Protein AF-0000000065901887 (afdb_homodimer)

Sequence (1092 aa):
MSLPKAQILVVVTVGGSTNSAPILEICSILAARGHTIDFATLSGRQKLVDNYPFVKKVHIVGPAISAEEDEKHYILFSRWNWNTARGKRDIVKGKMAFDAFWPFTYRGLKEVITTTKPDFIFSDFHVEAALDVCNEFRLPHAVMWPQMPWLMMPQKYIPGQPGMQQRCLTSEHASIYDRLFEMTFLLRSAPFFLHWIFWTKAMRRKEGVAPRPRHSKPDYLVFMNNFYGMETPRDTPPLVHPVGPILADSYPALDGDIKSFVETHQKIALVAFGTHVILDDGKIFKIIDGLADAISSGVIDGVVWALSARSRGQLDTSIRVPSLHLSHLTIDQLFKNQDQAWHFATWVPQRSVLEHDSTIIFVTHAGPSSVNESIFHGVPMVAMGIFGDQMVTTLRLERSGVAVRLDKETFDAASLTTAIRTILLFDKESFQRNVKRMKRIAMVGSRKKHFAANVIEEHLYDWDGRFENSILDLKACSNRKRGFLQASNSKDMYPRGKELRPMHLQTPDVRMSWIKLNNIDVALLFFILLGIISWITRAAANMVRLMSLPKAQILVVVTVGGSTNSAPILEICSILAARGHTIDFATLSGRQKLVDNYPFVKKVHIVGPAISAEEDEKHYILFSRWNWNTARGKRDIVKGKMAFDAFWPFTYRGLKEVITTTKPDFIFSDFHVEAALDVCNEFRLPHAVMWPQMPWLMMPQKYIPGQPGMQQRCLTSEHASIYDRLFEMTFLLRSAPFFLHWIFWTKAMRRKEGVAPRPRHSKPDYLVFMNNFYGMETPRDTPPLVHPVGPILADSYPALDGDIKSFVETHQKIALVAFGTHVILDDGKIFKIIDGLADAISSGVIDGVVWALSARSRGQLDTSIRVPSLHLSHLTIDQLFKNQDQAWHFATWVPQRSVLEHDSTIIFVTHAGPSSVNESIFHGVPMVAMGIFGDQMVTTLRLERSGVAVRLDKETFDAASLTTAIRTILLFDKESFQRNVKRMKRIAMVGSRKKHFAANVIEEHLYDWDGRFENSILDLKACSNRKRGFLQASNSKDMYPRGKELRPMHLQTPDVRMSWIKLNNIDVALLFFILLGIISWITRAAANMVRL

Solvent-accessible surface area (backbone atoms only — not comparable to full-atom values): 57225 Å² total; per-residue (Å²): 137,82,80,82,65,48,38,35,35,33,37,41,56,93,56,57,61,83,53,43,47,50,55,50,56,29,43,51,56,40,39,74,74,60,29,45,36,33,37,34,24,26,40,91,50,71,67,74,47,68,91,39,80,76,51,74,47,81,43,69,21,34,72,55,78,48,70,68,56,50,50,53,41,33,55,32,39,52,51,42,32,92,85,41,73,66,17,40,50,32,45,44,52,43,50,48,60,62,55,64,47,38,68,42,36,37,54,29,46,52,51,48,41,73,73,67,56,57,62,32,39,43,28,32,69,85,46,60,37,58,57,51,51,24,64,51,41,72,41,52,46,36,32,44,28,65,45,73,56,68,65,33,57,76,49,72,41,33,41,42,52,33,71,66,38,83,82,44,80,40,47,78,85,45,51,70,66,47,37,51,53,34,50,41,43,60,70,75,43,40,78,61,47,49,55,52,54,53,50,50,45,51,58,32,47,76,73,72,39,76,77,78,81,89,53,55,61,75,94,44,36,35,37,16,48,29,36,71,53,53,46,82,41,52,59,36,46,66,38,52,42,68,30,10,32,56,67,74,94,72,75,62,71,74,56,69,70,62,36,54,51,51,72,72,35,67,31,24,34,38,33,40,52,61,90,70,52,60,72,55,66,69,56,54,45,28,51,52,32,10,51,46,51,28,38,74,69,61,75,27,57,29,37,41,35,40,47,39,65,69,56,53,68,73,47,77,39,80,41,59,33,84,29,91,89,42,48,94,33,29,39,45,46,47,57,66,40,72,42,94,44,44,41,52,34,64,69,68,54,58,68,38,51,45,59,35,85,24,35,58,33,34,40,29,28,36,46,56,64,60,45,41,51,30,35,47,48,48,34,36,33,43,23,31,29,50,44,76,68,12,50,37,43,26,54,27,35,34,72,44,39,35,29,43,65,46,50,78,89,73,61,46,27,64,56,49,30,48,45,51,41,36,49,72,59,78,40,26,69,62,29,52,43,29,22,51,23,47,13,51,32,30,55,43,26,40,56,29,35,59,53,50,38,39,51,51,50,31,50,48,40,42,57,37,40,27,26,73,31,48,59,63,59,48,59,69,64,40,84,60,80,70,68,72,51,88,48,94,43,59,58,49,54,50,78,27,74,56,76,74,53,75,65,50,45,50,45,61,66,83,78,42,54,73,49,64,45,65,42,44,62,58,50,48,51,51,51,50,49,51,48,49,50,49,51,50,50,50,52,50,54,53,56,69,75,101,135,82,81,83,65,47,40,35,34,33,38,42,56,92,55,54,62,84,52,43,47,50,55,50,56,30,44,50,55,41,38,74,72,60,29,45,36,33,37,35,24,26,40,92,50,72,67,74,46,67,90,38,80,75,50,73,47,78,43,69,22,33,71,54,78,48,72,67,56,50,51,54,42,33,55,35,40,53,52,42,34,93,85,40,74,67,17,40,48,31,45,45,52,43,49,49,61,62,55,63,45,37,66,42,36,36,55,29,45,52,51,48,41,72,73,66,56,57,62,32,39,42,29,31,68,83,46,61,35,58,56,51,50,25,62,50,41,73,41,52,45,35,32,46,27,68,46,72,57,71,66,33,59,77,48,72,41,34,43,41,50,34,69,65,38,83,80,44,80,39,47,80,85,45,51,69,66,46,39,50,53,35,51,41,42,61,70,75,43,40,79,61,48,48,56,55,53,53,50,50,46,50,58,32,48,77,73,72,39,76,77,78,79,89,52,57,61,75,96,45,36,35,37,15,48,29,36,70,53,54,46,81,42,53,59,37,46,66,38,51,43,69,30,10,32,56,67,74,95,71,76,62,70,74,56,69,70,60,36,54,51,51,71,71,35,66,32,23,33,38,34,41,52,60,90,69,52,60,72,53,66,69,57,53,44,27,50,52,32,9,51,47,52,29,39,75,70,61,75,26,57,30,37,42,35,39,49,39,66,70,56,54,67,75,46,77,39,82,41,59,34,83,29,90,89,43,48,91,35,30,40,46,46,47,57,66,40,72,42,94,45,44,42,52,35,64,68,65,56,60,67,37,51,45,59,36,82,23,36,60,33,33,40,30,28,37,45,59,64,59,46,42,50,30,36,48,49,49,32,37,32,42,22,31,28,50,43,74,68,11,49,38,43,27,54,27,36,35,73,46,39,35,30,44,65,46,52,77,90,72,60,45,24,65,55,50,30,49,44,52,42,36,50,71,59,77,39,27,68,61,30,53,43,28,23,52,22,47,13,51,32,29,55,44,24,41,56,29,34,59,53,51,38,39,50,52,50,31,51,48,40,43,56,35,38,27,27,71,32,46,59,65,59,48,58,68,66,42,83,62,79,70,69,74,52,88,48,94,44,61,57,49,54,48,78,28,73,55,79,74,53,77,64,51,46,52,47,59,66,82,79,43,55,72,50,64,46,66,43,45,62,58,51,49,51,50,51,50,51,50,46,49,50,49,50,51,50,50,50,50,52,55,57,69,75,101

Foldseek 3Di:
DQFFAFEEEEEEEPDALLQVVLVLLLVLLSLVSPHAYAYEYAPPRVCSCVVPVSHDYYFHQYYDDDPVNLLVLLVLQLLQDLPDPSNLLSVLVSLCSLCVRQVSNLNSVLVCCLVPVGQEYEYEPSHVSVVQLCVQQVHAYEYEAQADDWQADDDPQQAAIQLDQQQDRGNPPDDPVSSVCRNCSCVVSVVSCVVSVVVSQVVCVVVPHHDDDDDNADQHAYEHCDDPLLHDDDDHFLRYDHQHVADDPDFDADDDPVNVLLVVWQAEEEEEADPSHADDPQLVLQQVQLVLVLCVVVLGPAYEYQDAPVNVVVDDQQAARPHPNRRVHTNVCVCVVVDSRYHYDNDDRLLNSLLRNRYAEYEYLQDSVNVLSNLQSLHAYAHEHRGDSSSVSLVSSVVLLRYDYDYSVDDGSNNSNVRSCCCRPVVVVSNNVSSVVSNVVNNVSNVSSNVVSVVSSVQSVQSQPQFPHRQSVVVVPPVPPPPCPPDPGSNPNRVRHDGRDRRPRDDCVSVDDPCVVVVVVVVVVVVVVVVVVVVVVVVVVVVVVD/DQFFAFEEEEEEEPDALLQVVLVLLLVLLSLVSPHAYAYEYAPPRVCSCVVPVSHDYYFHQYYDDDPVNLLVLLVLQLLADLPDPSNLLSVLVSLCSLCVRQVSNLVSVLVCCLVPVGQEYEYEPSHVSVVQLCVQQVHAYEYEAQADDWQADDDPQQAAIQLDQFQDRGNPPDDPVSSVCRNCSCVVSVVSCVVSVVVSQVVCVVVPHHDDDDDNADQHAYEHCDDPLLHDDDDHFLRYDHQHVADDPDFDADDDPVNVLLVVWQAEEEEEADPSHADDPQLVLQQVQLVLVLCVVVLGPAYEYQDAPVNVVVDPQQAARPHPNRRVDTNVCVCVVVDSRYHYDNDDRLLNSLLRNRYAEYEYLQDSVNVLSNLQSLHAYAHEHRGDSSSVSLVSSVVLLRYDYDYSVDDGSNNSNVRSCCCRPVVVVSNNVSSVVSNVVNNVSNVSSNVVSVVSSVQSVQSQVQFPHRQSVVVVPPVPPPPCPPDPGSNPNRVRHDGRDRRPRDDCVSVDDPCVVVVVVVVVVVVVVVVVVVVVVVVVVVVVVD

InterPro domains:
  IPR002213 UDP-glucuronosyl/UDP-glucosyltransferase [PF00201] (222-441)
  IPR002213 UDP-glucuronosyl/UDP-glucosyltransferase [cd03784] (10-459)
  IPR050271 UDP-glycosyltransferase [PTHR48043] (26-526)

Nearest PDB structures (foldseek):
  7yf5-assembly1_A  TM=8.521E-01  e=7.875E-12  Homo sapiens
  2o6l-assembly1_B  TM=8.553E-01  e=1.942E-11  Homo sapiens
  7yf5-assembly1_B  TM=8.610E-01  e=7.726E-11  Homo sapiens
  2o6l-assembly1_A  TM=8.465E-01  e=2.119E-10  Homo sapiens
  7cjx-assembly2_B  TM=8.401E-01  e=4.863E-09  Homo sapiens

Organism: Fusarium mangiferae (NCBI:txid192010)

Secondary structure (DSSP, 8-state):
-PPPP-EEEEE-SS--HHHHHHHHHHHHHHHHTT-EEEEEEETT-GGGGTT-TTEEEEEEEEPPPPHHHHHHHHHHHHT--TTSHHHHHHHHHHHHHHHTTHHHHHHHHHHHHHHH--SEEEEETT-HHHHHHHHHHT--EEEEESSSPTT-S--TTS-SSTT--SS-S-STT--HHHHHHHHTHHHHHHHHHHHHHHHHHHHHHHTT-PPPP--SS-SSEEEES--BTTBPP--B-TTEEE------S--PPP-HHHHHHHHH-SSEEEEE--TT----HHHHHHHHHHHHHHHHTTS-SEEEEE--HHHHHTS-TTSBPSSTTTTTSBHHHHHTT-STTEEEES---HHHHHHSTTEEEEEE---HHHHHHHHHHT--EEE---STHHHHHHHHHHHHTSEEE--TTT--HHHHHHHHHIIIIITHHHHHHHHHHHHHHHHHHTTHHHHHHHHHHHHHHHHHHTBSS-HHHHHHH-SS-------SSGGGSS---SB-S--TTS-GGGGS-HHHHTTHHHHHHHHHHHHHHHHHHHHHHHHHH-/-PPPP-EEEEE-SS--HHHHHHHHHHHHHHHHTT-EEEEEEETT-GGGGTT-TTEEEEEEEEPPPPHHHHHHHHHHHHT--TTSHHHHHHHHHHHHHHHTTHHHHHHHHHHHHHHH--SEEEEETT-HHHHHHHHHHT--EEEEESSSPTT-S--TTS-SSTT--SS-S-SSS--HHHHHHHHTHHHHHHHHHHHHHHHHHHHHHHTT-PPPP--SS-SSEEEES--BTTBPP--B-TTEEE------S--PPP-HHHHHHHHH-SSEEEEE--TT----HHHHHHHHHHHHHHHHTTS-SEEEEE--HHHHHTS-TTSBPSSTTTTTSBHHHHHTT-STTEEEES---HHHHHHSTTEEEEEE---HHHHHHHHHHT--EEE---STHHHHHHHHHHHHTSEEE--TTT--HHHHHHHHHIIIIITHHHHHHHHHHHHHHHHHHTTHHHHHHHHHHHHHHHHHHTBSS-HHHHHHH-SS-------SSGGGSS---SB-S--TTS-GGGGS-HHHHTTHHHHHHHHHHHHHHHHHHHHHHHHHH-

Radius of gyration: 32.71 Å; Cα contacts (8 Å, |Δi|>4): 1911; chains: 2; bounding box: 79×109×107 Å

pLDDT: mean 93.33, std 8.45, range [38.91, 98.94]

Structure (mmCIF, N/CA/C/O backbone):
data_AF-0000000065901887-model_v1
#
loop_
_entity.id
_entity.type
_entity.pdbx_description
1 polymer 'UDP-glycosyltransferase FPY2'
#
loop_
_atom_site.group_PDB
_atom_site.id
_atom_site.type_symbol
_atom_site.label_atom_id
_atom_site.label_alt_id
_atom_site.label_comp_id
_atom_site.label_asym_id
_atom_site.label_entity_id
_atom_site.label_seq_id
_atom_site.pdbx_PDB_ins_code
_atom_site.Cartn_x
_atom_site.Cartn_y
_atom_site.Cartn_z
_atom_site.occupancy
_atom_site.B_iso_or_equiv
_atom_site.auth_seq_id
_atom_site.auth_comp_id
_atom_site.auth_asym_id
_atom_site.auth_atom_id
_atom_site.pdbx_PDB_model_num
ATOM 1 N N . MET A 1 1 ? -13.203 -7.793 -22.453 1 61.25 1 MET A N 1
ATOM 2 C CA . MET A 1 1 ? -14.375 -7.574 -21.609 1 61.25 1 MET A CA 1
ATOM 3 C C . MET A 1 1 ? -14.172 -6.367 -20.703 1 61.25 1 MET A C 1
ATOM 5 O O . MET A 1 1 ? -13.109 -6.219 -20.094 1 61.25 1 MET A O 1
ATOM 9 N N . SER A 1 2 ? -15.086 -5.473 -20.781 1 83.44 2 SER A N 1
ATOM 10 C CA . SER A 1 2 ? -15.031 -4.223 -20.031 1 83.44 2 SER A CA 1
ATOM 11 C C . SER A 1 2 ? -15.5 -4.426 -18.594 1 83.44 2 SER A C 1
ATOM 13 O O . SER A 1 2 ? -16.281 -5.34 -18.312 1 83.44 2 SER A O 1
ATOM 15 N N . LEU A 1 3 ? -14.891 -3.879 -17.562 1 93.75 3 LEU A N 1
ATOM 16 C CA . LEU A 1 3 ? -15.266 -3.908 -16.156 1 93.75 3 LEU A CA 1
ATOM 17 C C . LEU A 1 3 ? -16.641 -3.279 -15.953 1 93.75 3 LEU A C 1
ATOM 19 O O . LEU A 1 3 ? -16.953 -2.246 -16.547 1 93.75 3 LEU A O 1
ATOM 23 N N . PRO A 1 4 ? -17.516 -3.967 -15.273 1 95.31 4 PRO A N 1
ATOM 24 C CA . PRO A 1 4 ? -18.844 -3.41 -15.031 1 95.31 4 PRO A CA 1
ATOM 25 C C . PRO A 1 4 ? -18.797 -2.053 -14.336 1 95.31 4 PRO A C 1
ATOM 27 O O . PRO A 1 4 ? -17.875 -1.777 -13.57 1 95.31 4 PRO A O 1
ATOM 30 N N . LYS A 1 5 ? -19.766 -1.241 -14.602 1 96.62 5 LYS A N 1
ATOM 31 C CA . LYS A 1 5 ? -19.891 0.075 -13.984 1 96.62 5 LYS A CA 1
ATOM 32 C C . LYS A 1 5 ? -20.797 0.017 -12.75 1 96.62 5 LYS A C 1
ATOM 34 O O . LYS A 1 5 ? -21.688 -0.835 -12.664 1 96.62 5 LYS A O 1
ATOM 39 N N . ALA A 1 6 ? -20.547 0.876 -11.812 1 97.81 6 ALA A N 1
ATOM 40 C CA . ALA A 1 6 ? -21.266 0.834 -10.539 1 97.81 6 ALA A CA 1
ATOM 41 C C . ALA A 1 6 ? -21.781 2.219 -10.156 1 97.81 6 ALA A C 1
ATOM 43 O O . ALA A 1 6 ? -21.328 3.229 -10.695 1 97.81 6 ALA A O 1
ATOM 44 N N . GLN A 1 7 ? -22.781 2.23 -9.297 1 98.06 7 GLN A N 1
ATOM 45 C CA . GLN A 1 7 ? -23.266 3.441 -8.641 1 98.06 7 GLN A CA 1
ATOM 46 C C . GLN A 1 7 ? -22.594 3.639 -7.285 1 98.06 7 GLN A C 1
ATOM 48 O O . GLN A 1 7 ? -22.734 2.809 -6.383 1 98.06 7 GLN A O 1
ATOM 53 N N . ILE A 1 8 ? -21.859 4.715 -7.16 1 98.81 8 ILE A N 1
ATOM 54 C CA . ILE A 1 8 ? -21.109 5.012 -5.941 1 98.81 8 ILE A CA 1
ATOM 55 C C . ILE A 1 8 ? -21.781 6.18 -5.211 1 98.81 8 ILE A C 1
ATOM 57 O O . ILE A 1 8 ? -22.062 7.219 -5.809 1 98.81 8 ILE A O 1
ATOM 61 N N . LEU A 1 9 ? -22.094 6.004 -3.953 1 98.88 9 LEU A N 1
ATOM 62 C CA . LEU A 1 9 ? -22.656 7.051 -3.113 1 98.88 9 LEU A CA 1
ATOM 63 C C . LEU A 1 9 ? -21.594 7.648 -2.197 1 98.88 9 LEU A C 1
ATOM 65 O O . LEU A 1 9 ? -21.047 6.949 -1.344 1 98.88 9 LEU A O 1
ATOM 69 N N . VAL A 1 10 ? -21.312 8.883 -2.434 1 98.88 10 VAL A N 1
ATOM 70 C CA . VAL A 1 10 ? -20.406 9.625 -1.557 1 98.88 10 VAL A CA 1
ATOM 71 C C . VAL A 1 10 ? -21.203 10.242 -0.405 1 98.88 10 VAL A C 1
ATOM 73 O O . VAL A 1 10 ? -22.25 10.852 -0.621 1 98.88 10 VAL A O 1
ATOM 76 N N . VAL A 1 11 ? -20.688 10.055 0.833 1 98.88 11 VAL A N 1
ATOM 77 C CA . VAL A 1 11 ? -21.438 10.562 1.977 1 98.88 11 VAL A CA 1
ATOM 78 C C . VAL A 1 11 ? -20.547 11.469 2.824 1 98.88 11 VAL A C 1
ATOM 80 O O . VAL A 1 11 ? -19.516 11.016 3.35 1 98.88 11 VAL A O 1
ATOM 83 N N . VAL A 1 12 ? -20.906 12.719 2.938 1 98.25 12 VAL A N 1
ATOM 84 C CA . VAL A 1 12 ? -20.266 13.695 3.814 1 98.25 12 VAL A CA 1
ATOM 85 C C . VAL A 1 12 ? -21.344 14.484 4.574 1 98.25 12 VAL A C 1
ATOM 87 O O . VAL A 1 12 ? -22.203 15.109 3.963 1 98.25 12 VAL A O 1
ATOM 90 N N . THR A 1 13 ? -21.297 14.492 5.891 1 96.06 13 THR A N 1
ATOM 91 C CA . THR A 1 13 ? -22.344 15.125 6.68 1 96.06 13 THR A CA 1
ATOM 92 C C . THR A 1 13 ? -21.797 16.344 7.422 1 96.06 13 THR A C 1
ATOM 94 O O . THR A 1 13 ? -21.703 17.438 6.859 1 96.06 13 THR A O 1
ATOM 97 N N . VAL A 1 14 ? -21.219 16.094 8.586 1 91.62 14 VAL A N 1
ATOM 98 C CA . VAL A 1 14 ? -20.797 17.219 9.422 1 91.62 14 VAL A CA 1
ATOM 99 C C . VAL A 1 14 ? -19.484 17.797 8.906 1 91.62 14 VAL A C 1
ATOM 101 O O . VAL A 1 14 ? -19.141 18.938 9.211 1 91.62 14 VAL A O 1
ATOM 104 N N . GLY A 1 15 ? -18.797 17.047 8.109 1 87.94 15 GLY A N 1
ATOM 105 C CA . GLY A 1 15 ? -17.562 17.547 7.531 1 87.94 15 GLY A CA 1
ATOM 106 C C . GLY A 1 15 ? -17.781 18.547 6.422 1 87.94 15 GLY A C 1
ATOM 107 O O . GLY A 1 15 ? -18.781 18.484 5.711 1 87.94 15 GLY A O 1
ATOM 108 N N . GLY A 1 16 ? -16.844 19.5 6.191 1 87.94 16 GLY A N 1
ATOM 109 C CA . GLY A 1 16 ? -16.953 20.531 5.172 1 87.94 16 GLY A CA 1
ATOM 110 C C . GLY A 1 16 ? -16.25 20.156 3.879 1 87.94 16 GLY A C 1
ATOM 111 O O . GLY A 1 16 ? -16.141 18.984 3.535 1 87.94 16 GLY A O 1
ATOM 112 N N . SER A 1 17 ? -15.891 21.203 3.174 1 88.88 17 SER A N 1
ATOM 113 C CA . SER A 1 17 ? -15.258 21.031 1.87 1 88.88 17 SER A CA 1
ATOM 114 C C . SER A 1 17 ? -13.906 20.328 1.998 1 88.88 17 SER A C 1
ATOM 116 O O . SER A 1 17 ? -13.508 19.578 1.105 1 88.88 17 SER A O 1
ATOM 118 N N . THR A 1 18 ? -13.242 20.5 3.109 1 90.12 18 THR A N 1
ATOM 119 C CA . THR A 1 18 ? -11.953 19.859 3.33 1 90.12 18 THR A CA 1
ATOM 120 C C . THR A 1 18 ? -12.109 18.344 3.428 1 90.12 18 THR A C 1
ATOM 122 O O . THR A 1 18 ? -11.164 17.594 3.16 1 90.12 18 THR A O 1
ATOM 125 N N . ASN A 1 19 ? -13.32 17.922 3.773 1 94.56 19 ASN A N 1
ATOM 126 C CA . ASN A 1 19 ? -13.594 16.484 3.885 1 94.56 19 ASN A CA 1
ATOM 127 C C . ASN A 1 19 ? -14.125 15.914 2.572 1 94.56 19 ASN A C 1
ATOM 129 O O . ASN A 1 19 ? -13.781 14.789 2.199 1 94.56 19 ASN A O 1
ATOM 133 N N . SER A 1 20 ? -14.922 16.703 1.89 1 97.12 20 SER A N 1
ATOM 134 C CA . SER A 1 20 ? -15.578 16.188 0.692 1 97.12 20 SER A CA 1
ATOM 135 C C . SER A 1 20 ? -14.648 16.234 -0.514 1 97.12 20 SER A C 1
ATOM 137 O O . SER A 1 20 ? -14.672 15.336 -1.358 1 97.12 20 SER A O 1
ATOM 139 N N . ALA A 1 21 ? -13.789 17.234 -0.575 1 96.69 21 ALA A N 1
ATOM 140 C CA . ALA A 1 21 ? -13 17.5 -1.776 1 96.69 21 ALA A CA 1
ATOM 141 C C . ALA A 1 21 ? -12.102 16.312 -2.113 1 96.69 21 ALA A C 1
ATOM 143 O O . ALA A 1 21 ? -12.062 15.859 -3.258 1 96.69 21 ALA A O 1
ATOM 144 N N . PRO A 1 22 ? -11.352 15.773 -1.131 1 97.88 22 PRO A N 1
ATOM 145 C CA . PRO A 1 22 ? -10.492 14.648 -1.486 1 97.88 22 PRO A CA 1
ATOM 146 C C . PRO A 1 22 ? -11.273 13.445 -2.014 1 97.88 22 PRO A C 1
ATOM 148 O O . PRO A 1 22 ? -10.812 12.75 -2.924 1 97.88 22 PRO A O 1
ATOM 151 N N . ILE A 1 23 ? -12.43 13.195 -1.458 1 98.69 23 ILE A N 1
ATOM 152 C CA . ILE A 1 23 ? -13.273 12.086 -1.899 1 98.69 23 ILE A CA 1
ATOM 153 C C . ILE A 1 23 ? -13.734 12.32 -3.336 1 98.69 23 ILE A C 1
ATOM 155 O O . ILE A 1 23 ? -13.625 11.438 -4.184 1 98.69 23 ILE A O 1
ATOM 159 N N . LEU A 1 24 ? -14.164 13.555 -3.578 1 98.56 24 LEU A N 1
ATOM 160 C CA . LEU A 1 24 ? -14.719 13.891 -4.883 1 98.56 24 LEU A CA 1
ATOM 161 C C . LEU A 1 24 ? -13.633 13.93 -5.949 1 98.56 24 LEU A C 1
ATOM 163 O O . LEU A 1 24 ? -13.883 13.625 -7.117 1 98.56 24 LEU A O 1
ATOM 167 N N . GLU A 1 25 ? -12.406 14.281 -5.539 1 98.38 25 GLU A N 1
ATOM 168 C CA . GLU A 1 25 ? -11.281 14.211 -6.477 1 98.38 25 GLU A CA 1
ATOM 169 C C . GLU A 1 25 ? -11.047 12.781 -6.949 1 98.38 25 GLU A C 1
ATOM 171 O O . GLU A 1 25 ? -10.797 12.547 -8.133 1 98.38 25 GLU A O 1
ATOM 176 N N . ILE A 1 26 ? -11.07 11.797 -6.094 1 98.75 26 ILE A N 1
ATOM 177 C CA . ILE A 1 26 ? -10.93 10.391 -6.465 1 98.75 26 ILE A CA 1
ATOM 178 C C . ILE A 1 26 ? -12.117 9.953 -7.316 1 98.75 26 ILE A C 1
ATOM 180 O O . ILE A 1 26 ? -11.953 9.258 -8.32 1 98.75 26 ILE A O 1
ATOM 184 N N . CYS A 1 27 ? -13.32 10.438 -6.945 1 98.81 27 CYS A N 1
ATOM 185 C CA . CYS A 1 27 ? -14.539 10.055 -7.652 1 98.81 27 CYS A CA 1
ATOM 186 C C . CYS A 1 27 ? -14.555 10.633 -9.062 1 98.81 27 CYS A C 1
ATOM 188 O O . CYS A 1 27 ? -15.227 10.102 -9.945 1 98.81 27 CYS A O 1
ATOM 190 N N . SER A 1 28 ? -13.875 11.789 -9.266 1 98.5 28 SER A N 1
ATOM 191 C CA . SER A 1 28 ? -13.773 12.32 -10.617 1 98.5 28 SER A CA 1
ATOM 192 C C . SER A 1 28 ? -13.133 11.312 -11.562 1 98.5 28 SER A C 1
ATOM 194 O O . SER A 1 28 ? -13.523 11.203 -12.727 1 98.5 28 SER A O 1
ATOM 196 N N . ILE A 1 29 ? -12.133 10.539 -11.086 1 98.5 29 ILE A N 1
ATOM 197 C CA . ILE A 1 29 ? -11.461 9.508 -11.867 1 98.5 29 ILE A CA 1
ATOM 198 C C . ILE A 1 29 ? -12.43 8.344 -12.117 1 98.5 29 ILE A C 1
ATOM 200 O O . ILE A 1 29 ? -12.516 7.836 -13.242 1 98.5 29 ILE A O 1
ATOM 204 N N . LEU A 1 30 ? -13.172 7.941 -11.094 1 98.81 30 LEU A N 1
ATOM 205 C CA . LEU A 1 30 ? -14.141 6.855 -11.219 1 98.81 30 LEU A CA 1
ATOM 206 C C . LEU A 1 30 ? -15.25 7.227 -12.195 1 98.81 30 LEU A C 1
ATOM 208 O O . LEU A 1 30 ? -15.695 6.395 -12.992 1 98.81 30 LEU A O 1
ATOM 212 N N . ALA A 1 31 ? -15.695 8.5 -12.094 1 98.75 31 ALA A N 1
ATOM 213 C CA . ALA A 1 31 ? -16.719 8.984 -13.023 1 98.75 31 ALA A CA 1
ATOM 214 C C . ALA A 1 31 ? -16.203 8.938 -14.461 1 98.75 31 ALA A C 1
ATOM 216 O O . ALA A 1 31 ? -16.938 8.539 -15.367 1 98.75 31 ALA A O 1
ATOM 217 N N . ALA A 1 32 ? -15.016 9.391 -14.672 1 98.19 32 ALA A N 1
ATOM 218 C CA . ALA A 1 32 ? -14.414 9.375 -16 1 98.19 32 ALA A CA 1
ATOM 219 C C . ALA A 1 32 ? -14.32 7.949 -16.547 1 98.19 32 ALA A C 1
ATOM 221 O O . ALA A 1 32 ? -14.328 7.742 -17.766 1 98.19 32 ALA A O 1
ATOM 222 N N . ARG A 1 33 ? -14.258 6.977 -15.656 1 97.88 33 ARG A N 1
ATOM 223 C CA . ARG A 1 33 ? -14.172 5.574 -16.047 1 97.88 33 ARG A CA 1
ATOM 224 C C . ARG A 1 33 ? -15.562 4.98 -16.266 1 97.88 33 ARG A C 1
ATOM 226 O O . ARG A 1 33 ? -15.695 3.787 -16.547 1 97.88 33 ARG A O 1
ATOM 233 N N . GLY A 1 34 ? -16.594 5.746 -15.992 1 97.62 34 GLY A N 1
ATOM 234 C CA . GLY A 1 34 ? -17.938 5.336 -16.375 1 97.62 34 GLY A CA 1
ATOM 235 C C . GLY A 1 34 ? -18.844 5.051 -15.188 1 97.62 34 GLY A C 1
ATOM 236 O O . GLY A 1 34 ? -20.016 4.719 -15.352 1 97.62 34 GLY A O 1
ATOM 237 N N . HIS A 1 35 ? -18.344 5.152 -13.953 1 98.38 35 HIS A N 1
ATOM 238 C CA . HIS A 1 35 ? -19.172 4.945 -12.773 1 98.38 35 HIS A CA 1
ATOM 239 C C . HIS A 1 35 ? -20.094 6.137 -12.531 1 98.38 35 HIS A C 1
ATOM 241 O O . HIS A 1 35 ? -19.781 7.262 -12.938 1 98.38 35 HIS A O 1
ATOM 247 N N . THR A 1 36 ? -21.219 5.898 -11.945 1 98.5 36 THR A N 1
ATOM 248 C CA . THR A 1 36 ? -22.141 6.957 -11.555 1 98.5 36 THR A CA 1
ATOM 249 C C . THR A 1 36 ? -21.891 7.387 -10.109 1 98.5 36 THR A C 1
ATOM 251 O O . THR A 1 36 ? -21.781 6.547 -9.219 1 98.5 36 THR A O 1
ATOM 254 N N . ILE A 1 37 ? -21.859 8.703 -9.891 1 98.81 37 ILE A N 1
ATOM 255 C CA . ILE A 1 37 ? -21.547 9.211 -8.555 1 98.81 37 ILE A CA 1
ATOM 256 C C . ILE A 1 37 ? -22.734 10.023 -8.031 1 98.81 37 ILE A C 1
ATOM 258 O O . ILE A 1 37 ? -23.172 10.977 -8.672 1 98.81 37 ILE A O 1
ATOM 262 N N . ASP A 1 38 ? -23.297 9.664 -6.93 1 98.81 38 ASP A N 1
ATOM 263 C CA . ASP A 1 38 ? -24.234 10.453 -6.152 1 98.81 38 ASP A CA 1
ATOM 264 C C . ASP A 1 38 ? -23.594 10.977 -4.867 1 98.81 38 ASP A C 1
ATOM 266 O O . ASP A 1 38 ? -22.531 10.508 -4.469 1 98.81 38 ASP A O 1
ATOM 270 N N . PHE A 1 39 ? -24.234 12 -4.316 1 98.75 39 PHE A N 1
ATOM 271 C CA . PHE A 1 39 ? -23.719 12.641 -3.113 1 98.75 39 PHE A CA 1
ATOM 272 C C . PHE A 1 39 ? -24.812 12.758 -2.055 1 98.75 39 PHE A C 1
ATOM 274 O O . PHE A 1 39 ? -25.953 13.086 -2.371 1 98.75 39 PHE A O 1
ATOM 281 N N . ALA A 1 40 ? -24.516 12.305 -0.851 1 98.81 40 ALA A N 1
ATOM 282 C CA . ALA A 1 40 ? -25.438 12.461 0.271 1 98.81 40 ALA A CA 1
ATOM 283 C C . ALA A 1 40 ? -24.859 13.375 1.342 1 98.81 40 ALA A C 1
ATOM 285 O O . ALA A 1 40 ? -23.672 13.258 1.695 1 98.81 40 ALA A O 1
ATOM 286 N N . THR A 1 41 ? -25.656 14.289 1.855 1 98.38 41 THR A N 1
ATOM 287 C CA . THR A 1 41 ? -25.203 15.258 2.848 1 98.38 41 THR A CA 1
ATOM 288 C C . THR A 1 41 ? -26.375 15.789 3.662 1 98.38 41 THR A C 1
ATOM 290 O O . THR A 1 41 ? -27.5 15.289 3.541 1 98.38 41 THR A O 1
ATOM 293 N N . LEU A 1 42 ? -26.125 16.656 4.605 1 97.56 42 LEU A N 1
ATOM 294 C CA . LEU A 1 42 ? -27.156 17.312 5.398 1 97.56 42 LEU A CA 1
ATOM 295 C C . LEU A 1 42 ? -27.797 18.453 4.613 1 97.56 42 LEU A C 1
ATOM 297 O O . LEU A 1 42 ? -27.219 18.969 3.664 1 97.56 42 LEU A O 1
ATOM 301 N N . SER A 1 43 ? -29.016 18.812 5.012 1 97.19 43 SER A N 1
ATOM 302 C CA . SER A 1 43 ? -29.719 19.922 4.379 1 97.19 43 SER A CA 1
ATOM 303 C C . SER A 1 43 ? -28.891 21.203 4.438 1 97.19 43 SER A C 1
ATOM 305 O O . SER A 1 43 ? -28.266 21.5 5.461 1 97.19 43 SER A O 1
ATOM 307 N N . GLY A 1 44 ? -28.828 21.938 3.295 1 94.31 44 GLY A N 1
ATOM 308 C CA . GLY A 1 44 ? -28.125 23.203 3.254 1 94.31 44 GLY A CA 1
ATOM 309 C C . GLY A 1 44 ? -26.688 23.078 2.803 1 94.31 44 GLY A C 1
ATOM 310 O O . GLY A 1 44 ? -25.984 24.078 2.631 1 94.31 44 GLY A O 1
ATOM 311 N N . ARG A 1 45 ? -26.234 21.859 2.586 1 94.69 45 ARG A N 1
ATOM 312 C CA . ARG A 1 45 ? -24.828 21.656 2.26 1 94.69 45 ARG A CA 1
ATOM 313 C C . ARG A 1 45 ? -24.672 21.141 0.835 1 94.69 45 ARG A C 1
ATOM 315 O O . ARG A 1 45 ? -23.625 20.562 0.491 1 94.69 45 ARG A O 1
ATOM 322 N N . GLN A 1 46 ? -25.594 21.359 0.034 1 95.31 46 GLN A N 1
ATOM 323 C CA . GLN A 1 46 ? -25.625 20.859 -1.339 1 95.31 46 GLN A CA 1
ATOM 324 C C . GLN A 1 46 ? -24.531 21.531 -2.186 1 95.31 46 GLN A C 1
ATOM 326 O O . GLN A 1 46 ? -24.062 20.938 -3.162 1 95.31 46 GLN A O 1
ATOM 331 N N . LYS A 1 47 ? -24.047 22.625 -1.752 1 93.75 47 LYS A N 1
ATOM 332 C CA . LYS A 1 47 ? -23.094 23.406 -2.527 1 93.75 47 LYS A CA 1
ATOM 333 C C . LYS A 1 47 ? -21.703 22.75 -2.506 1 93.75 47 LYS A C 1
ATOM 335 O O . LYS A 1 47 ? -20.828 23.125 -3.295 1 93.75 47 LYS A O 1
ATOM 340 N N . LEU A 1 48 ? -21.531 21.75 -1.664 1 94.88 48 LEU A N 1
ATOM 341 C CA . LEU A 1 48 ? -20.25 21.062 -1.558 1 94.88 48 LEU A CA 1
ATOM 342 C C . LEU A 1 48 ? -19.875 20.406 -2.887 1 94.88 48 LEU A C 1
ATOM 344 O O . LEU A 1 48 ? -18.703 20.094 -3.117 1 94.88 48 LEU A O 1
ATOM 348 N N . VAL A 1 49 ? -20.844 20.188 -3.816 1 97 49 VAL A N 1
ATOM 349 C CA . VAL A 1 49 ? -20.547 19.469 -5.051 1 97 49 VAL A CA 1
ATOM 350 C C . VAL A 1 49 ? -20.594 20.422 -6.234 1 97 49 VAL A C 1
ATOM 352 O O . VAL A 1 49 ? -20.547 20 -7.395 1 97 49 VAL A O 1
ATOM 355 N N . ASP A 1 50 ? -20.688 21.734 -5.98 1 94.56 50 ASP A N 1
ATOM 356 C CA . ASP A 1 50 ? -20.844 22.734 -7.035 1 94.56 50 ASP A CA 1
ATOM 357 C C . ASP A 1 50 ? -19.703 22.625 -8.062 1 94.56 50 ASP A C 1
ATOM 359 O O . ASP A 1 50 ? -19.938 22.781 -9.258 1 94.56 50 ASP A O 1
ATOM 363 N N . ASN A 1 51 ? -18.547 22.312 -7.602 1 92.81 51 ASN A N 1
ATOM 364 C CA . ASN A 1 51 ? -17.375 22.281 -8.477 1 92.81 51 ASN A CA 1
ATOM 365 C C . ASN A 1 51 ? -17.172 20.891 -9.07 1 92.81 51 ASN A C 1
ATOM 367 O O . ASN A 1 51 ? -16.125 20.609 -9.664 1 92.81 51 ASN A O 1
ATOM 371 N N . TYR A 1 52 ? -18.141 20.031 -8.914 1 97.12 52 TYR A N 1
ATOM 372 C CA . TYR A 1 52 ? -18.031 18.656 -9.375 1 97.12 52 TYR A CA 1
ATOM 373 C C . TYR A 1 52 ? -19.25 18.234 -10.18 1 97.12 52 TYR A C 1
ATOM 375 O O . TYR A 1 52 ? -20.078 17.453 -9.711 1 97.12 52 TYR A O 1
ATOM 383 N N . PRO A 1 53 ? -19.25 18.641 -11.445 1 96.69 53 PRO A N 1
ATOM 384 C CA . PRO A 1 53 ? -20.453 18.453 -12.281 1 96.69 53 PRO A CA 1
ATOM 385 C C . PRO A 1 53 ? -20.75 16.984 -12.578 1 96.69 53 PRO A C 1
ATOM 387 O O . PRO A 1 53 ? -21.844 16.656 -13.031 1 96.69 53 PRO A O 1
ATOM 390 N N . PHE A 1 54 ? -19.766 16.109 -12.305 1 97.94 54 PHE A N 1
ATOM 391 C CA . PHE A 1 54 ? -20 14.703 -12.594 1 97.94 54 PHE A CA 1
ATOM 392 C C . PHE A 1 54 ? -20.953 14.094 -11.578 1 97.94 54 PHE A C 1
ATOM 394 O O . PHE A 1 54 ? -21.453 12.984 -11.781 1 97.94 54 PHE A O 1
ATOM 401 N N . VAL A 1 55 ? -21.203 14.742 -10.438 1 98.62 55 VAL A N 1
ATOM 402 C CA . VAL A 1 55 ? -22.156 14.25 -9.453 1 98.62 55 VAL A CA 1
ATOM 403 C C . VAL A 1 55 ? -23.578 14.297 -10.039 1 98.62 55 VAL A C 1
ATOM 405 O O . VAL A 1 55 ? -24.047 15.359 -10.438 1 98.62 55 VAL A O 1
ATOM 408 N N . LYS A 1 56 ? -24.266 13.219 -10.039 1 98.06 56 LYS A N 1
ATOM 409 C CA . LYS A 1 56 ? -25.547 13.109 -10.742 1 98.06 56 LYS A CA 1
ATOM 410 C C . LYS A 1 56 ? -26.703 13.586 -9.867 1 98.06 56 LYS A C 1
ATOM 412 O O . LYS A 1 56 ? -27.625 14.242 -10.352 1 98.06 56 LYS A O 1
ATOM 417 N N . LYS A 1 57 ? -26.703 13.195 -8.602 1 98.12 57 LYS A N 1
ATOM 418 C CA . LYS A 1 57 ? -27.781 13.516 -7.688 1 98.12 57 LYS A CA 1
ATOM 419 C C . LYS A 1 57 ? -27.25 13.789 -6.281 1 98.12 57 LYS A C 1
ATOM 421 O O . LYS A 1 57 ? -26.281 13.18 -5.855 1 98.12 57 LYS A O 1
ATOM 426 N N . VAL A 1 58 ? -27.875 14.75 -5.613 1 98.56 58 VAL A N 1
ATOM 427 C CA . VAL A 1 58 ? -27.578 15.031 -4.215 1 98.56 58 VAL A CA 1
ATOM 428 C C . VAL A 1 58 ? -28.75 14.617 -3.334 1 98.56 58 VAL A C 1
ATOM 430 O O . VAL A 1 58 ? -29.891 15.008 -3.584 1 98.56 58 VAL A O 1
ATOM 433 N N . HIS A 1 59 ? -28.5 13.789 -2.371 1 98.62 59 HIS A N 1
ATOM 434 C CA . HIS A 1 59 ? -29.5 13.312 -1.425 1 98.62 59 HIS A CA 1
ATOM 435 C C . HIS A 1 59 ? -29.328 13.969 -0.06 1 98.62 59 HIS A C 1
ATOM 437 O O . HIS A 1 59 ? -28.203 14.109 0.429 1 98.62 59 HIS A O 1
ATOM 443 N N . ILE A 1 60 ? -30.438 14.383 0.541 1 98.44 60 ILE A N 1
ATOM 444 C CA . ILE A 1 60 ? -30.406 14.961 1.882 1 98.44 60 ILE A CA 1
ATOM 445 C C . ILE A 1 60 ? -30.688 13.867 2.914 1 98.44 60 ILE A C 1
ATOM 447 O O . ILE A 1 60 ? -31.734 13.227 2.885 1 98.44 60 ILE A O 1
ATOM 451 N N . VAL A 1 61 ? -29.766 13.641 3.848 1 98.25 61 VAL A N 1
ATOM 452 C CA . VAL A 1 61 ? -29.891 12.508 4.754 1 98.25 61 VAL A CA 1
ATOM 453 C C . VAL A 1 61 ? -30.031 13 6.191 1 98.25 61 VAL A C 1
ATOM 455 O O . VAL A 1 61 ? -29.969 12.211 7.137 1 98.25 61 VAL A O 1
ATOM 458 N N . GLY A 1 62 ? -30.141 14.266 6.422 1 97.19 62 GLY A N 1
ATOM 459 C CA . GLY A 1 62 ? -30.312 14.852 7.742 1 97.19 62 GLY A CA 1
ATOM 460 C C . GLY A 1 62 ? -30.578 16.344 7.707 1 97.19 62 GLY A C 1
ATOM 461 O O . GLY A 1 62 ? -30.484 16.969 6.648 1 97.19 62 GLY A O 1
ATOM 462 N N . PRO A 1 63 ? -30.953 16.875 8.805 1 96.56 63 PRO A N 1
ATOM 463 C CA . PRO A 1 63 ? -31.281 18.297 8.875 1 96.56 63 PRO A CA 1
ATOM 464 C C . PRO A 1 63 ? -30.047 19.188 8.797 1 96.56 63 PRO A C 1
ATOM 466 O O . PRO A 1 63 ? -28.922 18.703 8.93 1 96.56 63 PRO A O 1
ATOM 469 N N . ALA A 1 64 ? -30.297 20.422 8.578 1 94.25 64 ALA A N 1
ATOM 470 C CA . ALA A 1 64 ? -29.219 21.406 8.523 1 94.25 64 ALA A CA 1
ATOM 471 C C . ALA A 1 64 ? -28.656 21.688 9.914 1 94.25 64 ALA A C 1
ATOM 473 O O . ALA A 1 64 ? -29.375 21.578 10.914 1 94.25 64 ALA A O 1
ATOM 474 N N . ILE A 1 65 ? -27.391 21.953 9.906 1 90.69 65 ILE A N 1
ATOM 475 C CA . ILE A 1 65 ? -26.797 22.547 11.102 1 90.69 65 ILE A CA 1
ATOM 476 C C . ILE A 1 65 ? -27.047 24.047 11.094 1 90.69 65 ILE A C 1
ATOM 478 O O . ILE A 1 65 ? -26.594 24.766 10.188 1 90.69 65 ILE A O 1
ATOM 482 N N . SER A 1 66 ? -27.719 24.516 12.047 1 87.69 66 SER A N 1
ATOM 483 C CA . SER A 1 66 ? -28 25.938 12.078 1 87.69 66 SER A CA 1
ATOM 484 C C . SER A 1 66 ? -26.719 26.75 12.219 1 87.69 66 SER A C 1
ATOM 486 O O . SER A 1 66 ? -25.703 26.25 12.734 1 87.69 66 SER A O 1
ATOM 488 N N . ALA A 1 67 ? -26.766 27.938 11.727 1 82.81 67 ALA A N 1
ATOM 489 C CA . ALA A 1 67 ? -25.609 28.812 11.836 1 82.81 67 ALA A CA 1
ATOM 490 C C . ALA A 1 67 ? -25.203 29 13.289 1 82.81 67 ALA A C 1
ATOM 492 O O . ALA A 1 67 ? -24 29.062 13.602 1 82.81 67 ALA A O 1
ATOM 493 N N . GLU A 1 68 ? -26.172 29.078 14.141 1 84.94 68 GLU A N 1
ATOM 494 C CA . GLU A 1 68 ? -25.906 29.266 15.562 1 84.94 68 GLU A CA 1
ATOM 495 C C . GLU A 1 68 ? -25.203 28.031 16.156 1 84.94 68 GLU A C 1
ATOM 497 O O . GLU A 1 68 ? -24.234 28.172 16.906 1 84.94 68 GLU A O 1
ATOM 502 N N . GLU A 1 69 ? -25.703 26.922 15.805 1 85.88 69 GLU A N 1
ATOM 503 C CA . GLU A 1 69 ? -25.094 25.688 16.281 1 85.88 69 GLU A CA 1
ATOM 504 C C . GLU A 1 69 ? -23.672 25.516 15.758 1 85.88 69 GLU A C 1
ATOM 506 O O . GLU A 1 69 ? -22.781 25.062 16.484 1 85.88 69 GLU A O 1
ATOM 511 N N . ASP A 1 70 ? -23.562 25.859 14.578 1 84.25 70 ASP A N 1
ATOM 512 C CA . ASP A 1 70 ? -22.25 25.766 13.938 1 84.25 70 ASP A CA 1
ATOM 513 C C . ASP A 1 70 ? -21.234 26.672 14.633 1 84.25 70 ASP A C 1
ATOM 515 O O . ASP A 1 70 ? -20.109 26.25 14.891 1 84.25 70 ASP A O 1
ATOM 519 N N . GLU A 1 71 ? -21.625 27.828 14.898 1 81.19 71 GLU A N 1
ATOM 520 C CA . GLU A 1 71 ? -20.766 28.766 15.586 1 81.19 71 GLU A CA 1
ATOM 521 C C . GLU A 1 71 ? -20.406 28.281 16.984 1 81.19 71 GLU A C 1
ATOM 523 O O . GLU A 1 71 ? -19.25 28.375 17.406 1 81.19 71 GLU A O 1
ATOM 528 N N . LYS A 1 72 ? -21.391 27.812 17.688 1 83.06 72 LYS A N 1
ATOM 529 C CA . LYS A 1 72 ? -21.156 27.297 19.016 1 83.06 72 LYS A CA 1
ATOM 530 C C . LYS A 1 72 ? -20.188 26.125 19 1 83.06 72 LYS A C 1
ATOM 532 O O . LYS A 1 72 ? -19.328 25.984 19.875 1 83.06 72 LYS A O 1
ATOM 537 N N . HIS A 1 73 ? -20.359 25.375 18.016 1 85.44 73 HIS A N 1
ATOM 538 C CA . HIS A 1 73 ? -19.5 24.188 17.875 1 85.44 73 HIS A CA 1
ATOM 539 C C . HIS A 1 73 ? -18.047 24.594 17.641 1 85.44 73 HIS A C 1
ATOM 541 O O . HIS A 1 73 ? -17.141 24.031 18.25 1 85.44 73 HIS A O 1
ATOM 547 N N . TYR A 1 74 ? -17.844 25.516 16.844 1 81.12 74 TYR A N 1
ATOM 548 C CA . TYR A 1 74 ? -16.469 25.891 16.516 1 81.12 74 TYR A CA 1
ATOM 549 C C . TYR A 1 74 ? -15.82 26.672 17.641 1 81.12 74 TYR A C 1
ATOM 551 O O . TYR A 1 74 ? -14.602 26.609 17.828 1 81.12 74 TYR A O 1
ATOM 559 N N . ILE A 1 75 ? -16.672 27.359 18.422 1 80.62 75 ILE A N 1
ATOM 560 C CA . ILE A 1 75 ? -16.141 28 19.625 1 80.62 75 ILE A CA 1
ATOM 561 C C . ILE A 1 75 ? -15.648 26.938 20.594 1 80.62 75 ILE A C 1
ATOM 563 O O . ILE A 1 75 ? -14.578 27.094 21.188 1 80.62 75 ILE A O 1
ATOM 567 N N . LEU A 1 76 ? -16.406 25.906 20.703 1 85.38 76 LEU A N 1
ATOM 568 C CA . LEU A 1 76 ? -16.016 24.797 21.547 1 85.38 76 LEU A CA 1
ATOM 569 C C . LEU A 1 76 ? -14.703 24.188 21.062 1 85.38 76 LEU A C 1
ATOM 571 O O . LEU A 1 76 ? -13.805 23.906 21.875 1 85.38 76 LEU A O 1
ATOM 575 N N . PHE A 1 77 ? -14.594 24.078 19.797 1 86.12 77 PHE A N 1
ATOM 576 C CA . PHE A 1 77 ? -13.414 23.453 19.219 1 86.12 77 PHE A CA 1
ATOM 577 C C . PHE A 1 77 ? -12.188 24.359 19.375 1 86.12 77 PHE A C 1
ATOM 579 O O . PHE A 1 77 ? -11.07 23.859 19.547 1 86.12 77 PHE A O 1
ATOM 586 N N . SER A 1 78 ? -12.43 25.609 19.359 1 84.19 78 SER A N 1
ATOM 587 C CA . SER A 1 78 ? -11.32 26.547 19.5 1 84.19 78 SER A CA 1
ATOM 588 C C . SER A 1 78 ? -10.695 26.453 20.891 1 84.19 78 SER A C 1
ATOM 590 O O . SER A 1 78 ? -9.539 26.828 21.094 1 84.19 78 SER A O 1
ATOM 592 N N . ARG A 1 79 ? -11.469 25.859 21.859 1 86.56 79 ARG A N 1
ATOM 593 C CA . ARG A 1 79 ? -10.992 25.719 23.234 1 86.56 79 ARG A CA 1
ATOM 594 C C . ARG A 1 79 ? -10.43 24.312 23.453 1 86.56 79 ARG A C 1
ATOM 596 O O . ARG A 1 79 ? -10.18 23.922 24.594 1 86.56 79 ARG A O 1
ATOM 603 N N . TRP A 1 80 ? -10.211 23.703 22.391 1 89.06 80 TRP A N 1
ATOM 604 C CA . TRP A 1 80 ? -9.688 22.328 22.406 1 89.06 80 TRP A CA 1
ATOM 605 C C . TRP A 1 80 ? -8.383 22.266 23.188 1 89.06 80 TRP A C 1
ATOM 607 O O . TRP A 1 80 ? -7.418 22.969 22.859 1 89.06 80 TRP A O 1
ATOM 617 N N . ASN A 1 81 ? -8.367 21.469 24.234 1 91 81 ASN A N 1
ATOM 618 C CA . ASN A 1 81 ? -7.168 21.188 25 1 91 81 ASN A CA 1
ATOM 619 C C . ASN A 1 81 ? -7.207 19.781 25.609 1 91 81 ASN A C 1
ATOM 621 O O . ASN A 1 81 ? -8.039 19.5 26.469 1 91 81 ASN A O 1
ATOM 625 N N . TRP A 1 82 ? -6.227 18.953 25.25 1 90.62 82 TRP A N 1
ATOM 626 C CA . TRP A 1 82 ? -6.199 17.547 25.672 1 90.62 82 TRP A CA 1
ATOM 627 C C . TRP A 1 82 ? -5.766 17.438 27.125 1 90.62 82 TRP A C 1
ATOM 629 O O . TRP A 1 82 ? -5.938 16.375 27.75 1 90.62 82 TRP A O 1
ATOM 639 N N . ASN A 1 83 ? -5.285 18.484 27.688 1 91.69 83 ASN A N 1
ATOM 640 C CA . ASN A 1 83 ? -4.551 18.328 28.938 1 91.69 83 ASN A CA 1
ATOM 641 C C . ASN A 1 83 ? -5.238 19.047 30.078 1 91.69 83 ASN A C 1
ATOM 643 O O . ASN A 1 83 ? -4.738 19.047 31.219 1 91.69 83 ASN A O 1
ATOM 647 N N . THR A 1 84 ? -6.363 19.703 29.844 1 93.38 84 THR A N 1
ATOM 648 C CA . THR A 1 84 ? -7.137 20.344 30.906 1 93.38 84 THR A CA 1
ATOM 649 C C . THR A 1 84 ? -8.531 19.719 31.016 1 93.38 84 THR A C 1
ATOM 651 O O . THR A 1 84 ? -9.055 19.203 30.031 1 93.38 84 THR A O 1
ATOM 654 N N . ALA A 1 85 ? -9.086 19.75 32.188 1 93.25 85 ALA A N 1
ATOM 655 C CA . ALA A 1 85 ? -10.43 19.219 32.406 1 93.25 85 ALA A CA 1
ATOM 656 C C . ALA A 1 85 ? -11.445 19.953 31.516 1 93.25 85 ALA A C 1
ATOM 658 O O . ALA A 1 85 ? -12.312 19.312 30.906 1 93.25 85 ALA A O 1
ATOM 659 N N . ARG A 1 86 ? -11.32 21.234 31.516 1 92.88 86 ARG A N 1
ATOM 660 C CA . ARG A 1 86 ? -12.234 22.031 30.703 1 92.88 86 ARG A CA 1
ATOM 661 C C . ARG A 1 86 ? -12.094 21.703 29.219 1 92.88 86 ARG A C 1
ATOM 663 O O . ARG A 1 86 ? -13.094 21.578 28.516 1 92.88 86 ARG A O 1
ATOM 670 N N . GLY A 1 87 ? -10.852 21.672 28.766 1 92.81 87 GLY A N 1
ATOM 671 C CA . GLY A 1 87 ? -10.609 21.312 27.375 1 92.81 87 GLY A CA 1
ATOM 672 C C . GLY A 1 87 ? -11.18 19.953 26.984 1 92.81 87 GLY A C 1
ATOM 673 O O . GLY A 1 87 ? -11.789 19.812 25.922 1 92.81 87 GLY A O 1
ATOM 674 N N . LYS A 1 88 ? -11.047 18.969 27.812 1 93.31 88 LYS A N 1
ATOM 675 C CA . LYS A 1 88 ? -11.547 17.625 27.562 1 93.31 88 LYS A CA 1
ATOM 676 C C . LYS A 1 88 ? -13.078 17.594 27.547 1 93.31 88 LYS A C 1
ATOM 678 O O . LYS A 1 88 ? -13.68 16.906 26.719 1 93.31 88 LYS A O 1
ATOM 683 N N . ARG A 1 89 ? -13.672 18.344 28.438 1 93.31 89 ARG A N 1
ATOM 684 C CA . ARG A 1 89 ? -15.125 18.453 28.453 1 93.31 89 ARG A CA 1
ATOM 685 C C . ARG A 1 89 ? -15.641 19.078 27.156 1 93.31 89 ARG A C 1
ATOM 687 O O . ARG A 1 89 ? -16.656 18.656 26.609 1 93.31 89 ARG A O 1
ATOM 694 N N . ASP A 1 90 ? -14.953 20.094 26.734 1 92.69 90 ASP A N 1
ATOM 695 C CA . ASP A 1 90 ? -15.344 20.766 25.5 1 92.69 90 ASP A CA 1
ATOM 696 C C . ASP A 1 90 ? -15.203 19.828 24.297 1 92.69 90 ASP A C 1
ATOM 698 O O . ASP A 1 90 ? -16.031 19.859 23.391 1 92.69 90 ASP A O 1
ATOM 702 N N . ILE A 1 91 ? -14.164 19.062 24.312 1 92.19 91 ILE A N 1
ATOM 703 C CA . ILE A 1 91 ? -13.953 18.078 23.25 1 92.19 91 ILE A CA 1
ATOM 704 C C . ILE A 1 91 ? -15.125 17.109 23.203 1 92.19 91 ILE A C 1
ATOM 706 O O . ILE A 1 91 ? -15.68 16.844 22.141 1 92.19 91 ILE A O 1
ATOM 710 N N . VAL A 1 92 ? -15.516 16.609 24.344 1 93.19 92 VAL A N 1
ATOM 711 C CA . VAL A 1 92 ? -16.594 15.633 24.453 1 93.19 92 VAL A CA 1
ATOM 712 C C . VAL A 1 92 ? -17.906 16.266 23.984 1 93.19 92 VAL A C 1
ATOM 714 O O . VAL A 1 92 ? -18.688 15.648 23.25 1 93.19 92 VAL A O 1
ATOM 717 N N . LYS A 1 93 ? -18.094 17.516 24.406 1 93.38 93 LYS A N 1
ATOM 718 C CA . LYS A 1 93 ? -19.297 18.219 23.984 1 93.38 93 LYS A CA 1
ATOM 719 C C . LYS A 1 93 ? -19.344 18.391 22.469 1 93.38 93 LYS A C 1
ATOM 721 O O . LYS A 1 93 ? -20.391 18.234 21.844 1 93.38 93 LYS A O 1
ATOM 726 N N . GLY A 1 94 ? -18.219 18.797 21.938 1 90.56 94 GLY A N 1
ATOM 727 C CA . GLY A 1 94 ? -18.125 18.922 20.484 1 90.56 94 GLY A CA 1
ATOM 728 C C . GLY A 1 94 ? -18.375 17.609 19.766 1 90.56 94 GLY A C 1
ATOM 729 O O . GLY A 1 94 ? -19.094 17.578 18.766 1 90.56 94 GLY A O 1
ATOM 730 N N . LYS A 1 95 ? -17.781 16.562 20.234 1 91.56 95 LYS A N 1
ATOM 731 C CA . LYS A 1 95 ? -17.953 15.242 19.641 1 91.56 95 LYS A CA 1
ATOM 732 C C . LYS A 1 95 ? -19.406 14.781 19.719 1 91.56 95 LYS A C 1
ATOM 734 O O . LYS A 1 95 ? -19.938 14.219 18.75 1 91.56 95 LYS A O 1
ATOM 739 N N . MET A 1 96 ? -20.031 15 20.828 1 92.94 96 MET A N 1
ATOM 740 C CA . MET A 1 96 ? -21.438 14.633 21.016 1 92.94 96 MET A CA 1
ATOM 741 C C . MET A 1 96 ? -22.328 15.414 20.062 1 92.94 96 MET A C 1
ATOM 743 O O . MET A 1 96 ? -23.312 14.883 19.531 1 92.94 96 MET A O 1
ATOM 747 N N . ALA A 1 97 ? -22 16.625 19.859 1 91.94 97 ALA A N 1
ATOM 748 C CA . ALA A 1 97 ? -22.781 17.453 18.953 1 91.94 97 ALA A CA 1
ATOM 749 C C . ALA A 1 97 ? -22.75 16.891 17.531 1 91.94 97 ALA A C 1
ATOM 751 O O . ALA A 1 97 ? -23.766 16.844 16.844 1 91.94 97 ALA A O 1
ATOM 752 N N . PHE A 1 98 ? -21.594 16.5 17.078 1 91.25 98 PHE A N 1
ATOM 753 C CA . PHE A 1 98 ? -21.453 15.914 15.742 1 91.25 98 PHE A CA 1
ATOM 754 C C . PHE A 1 98 ? -22.125 14.555 15.672 1 91.25 98 PHE A C 1
ATOM 756 O O . PHE A 1 98 ? -22.828 14.25 14.703 1 91.25 98 PHE A O 1
ATOM 763 N N . ASP A 1 99 ? -21.953 13.75 16.719 1 93.69 99 ASP A N 1
ATOM 764 C CA . ASP A 1 99 ? -22.484 12.391 16.734 1 93.69 99 ASP A CA 1
ATOM 765 C C . ASP A 1 99 ? -24.016 12.391 16.828 1 93.69 99 ASP A C 1
ATOM 767 O O . ASP A 1 99 ? -24.656 11.398 16.516 1 93.69 99 ASP A O 1
ATOM 771 N N . ALA A 1 100 ? -24.531 13.516 17.328 1 94.19 100 ALA A N 1
ATOM 772 C CA . ALA A 1 100 ? -25.969 13.625 17.5 1 94.19 100 ALA A CA 1
ATOM 773 C C . ALA A 1 100 ? -26.703 13.531 16.172 1 94.19 100 ALA A C 1
ATOM 775 O O . ALA A 1 100 ? -27.906 13.258 16.141 1 94.19 100 ALA A O 1
ATOM 776 N N . PHE A 1 101 ? -26.016 13.688 15.086 1 95.19 101 PHE A N 1
ATOM 777 C CA . PHE A 1 101 ? -26.641 13.617 13.766 1 95.19 101 PHE A CA 1
ATOM 778 C C . PHE A 1 101 ? -26.75 12.164 13.305 1 95.19 101 PHE A C 1
ATOM 780 O O . PHE A 1 101 ? -27.391 11.883 12.297 1 95.19 101 PHE A O 1
ATOM 787 N N . TRP A 1 102 ? -26.172 11.227 14.023 1 96.75 102 TRP A N 1
ATOM 788 C CA . TRP A 1 102 ? -26.078 9.828 13.625 1 96.75 102 TRP A CA 1
ATOM 789 C C . TRP A 1 102 ? -27.469 9.25 13.359 1 96.75 102 TRP A C 1
ATOM 791 O O . TRP A 1 102 ? -27.688 8.625 12.32 1 96.75 102 TRP A O 1
ATOM 801 N N . PRO A 1 103 ? -28.5 9.484 14.234 1 97.69 103 PRO A N 1
ATOM 802 C CA . PRO A 1 103 ? -29.797 8.883 13.969 1 97.69 103 PRO A CA 1
ATOM 803 C C . PRO A 1 103 ? -30.422 9.391 12.672 1 97.69 103 PRO A C 1
ATOM 805 O O . PRO A 1 103 ? -31.047 8.617 11.938 1 97.69 103 PRO A O 1
ATOM 808 N N . PHE A 1 104 ? -30.25 10.664 12.383 1 97.38 104 PHE A N 1
ATOM 809 C CA . PHE A 1 104 ? -30.812 11.227 11.156 1 97.38 104 PHE A CA 1
ATOM 810 C C . PHE A 1 104 ? -30.109 10.656 9.93 1 97.38 104 PHE A C 1
ATOM 812 O O . PHE A 1 104 ? -30.766 10.234 8.977 1 97.38 104 PHE A O 1
ATOM 819 N N . THR A 1 105 ? -28.828 10.641 10.023 1 98.06 105 THR A N 1
ATOM 820 C CA . THR A 1 105 ? -28.031 10.148 8.898 1 98.06 105 THR A CA 1
ATOM 821 C C . THR A 1 105 ? -28.281 8.656 8.672 1 98.06 105 THR A C 1
ATOM 823 O O . THR A 1 105 ? -28.359 8.203 7.531 1 98.06 105 THR A O 1
ATOM 826 N N . TYR A 1 106 ? -28.359 7.91 9.773 1 98.12 106 TYR A N 1
ATOM 827 C CA . TYR A 1 106 ? -28.625 6.477 9.695 1 98.12 106 TYR A CA 1
ATOM 828 C C . TYR A 1 106 ? -29.938 6.199 8.984 1 98.12 106 TYR A C 1
ATOM 830 O O . TYR A 1 106 ? -29.984 5.43 8.016 1 98.12 106 TYR A O 1
ATOM 838 N N . ARG A 1 107 ? -31.047 6.887 9.367 1 97.94 107 ARG A N 1
ATOM 839 C CA . ARG A 1 107 ? -32.344 6.723 8.742 1 97.94 107 ARG A CA 1
ATOM 840 C C . ARG A 1 107 ? -32.344 7.23 7.305 1 97.94 107 ARG A C 1
ATOM 842 O O . ARG A 1 107 ? -32.875 6.586 6.41 1 97.94 107 ARG A O 1
ATOM 849 N N . GLY A 1 108 ? -31.688 8.375 7.148 1 98.44 108 GLY A N 1
ATOM 850 C CA . GLY A 1 108 ? -31.609 8.961 5.82 1 98.44 108 GLY A CA 1
ATOM 851 C C . GLY A 1 108 ? -30.875 8.078 4.824 1 98.44 108 GLY A C 1
ATOM 852 O O . GLY A 1 108 ? -31.312 7.945 3.676 1 98.44 108 GLY A O 1
ATOM 853 N N . LEU A 1 109 ? -29.797 7.508 5.223 1 98.5 109 LEU A N 1
ATOM 854 C CA . LEU A 1 109 ? -29.016 6.641 4.344 1 98.5 109 LEU A CA 1
ATOM 855 C C . LEU A 1 109 ? -29.797 5.367 4.016 1 98.5 109 LEU A C 1
ATOM 857 O O . LEU A 1 109 ? -29.719 4.863 2.895 1 98.5 109 LEU A O 1
ATOM 861 N N . LYS A 1 110 ? -30.469 4.805 4.992 1 97.12 110 LYS A N 1
ATOM 862 C CA . LYS A 1 110 ? -31.297 3.637 4.723 1 97.12 110 LYS A CA 1
ATOM 863 C C . LYS A 1 110 ? -32.312 3.932 3.629 1 97.12 110 LYS A C 1
ATOM 865 O O . LYS A 1 110 ? -32.562 3.105 2.74 1 97.12 110 LYS A O 1
ATOM 870 N N . GLU A 1 111 ? -32.875 5.094 3.727 1 97.31 111 GLU A N 1
ATOM 871 C CA . GLU A 1 111 ? -33.875 5.5 2.715 1 97.31 111 GLU A CA 1
ATOM 872 C C . GLU A 1 111 ? -33.219 5.625 1.342 1 97.31 111 GLU A C 1
ATOM 874 O O . GLU A 1 111 ? -33.75 5.148 0.343 1 97.31 111 GLU A O 1
ATOM 879 N N . VAL A 1 112 ? -32.062 6.277 1.299 1 98.06 112 VAL A N 1
ATOM 880 C CA . VAL A 1 112 ? -31.344 6.461 0.038 1 98.06 112 VAL A CA 1
ATOM 881 C C . VAL A 1 112 ? -31 5.102 -0.559 1 98.06 112 VAL A C 1
ATOM 883 O O . VAL A 1 112 ? -31.156 4.887 -1.763 1 98.06 112 VAL A O 1
ATOM 886 N N . ILE A 1 113 ? -30.516 4.18 0.237 1 97.19 113 ILE A N 1
ATOM 887 C CA . ILE A 1 113 ? -30.078 2.865 -0.227 1 97.19 113 ILE A CA 1
ATOM 888 C C . ILE A 1 113 ? -31.281 2.088 -0.763 1 97.19 113 ILE A C 1
ATOM 890 O O . ILE A 1 113 ? -31.188 1.427 -1.8 1 97.19 113 ILE A O 1
ATOM 894 N N . THR A 1 114 ? -32.406 2.166 -0.076 1 94.81 114 THR A N 1
ATOM 895 C CA . THR A 1 114 ? -33.594 1.428 -0.472 1 94.81 114 THR A CA 1
ATOM 896 C C . THR A 1 114 ? -34.156 1.968 -1.785 1 94.81 114 THR A C 1
ATOM 898 O O . THR A 1 114 ? -34.719 1.214 -2.586 1 94.81 114 THR A O 1
ATOM 901 N N . THR A 1 115 ? -33.938 3.203 -2.027 1 94.75 115 THR A N 1
ATOM 902 C CA . THR A 1 115 ? -34.562 3.832 -3.191 1 94.75 115 THR A CA 1
ATOM 903 C C . THR A 1 115 ? -33.594 3.814 -4.383 1 94.75 115 THR A C 1
ATOM 905 O O . THR A 1 115 ? -34.031 3.619 -5.523 1 94.75 115 THR A O 1
ATOM 908 N N . THR A 1 116 ? -32.312 3.998 -4.109 1 95.62 116 THR A N 1
ATOM 909 C CA . THR A 1 116 ? -31.375 4.184 -5.219 1 95.62 116 THR A CA 1
ATOM 910 C C . THR A 1 116 ? -30.5 2.949 -5.398 1 95.62 116 THR A C 1
ATOM 912 O O . THR A 1 116 ? -29.891 2.76 -6.457 1 95.62 116 THR A O 1
ATOM 915 N N . LYS A 1 117 ? -30.281 2.174 -4.434 1 94.75 117 LYS A N 1
ATOM 916 C CA . LYS A 1 117 ? -29.547 0.908 -4.438 1 94.75 117 LYS A CA 1
ATOM 917 C C . LYS A 1 117 ? -28.109 1.102 -4.926 1 94.75 117 LYS A C 1
ATOM 919 O O . LYS A 1 117 ? -27.688 0.449 -5.879 1 94.75 117 LYS A O 1
ATOM 924 N N . PRO A 1 118 ? -27.359 1.963 -4.25 1 97.75 118 PRO A N 1
ATOM 925 C CA . PRO A 1 118 ? -25.953 2.098 -4.613 1 97.75 118 PRO A CA 1
ATOM 926 C C . PRO A 1 118 ? -25.172 0.792 -4.469 1 97.75 118 PRO A C 1
ATOM 928 O O . PRO A 1 118 ? -25.594 -0.094 -3.715 1 97.75 118 PRO A O 1
ATOM 931 N N . ASP A 1 119 ? -24.062 0.671 -5.234 1 97.88 119 ASP A N 1
ATOM 932 C CA . ASP A 1 119 ? -23.234 -0.536 -5.215 1 97.88 119 ASP A CA 1
ATOM 933 C C . ASP A 1 119 ? -22.047 -0.382 -4.262 1 97.88 119 ASP A C 1
ATOM 935 O O . ASP A 1 119 ? -21.406 -1.369 -3.893 1 97.88 119 ASP A O 1
ATOM 939 N N . PHE A 1 120 ? -21.734 0.86 -3.938 1 98.62 120 PHE A N 1
ATOM 940 C CA . PHE A 1 120 ? -20.562 1.208 -3.146 1 98.62 120 PHE A CA 1
ATOM 941 C C . PHE A 1 120 ? -20.797 2.506 -2.381 1 98.62 120 PHE A C 1
ATOM 943 O O . PHE A 1 120 ? -21.406 3.438 -2.898 1 98.62 120 PHE A O 1
ATOM 950 N N . ILE A 1 121 ? -20.312 2.584 -1.132 1 98.88 121 ILE A N 1
ATOM 951 C CA . ILE A 1 121 ? -20.406 3.826 -0.371 1 98.88 121 ILE A CA 1
ATOM 952 C C . ILE A 1 121 ? -19 4.316 -0.029 1 98.88 121 ILE A C 1
ATOM 954 O O . ILE A 1 121 ? -18.141 3.533 0.406 1 98.88 121 ILE A O 1
ATOM 958 N N . PHE A 1 122 ? -18.703 5.543 -0.317 1 98.94 122 PHE A N 1
ATOM 959 C CA . PHE A 1 122 ? -17.469 6.234 0.027 1 98.94 122 PHE A CA 1
ATOM 960 C C . PHE A 1 122 ? -17.734 7.398 0.969 1 98.94 122 PHE A C 1
ATOM 962 O O . PHE A 1 122 ? -18.281 8.422 0.553 1 98.94 122 PHE A O 1
ATOM 969 N N . SER A 1 123 ? -17.297 7.273 2.262 1 98.75 123 SER A N 1
ATOM 970 C CA . SER A 1 123 ? -17.734 8.266 3.24 1 98.75 123 SER A CA 1
ATOM 971 C C . SER A 1 123 ? -16.531 8.93 3.918 1 98.75 123 SER A C 1
ATOM 973 O O . SER A 1 123 ? -15.422 8.414 3.867 1 98.75 123 SER A O 1
ATOM 975 N N . ASP A 1 124 ? -16.859 10.031 4.48 1 97.19 124 ASP A N 1
ATOM 976 C CA . ASP A 1 124 ? -15.938 10.734 5.375 1 97.19 124 ASP A CA 1
ATOM 977 C C . ASP A 1 124 ? -15.859 10.039 6.73 1 97.19 124 ASP A C 1
ATOM 979 O O . ASP A 1 124 ? -16.797 9.367 7.148 1 97.19 124 ASP A O 1
ATOM 983 N N . PHE A 1 125 ? -14.773 10.188 7.453 1 95.94 125 PHE A N 1
ATOM 984 C CA . PHE A 1 125 ? -14.523 9.43 8.672 1 95.94 125 PHE A CA 1
ATOM 985 C C . PHE A 1 125 ? -15.484 9.852 9.781 1 95.94 125 PHE A C 1
ATOM 987 O O . PHE A 1 125 ? -15.641 9.148 10.773 1 95.94 125 PHE A O 1
ATOM 994 N N . HIS A 1 126 ? -16.219 10.906 9.602 1 94.56 126 HIS A N 1
ATOM 995 C CA . HIS A 1 126 ? -17.172 11.359 10.602 1 94.56 126 HIS A CA 1
ATOM 996 C C . HIS A 1 126 ? -18.5 10.617 10.484 1 94.56 126 HIS A C 1
ATOM 998 O O . HIS A 1 126 ? -19.344 10.688 11.383 1 94.56 126 HIS A O 1
ATOM 1004 N N . VAL A 1 127 ? -18.641 9.883 9.43 1 95.25 127 VAL A N 1
ATOM 1005 C CA . VAL A 1 127 ? -19.953 9.297 9.156 1 95.25 127 VAL A CA 1
ATOM 1006 C C . VAL A 1 127 ? -19.984 7.852 9.641 1 95.25 127 VAL A C 1
ATOM 1008 O O . VAL A 1 127 ? -20.016 6.922 8.828 1 95.25 127 VAL A O 1
ATOM 1011 N N . GLU A 1 128 ? -20.219 7.641 10.805 1 94.19 128 GLU A N 1
ATOM 1012 C CA . GLU A 1 128 ? -20.281 6.297 11.367 1 94.19 128 GLU A CA 1
ATOM 1013 C C . GLU A 1 128 ? -21.5 5.547 10.859 1 94.19 128 GLU A C 1
ATOM 1015 O O . GLU A 1 128 ? -21.484 4.32 10.727 1 94.19 128 GLU A O 1
ATOM 1020 N N . ALA A 1 129 ? -22.531 6.328 10.57 1 97.5 129 ALA A N 1
ATOM 1021 C CA . ALA A 1 129 ? -23.766 5.73 10.062 1 97.5 129 ALA A CA 1
ATOM 1022 C C . ALA A 1 129 ? -23.5 4.961 8.766 1 97.5 129 ALA A C 1
ATOM 1024 O O . ALA A 1 129 ? -24.172 3.959 8.492 1 97.5 129 ALA A O 1
ATOM 1025 N N . ALA A 1 130 ? -22.562 5.473 7.992 1 98.06 130 ALA A N 1
ATOM 1026 C CA . ALA A 1 130 ? -22.234 4.789 6.746 1 98.06 130 ALA A CA 1
ATOM 1027 C C . ALA A 1 130 ? -21.688 3.389 7.023 1 98.06 130 ALA A C 1
ATOM 1029 O O . ALA A 1 130 ? -21.969 2.447 6.281 1 98.06 130 ALA A O 1
ATOM 1030 N N . LEU A 1 131 ? -20.906 3.248 8.055 1 96.25 131 LEU A N 1
ATOM 1031 C CA . LEU A 1 131 ? -20.406 1.938 8.453 1 96.25 131 LEU A CA 1
ATOM 1032 C C . LEU A 1 131 ? -21.547 1.006 8.844 1 96.25 131 LEU A C 1
ATOM 1034 O O . LEU A 1 131 ? -21.547 -0.166 8.461 1 96.25 131 LEU A O 1
ATOM 1038 N N . ASP A 1 132 ? -22.453 1.495 9.555 1 96.62 132 ASP A N 1
ATOM 1039 C CA . ASP A 1 132 ? -23.578 0.704 10.055 1 96.62 132 ASP A CA 1
ATOM 1040 C C . ASP A 1 132 ? -24.453 0.217 8.898 1 96.62 132 ASP A C 1
ATOM 1042 O O . ASP A 1 132 ? -24.797 -0.965 8.836 1 96.62 132 ASP A O 1
ATOM 1046 N N . VAL A 1 133 ? -24.781 1.144 8.039 1 97.12 133 VAL A N 1
ATOM 1047 C CA . VAL A 1 133 ? -25.688 0.759 6.961 1 97.12 133 VAL A CA 1
ATOM 1048 C C . VAL A 1 133 ? -24.969 -0.19 6 1 97.12 133 VAL A C 1
ATOM 1050 O O . VAL A 1 133 ? -25.594 -1.086 5.426 1 97.12 133 VAL A O 1
ATOM 1053 N N . CYS A 1 134 ? -23.672 0.003 5.762 1 96.88 134 CYS A N 1
ATOM 1054 C CA . CYS A 1 134 ? -22.938 -0.907 4.898 1 96.88 134 CYS A CA 1
ATOM 1055 C C . CYS A 1 134 ? -22.922 -2.318 5.477 1 96.88 134 CYS A C 1
ATOM 1057 O O . CYS A 1 134 ? -23.016 -3.297 4.734 1 96.88 134 CYS A O 1
ATOM 1059 N N . ASN A 1 135 ? -22.75 -2.398 6.77 1 93.62 135 ASN A N 1
ATOM 1060 C CA . ASN A 1 135 ? -22.812 -3.703 7.418 1 93.62 135 ASN A CA 1
ATOM 1061 C C . ASN A 1 135 ? -24.203 -4.32 7.305 1 93.62 135 ASN A C 1
ATOM 1063 O O . ASN A 1 135 ? -24.344 -5.516 7.035 1 93.62 135 ASN A O 1
ATOM 1067 N N . GLU A 1 136 ? -25.172 -3.484 7.52 1 94.5 136 GLU A N 1
ATOM 1068 C CA . GLU A 1 136 ? -26.562 -3.936 7.508 1 94.5 136 GLU A CA 1
ATOM 1069 C C . GLU A 1 136 ? -26.969 -4.422 6.121 1 94.5 136 GLU A C 1
ATOM 1071 O O . GLU A 1 136 ? -27.656 -5.438 5.992 1 94.5 136 GLU A O 1
ATOM 1076 N N . PHE A 1 137 ? -26.562 -3.744 5.09 1 95.88 137 PHE A N 1
ATOM 1077 C CA . PHE A 1 137 ? -27 -4.047 3.73 1 95.88 137 PHE A CA 1
ATOM 1078 C C . PHE A 1 137 ? -25.922 -4.832 2.982 1 95.88 137 PHE A C 1
ATOM 1080 O O . PHE A 1 137 ? -26.078 -5.109 1.79 1 95.88 137 PHE A O 1
ATOM 1087 N N . ARG A 1 138 ? -24.766 -5.172 3.582 1 94.5 138 ARG A N 1
ATOM 1088 C CA . ARG A 1 138 ? -23.641 -5.91 3.004 1 94.5 138 ARG A CA 1
ATOM 1089 C C . ARG A 1 138 ? -23.094 -5.199 1.771 1 94.5 138 ARG A C 1
ATOM 1091 O O . ARG A 1 138 ? -22.938 -5.809 0.711 1 94.5 138 ARG A O 1
ATOM 1098 N N . LEU A 1 139 ? -22.781 -3.906 1.993 1 96.88 139 LEU A N 1
ATOM 1099 C CA . LEU A 1 139 ? -22.219 -3.086 0.928 1 96.88 139 LEU A CA 1
ATOM 1100 C C . LEU A 1 139 ? -20.734 -2.842 1.161 1 96.88 139 LEU A C 1
ATOM 1102 O O . LEU A 1 139 ? -20.297 -2.697 2.305 1 96.88 139 LEU A O 1
ATOM 1106 N N . PRO A 1 140 ? -19.938 -2.891 0.089 1 97.75 140 PRO A N 1
ATOM 1107 C CA . PRO A 1 140 ? -18.531 -2.471 0.239 1 97.75 140 PRO A CA 1
ATOM 1108 C C . PRO A 1 140 ? -18.406 -0.994 0.606 1 97.75 140 PRO A C 1
ATOM 1110 O O . PRO A 1 140 ? -19.234 -0.179 0.22 1 97.75 140 PRO A O 1
ATOM 1113 N N . HIS A 1 141 ? -17.359 -0.66 1.382 1 98.5 141 HIS A N 1
ATOM 1114 C CA . HIS A 1 141 ? -17.266 0.649 2.016 1 98.5 141 HIS A CA 1
ATOM 1115 C C . HIS A 1 141 ? -15.82 1.157 2.004 1 98.5 141 HIS A C 1
ATOM 1117 O O . HIS A 1 141 ? -14.883 0.375 2.168 1 98.5 141 HIS A O 1
ATOM 1123 N N . ALA A 1 142 ? -15.617 2.402 1.703 1 98.81 142 ALA A N 1
ATOM 1124 C CA . ALA A 1 142 ? -14.359 3.109 1.892 1 98.81 142 ALA A CA 1
ATOM 1125 C C . ALA A 1 142 ? -14.547 4.352 2.758 1 98.81 142 ALA A C 1
ATOM 1127 O O . ALA A 1 142 ? -15.578 5.02 2.676 1 98.81 142 ALA A O 1
ATOM 1128 N N . VAL A 1 143 ? -13.578 4.652 3.568 1 98.69 143 VAL A N 1
ATOM 1129 C CA . VAL A 1 143 ? -13.617 5.824 4.438 1 98.69 143 VAL A CA 1
ATOM 1130 C C . VAL A 1 143 ? -12.367 6.676 4.211 1 98.69 143 VAL A C 1
ATOM 1132 O O . VAL A 1 143 ? -11.25 6.152 4.168 1 98.69 143 VAL A O 1
ATOM 1135 N N . MET A 1 144 ? -12.57 7.977 4.086 1 98.56 144 MET A N 1
ATOM 1136 C CA . MET A 1 144 ? -11.469 8.922 3.924 1 98.56 144 MET A CA 1
ATOM 1137 C C . MET A 1 144 ? -11.117 9.578 5.254 1 98.56 144 MET A C 1
ATOM 1139 O O . MET A 1 144 ? -11.977 10.172 5.906 1 98.56 144 MET A O 1
ATOM 1143 N N . TRP A 1 145 ? -9.883 9.445 5.621 1 97.31 145 TRP A N 1
ATOM 1144 C CA . TRP A 1 145 ? -9.328 10.102 6.805 1 97.31 145 TRP A CA 1
ATOM 1145 C C . TRP A 1 145 ? -8.312 11.164 6.41 1 97.31 145 TRP A C 1
ATOM 1147 O O . TRP A 1 145 ? -7.645 11.047 5.379 1 97.31 145 TRP A O 1
ATOM 1157 N N . PRO A 1 146 ? -8.203 12.227 7.188 1 95.25 146 PRO A N 1
ATOM 1158 C CA . PRO A 1 146 ? -7.113 13.18 6.938 1 95.25 146 PRO A CA 1
ATOM 1159 C C . PRO A 1 146 ? -5.766 12.672 7.441 1 95.25 146 PRO A C 1
ATOM 1161 O O . PRO A 1 146 ? -4.719 13.219 7.066 1 95.25 146 PRO A O 1
ATOM 1164 N N . GLN A 1 147 ? -5.805 11.664 8.297 1 94.12 147 GLN A N 1
ATOM 1165 C CA . GLN A 1 147 ? -4.641 11.016 8.891 1 94.12 147 GLN A CA 1
ATOM 1166 C C . GLN A 1 147 ? -4.918 9.547 9.203 1 94.12 147 GLN A C 1
ATOM 1168 O O . GLN A 1 147 ? -6 9.039 8.898 1 94.12 147 GLN A O 1
ATOM 1173 N N . MET A 1 148 ? -3.898 8.859 9.773 1 94 148 MET A N 1
ATOM 1174 C CA . MET A 1 148 ? -4.129 7.5 10.242 1 94 148 MET A CA 1
ATOM 1175 C C . MET A 1 148 ? -5.238 7.465 11.289 1 94 148 MET A C 1
ATOM 1177 O O . MET A 1 148 ? -5.297 8.328 12.164 1 94 148 MET A O 1
ATOM 1181 N N . PRO A 1 149 ? -6.133 6.512 11.188 1 93.62 149 PRO A N 1
ATOM 1182 C CA . PRO A 1 149 ? -7.273 6.453 12.109 1 93.62 149 PRO A CA 1
ATOM 1183 C C . PRO A 1 149 ? -6.844 6.352 13.57 1 93.62 149 PRO A C 1
ATOM 1185 O O . PRO A 1 149 ? -5.844 5.707 13.883 1 93.62 149 PRO A O 1
ATOM 1188 N N . TRP A 1 150 ? -7.672 6.934 14.375 1 91.12 150 TRP A N 1
ATOM 1189 C CA . TRP A 1 150 ? -7.457 6.832 15.812 1 91.12 150 TRP A CA 1
ATOM 1190 C C . TRP A 1 150 ? -7.723 5.414 16.312 1 91.12 150 TRP A C 1
ATOM 1192 O O . TRP A 1 150 ? -8.633 4.742 15.828 1 91.12 150 TRP A O 1
ATOM 1202 N N . LEU A 1 151 ? -6.918 4.934 17.172 1 89.19 151 LEU A N 1
ATOM 1203 C CA . LEU A 1 151 ? -7.117 3.717 17.953 1 89.19 151 LEU A CA 1
ATOM 1204 C C . LEU A 1 151 ? -7.02 2.48 17.062 1 89.19 151 LEU A C 1
ATOM 1206 O O . LEU A 1 151 ? -7.508 1.409 17.438 1 89.19 151 LEU A O 1
ATOM 1210 N N . MET A 1 152 ? -6.453 2.646 15.883 1 92.31 152 MET A N 1
ATOM 1211 C CA . MET A 1 152 ? -6.316 1.495 15 1 92.31 152 MET A CA 1
ATOM 1212 C C . MET A 1 152 ? -4.852 1.239 14.656 1 92.31 152 MET A C 1
ATOM 1214 O O . MET A 1 152 ? -4.023 2.15 14.734 1 92.31 152 MET A O 1
ATOM 1218 N N . MET A 1 153 ? -4.562 0.012 14.43 1 93.88 153 MET A N 1
ATOM 1219 C CA . MET A 1 153 ? -3.25 -0.457 13.992 1 93.88 153 MET A CA 1
ATOM 1220 C C . MET A 1 153 ? -2.166 -0.035 14.977 1 93.88 153 MET A C 1
ATOM 1222 O O . MET A 1 153 ? -1.21 0.646 14.602 1 93.88 153 MET A O 1
ATOM 1226 N N . PRO A 1 154 ? -2.273 -0.404 16.141 1 93.75 154 PRO A N 1
ATOM 1227 C CA . PRO A 1 154 ? -1.231 -0.088 17.125 1 93.75 154 PRO A CA 1
ATOM 1228 C C . PRO A 1 154 ? 0.12 -0.702 16.766 1 93.75 154 PRO A C 1
ATOM 1230 O O . PRO A 1 154 ? 0.174 -1.781 16.172 1 93.75 154 PRO A O 1
ATOM 1233 N N . GLN A 1 155 ? 1.162 0.002 17.078 1 95.94 155 GLN A N 1
ATOM 1234 C CA . GLN A 1 155 ? 2.537 -0.465 16.938 1 95.94 155 GLN A CA 1
ATOM 1235 C C . GLN A 1 155 ? 3.322 -0.276 18.219 1 95.94 155 GLN A C 1
ATOM 1237 O O . GLN A 1 155 ? 3.088 0.68 18.969 1 95.94 155 GLN A O 1
ATOM 1242 N N . LYS A 1 156 ? 4.25 -1.074 18.469 1 95.5 156 LYS A N 1
ATOM 1243 C CA . LYS A 1 156 ? 5.031 -1.023 19.703 1 95.5 156 LYS A CA 1
ATOM 1244 C C . LYS A 1 156 ? 5.781 0.298 19.828 1 95.5 156 LYS A C 1
ATOM 1246 O O . LYS A 1 156 ? 5.996 0.798 20.922 1 95.5 156 LYS A O 1
ATOM 1251 N N . TYR A 1 157 ? 6.172 0.83 18.703 1 97.38 157 TYR A N 1
ATOM 1252 C CA . TYR A 1 157 ? 7.016 2.018 18.734 1 97.38 157 TYR A CA 1
ATOM 1253 C C . TYR A 1 157 ? 6.172 3.287 18.719 1 97.38 157 TYR A C 1
ATOM 1255 O O . TYR A 1 157 ? 6.711 4.398 18.703 1 97.38 157 TYR A O 1
ATOM 1263 N N . ILE A 1 158 ? 4.906 3.191 18.656 1 96.94 158 ILE A N 1
ATOM 1264 C CA . ILE A 1 158 ? 4.004 4.324 18.812 1 96.94 158 ILE A CA 1
ATOM 1265 C C . ILE A 1 158 ? 3.41 4.316 20.219 1 96.94 158 ILE A C 1
ATOM 1267 O O . ILE A 1 158 ? 2.51 3.529 20.516 1 96.94 158 ILE A O 1
ATOM 1271 N N . PRO A 1 159 ? 3.906 5.141 21.031 1 96 159 PRO A N 1
ATOM 1272 C CA . PRO A 1 159 ? 3.461 5.098 22.422 1 96 159 PRO A CA 1
ATOM 1273 C C . PRO A 1 159 ? 2.027 5.594 22.609 1 96 159 PRO A C 1
ATOM 1275 O O . PRO A 1 159 ? 1.628 6.578 21.969 1 96 159 PRO A O 1
ATOM 1278 N N . GLY A 1 160 ? 1.31 4.875 23.406 1 93.5 160 GLY A N 1
ATOM 1279 C CA . GLY A 1 160 ? -0.068 5.273 23.641 1 93.5 160 GLY A CA 1
ATOM 1280 C C . GLY A 1 160 ? -1.001 4.922 22.5 1 93.5 160 GLY A C 1
ATOM 1281 O O . GLY A 1 160 ? -0.833 3.885 21.859 1 93.5 160 GLY A O 1
ATOM 1282 N N . GLN A 1 161 ? -1.994 5.777 22.312 1 89.44 161 GLN A N 1
ATOM 1283 C CA . GLN A 1 161 ? -3.002 5.504 21.281 1 89.44 161 GLN A CA 1
ATOM 1284 C C . GLN A 1 161 ? -2.598 6.094 19.938 1 89.44 161 GLN A C 1
ATOM 1286 O O . GLN A 1 161 ? -2.379 7.301 19.828 1 89.44 161 GLN A O 1
ATOM 1291 N N . PRO A 1 162 ? -2.559 5.242 18.969 1 89.5 162 PRO A N 1
ATOM 1292 C CA . PRO A 1 162 ? -2.158 5.73 17.656 1 89.5 162 PRO A CA 1
ATOM 1293 C C . PRO A 1 162 ? -3.029 6.883 17.156 1 89.5 162 PRO A C 1
ATOM 1295 O O . PRO A 1 162 ? -4.258 6.809 17.234 1 89.5 162 PRO A O 1
ATOM 1298 N N . GLY A 1 163 ? -2.395 7.898 16.672 1 88.19 163 GLY A N 1
ATOM 1299 C CA . GLY A 1 163 ? -3.098 9.016 16.047 1 88.19 163 GLY A CA 1
ATOM 1300 C C . GLY A 1 163 ? -3.381 10.148 17.016 1 88.19 163 GLY A C 1
ATOM 1301 O O . GLY A 1 163 ? -3.879 11.203 16.625 1 88.19 163 GLY A O 1
ATOM 1302 N N . MET A 1 164 ? -2.996 10.008 18.312 1 90.38 164 MET A N 1
ATOM 1303 C CA . MET A 1 164 ? -3.34 11.016 19.297 1 90.38 164 MET A CA 1
ATOM 1304 C C . MET A 1 164 ? -2.09 11.539 20 1 90.38 164 MET A C 1
ATOM 1306 O O . MET A 1 164 ? -2.166 12.031 21.141 1 90.38 164 MET A O 1
ATOM 1310 N N . GLN A 1 165 ? -1.018 11.383 19.391 1 94.38 165 GLN A N 1
ATOM 1311 C CA . GLN A 1 165 ? 0.245 11.781 20 1 94.38 165 GLN A CA 1
ATOM 1312 C C . GLN A 1 165 ? 0.291 13.289 20.234 1 94.38 165 GLN A C 1
ATOM 1314 O O . GLN A 1 165 ? -0.18 14.062 19.391 1 94.38 165 GLN A O 1
ATOM 1319 N N . GLN A 1 166 ? 0.91 13.664 21.328 1 93.56 166 GLN A N 1
ATOM 1320 C CA . GLN A 1 166 ? 0.991 15.07 21.688 1 93.56 166 GLN A CA 1
ATOM 1321 C C . GLN A 1 166 ? 2.443 15.523 21.828 1 93.56 166 GLN A C 1
ATOM 1323 O O . GLN A 1 166 ? 2.771 16.672 21.531 1 93.56 166 GLN A O 1
ATOM 1328 N N . ARG A 1 167 ? 3.27 14.586 22.266 1 94.94 167 ARG A N 1
ATOM 1329 C CA . ARG A 1 167 ? 4.637 14.977 22.578 1 94.94 167 ARG A CA 1
ATOM 1330 C C . ARG A 1 167 ? 5.641 14.281 21.672 1 94.94 167 ARG A C 1
ATOM 1332 O O . ARG A 1 167 ? 6.652 14.875 21.281 1 94.94 167 ARG A O 1
ATOM 1339 N N . CYS A 1 168 ? 5.363 13.031 21.438 1 96.56 168 CYS A N 1
ATOM 1340 C CA . CYS A 1 168 ? 6.273 12.281 20.594 1 96.56 168 CYS A CA 1
ATOM 1341 C C . CYS A 1 168 ? 5.508 11.359 19.656 1 96.56 168 CYS A C 1
ATOM 1343 O O . CYS A 1 168 ? 4.582 10.664 20.078 1 96.56 168 CYS A O 1
ATOM 1345 N N . LEU A 1 169 ? 5.895 11.312 18.438 1 96.56 169 LEU A N 1
ATOM 1346 C CA . LEU A 1 169 ? 5.219 10.516 17.422 1 96.56 169 LEU A CA 1
ATOM 1347 C C . LEU A 1 169 ? 5.613 9.047 17.531 1 96.56 169 LEU A C 1
ATOM 1349 O O . LEU A 1 169 ? 4.824 8.164 17.203 1 96.56 169 LEU A O 1
ATOM 1353 N N . THR A 1 170 ? 6.871 8.781 17.984 1 97.06 170 THR A N 1
ATOM 1354 C CA . THR A 1 170 ? 7.387 7.43 18.156 1 97.06 170 THR A CA 1
ATOM 1355 C C . THR A 1 170 ? 8.266 7.34 19.406 1 97.06 170 THR A C 1
ATOM 1357 O O . THR A 1 170 ? 8.688 8.367 19.953 1 97.06 170 THR A O 1
ATOM 1360 N N . SER A 1 171 ? 8.57 6.176 19.75 1 97.5 171 SER A N 1
ATOM 1361 C CA . SER A 1 171 ? 9.406 5.93 20.922 1 97.5 171 SER A CA 1
ATOM 1362 C C . SER A 1 171 ? 10.891 5.961 20.562 1 97.5 171 SER A C 1
ATOM 1364 O O . SER A 1 171 ? 11.75 5.895 21.438 1 97.5 171 SER A O 1
ATOM 1366 N N . GLU A 1 172 ? 11.227 6.035 19.297 1 96.19 172 GLU A N 1
ATOM 1367 C CA . GLU A 1 172 ? 12.594 5.855 18.812 1 96.19 172 GLU A CA 1
ATOM 1368 C C . GLU A 1 172 ? 13.57 6.766 19.547 1 96.19 172 GLU A C 1
ATOM 1370 O O . GLU A 1 172 ? 14.617 6.316 20 1 96.19 172 GLU A O 1
ATOM 1375 N N . HIS A 1 173 ? 13.195 8.086 19.766 1 95.5 173 HIS A N 1
ATOM 1376 C CA . HIS A 1 173 ? 14.07 9.031 20.453 1 95.5 173 HIS A CA 1
ATOM 1377 C C . HIS A 1 173 ? 13.344 9.703 21.625 1 95.5 173 HIS A C 1
ATOM 1379 O O . HIS A 1 173 ? 13.781 10.75 22.109 1 95.5 173 HIS A O 1
ATOM 1385 N N . ALA A 1 174 ? 12.273 9.133 21.984 1 97.31 174 ALA A N 1
ATOM 1386 C CA . ALA A 1 174 ? 11.445 9.742 23.016 1 97.31 174 ALA A CA 1
ATOM 1387 C C . ALA A 1 174 ? 12.008 9.469 24.406 1 97.31 174 ALA A C 1
ATOM 1389 O O . ALA A 1 174 ? 12.516 8.375 24.688 1 97.31 174 ALA A O 1
ATOM 1390 N N . SER A 1 175 ? 11.898 10.383 25.312 1 96.94 175 SER A N 1
ATOM 1391 C CA . SER A 1 175 ? 12.25 10.18 26.719 1 96.94 175 SER A CA 1
ATOM 1392 C C . SER A 1 175 ? 11.227 9.281 27.406 1 96.94 175 SER A C 1
ATOM 1394 O O . SER A 1 175 ? 10.141 9.039 26.891 1 96.94 175 SER A O 1
ATOM 1396 N N . ILE A 1 176 ? 11.57 8.805 28.5 1 95.88 176 ILE A N 1
ATOM 1397 C CA . ILE A 1 176 ? 10.656 7.988 29.297 1 95.88 176 ILE A CA 1
ATOM 1398 C C . ILE A 1 176 ? 9.43 8.812 29.672 1 95.88 176 ILE A C 1
ATOM 1400 O O . ILE A 1 176 ? 8.305 8.312 29.625 1 95.88 176 ILE A O 1
ATOM 1404 N N . TYR A 1 177 ? 9.703 10.023 30.016 1 96.25 177 TYR A N 1
ATOM 1405 C CA . TYR A 1 177 ? 8.609 10.906 30.391 1 96.25 177 TYR A CA 1
ATOM 1406 C C . TYR A 1 177 ? 7.621 11.07 29.234 1 96.25 177 TYR A C 1
ATOM 1408 O O . TYR A 1 177 ? 6.41 10.977 29.438 1 96.25 177 TYR A O 1
ATOM 1416 N N . ASP A 1 178 ? 8.109 11.32 28.031 1 97.25 178 ASP A N 1
ATOM 1417 C CA . ASP A 1 178 ? 7.254 11.523 26.859 1 97.25 178 ASP A CA 1
ATOM 1418 C C . ASP A 1 178 ? 6.441 10.266 26.562 1 97.25 178 ASP A C 1
ATOM 1420 O O . ASP A 1 178 ? 5.25 10.352 26.25 1 97.25 178 ASP A O 1
ATOM 1424 N N . ARG A 1 179 ? 7.07 9.133 26.641 1 97.25 179 ARG A N 1
ATOM 1425 C CA . ARG A 1 179 ? 6.379 7.879 26.359 1 97.25 179 ARG A CA 1
ATOM 1426 C C . ARG A 1 179 ? 5.277 7.629 27.391 1 97.25 179 ARG A C 1
ATOM 1428 O O . ARG A 1 179 ? 4.16 7.254 27.031 1 97.25 179 ARG A O 1
ATOM 1435 N N . LEU A 1 180 ? 5.645 7.855 28.672 1 95.94 180 LEU A N 1
ATOM 1436 C CA . LEU A 1 180 ? 4.656 7.66 29.719 1 95.94 180 LEU A CA 1
ATOM 1437 C C . LEU A 1 180 ? 3.484 8.625 29.562 1 95.94 180 LEU A C 1
ATOM 1439 O O . LEU A 1 180 ? 2.336 8.258 29.812 1 95.94 180 LEU A O 1
ATOM 1443 N N . PHE A 1 181 ? 3.848 9.852 29.156 1 96.44 181 PHE A N 1
ATOM 1444 C CA . PHE A 1 181 ? 2.807 10.844 28.922 1 96.44 181 PHE A CA 1
ATOM 1445 C C . PHE A 1 181 ? 1.812 10.352 27.875 1 96.44 181 PHE A C 1
ATOM 1447 O O . PHE A 1 181 ? 0.6 10.438 28.078 1 96.44 181 PHE A O 1
ATOM 1454 N N . GLU A 1 182 ? 2.275 9.828 26.781 1 96.62 182 GLU A N 1
ATOM 1455 C CA . GLU A 1 182 ? 1.417 9.312 25.719 1 96.62 182 GLU A CA 1
ATOM 1456 C C . GLU A 1 182 ? 0.629 8.094 26.188 1 96.62 182 GLU A C 1
ATOM 1458 O O . GLU A 1 182 ? -0.572 7.988 25.922 1 96.62 182 GLU A O 1
ATOM 1463 N N . MET A 1 183 ? 1.294 7.203 26.906 1 94.81 183 MET A N 1
ATOM 1464 C CA . MET A 1 183 ? 0.72 5.918 27.297 1 94.81 183 MET A CA 1
ATOM 1465 C C . MET A 1 183 ? -0.424 6.109 28.297 1 94.81 183 MET A C 1
ATOM 1467 O O . MET A 1 183 ? -1.347 5.297 28.344 1 94.81 183 MET A O 1
ATOM 1471 N N . THR A 1 184 ? -0.392 7.148 29.031 1 94.06 184 THR A N 1
ATOM 1472 C CA . THR A 1 184 ? -1.38 7.324 30.094 1 94.06 184 THR A CA 1
ATOM 1473 C C . THR A 1 184 ? -2.51 8.242 29.625 1 94.06 184 THR A C 1
ATOM 1475 O O . THR A 1 184 ? -3.396 8.586 30.422 1 94.06 184 THR A O 1
ATOM 1478 N N . PHE A 1 185 ? -2.461 8.656 28.422 1 92.75 185 PHE A N 1
ATOM 1479 C CA . PHE A 1 185 ? -3.432 9.625 27.922 1 92.75 185 PHE A CA 1
ATOM 1480 C C . PHE A 1 185 ? -4.855 9.102 28.094 1 92.75 185 PHE A C 1
ATOM 1482 O O . PHE A 1 185 ? -5.73 9.82 28.578 1 92.75 185 PHE A O 1
ATOM 1489 N N . LEU A 1 186 ? -5.113 7.883 27.688 1 88.38 186 LEU A N 1
ATOM 1490 C CA . LEU A 1 186 ? -6.461 7.332 27.766 1 88.38 186 LEU A CA 1
ATOM 1491 C C . LEU A 1 186 ? -6.922 7.223 29.219 1 88.38 186 LEU A C 1
ATOM 1493 O O . LEU A 1 186 ? -8.094 7.449 29.516 1 88.38 186 LEU A O 1
ATOM 1497 N N . LEU A 1 187 ? -5.965 6.828 30.047 1 90.44 187 LEU A N 1
ATOM 1498 C CA . LEU A 1 187 ? -6.301 6.719 31.469 1 90.44 187 LEU A CA 1
ATOM 1499 C C . LEU A 1 187 ? -6.664 8.086 32.031 1 90.44 187 LEU A C 1
ATOM 1501 O O . LEU A 1 187 ? -7.629 8.203 32.812 1 90.44 187 LEU A O 1
ATOM 1505 N N . ARG A 1 188 ? -5.938 9.078 31.641 1 91.19 188 ARG A N 1
ATOM 1506 C CA . ARG A 1 188 ? -6.164 10.43 32.125 1 91.19 188 ARG A CA 1
ATOM 1507 C C . ARG A 1 188 ? -7.445 11.023 31.562 1 91.19 188 ARG A C 1
ATOM 1509 O O . ARG A 1 188 ? -8.047 11.922 32.156 1 91.19 188 ARG A O 1
ATOM 1516 N N . SER A 1 189 ? -7.891 10.508 30.469 1 91.81 189 SER A N 1
ATOM 1517 C CA . SER A 1 189 ? -9.023 11.094 29.766 1 91.81 189 SER A CA 1
ATOM 1518 C C . SER A 1 189 ? -10.289 10.25 29.953 1 91.81 189 SER A C 1
ATOM 1520 O O . SER A 1 189 ? -11.391 10.695 29.641 1 91.81 189 SER A O 1
ATOM 1522 N N . ALA A 1 190 ? -10.211 9.055 30.5 1 90.75 190 ALA A N 1
ATOM 1523 C CA . ALA A 1 190 ? -11.266 8.047 30.578 1 90.75 190 ALA A CA 1
ATOM 1524 C C . ALA A 1 190 ? -12.516 8.609 31.25 1 90.75 190 ALA A C 1
ATOM 1526 O O . ALA A 1 190 ? -13.633 8.422 30.766 1 90.75 190 ALA A O 1
ATOM 1527 N N . PRO A 1 191 ? -12.398 9.359 32.344 1 89.56 191 PRO A N 1
ATOM 1528 C CA . PRO A 1 191 ? -13.609 9.82 33 1 89.56 191 PRO A CA 1
ATOM 1529 C C . PRO A 1 191 ? -14.453 10.758 32.156 1 89.56 191 PRO A C 1
ATOM 1531 O O . PRO A 1 191 ? -15.672 10.805 32.281 1 89.56 191 PRO A O 1
ATOM 1534 N N . PHE A 1 192 ? -13.836 11.461 31.312 1 89.62 192 PHE A N 1
ATOM 1535 C CA . PHE A 1 192 ? -14.539 12.422 30.484 1 89.62 192 PHE A CA 1
ATOM 1536 C C . PHE A 1 192 ? -15.211 11.727 29.297 1 89.62 192 PHE A C 1
ATOM 1538 O O . PHE A 1 192 ? -16.312 12.102 28.891 1 89.62 192 PHE A O 1
ATOM 1545 N N . PHE A 1 193 ? -14.609 10.672 28.844 1 89.75 193 PHE A N 1
ATOM 1546 C CA . PHE A 1 193 ? -15.094 10.031 27.625 1 89.75 193 PHE A CA 1
ATOM 1547 C C . PHE A 1 193 ? -16.125 8.961 27.953 1 89.75 193 PHE A C 1
ATOM 1549 O O . PHE A 1 193 ? -16.875 8.516 27.062 1 89.75 193 PHE A O 1
ATOM 1556 N N . LEU A 1 194 ? -16.234 8.547 29.203 1 91.12 194 LEU A N 1
ATOM 1557 C CA . LEU A 1 194 ? -17.219 7.535 29.594 1 91.12 194 LEU A CA 1
ATOM 1558 C C . LEU A 1 194 ? -18.641 8.023 29.328 1 91.12 194 LEU A C 1
ATOM 1560 O O . LEU A 1 194 ? -19.484 7.246 28.875 1 91.12 194 LEU A O 1
ATOM 1564 N N . HIS A 1 195 ? -18.812 9.273 29.625 1 89.62 195 HIS A N 1
ATOM 1565 C CA . HIS A 1 195 ? -20.125 9.844 29.344 1 89.62 195 HIS A CA 1
ATOM 1566 C C . HIS A 1 195 ? -20.469 9.758 27.875 1 89.62 195 HIS A C 1
ATOM 1568 O O . HIS A 1 195 ? -21.594 9.43 27.516 1 89.62 195 HIS A O 1
ATOM 1574 N N . TRP A 1 196 ? -19.547 10.172 27.094 1 92.56 196 TRP A N 1
ATOM 1575 C CA . TRP A 1 196 ? -19.734 10.102 25.656 1 92.56 196 TRP A CA 1
ATOM 1576 C C . TRP A 1 196 ? -20.031 8.672 25.203 1 92.56 196 TRP A C 1
ATOM 1578 O O . TRP A 1 196 ? -20.922 8.445 24.375 1 92.56 196 TRP A O 1
ATOM 1588 N N . ILE A 1 197 ? -19.359 7.645 25.75 1 92.44 197 ILE A N 1
ATOM 1589 C CA . ILE A 1 197 ? -19.516 6.242 25.375 1 92.44 197 ILE A CA 1
ATOM 1590 C C . ILE A 1 197 ? -20.922 5.773 25.734 1 92.44 197 ILE A C 1
ATOM 1592 O O . ILE A 1 197 ? -21.609 5.156 24.906 1 92.44 197 ILE A O 1
ATOM 1596 N N . PHE A 1 198 ? -21.375 6.121 26.875 1 93.38 198 PHE A N 1
ATOM 1597 C CA . PHE A 1 198 ? -22.688 5.695 27.328 1 93.38 198 PHE A CA 1
ATOM 1598 C C . PHE A 1 198 ? -23.797 6.406 26.547 1 93.38 198 PHE A C 1
ATOM 1600 O O . PHE A 1 198 ? -24.812 5.805 26.203 1 93.38 198 PHE A O 1
ATOM 1607 N N . TRP A 1 199 ? -23.531 7.645 26.312 1 94.81 199 TRP A N 1
ATOM 1608 C CA . TRP A 1 199 ? -24.484 8.43 25.531 1 94.81 199 TRP A CA 1
ATOM 1609 C C . TRP A 1 199 ? -24.625 7.859 24.125 1 94.81 199 TRP A C 1
ATOM 1611 O O . TRP A 1 199 ? -25.734 7.723 23.609 1 94.81 199 TRP A O 1
ATOM 1621 N N . THR A 1 200 ? -23.594 7.559 23.516 1 94.69 200 THR A N 1
ATOM 1622 C CA . THR A 1 200 ? -23.594 6.996 22.172 1 94.69 200 THR A CA 1
ATOM 1623 C C . THR A 1 200 ? -24.297 5.637 22.156 1 94.69 200 THR A C 1
ATOM 1625 O O . THR A 1 200 ? -25.062 5.336 21.234 1 94.69 200 THR A O 1
ATOM 1628 N N . LYS A 1 201 ? -23.984 4.809 23.141 1 94.81 201 LYS A N 1
ATOM 1629 C CA . LYS A 1 201 ? -24.625 3.5 23.25 1 94.81 201 LYS A CA 1
ATOM 1630 C C . LYS A 1 201 ? -26.141 3.635 23.344 1 94.81 201 LYS A C 1
ATOM 1632 O O . LYS A 1 201 ? -26.875 2.883 22.719 1 94.81 201 LYS A O 1
ATOM 1637 N N . ALA A 1 202 ? -26.547 4.559 24.125 1 96.06 202 ALA A N 1
ATOM 1638 C CA . ALA A 1 202 ? -27.984 4.793 24.297 1 96.06 202 ALA A CA 1
ATOM 1639 C C . ALA A 1 202 ? -28.609 5.277 23 1 96.06 202 ALA A C 1
ATOM 1641 O O . ALA A 1 202 ? -29.719 4.867 22.656 1 96.06 202 ALA A O 1
ATOM 1642 N N . MET A 1 203 ? -27.922 6.207 22.375 1 96.31 203 MET A N 1
ATOM 1643 C CA . MET A 1 203 ? -28.391 6.746 21.109 1 96.31 203 MET A CA 1
ATOM 1644 C C . MET A 1 203 ? -28.562 5.633 20.078 1 96.31 203 MET A C 1
ATOM 1646 O O . MET A 1 203 ? -29.578 5.57 19.375 1 96.31 203 MET A O 1
ATOM 1650 N N . ARG A 1 204 ? -27.656 4.715 19.953 1 96.19 204 ARG A N 1
ATOM 1651 C CA . ARG A 1 204 ? -27.719 3.604 19.016 1 96.19 204 ARG A CA 1
ATOM 1652 C C . ARG A 1 204 ? -28.812 2.613 19.391 1 96.19 204 ARG A C 1
ATOM 1654 O O . ARG A 1 204 ? -29.531 2.113 18.516 1 96.19 204 ARG A O 1
ATOM 1661 N N . ARG A 1 205 ? -28.938 2.348 20.672 1 95.88 205 ARG A N 1
ATOM 1662 C CA . ARG A 1 205 ? -29.953 1.427 21.156 1 95.88 205 ARG A CA 1
ATOM 1663 C C . ARG A 1 205 ? -31.344 1.913 20.797 1 95.88 205 ARG A C 1
ATOM 1665 O O . ARG A 1 205 ? -32.219 1.108 20.484 1 95.88 205 ARG A O 1
ATOM 1672 N N . LYS A 1 206 ? -31.547 3.146 20.906 1 96.25 206 LYS A N 1
ATOM 1673 C CA . LYS A 1 206 ? -32.844 3.723 20.547 1 96.25 206 LYS A CA 1
ATOM 1674 C C . LYS A 1 206 ? -33.188 3.43 19.094 1 96.25 206 LYS A C 1
ATOM 1676 O O . LYS A 1 206 ? -34.375 3.316 18.75 1 96.25 206 LYS A O 1
ATOM 1681 N N . GLU A 1 207 ? -32.156 3.346 18.25 1 95 207 GLU A N 1
ATOM 1682 C CA . GLU A 1 207 ? -32.375 3.057 16.828 1 95 207 GLU A CA 1
ATOM 1683 C C . GLU A 1 207 ? -32.312 1.556 16.562 1 95 207 GLU A C 1
ATOM 1685 O O . GLU A 1 207 ? -32.375 1.125 15.406 1 95 207 GLU A O 1
ATOM 1690 N N . GLY A 1 208 ? -32 0.746 17.594 1 94 208 GLY A N 1
ATOM 1691 C CA . GLY A 1 208 ? -31.938 -0.7 17.453 1 94 208 GLY A CA 1
ATOM 1692 C C . GLY A 1 208 ? -30.609 -1.187 16.891 1 94 208 GLY A C 1
ATOM 1693 O O . GLY A 1 208 ? -30.547 -2.262 16.297 1 94 208 GLY A O 1
ATOM 1694 N N . VAL A 1 209 ? -29.609 -0.365 17.016 1 94.69 209 VAL A N 1
ATOM 1695 C CA . VAL A 1 209 ? -28.312 -0.728 16.469 1 94.69 209 VAL A CA 1
ATOM 1696 C C . VAL A 1 209 ? -27.344 -1.039 17.609 1 94.69 209 VAL A C 1
ATOM 1698 O O . VAL A 1 209 ? -27.234 -0.272 18.578 1 94.69 209 VAL A O 1
ATOM 1701 N N . ALA A 1 210 ? -26.688 -2.141 17.531 1 91.69 210 ALA A N 1
ATOM 1702 C CA . ALA A 1 210 ? -25.719 -2.551 18.562 1 91.69 210 ALA A CA 1
ATOM 1703 C C . ALA A 1 210 ? -24.484 -1.652 18.547 1 91.69 210 ALA A C 1
ATOM 1705 O O . ALA A 1 210 ? -24.188 -1.014 17.547 1 91.69 210 ALA A O 1
ATOM 1706 N N . PRO A 1 211 ? -23.828 -1.624 19.672 1 88.88 211 PRO A N 1
ATOM 1707 C CA . PRO A 1 211 ? -22.562 -0.901 19.656 1 88.88 211 PRO A CA 1
ATOM 1708 C C . PRO A 1 211 ? -21.547 -1.505 18.703 1 88.88 211 PRO A C 1
ATOM 1710 O O . PRO A 1 211 ? -21.547 -2.717 18.469 1 88.88 211 PRO A O 1
ATOM 1713 N N . ARG A 1 212 ? -20.797 -0.675 18.172 1 82.81 212 ARG A N 1
ATOM 1714 C CA . ARG A 1 212 ? -19.797 -1.149 17.219 1 82.81 212 ARG A CA 1
ATOM 1715 C C . ARG A 1 212 ? -18.625 -1.807 17.938 1 82.81 212 ARG A C 1
ATOM 1717 O O . ARG A 1 212 ? -18.078 -1.238 18.875 1 82.81 212 ARG A O 1
ATOM 1724 N N . PRO A 1 213 ? -18.281 -2.951 17.422 1 79.31 213 PRO A N 1
ATOM 1725 C CA . PRO A 1 213 ? -17.094 -3.574 18.031 1 79.31 213 PRO A CA 1
ATOM 1726 C C . PRO A 1 213 ? -15.805 -2.824 17.703 1 79.31 213 PRO A C 1
ATOM 1728 O O . PRO A 1 213 ? -15.672 -2.238 16.625 1 79.31 213 PRO A O 1
ATOM 1731 N N . ARG A 1 214 ? -14.984 -2.775 18.719 1 76.62 214 ARG A N 1
ATOM 1732 C CA . ARG A 1 214 ? -13.688 -2.146 18.516 1 76.62 214 ARG A CA 1
ATOM 1733 C C . ARG A 1 214 ? -12.672 -3.145 17.953 1 76.62 214 ARG A C 1
ATOM 1735 O O . ARG A 1 214 ? -12.375 -4.156 18.594 1 76.62 214 ARG A O 1
ATOM 1742 N N . HIS A 1 215 ? -12.32 -2.875 16.688 1 83 215 HIS A N 1
ATOM 1743 C CA . HIS A 1 215 ? -11.312 -3.73 16.062 1 83 215 HIS A CA 1
ATOM 1744 C C . HIS A 1 215 ? -10 -2.977 15.859 1 83 215 HIS A C 1
ATOM 1746 O O . HIS A 1 215 ? -10 -1.758 15.68 1 83 215 HIS A O 1
ATOM 1752 N N . SER A 1 216 ? -8.984 -3.717 16.047 1 88.31 216 SER A N 1
ATOM 1753 C CA . SER A 1 216 ? -7.664 -3.125 15.836 1 88.31 216 SER A CA 1
ATOM 1754 C C . SER A 1 216 ? -7.387 -2.904 14.359 1 88.31 216 SER A C 1
ATOM 1756 O O . SER A 1 216 ? -6.48 -2.152 13.992 1 88.31 216 SER A O 1
ATOM 1758 N N . LYS A 1 217 ? -8.172 -3.561 13.523 1 94.12 217 LYS A N 1
ATOM 1759 C CA . LYS A 1 217 ? -8.047 -3.416 12.078 1 94.12 217 LYS A CA 1
ATOM 1760 C C . LYS A 1 217 ? -9.398 -3.145 11.422 1 94.12 217 LYS A C 1
ATOM 1762 O O . LYS A 1 217 ? -10.43 -3.623 11.906 1 94.12 217 LYS A O 1
ATOM 1767 N N . PRO A 1 218 ? -9.383 -2.416 10.367 1 94.81 218 PRO A N 1
ATOM 1768 C CA . PRO A 1 218 ? -10.656 -2.139 9.703 1 94.81 218 PRO A CA 1
ATOM 1769 C C . PRO A 1 218 ? -11.164 -3.318 8.875 1 94.81 218 PRO A C 1
ATOM 1771 O O . PRO A 1 218 ? -10.375 -4.199 8.508 1 94.81 218 PRO A O 1
ATOM 1774 N N . ASP A 1 219 ? -12.477 -3.371 8.633 1 94.12 219 ASP A N 1
ATOM 1775 C CA . ASP A 1 219 ? -13.094 -4.309 7.699 1 94.12 219 ASP A CA 1
ATOM 1776 C C . ASP A 1 219 ? -13.68 -3.576 6.496 1 94.12 219 ASP A C 1
ATOM 1778 O O . ASP A 1 219 ? -14.633 -4.051 5.879 1 94.12 219 ASP A O 1
ATOM 1782 N N . TYR A 1 220 ? -13.25 -2.344 6.242 1 96.62 220 TYR A N 1
ATOM 1783 C CA . TYR A 1 220 ? -13.539 -1.466 5.113 1 96.62 220 TYR A CA 1
ATOM 1784 C C . TYR A 1 220 ? -12.266 -0.78 4.617 1 96.62 220 TYR A C 1
ATOM 1786 O O . TYR A 1 220 ? -11.242 -0.801 5.293 1 96.62 220 TYR A O 1
ATOM 1794 N N . LEU A 1 221 ? -12.281 -0.225 3.445 1 98.25 221 LEU A N 1
ATOM 1795 C CA . LEU A 1 221 ? -11.133 0.504 2.92 1 98.25 221 LEU A CA 1
ATOM 1796 C C . LEU A 1 221 ? -10.914 1.801 3.691 1 98.25 221 LEU A C 1
ATOM 1798 O O . LEU A 1 221 ? -11.867 2.523 3.982 1 98.25 221 LEU A O 1
ATOM 1802 N N . VAL A 1 222 ? -9.719 2 4.043 1 98.31 222 VAL A N 1
ATOM 1803 C CA . VAL A 1 222 ? -9.344 3.246 4.703 1 98.31 222 VAL A CA 1
ATOM 1804 C C . VAL A 1 222 ? -8.32 3.992 3.855 1 98.31 222 VAL A C 1
ATOM 1806 O O . VAL A 1 222 ? -7.238 3.471 3.576 1 98.31 222 VAL A O 1
ATOM 1809 N N . PHE A 1 223 ? -8.672 5.137 3.441 1 98.5 223 PHE A N 1
ATOM 1810 C CA . PHE A 1 223 ? -7.75 6.031 2.746 1 98.5 223 PHE A CA 1
ATOM 1811 C C . PHE A 1 223 ? -7.344 7.191 3.643 1 98.5 223 PHE A C 1
ATOM 1813 O O . PHE A 1 223 ? -8.125 7.633 4.492 1 98.5 223 PHE A O 1
ATOM 1820 N N . MET A 1 224 ? -6.16 7.648 3.439 1 97.06 224 MET A N 1
ATOM 1821 C CA . MET A 1 224 ? -5.676 8.82 4.156 1 97.06 224 MET A CA 1
ATOM 1822 C C . MET A 1 224 ? -5.227 9.906 3.182 1 97.06 224 MET A C 1
ATOM 1824 O O . MET A 1 224 ? -4.387 9.664 2.316 1 97.06 224 MET A O 1
ATOM 1828 N N . ASN A 1 225 ? -5.785 11.078 3.346 1 97.25 225 ASN A N 1
ATOM 1829 C CA . ASN A 1 225 ? -5.293 12.234 2.602 1 97.25 225 ASN A CA 1
ATOM 1830 C C . ASN A 1 225 ? -4.02 12.797 3.225 1 97.25 225 ASN A C 1
ATOM 1832 O O . ASN A 1 225 ? -3.992 13.961 3.639 1 97.25 225 ASN A O 1
ATOM 1836 N N . ASN A 1 226 ? -3.074 12.008 3.361 1 94.94 226 ASN A N 1
ATOM 1837 C CA . ASN A 1 226 ? -1.737 12.203 3.914 1 94.94 226 ASN A CA 1
ATOM 1838 C C . ASN A 1 226 ? -0.74 11.211 3.322 1 94.94 226 ASN A C 1
ATOM 1840 O O . ASN A 1 226 ? -1.074 10.461 2.398 1 94.94 226 ASN A O 1
ATOM 1844 N N . PHE A 1 227 ? 0.503 11.289 3.598 1 96.25 227 PHE A N 1
ATOM 1845 C CA . PHE A 1 227 ? 1.503 10.414 3.006 1 96.25 227 PHE A CA 1
ATOM 1846 C C . PHE A 1 227 ? 2.672 10.203 3.961 1 96.25 227 PHE A C 1
ATOM 1848 O O . PHE A 1 227 ? 2.795 10.906 4.965 1 96.25 227 PHE A O 1
ATOM 1855 N N . TYR A 1 228 ? 3.463 9.258 3.641 1 95.81 228 TYR A N 1
ATOM 1856 C CA . TYR A 1 228 ? 4.648 8.992 4.445 1 95.81 228 TYR A CA 1
ATOM 1857 C C . TYR A 1 228 ? 5.707 10.062 4.227 1 95.81 228 TYR A C 1
ATOM 1859 O O . TYR A 1 228 ? 6 10.43 3.088 1 95.81 228 TYR A O 1
ATOM 1867 N N . GLY A 1 229 ? 6.332 10.469 5.133 1 92.12 229 GLY A N 1
ATOM 1868 C CA . GLY A 1 229 ? 7.117 11.68 5.305 1 92.12 229 GLY A CA 1
ATOM 1869 C C . GLY A 1 229 ? 6.57 12.602 6.379 1 92.12 229 GLY A C 1
ATOM 1870 O O . GLY A 1 229 ? 7.324 13.109 7.211 1 92.12 229 GLY A O 1
ATOM 1871 N N . MET A 1 230 ? 5.25 12.625 6.234 1 93.31 230 MET A N 1
ATOM 1872 C CA . MET A 1 230 ? 4.523 13.297 7.312 1 93.31 230 MET A CA 1
ATOM 1873 C C . MET A 1 230 ? 4.031 12.289 8.344 1 93.31 230 MET A C 1
ATOM 1875 O O . MET A 1 230 ? 4.402 12.359 9.516 1 93.31 230 MET A O 1
ATOM 1879 N N . GLU A 1 231 ? 3.35 11.289 7.859 1 94.38 231 GLU A N 1
ATOM 1880 C CA . GLU A 1 231 ? 2.82 10.258 8.742 1 94.38 231 GLU A CA 1
ATOM 1881 C C . GLU A 1 231 ? 3.932 9.328 9.234 1 94.38 231 GLU A C 1
ATOM 1883 O O . GLU A 1 231 ? 4.922 9.109 8.531 1 94.38 231 GLU A O 1
ATOM 1888 N N . THR A 1 232 ? 3.781 8.812 10.445 1 95.25 232 THR A N 1
ATOM 1889 C CA . THR A 1 232 ? 4.688 7.781 10.938 1 95.25 232 THR A CA 1
ATOM 1890 C C . THR A 1 232 ? 4.504 6.484 10.156 1 95.25 232 THR A C 1
ATOM 1892 O O . THR A 1 232 ? 3.393 5.949 10.078 1 95.25 232 THR A O 1
ATOM 1895 N N . PRO A 1 233 ? 5.578 6.07 9.539 1 96.44 233 PRO A N 1
ATOM 1896 C CA . PRO A 1 233 ? 5.438 4.801 8.82 1 96.44 233 PRO A CA 1
ATOM 1897 C C . PRO A 1 233 ? 5.074 3.641 9.742 1 96.44 233 PRO A C 1
ATOM 1899 O O . PRO A 1 233 ? 5.586 3.555 10.867 1 96.44 233 PRO A O 1
ATOM 1902 N N . ARG A 1 234 ? 4.219 2.803 9.297 1 95.75 234 ARG A N 1
ATOM 1903 C CA . ARG A 1 234 ? 3.826 1.646 10.102 1 95.75 234 ARG A CA 1
ATOM 1904 C C . ARG A 1 234 ? 3.305 0.519 9.219 1 95.75 234 ARG A C 1
ATOM 1906 O O . ARG A 1 234 ? 2.92 0.75 8.07 1 95.75 234 ARG A O 1
ATOM 1913 N N . ASP A 1 235 ? 3.342 -0.656 9.75 1 96.25 235 ASP A N 1
ATOM 1914 C CA . ASP A 1 235 ? 2.734 -1.797 9.07 1 96.25 235 ASP A CA 1
ATOM 1915 C C . ASP A 1 235 ? 1.214 -1.655 9.016 1 96.25 235 ASP A C 1
ATOM 1917 O O . ASP A 1 235 ? 0.577 -1.338 10.023 1 96.25 235 ASP A O 1
ATOM 1921 N N . THR A 1 236 ? 0.692 -1.839 7.883 1 96.69 236 THR A N 1
ATOM 1922 C CA . THR A 1 236 ? -0.754 -1.737 7.727 1 96.69 236 THR A CA 1
ATOM 1923 C C . THR A 1 236 ? -1.302 -2.943 6.969 1 96.69 236 THR A C 1
ATOM 1925 O O . THR A 1 236 ? -0.586 -3.564 6.18 1 96.69 236 THR A O 1
ATOM 1928 N N . PRO A 1 237 ? -2.564 -3.35 7.301 1 97.19 237 PRO A N 1
ATOM 1929 C CA . PRO A 1 237 ? -3.211 -4.348 6.445 1 97.19 237 PRO A CA 1
ATOM 1930 C C . PRO A 1 237 ? -3.477 -3.828 5.035 1 97.19 237 PRO A C 1
ATOM 1932 O O . PRO A 1 237 ? -3.379 -2.623 4.785 1 97.19 237 PRO A O 1
ATOM 1935 N N . PRO A 1 238 ? -3.83 -4.684 4.113 1 97.69 238 PRO A N 1
ATOM 1936 C CA . PRO A 1 238 ? -4.043 -4.285 2.721 1 97.69 238 PRO A CA 1
ATOM 1937 C C . PRO A 1 238 ? -5.227 -3.334 2.553 1 97.69 238 PRO A C 1
ATOM 1939 O O . PRO A 1 238 ? -5.387 -2.723 1.493 1 97.69 238 PRO A O 1
ATOM 1942 N N . LEU A 1 239 ? -6.043 -3.113 3.557 1 98.12 239 LEU A N 1
ATOM 1943 C CA . LEU A 1 239 ? -7.23 -2.27 3.488 1 98.12 239 LEU A CA 1
ATOM 1944 C C . LEU A 1 239 ? -6.875 -0.808 3.74 1 98.12 239 LEU A C 1
ATOM 1946 O O . LEU A 1 239 ? -7.707 0.081 3.529 1 98.12 239 LEU A O 1
ATOM 1950 N N . VAL A 1 240 ? -5.707 -0.512 4.16 1 98 240 VAL A N 1
ATOM 1951 C CA . VAL A 1 240 ? -5.352 0.835 4.594 1 98 240 VAL A CA 1
ATOM 1952 C C . VAL A 1 240 ? -4.273 1.406 3.674 1 98 240 VAL A C 1
ATOM 1954 O O . VAL A 1 240 ? -3.205 0.81 3.514 1 98 240 VAL A O 1
ATOM 1957 N N . HIS A 1 241 ? -4.555 2.59 3.102 1 98 241 HIS A N 1
ATOM 1958 C CA . HIS A 1 241 ? -3.615 3.164 2.143 1 98 241 HIS A CA 1
ATOM 1959 C C . HIS A 1 241 ? -3.5 4.676 2.32 1 98 241 HIS A C 1
ATOM 1961 O O . HIS A 1 241 ? -4.488 5.398 2.18 1 98 241 HIS A O 1
ATOM 1967 N N . PRO A 1 242 ? -2.312 5.199 2.643 1 97.56 242 PRO A N 1
ATOM 1968 C CA . PRO A 1 242 ? -2.107 6.633 2.428 1 97.56 242 PRO A CA 1
ATOM 1969 C C . PRO A 1 242 ? -2.121 7.016 0.949 1 97.56 242 PRO A C 1
ATOM 1971 O O . PRO A 1 242 ? -1.337 6.477 0.162 1 97.56 242 PRO A O 1
ATOM 1974 N N . VAL A 1 243 ? -2.979 7.871 0.569 1 98.12 243 VAL A N 1
ATOM 1975 C CA . VAL A 1 243 ? -3.137 8.156 -0.853 1 98.12 243 VAL A CA 1
ATOM 1976 C C . VAL A 1 243 ? -3.02 9.664 -1.09 1 98.12 243 VAL A C 1
ATOM 1978 O O . VAL A 1 243 ? -3.512 10.18 -2.096 1 98.12 243 VAL A O 1
ATOM 1981 N N . GLY A 1 244 ? -2.488 10.406 -0.125 1 97.38 244 GLY A N 1
ATOM 1982 C CA . GLY A 1 244 ? -2.307 11.844 -0.271 1 97.38 244 GLY A CA 1
ATOM 1983 C C . GLY A 1 244 ? -0.935 12.219 -0.797 1 97.38 244 GLY A C 1
ATOM 1984 O O . GLY A 1 244 ? -0.07 11.359 -0.965 1 97.38 244 GLY A O 1
ATOM 1985 N N . PRO A 1 245 ? -0.772 13.516 -1.045 1 97.62 245 PRO A N 1
ATOM 1986 C CA . PRO A 1 245 ? -1.818 14.539 -0.981 1 97.62 245 PRO A CA 1
ATOM 1987 C C . PRO A 1 245 ? -2.809 14.445 -2.141 1 97.62 245 PRO A C 1
ATOM 1989 O O . PRO A 1 245 ? -2.404 14.227 -3.285 1 97.62 245 PRO A O 1
ATOM 1992 N N . ILE A 1 246 ? -4.023 14.516 -1.833 1 98.31 246 ILE A N 1
ATOM 1993 C CA . ILE A 1 246 ? -5.055 14.562 -2.865 1 98.31 246 ILE A CA 1
ATOM 1994 C C . ILE A 1 246 ? -5.375 16.016 -3.209 1 98.31 246 ILE A C 1
ATOM 1996 O O . ILE A 1 246 ? -5.934 16.75 -2.385 1 98.31 246 ILE A O 1
ATOM 2000 N N . LEU A 1 247 ? -5.023 16.438 -4.383 1 96.94 247 LEU A N 1
ATOM 2001 C CA . LEU A 1 247 ? -5.16 17.828 -4.805 1 96.94 247 LEU A CA 1
ATOM 2002 C C . LEU A 1 247 ? -5.941 17.922 -6.109 1 96.94 247 LEU A C 1
ATOM 2004 O O . LEU A 1 247 ? -5.871 17.016 -6.949 1 96.94 247 LEU A O 1
ATOM 2008 N N . ALA A 1 248 ? -6.641 18.984 -6.223 1 94.56 248 ALA A N 1
ATOM 2009 C CA . ALA A 1 248 ? -7.301 19.266 -7.496 1 94.56 248 ALA A CA 1
ATOM 2010 C C . ALA A 1 248 ? -6.277 19.531 -8.594 1 94.56 248 ALA A C 1
ATOM 2012 O O . ALA A 1 248 ? -5.23 20.125 -8.344 1 94.56 248 ALA A O 1
ATOM 2013 N N . ASP A 1 249 ? -6.617 19.141 -9.781 1 91.12 249 ASP A N 1
ATOM 2014 C CA . ASP A 1 249 ? -5.703 19.328 -10.914 1 91.12 249 ASP A CA 1
ATOM 2015 C C . ASP A 1 249 ? -5.66 20.781 -11.359 1 91.12 249 ASP A C 1
ATOM 2017 O O . ASP A 1 249 ? -4.637 21.25 -11.859 1 91.12 249 ASP A O 1
ATOM 2021 N N . SER A 1 250 ? -6.82 21.453 -11.195 1 92.81 250 SER A N 1
ATOM 2022 C CA . SER A 1 250 ? -6.902 22.859 -11.539 1 92.81 250 SER A CA 1
ATOM 2023 C C . SER A 1 250 ? -7.355 23.703 -10.344 1 92.81 250 SER A C 1
ATOM 2025 O O . SER A 1 250 ? -8.031 23.188 -9.445 1 92.81 250 SER A O 1
ATOM 2027 N N . TYR A 1 251 ? -6.891 24.906 -10.305 1 93.56 251 TYR A N 1
ATOM 2028 C CA . TYR A 1 251 ? -7.262 25.828 -9.242 1 93.56 251 TYR A CA 1
ATOM 2029 C C . TYR A 1 251 ? -7.273 27.266 -9.75 1 93.56 251 TYR A C 1
ATOM 2031 O O . TYR A 1 251 ? -6.691 27.578 -10.789 1 93.56 251 TYR A O 1
ATOM 2039 N N . PRO A 1 252 ? -7.977 28.141 -9.047 1 92.56 252 PRO A N 1
ATOM 2040 C CA . PRO A 1 252 ? -8.125 29.531 -9.508 1 92.56 252 PRO A CA 1
ATOM 2041 C C . PRO A 1 252 ? -6.789 30.25 -9.633 1 92.56 252 PRO A C 1
ATOM 2043 O O . PRO A 1 252 ? -5.918 30.109 -8.773 1 92.56 252 PRO A O 1
ATOM 2046 N N . ALA A 1 253 ? -6.684 31.078 -10.609 1 94.06 253 ALA A N 1
ATOM 2047 C CA . ALA A 1 253 ? -5.477 31.859 -10.844 1 94.06 253 ALA A CA 1
ATOM 2048 C C . ALA A 1 253 ? -5.477 33.125 -10 1 94.06 253 ALA A C 1
ATOM 2050 O O . ALA A 1 253 ? -6.52 33.531 -9.469 1 94.06 253 ALA A O 1
ATOM 2051 N N . LEU A 1 254 ? -4.301 33.688 -9.859 1 94.69 254 LEU A N 1
ATOM 2052 C CA . LEU A 1 254 ? -4.188 35 -9.219 1 94.69 254 LEU A CA 1
ATOM 2053 C C . LEU A 1 254 ? -4.793 36.094 -10.094 1 94.69 254 LEU A C 1
ATOM 2055 O O . LEU A 1 254 ? -4.543 36.125 -11.305 1 94.69 254 LEU A O 1
ATOM 2059 N N . ASP A 1 255 ? -5.684 36.875 -9.5 1 93.19 255 ASP A N 1
ATOM 2060 C CA . ASP A 1 255 ? -6.277 38 -10.25 1 93.19 255 ASP A CA 1
ATOM 2061 C C . ASP A 1 255 ? -6.566 39.188 -9.344 1 93.19 255 ASP A C 1
ATOM 2063 O O . ASP A 1 255 ? -6.41 39.094 -8.125 1 93.19 255 ASP A O 1
ATOM 2067 N N . GLY A 1 256 ? -6.645 40.344 -9.906 1 93.5 256 GLY A N 1
ATOM 2068 C CA . GLY A 1 256 ? -7.074 41.531 -9.188 1 93.5 256 GLY A CA 1
ATOM 2069 C C . GLY A 1 256 ? -6.008 42.094 -8.266 1 93.5 256 GLY A C 1
ATOM 2070 O O . GLY A 1 256 ? -4.824 42.094 -8.609 1 93.5 256 GLY A O 1
ATOM 2071 N N . ASP A 1 257 ? -6.449 42.594 -7.113 1 93.81 257 ASP A N 1
ATOM 2072 C CA . ASP A 1 257 ? -5.59 43.312 -6.176 1 93.81 257 ASP A CA 1
ATOM 2073 C C . ASP A 1 257 ? -4.547 42.375 -5.562 1 93.81 257 ASP A C 1
ATOM 2075 O O . ASP A 1 257 ? -3.402 42.781 -5.344 1 93.81 257 ASP A O 1
ATOM 2079 N N . ILE A 1 258 ? -4.98 41.219 -5.363 1 95.88 258 ILE A N 1
ATOM 2080 C CA . ILE A 1 258 ? -4.062 40.281 -4.723 1 95.88 258 ILE A CA 1
ATOM 2081 C C . ILE A 1 258 ? -2.916 39.969 -5.676 1 95.88 258 ILE A C 1
ATOM 2083 O O . ILE A 1 258 ? -1.777 39.75 -5.242 1 95.88 258 ILE A O 1
ATOM 2087 N N . LYS A 1 259 ? -3.211 39.812 -6.984 1 96.75 259 LYS A N 1
ATOM 2088 C CA . LYS A 1 259 ? -2.168 39.562 -7.977 1 96.75 259 LYS A CA 1
ATOM 2089 C C . LYS A 1 259 ? -1.138 40.688 -7.969 1 96.75 259 LYS A C 1
ATOM 2091 O O . LYS A 1 259 ? 0.068 40.438 -7.934 1 96.75 259 LYS A O 1
ATOM 2096 N N . SER A 1 260 ? -1.638 41.938 -7.98 1 96.5 260 SER A N 1
ATOM 2097 C CA . SER A 1 260 ? -0.753 43.094 -7.949 1 96.5 260 SER A CA 1
ATOM 2098 C C . SER A 1 260 ? 0.098 43.094 -6.684 1 96.5 260 SER A C 1
ATOM 2100 O O . SER A 1 260 ? 1.295 43.406 -6.738 1 96.5 260 SER A O 1
ATOM 2102 N N . PHE A 1 261 ? -0.519 42.812 -5.629 1 97.81 261 PHE A N 1
ATOM 2103 C CA . PHE A 1 261 ? 0.181 42.781 -4.348 1 97.81 261 PHE A CA 1
ATOM 2104 C C . PHE A 1 261 ? 1.306 41.75 -4.359 1 97.81 261 PHE A C 1
ATOM 2106 O O . PHE A 1 261 ? 2.438 42.062 -3.979 1 97.81 261 PHE A O 1
ATOM 2113 N N . VAL A 1 262 ? 1.021 40.562 -4.777 1 97.56 262 VAL A N 1
ATOM 2114 C CA . VAL A 1 262 ? 1.963 39.438 -4.77 1 97.56 262 VAL A CA 1
ATOM 2115 C C . VAL A 1 262 ? 3.109 39.719 -5.734 1 97.56 262 VAL A C 1
ATOM 2117 O O . VAL A 1 262 ? 4.258 39.344 -5.469 1 97.56 262 VAL A O 1
ATOM 2120 N N . GLU A 1 263 ? 2.85 40.406 -6.82 1 97 263 GLU A N 1
ATOM 2121 C CA . GLU A 1 263 ? 3.859 40.688 -7.84 1 97 263 GLU A CA 1
ATOM 2122 C C . GLU A 1 263 ? 4.75 41.875 -7.422 1 97 263 GLU A C 1
ATOM 2124 O O . GLU A 1 263 ? 5.871 42 -7.91 1 97 263 GLU A O 1
ATOM 2129 N N . THR A 1 264 ? 4.238 42.688 -6.559 1 96.94 264 THR A N 1
ATOM 2130 C CA . THR A 1 264 ? 4.977 43.844 -6.133 1 96.94 264 THR A CA 1
ATOM 2131 C C . THR A 1 264 ? 5.902 43.531 -4.969 1 96.94 264 THR A C 1
ATOM 2133 O O . THR A 1 264 ? 6.852 44.25 -4.691 1 96.94 264 THR A O 1
ATOM 2136 N N . HIS A 1 265 ? 5.645 42.469 -4.254 1 98.12 265 HIS A N 1
ATOM 2137 C CA . HIS A 1 265 ? 6.449 42.062 -3.107 1 98.12 265 HIS A CA 1
ATOM 2138 C C . HIS A 1 265 ? 7.309 40.844 -3.438 1 98.12 265 HIS A C 1
ATOM 2140 O O . HIS A 1 265 ? 7.027 40.125 -4.402 1 98.12 265 HIS A O 1
ATOM 2146 N N . GLN A 1 266 ? 8.312 40.625 -2.646 1 97.75 266 GLN A N 1
ATOM 2147 C CA . GLN A 1 266 ? 9.266 39.562 -2.953 1 97.75 266 GLN A CA 1
ATOM 2148 C C . GLN A 1 266 ? 9.25 38.469 -1.875 1 97.75 266 GLN A C 1
ATOM 2150 O O . GLN A 1 266 ? 9.625 37.312 -2.131 1 97.75 266 GLN A O 1
ATOM 2155 N N . LYS A 1 267 ? 8.898 38.844 -0.703 1 98.56 267 LYS A N 1
ATOM 2156 C CA . LYS A 1 267 ? 8.938 37.938 0.442 1 98.56 267 LYS A CA 1
ATOM 2157 C C . LYS A 1 267 ? 7.613 37.969 1.207 1 98.56 267 LYS A C 1
ATOM 2159 O O . LYS A 1 267 ? 7.547 38.5 2.318 1 98.56 267 LYS A O 1
ATOM 2164 N N . ILE A 1 268 ? 6.699 37.25 0.742 1 98.69 268 ILE A N 1
ATOM 2165 C CA . ILE A 1 268 ? 5.336 37.312 1.255 1 98.69 268 ILE A CA 1
ATOM 2166 C C . ILE A 1 268 ? 5.086 36.188 2.248 1 98.69 268 ILE A C 1
ATOM 2168 O O . ILE A 1 268 ? 5.496 35.062 2.014 1 98.69 268 ILE A O 1
ATOM 2172 N N . ALA A 1 269 ? 4.441 36.5 3.338 1 98.81 269 ALA A N 1
ATOM 2173 C CA . ALA A 1 269 ? 3.852 35.531 4.246 1 98.81 269 ALA A CA 1
ATOM 2174 C C . ALA A 1 269 ? 2.355 35.375 3.986 1 98.81 269 ALA A C 1
ATOM 2176 O O . ALA A 1 269 ? 1.605 36.344 4.039 1 98.81 269 ALA A O 1
ATOM 2177 N N . LEU A 1 270 ? 1.973 34.188 3.658 1 98.69 270 LEU A N 1
ATOM 2178 C CA . LEU A 1 270 ? 0.549 33.875 3.594 1 98.69 270 LEU A CA 1
ATOM 2179 C C . LEU A 1 270 ? 0.024 33.438 4.961 1 98.69 270 LEU A C 1
ATOM 2181 O O . LEU A 1 270 ? 0.655 32.625 5.648 1 98.69 270 LEU A O 1
ATOM 2185 N N . VAL A 1 271 ? -1.072 34.031 5.387 1 97.88 271 VAL A N 1
ATOM 2186 C CA . VAL A 1 271 ? -1.689 33.688 6.664 1 97.88 271 VAL A CA 1
ATOM 2187 C C . VAL A 1 271 ? -3.121 33.219 6.438 1 97.88 271 VAL A C 1
ATOM 2189 O O . VAL A 1 271 ? -3.926 33.906 5.816 1 97.88 271 VAL A O 1
ATOM 2192 N N . ALA A 1 272 ? -3.354 32 6.891 1 94.44 272 ALA A N 1
ATOM 2193 C CA . ALA A 1 272 ? -4.703 31.453 6.797 1 94.44 272 ALA A CA 1
ATOM 2194 C C . ALA A 1 272 ? -4.977 30.469 7.93 1 94.44 272 ALA A C 1
ATOM 2196 O O . ALA A 1 272 ? -4.203 29.531 8.141 1 94.44 272 ALA A O 1
ATOM 2197 N N . PHE A 1 273 ? -6.027 30.625 8.664 1 87.5 273 PHE A N 1
ATOM 2198 C CA . PHE A 1 273 ? -6.402 29.734 9.75 1 87.5 273 PHE A CA 1
ATOM 2199 C C . PHE A 1 273 ? -7.723 29.031 9.445 1 87.5 273 PHE A C 1
ATOM 2201 O O . PHE A 1 273 ? -8.344 28.438 10.328 1 87.5 273 PHE A O 1
ATOM 2208 N N . GLY A 1 274 ? -8.086 29.016 8.266 1 76.62 274 GLY A N 1
ATOM 2209 C CA . GLY A 1 274 ? -9.25 28.266 7.82 1 76.62 274 GLY A CA 1
ATOM 2210 C C . GLY A 1 274 ? -10.555 28.984 8.086 1 76.62 274 GLY A C 1
ATOM 2211 O O . GLY A 1 274 ? -10.609 29.906 8.906 1 76.62 274 GLY A O 1
ATOM 2212 N N . THR A 1 275 ? -11.609 28.547 7.523 1 66.75 275 THR A N 1
ATOM 2213 C CA . THR A 1 275 ? -12.93 29.156 7.598 1 66.75 275 THR A CA 1
ATOM 2214 C C . THR A 1 275 ? -13.609 28.812 8.922 1 66.75 275 THR A C 1
ATOM 2216 O O . THR A 1 275 ? -14.469 29.547 9.391 1 66.75 275 THR A O 1
ATOM 2219 N N . HIS A 1 276 ? -13.023 27.75 9.562 1 68.31 276 HIS A N 1
ATOM 2220 C CA . HIS A 1 276 ? -13.766 27.219 10.703 1 68.31 276 HIS A CA 1
ATOM 2221 C C . HIS A 1 276 ? -13.062 27.562 12.016 1 68.31 276 HIS A C 1
ATOM 2223 O O . HIS A 1 276 ? -13.5 27.125 13.086 1 68.31 276 HIS A O 1
ATOM 2229 N N . VAL A 1 277 ? -12.023 28.25 11.891 1 73 277 VAL A N 1
ATOM 2230 C CA . VAL A 1 277 ? -11.281 28.609 13.102 1 73 277 VAL A CA 1
ATOM 2231 C C . VAL A 1 277 ? -11.617 30.047 13.5 1 73 277 VAL A C 1
ATOM 2233 O O . VAL A 1 277 ? -11.531 30.953 12.68 1 73 277 VAL A O 1
ATOM 2236 N N . ILE A 1 278 ? -12.055 30.156 14.688 1 71.38 278 ILE A N 1
ATOM 2237 C CA . ILE A 1 278 ? -12.305 31.469 15.266 1 71.38 278 ILE A CA 1
ATOM 2238 C C . ILE A 1 278 ? -11.25 31.766 16.328 1 71.38 278 ILE A C 1
ATOM 2240 O O . ILE A 1 278 ? -11.234 31.156 17.391 1 71.38 278 ILE A O 1
ATOM 2244 N N . LEU A 1 279 ? -10.406 32.688 16.016 1 79.94 279 LEU A N 1
ATOM 2245 C CA . LEU A 1 279 ? -9.367 33.062 16.953 1 79.94 279 LEU A CA 1
ATOM 2246 C C . LEU A 1 279 ? -9.852 34.219 17.844 1 79.94 279 LEU A C 1
ATOM 2248 O O . LEU A 1 279 ? -10.578 35.094 17.375 1 79.94 279 LEU A O 1
ATOM 2252 N N . ASP A 1 280 ? -9.422 34.156 19.016 1 83.25 280 ASP A N 1
ATOM 2253 C CA . ASP A 1 280 ? -9.734 35.281 19.875 1 83.25 280 ASP A CA 1
ATOM 2254 C C . ASP A 1 280 ? -8.93 36.5 19.484 1 83.25 280 ASP A C 1
ATOM 2256 O O . ASP A 1 280 ? -7.879 36.406 18.844 1 83.25 280 ASP A O 1
ATOM 2260 N N . ASP A 1 281 ? -9.352 37.688 19.922 1 87 281 ASP A N 1
ATOM 2261 C CA . ASP A 1 281 ? -8.75 38.969 19.562 1 87 281 ASP A CA 1
ATOM 2262 C C . ASP A 1 281 ? -7.277 39 19.984 1 87 281 ASP A C 1
ATOM 2264 O O . ASP A 1 281 ? -6.426 39.469 19.219 1 87 281 ASP A O 1
ATOM 2268 N N . GLY A 1 282 ? -7.086 38.5 21.125 1 88.94 282 GLY A N 1
ATOM 2269 C CA . GLY A 1 282 ? -5.719 38.531 21.625 1 88.94 282 GLY A CA 1
ATOM 2270 C C . GLY A 1 282 ? -4.75 37.781 20.734 1 88.94 282 GLY A C 1
ATOM 2271 O O . GLY A 1 282 ? -3.629 38.25 20.5 1 88.94 282 GLY A O 1
ATOM 2272 N N . LYS A 1 283 ? -5.195 36.688 20.25 1 91.69 283 LYS A N 1
ATOM 2273 C CA . LYS A 1 283 ? -4.34 35.906 19.375 1 91.69 283 LYS A CA 1
ATOM 2274 C C . LYS A 1 283 ? -4.129 36.594 18.031 1 91.69 283 LYS A C 1
ATOM 2276 O O . LYS A 1 283 ? -3.021 36.562 17.484 1 91.69 283 LYS A O 1
ATOM 2281 N N . ILE A 1 284 ? -5.168 37.156 17.516 1 92.06 284 ILE A N 1
ATOM 2282 C CA . ILE A 1 284 ? -5.082 37.875 16.25 1 92.06 284 ILE A CA 1
ATOM 2283 C C . ILE A 1 284 ? -4.074 39 16.359 1 92.06 284 ILE A C 1
ATOM 2285 O O . ILE A 1 284 ? -3.221 39.188 15.484 1 92.06 284 ILE A O 1
ATOM 2289 N N . PHE A 1 285 ? -4.113 39.719 17.469 1 93.88 285 PHE A N 1
ATOM 2290 C CA . PHE A 1 285 ? -3.223 40.875 17.672 1 93.88 285 PHE A CA 1
ATOM 2291 C C . PHE A 1 285 ? -1.78 40.406 17.828 1 93.88 285 PHE A C 1
ATOM 2293 O O . PHE A 1 285 ? -0.854 41.062 17.359 1 93.88 285 PHE A O 1
ATOM 2300 N N . LYS A 1 286 ? -1.637 39.281 18.5 1 96 286 LYS A N 1
ATOM 2301 C CA . LYS A 1 286 ? -0.296 38.719 18.641 1 96 286 LYS A CA 1
ATOM 2302 C C . LYS A 1 286 ? 0.288 38.312 17.297 1 96 286 LYS A C 1
ATOM 2304 O O . LYS A 1 286 ? 1.477 38.531 17.031 1 96 286 LYS A O 1
ATOM 2309 N N . ILE A 1 287 ? -0.562 37.812 16.422 1 96.69 287 ILE A N 1
ATOM 2310 C CA . ILE A 1 287 ? -0.119 37.406 15.086 1 96.69 287 ILE A CA 1
ATOM 2311 C C . ILE A 1 287 ? 0.239 38.656 14.266 1 96.69 287 ILE A C 1
ATOM 2313 O O . ILE A 1 287 ? 1.294 38.688 13.633 1 96.69 287 ILE A O 1
ATOM 2317 N N . ILE A 1 288 ? -0.609 39.688 14.359 1 96.56 288 ILE A N 1
ATOM 2318 C CA . ILE A 1 288 ? -0.352 40.938 13.641 1 96.56 288 ILE A CA 1
ATOM 2319 C C . ILE A 1 288 ? 0.972 41.531 14.109 1 96.56 288 ILE A C 1
ATOM 2321 O O . ILE A 1 288 ? 1.812 41.906 13.289 1 96.56 288 ILE A O 1
ATOM 2325 N N . ASP A 1 289 ? 1.119 41.562 15.406 1 97.75 289 ASP A N 1
ATOM 2326 C CA . ASP A 1 289 ? 2.314 42.156 15.984 1 97.75 289 ASP A CA 1
ATOM 2327 C C . ASP A 1 289 ? 3.57 41.375 15.578 1 97.75 289 ASP A C 1
ATOM 2329 O O . ASP A 1 289 ? 4.582 42 15.219 1 97.75 289 ASP A O 1
ATOM 2333 N N . GLY A 1 290 ? 3.506 40.062 15.633 1 98.31 290 GLY A N 1
ATOM 2334 C CA . GLY A 1 290 ? 4.637 39.25 15.227 1 98.31 290 GLY A CA 1
ATOM 2335 C C . GLY A 1 290 ? 5.004 39.406 13.766 1 98.31 290 GLY A C 1
ATOM 2336 O O . GLY A 1 290 ? 6.188 39.438 13.414 1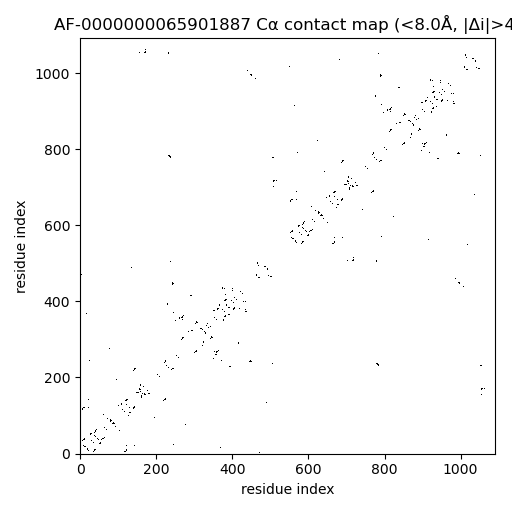 98.31 290 GLY A O 1
ATOM 2337 N N . LEU A 1 291 ? 4.016 39.531 12.898 1 98.5 291 LEU A N 1
ATOM 2338 C CA . LEU A 1 291 ? 4.242 39.719 11.469 1 98.5 291 LEU A CA 1
ATOM 2339 C C . LEU A 1 291 ? 4.773 41.125 11.188 1 98.5 291 LEU A C 1
ATOM 2341 O O . LEU A 1 291 ? 5.625 41.281 10.312 1 98.5 291 LEU A O 1
ATOM 2345 N N . ALA A 1 292 ? 4.25 42.062 11.922 1 98.19 292 ALA A N 1
ATOM 2346 C CA . ALA A 1 292 ? 4.746 43.438 11.773 1 98.19 292 ALA A CA 1
ATOM 2347 C C . ALA A 1 292 ? 6.223 43.531 12.141 1 98.19 292 ALA A C 1
ATOM 2349 O O . ALA A 1 292 ? 6.996 44.219 11.469 1 98.19 292 ALA A O 1
ATOM 2350 N N . ASP A 1 293 ? 6.574 42.844 13.211 1 98 293 ASP A N 1
ATOM 2351 C CA . ASP A 1 293 ? 7.977 42.781 13.609 1 98 293 ASP A CA 1
ATOM 2352 C C . ASP A 1 293 ? 8.836 42.156 12.523 1 98 293 ASP A C 1
ATOM 2354 O O . ASP A 1 293 ? 9.953 42.594 12.266 1 98 293 ASP A O 1
ATOM 2358 N N . ALA A 1 294 ? 8.297 41.094 11.898 1 98.38 294 ALA A N 1
ATOM 2359 C CA . ALA A 1 294 ? 9.023 40.406 10.836 1 98.38 294 ALA A CA 1
ATOM 2360 C C . ALA A 1 294 ? 9.211 41.312 9.625 1 98.38 294 ALA A C 1
ATOM 2362 O O . ALA A 1 294 ? 10.25 41.281 8.961 1 98.38 294 ALA A O 1
ATOM 2363 N N . ILE A 1 295 ? 8.195 42.156 9.297 1 98.19 295 ILE A N 1
ATOM 2364 C CA . ILE A 1 295 ? 8.289 43.125 8.211 1 98.19 295 ILE A CA 1
ATOM 2365 C C . ILE A 1 295 ? 9.336 44.188 8.547 1 98.19 295 ILE A C 1
ATOM 2367 O O . ILE A 1 295 ? 10.188 44.5 7.715 1 98.19 295 ILE A O 1
ATOM 2371 N N . SER A 1 296 ? 9.281 44.688 9.766 1 97 296 SER A N 1
ATOM 2372 C CA . SER A 1 296 ? 10.188 45.75 10.188 1 97 296 SER A CA 1
ATOM 2373 C C . SER A 1 296 ? 11.641 45.281 10.164 1 97 296 SER A C 1
ATOM 2375 O O . SER A 1 296 ? 12.547 46.062 9.898 1 97 296 SER A O 1
ATOM 2377 N N . SER A 1 297 ? 11.836 44 10.445 1 96 297 SER A N 1
ATOM 2378 C CA . SER A 1 297 ? 13.188 43.438 10.453 1 96 297 SER A CA 1
ATOM 2379 C C . SER A 1 297 ? 13.648 43.094 9.047 1 96 297 SER A C 1
ATOM 2381 O O . SER A 1 297 ? 14.781 42.656 8.852 1 96 297 SER A O 1
ATOM 2383 N N . GLY A 1 298 ? 12.766 43.094 8.062 1 96.94 298 GLY A N 1
ATOM 2384 C CA . GLY A 1 298 ? 13.133 42.906 6.672 1 96.94 298 GLY A CA 1
ATOM 2385 C C . GLY A 1 298 ? 13.117 41.438 6.27 1 96.94 298 GLY A C 1
ATOM 2386 O O . GLY A 1 298 ? 13.531 41.094 5.16 1 96.94 298 GLY A O 1
ATOM 2387 N N . VAL A 1 299 ? 12.68 40.625 7.188 1 97.81 299 VAL A N 1
ATOM 2388 C CA . VAL A 1 299 ? 12.664 39.188 6.898 1 97.81 299 VAL A CA 1
ATOM 2389 C C . VAL A 1 299 ? 11.57 38.875 5.879 1 97.81 299 VAL A C 1
ATOM 2391 O O . VAL A 1 299 ? 11.727 37.969 5.039 1 97.81 299 VAL A O 1
ATOM 2394 N N . ILE A 1 300 ? 10.453 39.562 5.961 1 98.56 300 ILE A N 1
ATOM 2395 C CA . ILE A 1 300 ? 9.406 39.562 4.941 1 98.56 300 ILE A CA 1
ATOM 2396 C C . ILE A 1 300 ? 9.062 41 4.547 1 98.56 300 ILE A C 1
ATOM 2398 O O . ILE A 1 300 ? 9.453 41.938 5.227 1 98.56 300 ILE A O 1
ATOM 2402 N N . ASP A 1 301 ? 8.344 41.125 3.414 1 98.62 301 ASP A N 1
ATOM 2403 C CA . ASP A 1 301 ? 8.047 42.5 2.984 1 98.62 301 ASP A CA 1
ATOM 2404 C C . ASP A 1 301 ? 6.559 42.656 2.672 1 98.62 301 ASP A C 1
ATOM 2406 O O . ASP A 1 301 ? 6.117 43.719 2.248 1 98.62 301 ASP A O 1
ATOM 2410 N N . GLY A 1 302 ? 5.781 41.562 2.904 1 98.44 302 GLY A N 1
ATOM 2411 C CA . GLY A 1 302 ? 4.344 41.594 2.693 1 98.44 302 GLY A CA 1
ATOM 2412 C C . GLY A 1 302 ? 3.605 40.469 3.381 1 98.44 302 GLY A C 1
ATOM 2413 O O . GLY A 1 302 ? 4.176 39.406 3.611 1 98.44 302 GLY A O 1
ATOM 2414 N N . VAL A 1 303 ? 2.35 40.719 3.727 1 98.62 303 VAL A N 1
ATOM 2415 C CA . VAL A 1 303 ? 1.486 39.719 4.344 1 98.62 303 VAL A CA 1
ATOM 2416 C C . VAL A 1 303 ? 0.156 39.625 3.6 1 98.62 303 VAL A C 1
ATOM 2418 O O . VAL A 1 303 ? -0.504 40.656 3.4 1 98.62 303 VAL A O 1
ATOM 2421 N N . VAL A 1 304 ? -0.149 38.5 3.133 1 98.25 304 VAL A N 1
ATOM 2422 C CA . VAL A 1 304 ? -1.495 38.188 2.646 1 98.25 304 VAL A CA 1
ATOM 2423 C C . VAL A 1 304 ? -2.264 37.406 3.689 1 98.25 304 VAL A C 1
ATOM 2425 O O . VAL A 1 304 ? -1.847 36.281 4.062 1 98.25 304 VAL A O 1
ATOM 2428 N N . TRP A 1 305 ? -3.361 37.938 4.188 1 96.94 305 TRP A N 1
ATOM 2429 C CA . TRP A 1 305 ? -4.098 37.281 5.254 1 96.94 305 TRP A CA 1
ATOM 2430 C C . TRP A 1 305 ? -5.543 37 4.84 1 96.94 305 TRP A C 1
ATOM 2432 O O . TRP A 1 305 ? -6.324 37.938 4.672 1 96.94 305 TRP A O 1
ATOM 2442 N N . ALA A 1 306 ? -5.879 35.719 4.633 1 94 306 ALA A N 1
ATOM 2443 C CA . ALA A 1 306 ? -7.266 35.312 4.438 1 94 306 ALA A CA 1
ATOM 2444 C C . ALA A 1 306 ? -8.008 35.219 5.77 1 94 306 ALA A C 1
ATOM 2446 O O . ALA A 1 306 ? -7.918 34.219 6.465 1 94 306 ALA A O 1
ATOM 2447 N N . LEU A 1 307 ? -8.719 36.219 6.117 1 87.56 307 LEU A N 1
ATOM 2448 C CA . LEU A 1 307 ? -9.469 36.312 7.363 1 87.56 307 LEU A CA 1
ATOM 2449 C C . LEU A 1 307 ? -10.969 36.406 7.094 1 87.56 307 LEU A C 1
ATOM 2451 O O . LEU A 1 307 ? -11.43 37.344 6.457 1 87.56 307 LEU A O 1
ATOM 2455 N N . SER A 1 308 ? -11.609 35.438 7.57 1 80.94 308 SER A N 1
ATOM 2456 C CA . SER A 1 308 ? -13.039 35.344 7.285 1 80.94 308 SER A CA 1
ATOM 2457 C C . SER A 1 308 ? -13.789 36.531 7.836 1 80.94 308 SER A C 1
ATOM 2459 O O . SER A 1 308 ? -13.32 37.188 8.766 1 80.94 308 SER A O 1
ATOM 2461 N N . ALA A 1 309 ? -14.969 36.781 7.285 1 75.62 309 ALA A N 1
ATOM 2462 C CA . ALA A 1 309 ? -15.82 37.875 7.742 1 75.62 309 ALA A CA 1
ATOM 2463 C C . ALA A 1 309 ? -16.266 37.656 9.188 1 75.62 309 ALA A C 1
ATOM 2465 O O . ALA A 1 309 ? -16.375 38.625 9.961 1 75.62 309 ALA A O 1
ATOM 2466 N N . ARG A 1 310 ? -16.344 36.438 9.492 1 73.62 310 ARG A N 1
ATOM 2467 C CA . ARG A 1 310 ? -16.781 36.094 10.844 1 73.62 310 ARG A CA 1
ATOM 2468 C C . ARG A 1 310 ? -15.734 36.469 11.875 1 73.62 310 ARG A C 1
ATOM 2470 O O . ARG A 1 310 ? -16.062 37 12.938 1 73.62 310 ARG A O 1
ATOM 2477 N N . SER A 1 311 ? -14.625 36.188 11.57 1 76.19 311 SER A N 1
ATOM 2478 C CA . SER A 1 311 ? -13.523 36.5 12.469 1 76.19 311 SER A CA 1
ATOM 2479 C C . SER A 1 311 ? -13.336 38 12.594 1 76.19 311 SER A C 1
ATOM 2481 O O . SER A 1 311 ? -13.039 38.5 13.68 1 76.19 311 SER A O 1
ATOM 2483 N N . ARG A 1 312 ? -13.586 38.75 11.555 1 77.38 312 ARG A N 1
ATOM 2484 C CA . ARG A 1 312 ? -13.422 40.188 11.547 1 77.38 312 ARG A CA 1
ATOM 2485 C C . ARG A 1 312 ? -14.531 40.875 12.344 1 77.38 312 ARG A C 1
ATOM 2487 O O . ARG A 1 312 ? -14.297 41.906 12.969 1 77.38 312 ARG A O 1
ATOM 2494 N N . GLY A 1 313 ? -15.672 40.281 12.211 1 73.06 313 GLY A N 1
ATOM 2495 C CA . GLY A 1 313 ? -16.844 40.875 12.836 1 73.06 313 GLY A CA 1
ATOM 2496 C C . GLY A 1 313 ? -16.781 40.844 14.352 1 73.06 313 GLY A C 1
ATOM 2497 O O . GLY A 1 313 ? -17.453 41.625 15.023 1 73.06 313 GLY A O 1
ATOM 2498 N N . GLN A 1 314 ? -15.984 40.094 14.883 1 75.06 314 GLN A N 1
ATOM 2499 C CA . GLN A 1 314 ? -15.93 39.938 16.328 1 75.06 314 GLN A CA 1
ATOM 2500 C C . GLN A 1 314 ? -14.93 40.938 16.938 1 75.06 314 GLN A C 1
ATOM 2502 O O . GLN A 1 314 ? -14.945 41.156 18.156 1 75.06 314 GLN A O 1
ATOM 2507 N N . LEU A 1 315 ? -14.219 41.594 16.094 1 82 315 LEU A N 1
ATOM 2508 C CA . LEU A 1 315 ? -13.156 42.469 16.562 1 82 315 LEU A CA 1
ATOM 2509 C C . LEU A 1 315 ? -13.633 43.938 16.609 1 82 315 LEU A C 1
ATOM 2511 O O . LEU A 1 315 ? -14.406 44.375 15.742 1 82 315 LEU A O 1
ATOM 2515 N N . ASP A 1 316 ? -13.266 44.656 17.672 1 86.12 316 ASP A N 1
ATOM 2516 C CA . ASP A 1 316 ? -13.406 46.094 17.641 1 86.12 316 ASP A CA 1
ATOM 2517 C C . ASP A 1 316 ? -12.398 46.719 16.688 1 86.12 316 ASP A C 1
ATOM 2519 O O . ASP A 1 316 ? -11.219 46.844 17 1 86.12 316 ASP A O 1
ATOM 2523 N N . THR A 1 317 ? -12.898 47.125 15.602 1 89.38 317 THR A N 1
ATOM 2524 C CA . THR A 1 317 ? -12 47.594 14.547 1 89.38 317 THR A CA 1
ATOM 2525 C C . THR A 1 317 ? -11.703 49.062 14.68 1 89.38 317 THR A C 1
ATOM 2527 O O . THR A 1 317 ? -10.938 49.625 13.898 1 89.38 317 THR A O 1
ATOM 2530 N N . SER A 1 318 ? -12.258 49.688 15.742 1 91.56 318 SER A N 1
ATOM 2531 C CA . SER A 1 318 ? -12.062 51.125 15.914 1 91.56 318 SER A CA 1
ATOM 2532 C C . SER A 1 318 ? -10.789 51.406 16.703 1 91.56 318 SER A C 1
ATOM 2534 O O . SER A 1 318 ? -10.297 52.562 16.688 1 91.56 318 SER A O 1
ATOM 2536 N N . ILE A 1 319 ? -10.289 50.406 17.234 1 92.81 319 ILE A N 1
ATOM 2537 C CA . ILE A 1 319 ? -9.109 50.625 18.062 1 92.81 319 ILE A CA 1
ATOM 2538 C C . ILE A 1 319 ? -7.863 50.688 17.188 1 92.81 319 ILE A C 1
ATOM 2540 O O . ILE A 1 319 ? -7.867 50.219 16.047 1 92.81 319 ILE A O 1
ATOM 2544 N N . ARG A 1 320 ? -6.848 51.312 17.766 1 94.62 320 ARG A N 1
ATOM 2545 C CA . ARG A 1 320 ? -5.551 51.344 17.094 1 94.62 320 ARG A CA 1
ATOM 2546 C C . ARG A 1 320 ? -4.906 49.938 17.109 1 94.62 320 ARG A C 1
ATOM 2548 O O . ARG A 1 320 ? -5.07 49.188 18.078 1 94.62 320 ARG A O 1
ATOM 2555 N N . VAL A 1 321 ? -4.199 49.625 16.047 1 94.06 321 VAL A N 1
ATOM 2556 C CA . VAL A 1 321 ? -3.506 48.344 15.992 1 94.06 321 VAL A CA 1
ATOM 2557 C C . VAL A 1 321 ? -2.492 48.25 17.125 1 94.06 321 VAL A C 1
ATOM 2559 O O . VAL A 1 321 ? -1.651 49.125 17.281 1 94.06 321 VAL A O 1
ATOM 2562 N N . PRO A 1 322 ? -2.617 47.312 17.953 1 91 322 PRO A N 1
ATOM 2563 C CA . PRO A 1 322 ? -1.675 47.188 19.078 1 91 322 PRO A CA 1
ATOM 2564 C C . PRO A 1 322 ? -0.312 46.656 18.625 1 91 322 PRO A C 1
ATOM 2566 O O . PRO A 1 322 ? 0.098 45.562 19.031 1 91 322 PRO A O 1
ATOM 2569 N N . SER A 1 323 ? 0.368 47.312 17.891 1 92.38 323 SER A N 1
ATOM 2570 C CA . SER A 1 323 ? 1.706 47.031 17.375 1 92.38 323 SER A CA 1
ATOM 2571 C C . SER A 1 323 ? 2.494 48.344 17.188 1 92.38 323 SER A C 1
ATOM 2573 O O . SER A 1 323 ? 1.953 49.344 16.719 1 92.38 323 SER A O 1
ATOM 2575 N N . LEU A 1 324 ? 3.705 48.312 17.562 1 92.06 324 LEU A N 1
ATOM 2576 C CA . LEU A 1 324 ? 4.551 49.5 17.5 1 92.06 324 LEU A CA 1
ATOM 2577 C C . LEU A 1 324 ? 4.688 50 16.078 1 92.06 324 LEU A C 1
ATOM 2579 O O . LEU A 1 324 ? 4.727 51.219 15.844 1 92.06 324 LEU A O 1
ATOM 2583 N N . HIS A 1 325 ? 4.637 49.125 15.109 1 93.12 325 HIS A N 1
ATOM 2584 C CA . HIS A 1 325 ? 4.938 49.469 13.727 1 93.12 325 HIS A CA 1
ATOM 2585 C C . HIS A 1 325 ? 3.676 49.875 12.969 1 93.12 325 HIS A C 1
ATOM 2587 O O . HIS A 1 325 ? 3.752 50.469 11.891 1 93.12 325 HIS A O 1
ATOM 2593 N N . LEU A 1 326 ? 2.516 49.625 13.578 1 95.75 326 LEU A N 1
ATOM 2594 C CA . LEU A 1 326 ? 1.258 49.875 12.883 1 95.75 326 LEU A CA 1
ATOM 2595 C C . LEU A 1 326 ? 0.344 50.75 13.719 1 95.75 326 LEU A C 1
ATOM 2597 O O . LEU A 1 326 ? -0.85 50.875 13.43 1 95.75 326 LEU A O 1
ATOM 2601 N N . SER A 1 327 ? 0.843 51.375 14.719 1 93.5 327 SER A N 1
ATOM 2602 C CA . SER A 1 327 ? 0.056 52.125 15.695 1 93.5 327 SER A CA 1
ATOM 2603 C C . SER A 1 327 ? -0.612 53.344 15.047 1 93.5 327 SER A C 1
ATOM 2605 O O . SER A 1 327 ? -1.548 53.906 15.609 1 93.5 327 SER A O 1
ATOM 2607 N N . HIS A 1 328 ? -0.175 53.75 13.883 1 94.12 328 HIS A N 1
ATOM 2608 C CA . HIS A 1 328 ? -0.734 54.906 13.195 1 94.12 328 HIS A CA 1
ATOM 2609 C C . HIS A 1 328 ? -2.029 54.531 12.477 1 94.12 328 HIS A C 1
ATOM 2611 O O . HIS A 1 328 ? -2.746 55.438 12 1 94.12 328 HIS A O 1
ATOM 2617 N N . LEU A 1 329 ? -2.418 53.25 12.461 1 96.31 329 LEU A N 1
ATOM 2618 C CA . LEU A 1 329 ? -3.627 52.781 11.789 1 96.31 329 LEU A CA 1
ATOM 2619 C C . LEU A 1 329 ? -4.609 52.188 12.789 1 96.31 329 LEU A C 1
ATOM 2621 O O . LEU A 1 329 ? -4.203 51.656 13.828 1 96.31 329 LEU A O 1
ATOM 2625 N N . THR A 1 330 ? -5.816 52.281 12.508 1 95.94 330 THR A N 1
ATOM 2626 C CA . THR A 1 330 ? -6.824 51.5 13.211 1 95.94 330 THR A CA 1
ATOM 2627 C C . THR A 1 330 ? -6.945 50.094 12.594 1 95.94 330 THR A C 1
ATOM 2629 O O . THR A 1 330 ? -6.492 49.875 11.469 1 95.94 330 THR A O 1
ATOM 2632 N N . ILE A 1 331 ? -7.539 49.188 13.297 1 94.12 331 ILE A N 1
ATOM 2633 C CA . ILE A 1 331 ? -7.77 47.844 12.797 1 94.12 331 ILE A CA 1
ATOM 2634 C C . ILE A 1 331 ? -8.617 47.906 11.523 1 94.12 331 ILE A C 1
ATOM 2636 O O . ILE A 1 331 ? -8.383 47.125 10.578 1 94.12 331 ILE A O 1
ATOM 2640 N N . ASP A 1 332 ? -9.523 48.781 11.523 1 93.94 332 ASP A N 1
ATOM 2641 C CA . ASP A 1 332 ? -10.383 48.969 10.367 1 93.94 332 ASP A CA 1
ATOM 2642 C C . ASP A 1 332 ? -9.578 49.406 9.141 1 93.94 332 ASP A C 1
ATOM 2644 O O . ASP A 1 332 ? -9.773 48.875 8.047 1 93.94 332 ASP A O 1
ATOM 2648 N N . GLN A 1 333 ? -8.727 50.375 9.352 1 96.06 333 GLN A N 1
ATOM 2649 C CA . GLN A 1 333 ? -7.883 50.875 8.266 1 96.06 333 GLN A CA 1
ATOM 2650 C C . GLN A 1 333 ? -6.953 49.75 7.758 1 96.06 333 GLN A C 1
ATOM 2652 O O . GLN A 1 333 ? -6.719 49.656 6.555 1 96.06 333 GLN A O 1
ATOM 2657 N N . LEU A 1 334 ? -6.48 48.969 8.695 1 95.69 334 LEU A N 1
ATOM 2658 C CA . LEU A 1 334 ? -5.613 47.844 8.328 1 95.69 334 LEU A CA 1
ATOM 2659 C C . LEU A 1 334 ? -6.367 46.812 7.492 1 95.69 334 LEU A C 1
ATOM 2661 O O . LEU A 1 334 ? -5.875 46.375 6.457 1 95.69 334 LEU A O 1
ATOM 2665 N N . PHE A 1 335 ? -7.59 46.5 7.875 1 93.94 335 PHE A N 1
ATOM 2666 C CA . PHE A 1 335 ? -8.398 45.5 7.188 1 93.94 335 PHE A CA 1
ATOM 2667 C C . PHE A 1 335 ? -8.852 46 5.824 1 93.94 335 PHE A C 1
ATOM 2669 O O . PHE A 1 335 ? -9.18 45.219 4.941 1 93.94 335 PHE A O 1
ATOM 2676 N N . LYS A 1 336 ? -8.797 47.312 5.676 1 93.88 336 LYS A N 1
ATOM 2677 C CA . LYS A 1 336 ? -9.148 47.938 4.398 1 93.88 336 LYS A CA 1
ATOM 2678 C C . LYS A 1 336 ? -7.918 48.094 3.512 1 93.88 336 LYS A C 1
ATOM 2680 O O . LYS A 1 336 ? -7.965 48.812 2.5 1 93.88 336 LYS A O 1
ATOM 2685 N N . ASN A 1 337 ? -6.824 47.531 3.959 1 96.12 337 ASN A N 1
ATOM 2686 C CA . ASN A 1 337 ? -5.598 47.438 3.174 1 96.12 337 ASN A CA 1
ATOM 2687 C C . ASN A 1 337 ? -4.988 48.812 2.959 1 96.12 337 ASN A C 1
ATOM 2689 O O . ASN A 1 337 ? -4.586 49.156 1.843 1 96.12 337 ASN A O 1
ATOM 2693 N N . GLN A 1 338 ? -4.941 49.625 3.971 1 95.88 338 GLN A N 1
ATOM 2694 C CA . GLN A 1 338 ? -4.387 50.969 3.865 1 95.88 338 GLN A CA 1
ATOM 2695 C C . GLN A 1 338 ? -2.889 50.969 4.148 1 95.88 338 GLN A C 1
ATOM 2697 O O . GLN A 1 338 ? -2.232 52 4.043 1 95.88 338 GLN A O 1
ATOM 2702 N N . ASP A 1 339 ? -2.381 49.906 4.527 1 96.12 339 ASP A N 1
ATOM 2703 C CA . ASP A 1 339 ? -0.936 49.719 4.605 1 96.12 339 ASP A CA 1
ATOM 2704 C C . ASP A 1 339 ? -0.425 48.906 3.41 1 96.12 339 ASP A C 1
ATOM 2706 O O . ASP A 1 339 ? -0.973 47.844 3.088 1 96.12 339 ASP A O 1
ATOM 2710 N N . GLN A 1 340 ? 0.642 49.281 2.791 1 95.62 340 GLN A N 1
ATOM 2711 C CA . GLN A 1 340 ? 1.121 48.719 1.534 1 95.62 340 GLN A CA 1
ATOM 2712 C C . GLN A 1 340 ? 1.706 47.344 1.744 1 95.62 340 GLN A C 1
ATOM 2714 O O . GLN A 1 340 ? 1.873 46.562 0.788 1 95.62 340 GLN A O 1
ATOM 2719 N N . ALA A 1 341 ? 2.055 47 3.002 1 97.75 341 ALA A N 1
ATOM 2720 C CA . ALA A 1 341 ? 2.684 45.688 3.277 1 97.75 341 ALA A CA 1
ATOM 2721 C C . ALA A 1 341 ? 1.643 44.656 3.645 1 97.75 341 ALA A C 1
ATOM 2723 O O . ALA A 1 341 ? 1.975 43.469 3.828 1 97.75 341 ALA A O 1
ATOM 2724 N N . TRP A 1 342 ? 0.389 45.031 3.721 1 97.81 342 TRP A N 1
ATOM 2725 C CA . TRP A 1 342 ? -0.644 44.125 4.184 1 97.81 342 TRP A CA 1
ATOM 2726 C C . TRP A 1 342 ? -1.781 44.031 3.174 1 97.81 342 TRP A C 1
ATOM 2728 O O . TRP A 1 342 ? -2.176 45.031 2.576 1 97.81 342 TRP A O 1
ATOM 2738 N N . HIS A 1 343 ? -2.244 42.844 2.967 1 97.62 343 HIS A N 1
ATOM 2739 C CA . HIS A 1 343 ? -3.424 42.594 2.146 1 97.62 343 HIS A CA 1
ATOM 2740 C C . HIS A 1 343 ? -4.367 41.625 2.826 1 97.62 343 HIS A C 1
ATOM 2742 O O . HIS A 1 343 ? -4.082 40.438 2.889 1 97.62 343 HIS A O 1
ATOM 2748 N N . PHE A 1 344 ? -5.484 42.125 3.299 1 95.25 344 PHE A N 1
ATOM 2749 C CA . PHE A 1 344 ? -6.52 41.312 3.91 1 95.25 344 PHE A CA 1
ATOM 2750 C C . PHE A 1 344 ? -7.637 41 2.916 1 95.25 344 PHE A C 1
ATOM 2752 O O . PHE A 1 344 ? -8.016 41.875 2.123 1 95.25 344 PHE A O 1
ATOM 2759 N N . ALA A 1 345 ? -8.102 39.781 2.926 1 93.38 345 ALA A N 1
ATOM 2760 C CA . ALA A 1 345 ? -9.258 39.375 2.135 1 93.38 345 ALA A CA 1
ATOM 2761 C C . ALA A 1 345 ? -10.047 38.281 2.84 1 93.38 345 ALA A C 1
ATOM 2763 O O . ALA A 1 345 ? -9.5 37.531 3.668 1 93.38 345 ALA A O 1
ATOM 2764 N N . THR A 1 346 ? -11.297 38.188 2.547 1 89.5 346 THR A N 1
ATOM 2765 C CA . THR A 1 346 ? -12.125 37.125 3.131 1 89.5 346 THR A CA 1
ATOM 2766 C C . THR A 1 346 ? -11.82 35.781 2.496 1 89.5 346 THR A C 1
ATOM 2768 O O . THR A 1 346 ? -12.031 34.719 3.111 1 89.5 346 THR A O 1
ATOM 2771 N N . TRP A 1 347 ? -11.352 35.906 1.316 1 89.81 347 TRP A N 1
ATOM 2772 C CA . TRP A 1 347 ? -10.969 34.688 0.58 1 89.81 347 TRP A CA 1
ATOM 2773 C C . TRP A 1 347 ? -9.773 34.969 -0.331 1 89.81 347 TRP A C 1
ATOM 2775 O O . TRP A 1 347 ? -9.688 36.031 -0.941 1 89.81 347 TRP A O 1
ATOM 2785 N N . VAL A 1 348 ? -8.844 34.031 -0.393 1 93.56 348 VAL A N 1
ATOM 2786 C CA . VAL A 1 348 ? -7.684 34.125 -1.28 1 93.56 348 VAL A CA 1
ATOM 2787 C C . VAL A 1 348 ? -7.512 32.812 -2.035 1 93.56 348 VAL A C 1
ATOM 2789 O O . VAL A 1 348 ? -7.809 31.719 -1.504 1 93.56 348 VAL A O 1
ATOM 2792 N N . PRO A 1 349 ? -7.168 32.812 -3.336 1 95.56 349 PRO A N 1
ATOM 2793 C CA . PRO A 1 349 ? -6.793 31.594 -4.023 1 95.56 349 PRO A CA 1
ATOM 2794 C C . PRO A 1 349 ? -5.5 30.984 -3.486 1 95.56 349 PRO A C 1
ATOM 2796 O O . PRO A 1 349 ? -4.438 31.1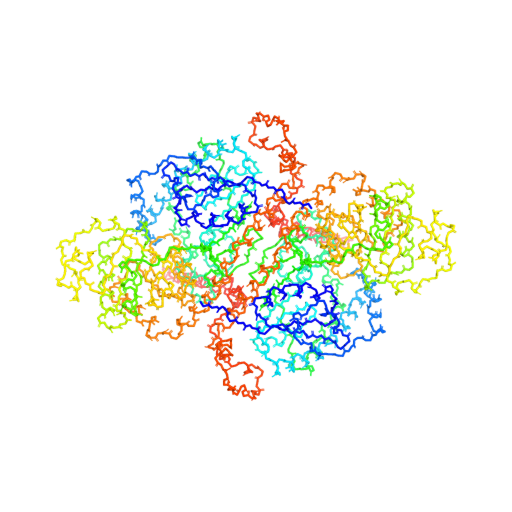56 -4.086 1 95.56 349 PRO A O 1
ATOM 2799 N N . GLN A 1 350 ? -5.609 30.266 -2.5 1 95.75 350 GLN A N 1
ATOM 2800 C CA . GLN A 1 350 ? -4.496 29.812 -1.675 1 95.75 350 GLN A CA 1
ATOM 2801 C C . GLN A 1 350 ? -3.443 29.094 -2.516 1 95.75 350 GLN A C 1
ATOM 2803 O O . GLN A 1 350 ? -2.248 29.375 -2.391 1 95.75 350 GLN A O 1
ATOM 2808 N N . ARG A 1 351 ? -3.811 28.219 -3.445 1 96.75 351 ARG A N 1
ATOM 2809 C CA . ARG A 1 351 ? -2.887 27.438 -4.262 1 96.75 351 ARG A CA 1
ATOM 2810 C C . ARG A 1 351 ? -2.043 28.344 -5.152 1 96.75 351 ARG A C 1
ATOM 2812 O O . ARG A 1 351 ? -0.833 28.141 -5.281 1 96.75 351 ARG A O 1
ATOM 2819 N N . SER A 1 352 ? -2.695 29.344 -5.719 1 97.5 352 SER A N 1
ATOM 2820 C CA . SER A 1 352 ? -1.983 30.25 -6.617 1 97.5 352 SER A CA 1
ATOM 2821 C C . SER A 1 352 ? -1.013 31.141 -5.848 1 97.5 352 SER A C 1
ATOM 2823 O O . SER A 1 352 ? 0.065 31.469 -6.348 1 97.5 352 SER A O 1
ATOM 2825 N N . VAL A 1 353 ? -1.443 31.516 -4.648 1 98 353 VAL A N 1
ATOM 2826 C CA . VAL A 1 353 ? -0.559 32.344 -3.818 1 98 353 VAL A CA 1
ATOM 2827 C C . VAL A 1 353 ? 0.651 31.5 -3.391 1 98 353 VAL A C 1
ATOM 2829 O O . VAL A 1 353 ? 1.788 31.969 -3.449 1 98 353 VAL A O 1
ATOM 2832 N N . LEU A 1 354 ? 0.399 30.266 -3.01 1 98.12 354 LEU A N 1
ATOM 2833 C CA . LEU A 1 354 ? 1.469 29.375 -2.58 1 98.12 354 LEU A CA 1
ATOM 2834 C C . LEU A 1 354 ? 2.4 29.047 -3.742 1 98.12 354 LEU A C 1
ATOM 2836 O O . LEU A 1 354 ? 3.6 28.844 -3.541 1 98.12 354 LEU A O 1
ATOM 2840 N N . GLU A 1 355 ? 1.868 28.969 -4.902 1 97.31 355 GLU A N 1
ATOM 2841 C CA . GLU A 1 355 ? 2.641 28.625 -6.09 1 97.31 355 GLU A CA 1
ATOM 2842 C C . GLU A 1 355 ? 3.584 29.75 -6.488 1 97.31 355 GLU A C 1
ATOM 2844 O O . GLU A 1 355 ? 4.648 29.516 -7.059 1 97.31 355 GLU A O 1
ATOM 2849 N N . HIS A 1 356 ? 3.209 30.984 -6.195 1 97.81 356 HIS A N 1
ATOM 2850 C CA . HIS A 1 356 ? 3.988 32.156 -6.621 1 97.81 356 HIS A CA 1
ATOM 2851 C C . HIS A 1 356 ? 5.324 32.219 -5.887 1 97.81 356 HIS A C 1
ATOM 2853 O O . HIS A 1 356 ? 5.383 31.969 -4.676 1 97.81 356 HIS A O 1
ATOM 2859 N N . ASP A 1 357 ? 6.398 32.625 -6.52 1 96.75 357 ASP A N 1
ATOM 2860 C CA . ASP A 1 357 ? 7.758 32.594 -5.992 1 96.75 357 ASP A CA 1
ATOM 2861 C C . ASP A 1 357 ? 7.914 33.594 -4.844 1 96.75 357 ASP A C 1
ATOM 2863 O O . ASP A 1 357 ? 8.789 33.438 -3.99 1 96.75 357 ASP A O 1
ATOM 2867 N N . SER A 1 358 ? 7.016 34.531 -4.805 1 98.12 358 SER A N 1
ATOM 2868 C CA . SER A 1 358 ? 7.129 35.562 -3.775 1 98.12 358 SER A CA 1
ATOM 2869 C C . SER A 1 358 ? 6.641 35.062 -2.426 1 98.12 358 SER A C 1
ATOM 2871 O O . SER A 1 358 ? 6.918 35.656 -1.388 1 98.12 358 SER A O 1
ATOM 2873 N N . THR A 1 359 ? 5.836 34.031 -2.406 1 98.69 359 THR A N 1
ATOM 2874 C CA . THR A 1 359 ? 5.363 33.469 -1.144 1 98.69 359 THR A CA 1
ATOM 2875 C C . THR A 1 359 ? 6.43 32.562 -0.521 1 98.69 359 THR A C 1
ATOM 2877 O O . THR A 1 359 ? 6.703 31.469 -1.023 1 98.69 359 THR A O 1
ATOM 2880 N N . ILE A 1 360 ? 6.941 33 0.607 1 98.62 360 ILE A N 1
ATOM 2881 C CA . ILE A 1 360 ? 8.133 32.281 1.078 1 98.62 360 ILE A CA 1
ATOM 2882 C C . ILE A 1 360 ? 7.84 31.625 2.42 1 98.62 360 ILE A C 1
ATOM 2884 O O . ILE A 1 360 ? 8.656 30.844 2.922 1 98.62 360 ILE A O 1
ATOM 2888 N N . ILE A 1 361 ? 6.688 31.906 3.01 1 98.81 361 ILE A N 1
ATOM 2889 C CA . ILE A 1 361 ? 6.328 31.281 4.273 1 98.81 361 ILE A CA 1
ATOM 2890 C C . ILE A 1 361 ? 4.809 31.266 4.43 1 98.81 361 ILE A C 1
ATOM 2892 O O . ILE A 1 361 ? 4.117 32.156 3.926 1 98.81 361 ILE A O 1
ATOM 2896 N N . PHE A 1 362 ? 4.23 30.281 5.02 1 98.81 362 PHE A N 1
ATOM 2897 C CA . PHE A 1 362 ? 2.801 30.125 5.254 1 98.81 362 PHE A CA 1
ATOM 2898 C C . PHE A 1 362 ? 2.512 29.953 6.738 1 98.81 362 PHE A C 1
ATOM 2900 O O . PHE A 1 362 ? 2.955 28.984 7.355 1 98.81 362 PHE A O 1
ATOM 2907 N N . VAL A 1 363 ? 1.857 30.859 7.363 1 98.5 363 VAL A N 1
ATOM 2908 C CA . VAL A 1 363 ? 1.373 30.75 8.734 1 98.5 363 VAL A CA 1
ATOM 2909 C C . VAL A 1 363 ? -0.026 30.141 8.742 1 98.5 363 VAL A C 1
ATOM 2911 O O . VAL A 1 363 ? -0.979 30.75 8.25 1 98.5 363 VAL A O 1
ATOM 2914 N N . THR A 1 364 ? -0.159 28.953 9.336 1 97.06 364 THR A N 1
ATOM 2915 C CA . THR A 1 364 ? -1.382 28.188 9.125 1 97.06 364 THR A CA 1
ATOM 2916 C C . THR A 1 364 ? -1.769 27.438 10.398 1 97.06 364 THR A C 1
ATOM 2918 O O . THR A 1 364 ? -0.935 27.234 11.281 1 97.06 364 THR A O 1
ATOM 2921 N N . HIS A 1 365 ? -3.006 27.109 10.523 1 94.81 365 HIS A N 1
ATOM 2922 C CA . HIS A 1 365 ? -3.494 26.266 11.609 1 94.81 365 HIS A CA 1
ATOM 2923 C C . HIS A 1 365 ? -3.236 24.797 11.32 1 94.81 365 HIS A C 1
ATOM 2925 O O . HIS A 1 365 ? -3.604 23.938 12.117 1 94.81 365 HIS A O 1
ATOM 2931 N N . ALA A 1 366 ? -2.695 24.5 10.141 1 95.5 366 ALA A N 1
ATOM 2932 C CA . ALA A 1 366 ? -2.246 23.156 9.773 1 95.5 366 ALA A CA 1
ATOM 2933 C C . ALA A 1 366 ? -3.432 22.234 9.508 1 95.5 366 ALA A C 1
ATOM 2935 O O . ALA A 1 366 ? -3.43 21.062 9.93 1 95.5 366 ALA A O 1
ATOM 2936 N N . GLY A 1 367 ? -4.434 22.781 8.852 1 93.62 367 GLY A N 1
ATOM 2937 C CA . GLY A 1 367 ? -5.445 21.891 8.297 1 93.62 367 GLY A CA 1
ATOM 2938 C C . GLY A 1 367 ? -4.906 21 7.199 1 93.62 367 GLY A C 1
ATOM 2939 O O . GLY A 1 367 ? -3.947 21.344 6.512 1 93.62 367 GLY A O 1
ATOM 2940 N N . PRO A 1 368 ? -5.516 19.891 7.02 1 92.62 368 PRO A N 1
ATOM 2941 C CA . PRO A 1 368 ? -4.984 18.922 6.062 1 92.62 368 PRO A CA 1
ATOM 2942 C C . PRO A 1 368 ? -4.828 19.516 4.656 1 92.62 368 PRO A C 1
ATOM 2944 O O . PRO A 1 368 ? -3.812 19.281 3.998 1 92.62 368 PRO A O 1
ATOM 2947 N N . SER A 1 369 ? -5.773 20.219 4.172 1 92.94 369 SER A N 1
ATOM 2948 C CA . SER A 1 369 ? -5.695 20.812 2.836 1 92.94 369 SER A CA 1
ATOM 2949 C C . SER A 1 369 ? -4.551 21.812 2.738 1 92.94 369 SER A C 1
ATOM 2951 O O . SER A 1 369 ? -3.783 21.797 1.774 1 92.94 369 SER A O 1
ATOM 2953 N N . SER A 1 370 ? -4.488 22.703 3.736 1 95.62 370 SER A N 1
ATOM 2954 C CA . SER A 1 370 ? -3.443 23.734 3.748 1 95.62 370 SER A CA 1
ATOM 2955 C C . SER A 1 370 ? -2.055 23.094 3.783 1 95.62 370 SER A C 1
ATOM 2957 O O . SER A 1 370 ? -1.153 23.531 3.062 1 95.62 370 SER A O 1
ATOM 2959 N N . VAL A 1 371 ? -1.934 22.125 4.605 1 97.31 371 VAL A N 1
ATOM 2960 C CA . VAL A 1 371 ? -0.649 21.453 4.766 1 97.31 371 VAL A CA 1
ATOM 2961 C C . VAL A 1 371 ? -0.256 20.766 3.459 1 97.31 371 VAL A C 1
ATOM 2963 O O . VAL A 1 371 ? 0.875 20.906 2.99 1 97.31 371 VAL A O 1
ATOM 2966 N N . ASN A 1 372 ? -1.178 20.016 2.865 1 97.62 372 ASN A N 1
ATOM 2967 C CA . ASN A 1 372 ? -0.917 19.312 1.608 1 97.62 372 ASN A CA 1
ATOM 2968 C C . ASN A 1 372 ? -0.545 20.297 0.495 1 97.62 372 ASN A C 1
ATOM 2970 O O . ASN A 1 372 ? 0.402 20.047 -0.256 1 97.62 372 ASN A O 1
ATOM 2974 N N . GLU A 1 373 ? -1.268 21.391 0.431 1 97.69 373 GLU A N 1
ATOM 2975 C CA . GLU A 1 373 ? -1.006 22.391 -0.599 1 97.69 373 GLU A CA 1
ATOM 2976 C C . GLU A 1 373 ? 0.353 23.062 -0.392 1 97.69 373 GLU A C 1
ATOM 2978 O O . GLU A 1 373 ? 1.11 23.25 -1.347 1 97.69 373 GLU A O 1
ATOM 2983 N N . SER A 1 374 ? 0.616 23.406 0.846 1 98.38 374 SER A N 1
ATOM 2984 C CA . SER A 1 374 ? 1.878 24.078 1.154 1 98.38 374 SER A CA 1
ATOM 2985 C C . SER A 1 374 ? 3.068 23.188 0.818 1 98.38 374 SER A C 1
ATOM 2987 O O . SER A 1 374 ? 4.023 23.641 0.177 1 98.38 374 SER A O 1
ATOM 2989 N N . ILE A 1 375 ? 3.008 21.938 1.21 1 98.44 375 ILE A N 1
ATOM 2990 C CA . ILE A 1 375 ? 4.098 21 0.948 1 98.44 375 ILE A CA 1
ATOM 2991 C C . ILE A 1 375 ? 4.242 20.797 -0.556 1 98.44 375 ILE A C 1
ATOM 2993 O O . ILE A 1 375 ? 5.359 20.781 -1.084 1 98.44 375 ILE A O 1
ATOM 2997 N N . PHE A 1 376 ? 3.15 20.625 -1.256 1 98.12 376 PHE A N 1
ATOM 2998 C CA . PHE A 1 376 ? 3.16 20.406 -2.697 1 98.12 376 PHE A CA 1
ATOM 2999 C C . PHE A 1 376 ? 3.828 21.578 -3.418 1 98.12 376 PHE A C 1
ATOM 3001 O O . PHE A 1 376 ? 4.57 21.375 -4.383 1 98.12 376 PHE A O 1
ATOM 3008 N N . HIS A 1 377 ? 3.596 22.781 -2.941 1 98.12 377 HIS A N 1
ATOM 3009 C CA . HIS A 1 377 ? 4.133 23.953 -3.605 1 98.12 377 HIS A CA 1
ATOM 3010 C C . HIS A 1 377 ? 5.48 24.359 -3.018 1 98.12 377 HIS A C 1
ATOM 3012 O O . HIS A 1 377 ? 6.105 25.312 -3.477 1 98.12 377 HIS A O 1
ATOM 3018 N N . GLY A 1 378 ? 5.93 23.688 -1.962 1 98.06 378 GLY A N 1
ATOM 3019 C CA . GLY A 1 378 ? 7.27 23.875 -1.422 1 98.06 378 GLY A CA 1
ATOM 3020 C C . GLY A 1 378 ? 7.398 25.125 -0.57 1 98.06 378 GLY A C 1
ATOM 3021 O O . GLY A 1 378 ? 8.406 25.828 -0.644 1 98.06 378 GLY A O 1
ATOM 3022 N N . VAL A 1 379 ? 6.379 25.438 0.199 1 98.81 379 VAL A N 1
ATOM 3023 C CA . VAL A 1 379 ? 6.422 26.609 1.065 1 98.81 379 VAL A CA 1
ATOM 3024 C C . VAL A 1 379 ? 6.508 26.172 2.525 1 98.81 379 VAL A C 1
ATOM 3026 O O . VAL A 1 379 ? 5.641 25.438 3.012 1 98.81 379 VAL A O 1
ATOM 3029 N N . PRO A 1 380 ? 7.562 26.547 3.227 1 98.81 380 PRO A N 1
ATOM 3030 C CA . PRO A 1 380 ? 7.645 26.203 4.648 1 98.81 380 PRO A CA 1
ATOM 3031 C C . PRO A 1 380 ? 6.566 26.875 5.488 1 98.81 380 PRO A C 1
ATOM 3033 O O . PRO A 1 380 ? 5.922 27.828 5.023 1 98.81 380 PRO A O 1
ATOM 3036 N N . MET A 1 381 ? 6.438 26.406 6.773 1 98.88 381 MET A N 1
ATOM 3037 C CA . MET A 1 381 ? 5.258 26.859 7.508 1 98.88 381 MET A CA 1
ATOM 3038 C C . MET A 1 381 ? 5.617 27.203 8.945 1 98.88 381 MET A C 1
ATOM 3040 O O . MET A 1 381 ? 6.586 26.688 9.5 1 98.88 381 MET A O 1
ATOM 3044 N N . VAL A 1 382 ? 4.941 28.125 9.492 1 98.81 382 VAL A N 1
ATOM 3045 C CA . VAL A 1 382 ? 4.711 28.234 10.93 1 98.81 382 VAL A CA 1
ATOM 3046 C C . VAL A 1 382 ? 3.334 27.672 11.273 1 98.81 382 VAL A C 1
ATOM 3048 O O . VAL A 1 382 ? 2.309 28.219 10.875 1 98.81 382 VAL A O 1
ATOM 3051 N N . ALA A 1 383 ? 3.355 26.578 11.969 1 98.12 383 ALA A N 1
ATOM 3052 C CA . ALA A 1 383 ? 2.113 25.828 12.164 1 98.12 383 ALA A CA 1
ATOM 3053 C C . ALA A 1 383 ? 1.628 25.938 13.609 1 98.12 383 ALA A C 1
ATOM 3055 O O . ALA A 1 383 ? 2.395 25.719 14.547 1 98.12 383 ALA A O 1
ATOM 3056 N N . MET A 1 384 ? 0.424 26.297 13.75 1 96.38 384 MET A N 1
ATOM 3057 C CA . MET A 1 384 ? -0.232 26.375 15.047 1 96.38 384 MET A CA 1
ATOM 3058 C C . MET A 1 384 ? -1.564 25.641 15.039 1 96.38 384 MET A C 1
ATOM 3060 O O . MET A 1 384 ? -2.58 26.188 14.609 1 96.38 384 MET A O 1
ATOM 3064 N N . GLY A 1 385 ? -1.539 24.453 15.578 1 94.44 385 GLY A N 1
ATOM 3065 C CA . GLY A 1 385 ? -2.77 23.688 15.641 1 94.44 385 GLY A CA 1
ATOM 3066 C C . GLY A 1 385 ? -3.789 24.266 16.609 1 94.44 385 GLY A C 1
ATOM 3067 O O . GLY A 1 385 ? -3.432 24.734 17.688 1 94.44 385 GLY A O 1
ATOM 3068 N N . ILE A 1 386 ? -5.012 24.219 16.172 1 92.62 386 ILE A N 1
ATOM 3069 C CA . ILE A 1 386 ? -6.062 24.812 17 1 92.62 386 ILE A CA 1
ATOM 3070 C C . ILE A 1 386 ? -6.93 23.703 17.594 1 92.62 386 ILE A C 1
ATOM 3072 O O . ILE A 1 386 ? -7.215 23.719 18.797 1 92.62 386 ILE A O 1
ATOM 3076 N N . PHE A 1 387 ? -7.324 22.719 16.781 1 90 387 PHE A N 1
ATOM 3077 C CA . PHE A 1 387 ? -8.133 21.625 17.312 1 90 387 PHE A CA 1
ATOM 3078 C C . PHE A 1 387 ? -8 20.391 16.438 1 90 387 PHE A C 1
ATOM 3080 O O . PHE A 1 387 ? -7.547 20.469 15.297 1 90 387 PHE A O 1
ATOM 3087 N N . GLY A 1 388 ? -8.289 19.234 16.969 1 88.94 388 GLY A N 1
ATOM 3088 C CA . GLY A 1 388 ? -8.422 17.984 16.25 1 88.94 388 GLY A CA 1
ATOM 3089 C C . GLY A 1 388 ? -7.098 17.453 15.711 1 88.94 388 GLY A C 1
ATOM 3090 O O . GLY A 1 388 ? -6.105 17.406 16.438 1 88.94 388 GLY A O 1
ATOM 3091 N N . ASP A 1 389 ? -7.125 17.094 14.445 1 90 389 ASP A N 1
ATOM 3092 C CA . ASP A 1 389 ? -5.961 16.469 13.82 1 90 389 ASP A CA 1
ATOM 3093 C C . ASP A 1 389 ? -4.832 17.484 13.633 1 90 389 ASP A C 1
ATOM 3095 O O . ASP A 1 389 ? -3.672 17.094 13.461 1 90 389 ASP A O 1
ATOM 3099 N N . GLN A 1 390 ? -5.164 18.766 13.734 1 92.94 390 GLN A N 1
ATOM 3100 C CA . GLN A 1 390 ? -4.164 19.812 13.562 1 92.94 390 GLN A CA 1
ATOM 3101 C C . GLN A 1 390 ? -3.066 19.703 14.617 1 92.94 390 GLN A C 1
ATOM 3103 O O . GLN A 1 390 ? -1.903 20 14.344 1 92.94 390 GLN A O 1
ATOM 3108 N N . MET A 1 391 ? -3.529 19.234 15.742 1 91.38 391 MET A N 1
ATOM 3109 C CA . MET A 1 391 ? -2.586 19.156 16.859 1 91.38 391 MET A CA 1
ATOM 3110 C C . MET A 1 391 ? -1.47 18.156 16.547 1 91.38 391 MET A C 1
ATOM 3112 O O . MET A 1 391 ? -0.291 18.469 16.734 1 91.38 391 MET A O 1
ATOM 3116 N N . VAL A 1 392 ? -1.801 17.031 16.062 1 94.19 392 VAL A N 1
ATOM 3117 C CA . VAL A 1 392 ? -0.805 16 15.766 1 94.19 392 VAL A CA 1
ATOM 3118 C C . VAL A 1 392 ? -0.072 16.359 14.477 1 94.19 392 VAL A C 1
ATOM 3120 O O . VAL A 1 392 ? 1.122 16.078 14.336 1 94.19 392 VAL A O 1
ATOM 3123 N N . THR A 1 393 ? -0.797 16.969 13.57 1 96.31 393 THR A N 1
ATOM 3124 C CA . THR A 1 393 ? -0.22 17.328 12.281 1 96.31 393 THR A CA 1
ATOM 3125 C C . THR A 1 393 ? 0.942 18.312 12.469 1 96.31 393 THR A C 1
ATOM 3127 O O . THR A 1 393 ? 1.951 18.219 11.766 1 96.31 393 THR A O 1
ATOM 3130 N N . THR A 1 394 ? 0.81 19.266 13.398 1 97 394 THR A N 1
ATOM 3131 C CA . THR A 1 394 ? 1.888 20.219 13.609 1 97 394 THR A CA 1
ATOM 3132 C C . THR A 1 394 ? 3.143 19.516 14.117 1 97 394 THR A C 1
ATOM 3134 O O . THR A 1 394 ? 4.262 19.906 13.781 1 97 394 THR A O 1
ATOM 3137 N N . LEU A 1 395 ? 2.947 18.422 14.93 1 96.38 395 LEU A N 1
ATOM 3138 C CA . LEU A 1 395 ? 4.074 17.609 15.367 1 96.38 395 LEU A CA 1
ATOM 3139 C C . LEU A 1 395 ? 4.742 16.922 14.18 1 96.38 395 LEU A C 1
ATOM 3141 O O . LEU A 1 395 ? 5.969 16.844 14.109 1 96.38 395 LEU A O 1
ATOM 3145 N N . ARG A 1 396 ? 3.994 16.438 13.312 1 97.19 396 ARG A N 1
ATOM 3146 C CA . ARG A 1 396 ? 4.492 15.758 12.125 1 97.19 396 ARG A CA 1
ATOM 3147 C C . ARG A 1 396 ? 5.262 16.719 11.219 1 97.19 396 ARG A C 1
ATOM 3149 O O . ARG A 1 396 ? 6.305 16.359 10.664 1 97.19 396 ARG A O 1
ATOM 3156 N N . LEU A 1 397 ? 4.711 17.922 11.086 1 97.94 397 LEU A N 1
ATOM 3157 C CA . LEU A 1 397 ? 5.352 18.938 10.25 1 97.94 397 LEU A CA 1
ATOM 3158 C C . LEU A 1 397 ? 6.711 19.328 10.82 1 97.94 397 LEU A C 1
ATOM 3160 O O . LEU A 1 397 ? 7.684 19.453 10.078 1 97.94 397 LEU A O 1
ATOM 3164 N N . GLU A 1 398 ? 6.711 19.484 12.094 1 97.56 398 GLU A N 1
ATOM 3165 C CA . GLU A 1 398 ? 7.965 19.828 12.75 1 97.56 398 GLU A CA 1
ATOM 3166 C C . GLU A 1 398 ? 9 18.719 12.586 1 97.56 398 GLU A C 1
ATOM 3168 O O . GLU A 1 398 ? 10.156 18.984 12.258 1 97.56 398 GLU A O 1
ATOM 3173 N N . ARG A 1 399 ? 8.562 17.5 12.75 1 96 399 ARG A N 1
ATOM 3174 C CA . ARG A 1 399 ? 9.461 16.359 12.602 1 96 399 ARG A CA 1
ATOM 3175 C C . ARG A 1 399 ? 9.992 16.25 11.172 1 96 399 ARG A C 1
ATOM 3177 O O . ARG A 1 399 ? 11.148 15.883 10.961 1 96 399 ARG A O 1
ATOM 3184 N N . SER A 1 400 ? 9.18 16.625 10.195 1 96.75 400 SER A N 1
ATOM 3185 C CA . SER A 1 400 ? 9.57 16.531 8.797 1 96.75 400 SER A CA 1
ATOM 3186 C C . SER A 1 400 ? 10.523 17.656 8.406 1 96.75 400 SER A C 1
ATOM 3188 O O . SER A 1 400 ? 11.125 17.625 7.336 1 96.75 400 SER A O 1
ATOM 3190 N N . GLY A 1 401 ? 10.602 18.703 9.242 1 97.31 401 GLY A N 1
ATOM 3191 C CA . GLY A 1 401 ? 11.547 19.797 9.039 1 97.31 401 GLY A CA 1
ATOM 3192 C C . GLY A 1 401 ? 11 20.906 8.148 1 97.31 401 GLY A C 1
ATOM 3193 O O . GLY A 1 401 ? 11.766 21.703 7.598 1 97.31 401 GLY A O 1
ATOM 3194 N N . VAL A 1 402 ? 9.641 20.938 8.016 1 98.5 402 VAL A N 1
ATOM 3195 C CA . VAL A 1 402 ? 9.109 21.891 7.059 1 98.5 402 VAL A CA 1
ATOM 3196 C C . VAL A 1 402 ? 8.328 22.984 7.793 1 98.5 402 VAL A C 1
ATOM 3198 O O . VAL A 1 402 ? 7.766 23.875 7.168 1 98.5 402 VAL A O 1
ATOM 3201 N N . ALA A 1 403 ? 8.312 22.891 9.148 1 98.81 403 ALA A N 1
ATOM 3202 C CA . ALA A 1 403 ? 7.566 23.891 9.898 1 98.81 403 ALA A CA 1
ATOM 3203 C C . ALA A 1 403 ? 8.148 24.078 11.297 1 98.81 403 ALA A C 1
ATOM 3205 O O . ALA A 1 403 ? 8.828 23.188 11.82 1 98.81 403 ALA A O 1
ATOM 3206 N N . VAL A 1 404 ? 7.973 25.234 11.797 1 98.69 404 VAL A N 1
ATOM 3207 C CA . VAL A 1 404 ? 8.109 25.469 13.234 1 98.69 404 VAL A CA 1
ATOM 3208 C C . VAL A 1 404 ? 6.734 25.453 13.891 1 98.69 404 VAL A C 1
ATOM 3210 O O . VAL A 1 404 ? 5.789 26.062 13.391 1 98.69 404 VAL A O 1
ATOM 3213 N N . ARG A 1 405 ? 6.641 24.75 14.914 1 98.06 405 ARG A N 1
ATOM 3214 C CA . ARG A 1 405 ? 5.371 24.578 15.617 1 98.06 405 ARG A CA 1
ATOM 3215 C C . ARG A 1 405 ? 5.242 25.578 16.766 1 98.06 405 ARG A C 1
ATOM 3217 O O . ARG A 1 405 ? 6.18 25.766 17.547 1 98.06 405 ARG A O 1
ATOM 3224 N N . LEU A 1 406 ? 4.113 26.234 16.797 1 97.38 406 LEU A N 1
ATOM 3225 C CA . LEU A 1 406 ? 3.779 27.125 17.906 1 97.38 406 LEU A CA 1
ATOM 3226 C C . LEU A 1 406 ? 2.605 26.578 18.703 1 97.38 406 LEU A C 1
ATOM 3228 O O . LEU A 1 406 ? 1.682 25.984 18.141 1 97.38 406 LEU A O 1
ATOM 3232 N N . ASP A 1 407 ? 2.639 26.781 19.953 1 95.06 407 ASP A N 1
ATOM 3233 C CA . ASP A 1 407 ? 1.551 26.391 20.844 1 95.06 407 ASP A CA 1
ATOM 3234 C C . ASP A 1 407 ? 0.517 27.5 20.984 1 95.06 407 ASP A C 1
ATOM 3236 O O . ASP A 1 407 ? 0.843 28.609 21.406 1 95.06 407 ASP A O 1
ATOM 3240 N N . LYS A 1 408 ? -0.667 27.25 20.703 1 93.12 408 LYS A N 1
ATOM 3241 C CA . LYS A 1 408 ? -1.709 28.281 20.656 1 93.12 408 LYS A CA 1
ATOM 3242 C C . LYS A 1 408 ? -1.931 28.922 22.016 1 93.12 408 LYS A C 1
ATOM 3244 O O . LYS A 1 408 ? -2.434 30.031 22.109 1 93.12 408 LYS A O 1
ATOM 3249 N N . GLU A 1 409 ? -1.559 28.234 23.078 1 92.19 409 GLU A N 1
ATOM 3250 C CA . GLU A 1 409 ? -1.813 28.734 24.422 1 92.19 409 GLU A CA 1
ATOM 3251 C C . GLU A 1 409 ? -0.668 29.609 24.906 1 92.19 409 GLU A C 1
ATOM 3253 O O . GLU A 1 409 ? -0.872 30.5 25.75 1 92.19 409 GLU A O 1
ATOM 3258 N N . THR A 1 410 ? 0.486 29.391 24.359 1 94.5 410 THR A N 1
ATOM 3259 C CA . THR A 1 410 ? 1.629 30.031 24.984 1 94.5 410 THR A CA 1
ATOM 3260 C C . THR A 1 410 ? 2.344 30.953 23.984 1 94.5 410 THR A C 1
ATOM 3262 O O . THR A 1 410 ? 3.184 31.766 24.375 1 94.5 410 THR A O 1
ATOM 3265 N N . PHE A 1 411 ? 2.008 30.938 22.703 1 96.44 411 PHE A N 1
ATOM 3266 C CA . PHE A 1 411 ? 2.75 31.719 21.734 1 96.44 411 PHE A CA 1
ATOM 3267 C C . PHE A 1 411 ? 2.529 33.219 21.953 1 96.44 411 PHE A C 1
ATOM 3269 O O . PHE A 1 411 ? 1.561 33.594 22.609 1 96.44 411 PHE A O 1
ATOM 3276 N N . ASP A 1 412 ? 3.43 34.031 21.516 1 97.06 412 ASP A N 1
ATOM 3277 C CA . ASP A 1 412 ? 3.326 35.5 21.484 1 97.06 412 ASP A CA 1
ATOM 3278 C C . ASP A 1 412 ? 3.928 36.062 20.203 1 97.06 412 ASP A C 1
ATOM 3280 O O . ASP A 1 412 ? 4.32 35.281 19.312 1 97.06 412 ASP A O 1
ATOM 3284 N N . ALA A 1 413 ? 3.912 37.344 20.141 1 97.56 413 ALA A N 1
ATOM 3285 C CA . ALA A 1 413 ? 4.414 38 18.938 1 97.56 413 ALA A CA 1
ATOM 3286 C C . ALA A 1 413 ? 5.883 37.656 18.703 1 97.56 413 ALA A C 1
ATOM 3288 O O . ALA A 1 413 ? 6.281 37.375 17.562 1 97.56 413 ALA A O 1
ATOM 3289 N N . ALA A 1 414 ? 6.648 37.656 19.734 1 97.62 414 ALA A N 1
ATOM 3290 C CA . ALA A 1 414 ? 8.086 37.375 19.641 1 97.62 414 ALA A CA 1
ATOM 3291 C C . ALA A 1 414 ? 8.359 35.969 19.156 1 97.62 414 ALA A C 1
ATOM 3293 O O . ALA A 1 414 ? 9.273 35.75 18.359 1 97.62 414 ALA A O 1
ATOM 3294 N N . SER A 1 415 ? 7.629 35.031 19.656 1 98 415 SER A N 1
ATOM 3295 C CA . SER A 1 415 ? 7.84 33.625 19.234 1 98 415 SER A CA 1
ATOM 3296 C C . SER A 1 415 ? 7.496 33.438 17.75 1 98 415 SER A C 1
ATOM 3298 O O . SER A 1 415 ? 8.133 32.656 17.062 1 98 415 SER A O 1
ATOM 3300 N N . LEU A 1 416 ? 6.426 34.125 17.297 1 98.44 416 LEU A N 1
ATOM 3301 C CA . LEU A 1 416 ? 6.09 34.031 15.883 1 98.44 416 LEU A CA 1
ATOM 3302 C C . LEU A 1 416 ? 7.211 34.625 15.031 1 98.44 416 LEU A C 1
ATOM 3304 O O . LEU A 1 416 ? 7.621 34.031 14.039 1 98.44 416 LEU A O 1
ATOM 3308 N N . THR A 1 417 ? 7.719 35.844 15.414 1 98.44 417 THR A N 1
ATOM 3309 C CA . THR A 1 417 ? 8.82 36.469 14.695 1 98.44 417 THR A CA 1
ATOM 3310 C C . THR A 1 417 ? 10.047 35.562 14.68 1 98.44 417 THR A C 1
ATOM 3312 O O . THR A 1 417 ? 10.695 35.406 13.641 1 98.44 417 THR A O 1
ATOM 3315 N N . THR A 1 418 ? 10.32 34.969 15.82 1 98.56 418 THR A N 1
ATOM 3316 C CA . THR A 1 418 ? 11.469 34.094 15.945 1 98.56 418 THR A CA 1
ATOM 3317 C C . THR A 1 418 ? 11.305 32.875 15.047 1 98.56 418 THR A C 1
ATOM 3319 O O . THR A 1 418 ? 12.266 32.406 14.43 1 98.56 418 THR A O 1
ATOM 3322 N N . ALA A 1 419 ? 10.086 32.312 15.016 1 98.75 419 ALA A N 1
ATOM 3323 C CA . ALA A 1 419 ? 9.82 31.156 14.156 1 98.75 419 ALA A CA 1
ATOM 3324 C C . ALA A 1 419 ? 10.086 31.5 12.688 1 98.75 419 ALA A C 1
ATOM 3326 O O . ALA A 1 419 ? 10.727 30.719 11.977 1 98.75 419 ALA A O 1
ATOM 3327 N N . ILE A 1 420 ? 9.625 32.656 12.266 1 98.81 420 ILE A N 1
ATOM 3328 C CA . ILE A 1 420 ? 9.805 33.094 10.891 1 98.81 420 ILE A CA 1
ATOM 3329 C C . ILE A 1 420 ? 11.297 33.281 10.602 1 98.81 420 ILE A C 1
ATOM 3331 O O . ILE A 1 420 ? 11.797 32.844 9.57 1 98.81 420 ILE A O 1
ATOM 3335 N N . ARG A 1 421 ? 12.039 33.875 11.523 1 98.62 421 ARG A N 1
ATOM 3336 C CA . ARG A 1 421 ? 13.477 34.094 11.367 1 98.62 421 ARG A CA 1
ATOM 3337 C C . ARG A 1 421 ? 14.234 32.781 11.328 1 98.62 421 ARG A C 1
ATOM 3339 O O . ARG A 1 421 ? 15.188 32.625 10.562 1 98.62 421 ARG A O 1
ATOM 3346 N N . THR A 1 422 ? 13.805 31.859 12.133 1 98.62 422 THR A N 1
ATOM 3347 C CA . THR A 1 422 ? 14.438 30.547 12.164 1 98.62 422 THR A CA 1
ATOM 3348 C C . THR A 1 422 ? 14.344 29.875 10.797 1 98.62 422 THR A C 1
ATOM 3350 O O . THR A 1 422 ? 15.336 29.344 10.297 1 98.62 422 THR A O 1
ATOM 3353 N N . ILE A 1 423 ? 13.211 29.906 10.203 1 98.75 423 ILE A N 1
ATOM 3354 C CA . ILE A 1 423 ? 12.938 29.234 8.938 1 98.75 423 ILE A CA 1
ATOM 3355 C C . ILE A 1 423 ? 13.688 29.922 7.805 1 98.75 423 ILE A C 1
ATOM 3357 O O . ILE A 1 423 ? 14.305 29.266 6.969 1 98.75 423 ILE A O 1
ATOM 3361 N N . LEU A 1 424 ? 13.641 31.297 7.812 1 98.38 424 LEU A N 1
ATOM 3362 C CA . LEU A 1 424 ? 14.062 32.031 6.625 1 98.38 424 LEU A CA 1
ATOM 3363 C C . LEU A 1 424 ? 15.508 32.5 6.746 1 98.38 424 LEU A C 1
ATOM 3365 O O . LEU A 1 424 ? 16.141 32.844 5.742 1 98.38 424 LEU A O 1
ATOM 3369 N N . LEU A 1 425 ? 16.109 32.5 8.023 1 97.75 425 LEU A N 1
ATOM 3370 C CA . LEU A 1 425 ? 17.453 33.031 8.211 1 97.75 425 LEU A CA 1
ATOM 3371 C C . LEU A 1 425 ? 18.359 32.031 8.93 1 97.75 425 LEU A C 1
ATOM 3373 O O . LEU A 1 425 ? 19.312 31.5 8.352 1 97.75 425 LEU A O 1
ATOM 3377 N N . PHE A 1 426 ? 18.047 31.594 10.141 1 97.38 426 PHE A N 1
ATOM 3378 C CA . PHE A 1 426 ? 18.953 30.875 11.016 1 97.38 426 PHE A CA 1
ATOM 3379 C C . PHE A 1 426 ? 19.125 29.438 10.531 1 97.38 426 PHE A C 1
ATOM 3381 O O . PHE A 1 426 ? 20.234 28.906 10.523 1 97.38 426 PHE A O 1
ATOM 3388 N N . ASP A 1 427 ? 18.047 28.766 10.172 1 97.75 427 ASP A N 1
ATOM 3389 C CA . ASP A 1 427 ? 18.078 27.375 9.719 1 97.75 427 ASP A CA 1
ATOM 3390 C C . ASP A 1 427 ? 17.656 27.266 8.258 1 97.75 427 ASP A C 1
ATOM 3392 O O . ASP A 1 427 ? 17.031 26.281 7.863 1 97.75 427 ASP A O 1
ATOM 3396 N N . LYS A 1 428 ? 17.906 28.281 7.508 1 97.62 428 LYS A N 1
ATOM 3397 C CA . LYS A 1 428 ? 17.422 28.422 6.133 1 97.62 428 LYS A CA 1
ATOM 3398 C C . LYS A 1 428 ? 17.812 27.219 5.289 1 97.62 428 LYS A C 1
ATOM 3400 O O . LYS A 1 428 ? 16.984 26.641 4.586 1 97.62 428 LYS A O 1
ATOM 3405 N N . GLU A 1 429 ? 19.031 26.75 5.395 1 96.19 429 GLU A N 1
ATOM 3406 C CA . GLU A 1 429 ? 19.531 25.656 4.555 1 96.19 429 GLU A CA 1
ATOM 3407 C C . GLU A 1 429 ? 18.812 24.344 4.887 1 96.19 429 GLU A C 1
ATOM 3409 O O . GLU A 1 429 ? 18.438 23.594 3.986 1 96.19 429 GLU A O 1
ATOM 3414 N N . SER A 1 430 ? 18.688 24.094 6.164 1 96.94 430 SER A N 1
ATOM 3415 C CA . SER A 1 430 ? 18 22.891 6.609 1 96.94 430 SER A CA 1
ATOM 3416 C C . SER A 1 430 ? 16.547 22.875 6.156 1 96.94 430 SER A C 1
ATOM 3418 O O . SER A 1 430 ? 16.062 21.859 5.652 1 96.94 430 SER A O 1
ATOM 3420 N N . PHE A 1 431 ? 15.898 23.984 6.27 1 98.19 431 PHE A N 1
ATOM 3421 C CA . PHE A 1 431 ? 14.5 24.078 5.855 1 98.19 431 PHE A CA 1
ATOM 3422 C C . PHE A 1 431 ? 14.383 23.953 4.34 1 98.19 431 PHE A C 1
ATOM 3424 O O . PHE A 1 431 ? 13.484 23.266 3.842 1 98.19 431 PHE A O 1
ATOM 3431 N N . GLN A 1 432 ? 15.25 24.562 3.623 1 97.19 432 GLN A N 1
ATOM 3432 C CA . GLN A 1 432 ? 15.211 24.484 2.166 1 97.19 432 GLN A CA 1
ATOM 3433 C C . GLN A 1 432 ? 15.375 23.031 1.695 1 97.19 432 GLN A C 1
ATOM 3435 O O . GLN A 1 432 ? 14.664 22.578 0.799 1 97.19 432 GLN A O 1
ATOM 3440 N N . ARG A 1 433 ? 16.266 22.312 2.301 1 96.62 433 ARG A N 1
ATOM 3441 C CA . ARG A 1 433 ? 16.516 20.922 1.951 1 96.62 433 ARG A CA 1
ATOM 3442 C C . ARG A 1 433 ? 15.289 20.062 2.252 1 96.62 433 ARG A C 1
ATOM 3444 O O . ARG A 1 433 ? 14.859 19.266 1.416 1 96.62 433 ARG A O 1
ATOM 3451 N N . ASN A 1 434 ? 14.727 20.266 3.406 1 98 434 ASN A N 1
ATOM 3452 C CA . ASN A 1 434 ? 13.586 19.453 3.82 1 98 434 ASN A CA 1
ATOM 3453 C C . ASN A 1 434 ? 12.336 19.781 3 1 98 434 ASN A C 1
ATOM 3455 O O . ASN A 1 434 ? 11.57 18.891 2.648 1 98 434 ASN A O 1
ATOM 3459 N N . VAL A 1 435 ? 12.156 21.047 2.73 1 98.19 435 VAL A N 1
ATOM 3460 C CA . VAL A 1 435 ? 11.008 21.484 1.941 1 98.19 435 VAL A CA 1
ATOM 3461 C C . VAL A 1 435 ? 11.109 20.906 0.527 1 98.19 435 VAL A C 1
ATOM 3463 O O . VAL A 1 435 ? 10.117 20.438 -0.032 1 98.19 435 VAL A O 1
ATOM 3466 N N . LYS A 1 436 ? 12.281 20.969 -0.031 1 97.19 436 LYS A N 1
ATOM 3467 C CA . LYS A 1 436 ? 12.492 20.406 -1.364 1 97.19 436 LYS A CA 1
ATOM 3468 C C . LYS A 1 436 ? 12.211 18.906 -1.384 1 97.19 436 LYS A C 1
ATOM 3470 O O . LYS A 1 436 ? 11.547 18.406 -2.291 1 97.19 436 LYS A O 1
ATOM 3475 N N . ARG A 1 437 ? 12.742 18.172 -0.41 1 97.75 437 ARG A N 1
ATOM 3476 C CA . ARG A 1 437 ? 12.523 16.734 -0.278 1 97.75 437 ARG A CA 1
ATOM 3477 C C . ARG A 1 437 ? 11.031 16.422 -0.183 1 97.75 437 ARG A C 1
ATOM 3479 O O . ARG A 1 437 ? 10.516 15.609 -0.95 1 97.75 437 ARG A O 1
ATOM 3486 N N . MET A 1 438 ? 10.352 17.141 0.715 1 98.19 438 MET A N 1
ATOM 3487 C CA . MET A 1 438 ? 8.93 16.875 0.952 1 98.19 438 MET A CA 1
ATOM 3488 C C . MET A 1 438 ? 8.094 17.297 -0.254 1 98.19 438 MET A C 1
ATOM 3490 O O . MET A 1 438 ? 7.082 16.656 -0.557 1 98.19 438 MET A O 1
ATOM 3494 N N . LYS A 1 439 ? 8.5 18.375 -0.908 1 98.06 439 LYS A N 1
ATOM 3495 C CA . LYS A 1 439 ? 7.812 18.812 -2.121 1 98.06 439 LYS A CA 1
ATOM 3496 C C . LYS A 1 439 ? 7.855 17.734 -3.201 1 98.06 439 LYS A C 1
ATOM 3498 O O . LYS A 1 439 ? 6.836 17.422 -3.812 1 98.06 439 LYS A O 1
ATOM 3503 N N . ARG A 1 440 ? 9.031 17.156 -3.428 1 98 440 ARG A N 1
ATOM 3504 C CA . ARG A 1 440 ? 9.188 16.125 -4.445 1 98 440 ARG A CA 1
ATOM 3505 C C . ARG A 1 440 ? 8.352 14.891 -4.102 1 98 440 ARG A C 1
ATOM 3507 O O . ARG A 1 440 ? 7.703 14.312 -4.977 1 98 440 ARG A O 1
ATOM 3514 N N . ILE A 1 441 ? 8.336 14.5 -2.838 1 97.94 441 ILE A N 1
ATOM 3515 C CA . ILE A 1 441 ? 7.535 13.367 -2.383 1 97.94 441 ILE A CA 1
ATOM 3516 C C . ILE A 1 441 ? 6.055 13.656 -2.611 1 97.94 441 ILE A C 1
ATOM 3518 O O . ILE A 1 441 ? 5.316 12.805 -3.109 1 97.94 441 ILE A O 1
ATOM 3522 N N . ALA A 1 442 ? 5.68 14.867 -2.27 1 97.88 442 ALA A N 1
ATOM 3523 C CA . ALA A 1 442 ? 4.281 15.258 -2.404 1 97.88 442 ALA A CA 1
ATOM 3524 C C . ALA A 1 442 ? 3.861 15.305 -3.871 1 97.88 442 ALA A C 1
ATOM 3526 O O . ALA A 1 442 ? 2.74 14.93 -4.219 1 97.88 442 ALA A O 1
ATOM 3527 N N . MET A 1 443 ? 4.715 15.805 -4.719 1 97.5 443 MET A N 1
ATOM 3528 C CA . MET A 1 443 ? 4.414 15.867 -6.145 1 97.5 443 MET A CA 1
ATOM 3529 C C . MET A 1 443 ? 4.152 14.477 -6.707 1 97.5 443 MET A C 1
ATOM 3531 O O . MET A 1 443 ? 3.182 14.266 -7.438 1 97.5 443 MET A O 1
ATOM 3535 N N . VAL A 1 444 ? 4.996 13.531 -6.34 1 97.81 444 VAL A N 1
ATOM 3536 C CA . VAL A 1 444 ? 4.785 12.148 -6.766 1 97.81 444 VAL A CA 1
ATOM 3537 C C . VAL A 1 444 ? 3.514 11.602 -6.129 1 97.81 444 VAL A C 1
ATOM 3539 O O . VAL A 1 444 ? 2.699 10.961 -6.801 1 97.81 444 VAL A O 1
ATOM 3542 N N . GLY A 1 445 ? 3.355 11.906 -4.797 1 97.12 445 GLY A N 1
ATOM 3543 C CA . GLY A 1 445 ? 2.221 11.414 -4.035 1 97.12 445 GLY A CA 1
ATOM 3544 C C . GLY A 1 445 ? 0.885 11.891 -4.574 1 97.12 445 GLY A C 1
ATOM 3545 O O . GLY A 1 445 ? -0.131 11.211 -4.426 1 97.12 445 GLY A O 1
ATOM 3546 N N . SER A 1 446 ? 0.872 13.039 -5.184 1 97.38 446 SER A N 1
ATOM 3547 C CA . SER A 1 446 ? -0.373 13.617 -5.676 1 97.38 446 SER A CA 1
ATOM 3548 C C . SER A 1 446 ? -0.969 12.773 -6.797 1 97.38 446 SER A C 1
ATOM 3550 O O . SER A 1 446 ? -2.139 12.938 -7.152 1 97.38 446 SER A O 1
ATOM 3552 N N . ARG A 1 447 ? -0.225 11.781 -7.34 1 97.44 447 ARG A N 1
ATOM 3553 C CA . ARG A 1 447 ? -0.699 10.875 -8.375 1 97.44 447 ARG A CA 1
ATOM 3554 C C . ARG A 1 447 ? -1.468 9.703 -7.77 1 97.44 447 ARG A C 1
ATOM 3556 O O . ARG A 1 447 ? -2.152 8.969 -8.484 1 97.44 447 ARG A O 1
ATOM 3563 N N . LYS A 1 448 ? -1.396 9.531 -6.48 1 98 448 LYS A N 1
ATOM 3564 C CA . LYS A 1 448 ? -1.897 8.328 -5.824 1 98 448 LYS A CA 1
ATOM 3565 C C . LYS A 1 448 ? -3.424 8.297 -5.828 1 98 448 LYS A C 1
ATOM 3567 O O . LYS A 1 448 ? -4.027 7.262 -5.535 1 98 448 LYS A O 1
ATOM 3572 N N . LYS A 1 449 ? -4.066 9.422 -6.145 1 98.12 449 LYS A N 1
ATOM 3573 C CA . LYS A 1 449 ? -5.523 9.383 -6.246 1 98.12 449 LYS A CA 1
ATOM 3574 C C . LYS A 1 449 ? -5.969 8.391 -7.32 1 98.12 449 LYS A C 1
ATOM 3576 O O . LYS A 1 449 ? -7.027 7.773 -7.199 1 98.12 449 LYS A O 1
ATOM 3581 N N . HIS A 1 450 ? -5.18 8.148 -8.383 1 98.31 450 HIS A N 1
ATOM 3582 C CA . HIS A 1 450 ? -5.48 7.121 -9.383 1 98.31 450 HIS A CA 1
ATOM 3583 C C . HIS A 1 450 ? -5.406 5.727 -8.773 1 98.31 450 HIS A C 1
ATOM 3585 O O . HIS A 1 450 ? -6.234 4.867 -9.07 1 98.31 450 HIS A O 1
ATOM 3591 N N . PHE A 1 451 ? -4.387 5.578 -7.98 1 98.44 451 PHE A N 1
ATOM 3592 C CA . PHE A 1 451 ? -4.246 4.32 -7.254 1 98.44 451 PHE A CA 1
ATOM 3593 C C . PHE A 1 451 ? -5.453 4.078 -6.355 1 98.44 451 PHE A C 1
ATOM 3595 O O . PHE A 1 451 ? -5.969 2.961 -6.285 1 98.44 451 PHE A O 1
ATOM 3602 N N . ALA A 1 452 ? -5.887 5.102 -5.645 1 98.81 452 ALA A N 1
ATOM 3603 C CA . ALA A 1 452 ? -7.059 4.98 -4.785 1 98.81 452 ALA A CA 1
ATOM 3604 C C . ALA A 1 452 ? -8.281 4.535 -5.582 1 98.81 452 ALA A C 1
ATOM 3606 O O . ALA A 1 452 ? -9.039 3.67 -5.141 1 98.81 452 ALA A O 1
ATOM 3607 N N . ALA A 1 453 ? -8.484 5.137 -6.738 1 98.88 453 ALA A N 1
ATOM 3608 C CA . ALA A 1 453 ? -9.594 4.742 -7.605 1 98.88 453 ALA A CA 1
ATOM 3609 C C . ALA A 1 453 ? -9.492 3.266 -7.988 1 98.88 453 ALA A C 1
ATOM 3611 O O . ALA A 1 453 ? -10.5 2.553 -8 1 98.88 453 ALA A O 1
ATOM 3612 N N . ASN A 1 454 ? -8.297 2.791 -8.312 1 98.62 454 ASN A N 1
ATOM 3613 C CA . ASN A 1 454 ? -8.078 1.379 -8.609 1 98.62 454 ASN A CA 1
ATOM 3614 C C . ASN A 1 454 ? -8.461 0.492 -7.43 1 98.62 454 ASN A C 1
ATOM 3616 O O . ASN A 1 454 ? -9.109 -0.542 -7.609 1 98.62 454 ASN A O 1
ATOM 3620 N N . VAL A 1 455 ? -8.062 0.909 -6.242 1 98.62 455 VAL A N 1
ATOM 3621 C CA . VAL A 1 455 ? -8.312 0.1 -5.051 1 98.62 455 VAL A CA 1
ATOM 3622 C C . VAL A 1 455 ? -9.812 0.008 -4.793 1 98.62 455 VAL A C 1
ATOM 3624 O O . VAL A 1 455 ? -10.312 -1.037 -4.371 1 98.62 455 VAL A O 1
ATOM 3627 N N . ILE A 1 456 ? -10.516 1.074 -5.031 1 98.88 456 ILE A N 1
ATOM 3628 C CA . ILE A 1 456 ? -11.969 1.066 -4.875 1 98.88 456 ILE A CA 1
ATOM 3629 C C . ILE A 1 456 ? -12.586 0.057 -5.844 1 98.88 456 ILE A C 1
ATOM 3631 O O . ILE A 1 456 ? -13.414 -0.762 -5.445 1 98.88 456 ILE A O 1
ATOM 3635 N N . GLU A 1 457 ? -12.18 0.105 -7.098 1 98.69 457 GLU A N 1
ATOM 3636 C CA . GLU A 1 457 ? -12.688 -0.838 -8.086 1 98.69 457 GLU A CA 1
ATOM 3637 C C . GLU A 1 457 ? -12.352 -2.275 -7.707 1 98.69 457 GLU A C 1
ATOM 3639 O O . GLU A 1 457 ? -13.195 -3.164 -7.793 1 98.69 457 GLU A O 1
ATOM 3644 N N . GLU A 1 458 ? -11.102 -2.469 -7.328 1 98.38 458 GLU A N 1
ATOM 3645 C CA . GLU A 1 458 ? -10.672 -3.801 -6.918 1 98.38 458 GLU A CA 1
ATOM 3646 C C . GLU A 1 458 ? -11.539 -4.336 -5.781 1 98.38 458 GLU A C 1
ATOM 3648 O O . GLU A 1 458 ? -11.992 -5.48 -5.824 1 98.38 458 GLU A O 1
ATOM 3653 N N . HIS A 1 459 ? -11.719 -3.482 -4.781 1 98.31 459 HIS A N 1
ATOM 3654 C CA . HIS A 1 459 ? -12.531 -3.857 -3.629 1 98.31 459 HIS A CA 1
ATOM 3655 C C . HIS A 1 459 ? -13.977 -4.125 -4.035 1 98.31 459 HIS A C 1
ATOM 3657 O O . HIS A 1 459 ? -14.594 -5.082 -3.557 1 98.31 459 HIS A O 1
ATOM 3663 N N . LEU A 1 460 ? -14.508 -3.314 -4.922 1 98.38 460 LEU A N 1
ATOM 3664 C CA . LEU A 1 460 ? -15.867 -3.459 -5.434 1 98.38 460 LEU A CA 1
ATOM 3665 C C . LEU A 1 460 ? -16.047 -4.801 -6.133 1 98.38 460 LEU A C 1
ATOM 3667 O O . LEU A 1 460 ? -17 -5.531 -5.852 1 98.38 460 LEU A O 1
ATOM 3671 N N . TYR A 1 461 ? -15.164 -5.18 -6.961 1 97.88 461 TYR A N 1
ATOM 3672 C CA . TYR A 1 461 ? -15.297 -6.391 -7.77 1 97.88 461 TYR A CA 1
ATOM 3673 C C . TYR A 1 461 ? -15.062 -7.637 -6.922 1 97.88 461 TYR A C 1
ATOM 3675 O O . TYR A 1 461 ? -15.727 -8.656 -7.117 1 97.88 461 TYR A O 1
ATOM 3683 N N . ASP A 1 462 ? -14.086 -7.562 -6.031 1 97.62 462 ASP A N 1
ATOM 3684 C CA . ASP A 1 462 ? -13.945 -8.68 -5.102 1 97.62 462 ASP A CA 1
ATOM 3685 C C . ASP A 1 462 ? -15.219 -8.875 -4.277 1 97.62 462 ASP A C 1
ATOM 3687 O O . ASP A 1 462 ? -15.695 -10 -4.113 1 97.62 462 ASP A O 1
ATOM 3691 N N . TRP A 1 463 ? -15.727 -7.727 -3.75 1 97.56 463 TRP A N 1
ATOM 3692 C CA . TRP A 1 463 ? -16.922 -7.785 -2.916 1 97.56 463 TRP A CA 1
ATOM 3693 C C . TRP A 1 463 ? -18.078 -8.438 -3.668 1 97.56 463 TRP A C 1
ATOM 3695 O O . TRP A 1 463 ? -18.75 -9.328 -3.137 1 97.56 463 TRP A O 1
ATOM 3705 N N . ASP A 1 464 ? -18.25 -8.023 -4.867 1 96.69 464 ASP A N 1
ATOM 3706 C CA . ASP A 1 464 ? -19.344 -8.531 -5.68 1 96.69 464 ASP A CA 1
ATOM 3707 C C . ASP A 1 464 ? -19.172 -10.016 -5.984 1 96.69 464 ASP A C 1
ATOM 3709 O O . ASP A 1 464 ? -20.141 -10.781 -6.004 1 96.69 464 ASP A O 1
ATOM 3713 N N . GLY A 1 465 ? -17.969 -10.445 -6.156 1 96.06 465 GLY A N 1
ATOM 3714 C CA . GLY A 1 465 ? -17.672 -11.805 -6.582 1 96.06 465 GLY A CA 1
ATOM 3715 C C . GLY A 1 465 ? -17.578 -12.781 -5.426 1 96.06 465 GLY A C 1
ATOM 3716 O O . GLY A 1 465 ? -17.5 -13.992 -5.633 1 96.06 465 GLY A O 1
ATOM 3717 N N . ARG A 1 466 ? -17.609 -12.281 -4.211 1 95.81 466 ARG A N 1
ATOM 3718 C CA . ARG A 1 466 ? -17.422 -13.18 -3.074 1 95.81 466 ARG A CA 1
ATOM 3719 C C . ARG A 1 466 ? -18.734 -13.789 -2.625 1 95.81 466 ARG A C 1
ATOM 3721 O O . ARG A 1 466 ? -18.766 -14.586 -1.687 1 95.81 466 ARG A O 1
ATOM 3728 N N . PHE A 1 467 ? -19.875 -13.336 -3.277 1 95.88 467 PHE A N 1
ATOM 3729 C CA . PHE A 1 467 ? -21.203 -13.859 -2.971 1 95.88 467 PHE A CA 1
ATOM 3730 C C . PHE A 1 467 ? -21.688 -14.781 -4.086 1 95.88 467 PHE A C 1
ATOM 3732 O O . PHE A 1 467 ? -21.094 -14.828 -5.164 1 95.88 467 PHE A O 1
ATOM 3739 N N . GLU A 1 468 ? -22.766 -15.477 -3.789 1 95 468 GLU A N 1
ATOM 3740 C CA . GLU A 1 468 ? -23.359 -16.422 -4.734 1 95 468 GLU A CA 1
ATOM 3741 C C . GLU A 1 468 ? -23.797 -15.711 -6.012 1 95 468 GLU A C 1
ATOM 3743 O O . GLU A 1 468 ? -23.609 -16.234 -7.113 1 95 468 GLU A O 1
ATOM 3748 N N . ASN A 1 469 ? -24.344 -14.461 -5.785 1 93.88 469 ASN A N 1
ATOM 3749 C CA . ASN A 1 469 ? -24.859 -13.719 -6.926 1 93.88 469 ASN A CA 1
ATOM 3750 C C . ASN A 1 469 ? -24.188 -12.359 -7.062 1 93.88 469 ASN A C 1
ATOM 3752 O O . ASN A 1 469 ? -24.062 -11.617 -6.086 1 93.88 469 ASN A O 1
ATOM 3756 N N . SER A 1 470 ? -23.75 -12.117 -8.289 1 93.19 470 SER A N 1
ATOM 3757 C CA . SER A 1 470 ? -23.188 -10.805 -8.602 1 93.19 470 SER A CA 1
ATOM 3758 C C . SER A 1 470 ? -24.297 -9.789 -8.859 1 93.19 470 SER A C 1
ATOM 3760 O O . SER A 1 470 ? -25.109 -9.953 -9.766 1 93.19 470 SER A O 1
ATOM 3762 N N . ILE A 1 471 ? -24.281 -8.727 -8.133 1 93.31 471 ILE A N 1
ATOM 3763 C CA . ILE A 1 471 ? -25.266 -7.668 -8.305 1 93.31 471 ILE A CA 1
ATOM 3764 C C . ILE A 1 471 ? -24.938 -6.84 -9.539 1 93.31 471 ILE A C 1
ATOM 3766 O O . ILE A 1 471 ? -25.828 -6.402 -10.266 1 93.31 471 ILE A O 1
ATOM 3770 N N . LEU A 1 472 ? -23.688 -6.633 -9.773 1 94 472 LEU A N 1
ATOM 3771 C CA . LEU A 1 472 ? -23.234 -5.844 -10.914 1 94 472 LEU A CA 1
ATOM 3772 C C . LEU A 1 472 ? -23.625 -6.508 -12.227 1 94 472 LEU A C 1
ATOM 3774 O O . LEU A 1 472 ? -24.031 -5.832 -13.172 1 94 472 LEU A O 1
ATOM 3778 N N . ASP A 1 473 ? -23.562 -7.812 -12.289 1 89.5 473 ASP A N 1
ATOM 3779 C CA . ASP A 1 473 ? -23.953 -8.547 -13.484 1 89.5 473 ASP A CA 1
ATOM 3780 C C . ASP A 1 473 ? -25.469 -8.562 -13.656 1 89.5 473 ASP A C 1
ATOM 3782 O O . ASP A 1 473 ? -25.969 -8.5 -14.781 1 89.5 473 ASP A O 1
ATOM 3786 N N . LEU A 1 474 ? -26.172 -8.648 -12.586 1 86.19 474 LEU A N 1
ATOM 3787 C CA . LEU A 1 474 ? -27.625 -8.633 -12.625 1 86.19 474 LEU A CA 1
ATOM 3788 C C . LEU A 1 474 ? -28.141 -7.297 -13.148 1 86.19 474 LEU A C 1
ATOM 3790 O O . LEU A 1 474 ? -29.094 -7.254 -13.922 1 86.19 474 LEU A O 1
ATOM 3794 N N . LYS A 1 475 ? -27.562 -6.324 -12.711 1 81.75 475 LYS A N 1
ATOM 3795 C CA . LYS A 1 475 ? -27.969 -4.988 -13.133 1 81.75 475 LYS A CA 1
ATOM 3796 C C . LYS A 1 475 ? -27.672 -4.762 -14.617 1 81.75 475 LYS A C 1
ATOM 3798 O O . LYS A 1 475 ? -28.391 -4.035 -15.297 1 81.75 475 LYS A O 1
ATOM 3803 N N . ALA A 1 476 ? -26.578 -5.324 -15.047 1 74.06 476 ALA A N 1
ATOM 3804 C CA . ALA A 1 476 ? -26.188 -5.168 -16.453 1 74.06 476 ALA A CA 1
ATOM 3805 C C . ALA A 1 476 ? -27.156 -5.918 -17.359 1 74.06 476 ALA A C 1
ATOM 3807 O O . ALA A 1 476 ? -27.391 -5.496 -18.5 1 74.06 476 ALA A O 1
ATOM 3808 N N . CYS A 1 477 ? -27.531 -7.125 -17 1 67.12 477 CYS A N 1
ATOM 3809 C CA . CYS A 1 477 ? -28.469 -7.914 -17.797 1 67.12 477 CYS A CA 1
ATOM 3810 C C . CYS A 1 477 ? -29.875 -7.332 -17.719 1 67.12 477 CYS A C 1
ATOM 3812 O O . CYS A 1 477 ? -30.656 -7.48 -18.641 1 67.12 477 CYS A O 1
ATOM 3814 N N . SER A 1 478 ? -30.422 -7.055 -16.547 1 57.03 478 SER A N 1
ATOM 3815 C CA . SER A 1 478 ? -31.812 -6.688 -16.312 1 57.03 478 SER A CA 1
ATOM 3816 C C . SER A 1 478 ? -32.188 -5.402 -17.047 1 57.03 478 SER A C 1
ATOM 3818 O O . SER A 1 478 ? -31.75 -4.316 -16.656 1 57.03 478 SER A O 1
ATOM 3820 N N . ASN A 1 479 ? -32.188 -5.293 -18.391 1 45.41 479 ASN A N 1
ATOM 3821 C CA . ASN A 1 479 ? -33.406 -4.539 -18.703 1 45.41 479 ASN A CA 1
ATOM 3822 C C . ASN A 1 479 ? -34.562 -4.938 -17.797 1 45.41 479 ASN A C 1
ATOM 3824 O O . ASN A 1 479 ? -35.688 -4.441 -17.953 1 45.41 479 ASN A O 1
ATOM 3828 N N . ARG A 1 480 ? -34.719 -6.223 -17.484 1 40.12 480 ARG A N 1
ATOM 3829 C CA . ARG A 1 480 ? -35.906 -6.773 -16.859 1 40.12 480 ARG A CA 1
ATOM 3830 C C . ARG A 1 480 ? -36 -6.367 -15.383 1 40.12 480 ARG A C 1
ATOM 3832 O O . ARG A 1 480 ? -35 -6.422 -14.656 1 40.12 480 ARG A O 1
ATOM 3839 N N . LYS A 1 481 ? -36.781 -5.586 -15.008 1 38.91 481 LYS A N 1
ATOM 3840 C CA . LYS A 1 481 ? -37.375 -5.148 -13.742 1 38.91 481 LYS A CA 1
ATOM 3841 C C . LYS A 1 481 ? -37.438 -6.301 -12.742 1 38.91 481 LYS A C 1
ATOM 3843 O O . LYS A 1 481 ? -38.531 -6.754 -12.375 1 38.91 481 LYS A O 1
ATOM 3848 N N . ARG A 1 482 ? -36.688 -7.316 -12.82 1 41.66 482 ARG A N 1
ATOM 3849 C CA . ARG A 1 482 ? -37.031 -8.305 -11.797 1 41.66 482 ARG A CA 1
ATOM 3850 C C . ARG A 1 482 ? -37 -7.68 -10.406 1 41.66 482 ARG A C 1
ATOM 3852 O O . ARG A 1 482 ? -36.188 -6.781 -10.141 1 41.66 482 ARG A O 1
ATOM 3859 N N . GLY A 1 483 ? -37.844 -7.996 -9.484 1 42.53 483 GLY A N 1
ATOM 3860 C CA . GLY A 1 483 ? -38.5 -7.582 -8.266 1 42.53 483 GLY A CA 1
ATOM 3861 C C . GLY A 1 483 ? -37.562 -7.426 -7.086 1 42.53 483 GLY A C 1
ATOM 3862 O O . GLY A 1 483 ? -37.125 -8.414 -6.496 1 42.53 483 GLY A O 1
ATOM 3863 N N . PHE A 1 484 ? -36.406 -6.496 -7.273 1 49.53 484 PHE A N 1
ATOM 3864 C CA . PHE A 1 484 ? -36.031 -6.188 -5.895 1 49.53 484 PHE A CA 1
ATOM 3865 C C . PHE A 1 484 ? -37.25 -6.336 -4.969 1 49.53 484 PHE A C 1
ATOM 3867 O O . PHE A 1 484 ? -38.219 -5.598 -5.094 1 49.53 484 PHE A O 1
ATOM 3874 N N . LEU A 1 485 ? -37.688 -7.531 -4.828 1 46.94 485 LEU A N 1
ATOM 3875 C CA . LEU A 1 485 ? -38.812 -7.762 -3.934 1 46.94 485 LEU A CA 1
ATOM 3876 C C . LEU A 1 485 ? -38.656 -6.992 -2.629 1 46.94 485 LEU A C 1
ATOM 3878 O O . LEU A 1 485 ? -37.531 -6.723 -2.209 1 46.94 485 LEU A O 1
ATOM 3882 N N . GLN A 1 486 ? -39.562 -6.27 -2.275 1 52.06 486 GLN A N 1
ATOM 3883 C CA . GLN A 1 486 ? -39.781 -5.68 -0.955 1 52.06 486 GLN A CA 1
ATOM 3884 C C . GLN A 1 486 ? -39.281 -6.613 0.143 1 52.06 486 GLN A C 1
ATOM 3886 O O . GLN A 1 486 ? -39.938 -7.602 0.475 1 52.06 486 GLN A O 1
ATOM 3891 N N . ALA A 1 487 ? -37.938 -6.789 0.146 1 58.09 487 ALA A N 1
ATOM 3892 C CA . ALA A 1 487 ? -37.406 -7.652 1.198 1 58.09 487 ALA A CA 1
ATOM 3893 C C . ALA A 1 487 ? -37.625 -7.039 2.578 1 58.09 487 ALA A C 1
ATOM 3895 O O . ALA A 1 487 ? -37.5 -5.828 2.758 1 58.09 487 ALA A O 1
ATOM 3896 N N . SER A 1 488 ? -38.188 -7.789 3.469 1 63.69 488 SER A N 1
ATOM 3897 C CA . SER A 1 488 ? -38.469 -7.402 4.848 1 63.69 488 SER A CA 1
ATOM 3898 C C . SER A 1 488 ? -37.188 -7.184 5.633 1 63.69 488 SER A C 1
ATOM 3900 O O . SER A 1 488 ? -37.125 -6.352 6.543 1 63.69 488 SER A O 1
ATOM 3902 N N . ASN A 1 489 ? -36 -7.812 5.031 1 80.75 489 ASN A N 1
ATOM 3903 C CA . ASN A 1 489 ? -34.719 -7.695 5.754 1 80.75 489 ASN A CA 1
ATOM 3904 C C . ASN A 1 489 ? -33.688 -6.965 4.93 1 80.75 489 ASN A C 1
ATOM 3906 O O . ASN A 1 489 ? -33.531 -7.215 3.732 1 80.75 489 ASN A O 1
ATOM 3910 N N . SER A 1 490 ? -33.125 -6.008 5.492 1 83.81 490 SER A N 1
ATOM 3911 C CA . SER A 1 490 ? -32.125 -5.148 4.855 1 83.81 490 SER A CA 1
ATOM 3912 C C . SER A 1 490 ? -31.047 -5.973 4.164 1 83.81 490 SER A C 1
ATOM 3914 O O . SER A 1 490 ? -30.562 -5.594 3.102 1 83.81 490 SER A O 1
ATOM 3916 N N . LYS A 1 491 ? -30.734 -7.164 4.691 1 80.25 491 LYS A N 1
ATOM 3917 C CA . LYS A 1 491 ? -29.672 -8.008 4.148 1 80.25 491 LYS A CA 1
ATOM 3918 C C . LYS A 1 491 ? -30.078 -8.602 2.805 1 80.25 491 LYS A C 1
ATOM 3920 O O . LYS A 1 491 ? -29.219 -8.969 2.002 1 80.25 491 LYS A O 1
ATOM 3925 N N . ASP A 1 492 ? -31.375 -8.562 2.574 1 85.06 492 ASP A N 1
ATOM 3926 C CA . ASP A 1 492 ? -31.859 -9.227 1.37 1 85.06 492 ASP A CA 1
ATOM 3927 C C . ASP A 1 492 ? -32.25 -8.211 0.302 1 85.06 492 ASP A C 1
ATOM 3929 O O . ASP A 1 492 ? -32.781 -8.57 -0.753 1 85.06 492 ASP A O 1
ATOM 3933 N N . MET A 1 493 ? -31.969 -6.988 0.687 1 88.5 493 MET A N 1
ATOM 3934 C CA . MET A 1 493 ? -32.281 -5.953 -0.296 1 88.5 493 MET A CA 1
ATOM 3935 C C . MET A 1 493 ? -31.484 -6.172 -1.582 1 88.5 493 MET A C 1
ATOM 3937 O O . MET A 1 493 ? -32 -5.934 -2.678 1 88.5 493 MET A O 1
ATOM 3941 N N . TYR A 1 494 ? -30.25 -6.586 -1.332 1 92.56 494 TYR A N 1
ATOM 3942 C CA . TYR A 1 494 ? -29.422 -7.016 -2.453 1 92.56 494 TYR A CA 1
ATOM 3943 C C . TYR A 1 494 ? -29.406 -8.539 -2.566 1 92.56 494 TYR A C 1
ATOM 3945 O O . TYR A 1 494 ? -28.938 -9.227 -1.656 1 92.56 494 TYR A O 1
ATOM 3953 N N . PRO A 1 495 ? -29.938 -9.102 -3.566 1 92 495 PRO A N 1
ATOM 3954 C CA . PRO A 1 495 ? -30.047 -10.555 -3.668 1 92 495 PRO A CA 1
ATOM 3955 C C . PRO A 1 495 ? -28.703 -11.227 -3.936 1 92 495 PRO A C 1
ATOM 3957 O O . PRO A 1 495 ? -28.531 -11.891 -4.961 1 92 495 PRO A O 1
ATOM 3960 N N . ARG A 1 496 ? -27.828 -11.133 -2.988 1 93.5 496 ARG A N 1
ATOM 3961 C CA . ARG A 1 496 ? -26.453 -11.625 -3.135 1 93.5 496 ARG A CA 1
ATOM 3962 C C . ARG A 1 496 ? -26.375 -13.109 -2.805 1 93.5 496 ARG A C 1
ATOM 3964 O O . ARG A 1 496 ? -25.422 -13.789 -3.215 1 93.5 496 ARG A O 1
ATOM 3971 N N . GLY A 1 497 ? -27.234 -13.625 -2.057 1 93.19 497 GLY A N 1
ATOM 3972 C CA . GLY A 1 497 ? -27.156 -15.008 -1.612 1 93.19 497 GLY A CA 1
ATOM 3973 C C . GLY A 1 497 ? -26.109 -15.219 -0.532 1 93.19 497 GLY A C 1
ATOM 3974 O O . GLY A 1 497 ? -25.844 -14.32 0.27 1 93.19 497 GLY A O 1
ATOM 3975 N N . LYS A 1 498 ? -25.578 -16.344 -0.43 1 94.69 498 LYS A N 1
ATOM 3976 C CA . LYS A 1 498 ? -24.641 -16.719 0.622 1 94.69 498 LYS A CA 1
ATOM 3977 C C . LYS A 1 498 ? -23.266 -16.109 0.371 1 94.69 498 LYS A C 1
ATOM 3979 O O . LYS A 1 498 ? -22.828 -15.984 -0.778 1 94.69 498 LYS A O 1
ATOM 3984 N N . GLU A 1 499 ? -22.641 -15.719 1.444 1 95.06 499 GLU A N 1
ATOM 3985 C CA . GLU A 1 499 ? -21.25 -15.312 1.383 1 95.06 499 GLU A CA 1
ATOM 3986 C C . GLU A 1 499 ? -20.328 -16.516 1.227 1 95.06 499 GLU A C 1
ATOM 3988 O O . GLU A 1 499 ? -20.344 -17.422 2.061 1 95.06 499 GLU A O 1
ATOM 3993 N N . LEU A 1 500 ? -19.531 -16.531 0.218 1 96.19 500 LEU A N 1
ATOM 3994 C CA . LEU A 1 500 ? -18.781 -17.734 -0.128 1 96.19 500 LEU A CA 1
ATOM 3995 C C . LEU A 1 500 ? -17.328 -17.594 0.307 1 96.19 500 LEU A C 1
ATOM 3997 O O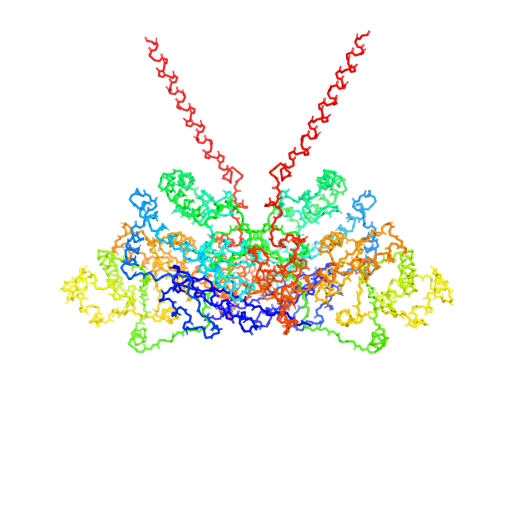 . LEU A 1 500 ? -16.625 -18.609 0.474 1 96.19 500 LEU A O 1
ATOM 4001 N N . ARG A 1 501 ? -16.828 -16.406 0.446 1 94.62 501 ARG A N 1
ATOM 4002 C CA . ARG A 1 501 ? -15.445 -16.156 0.827 1 94.62 501 ARG A CA 1
ATOM 4003 C C . ARG A 1 501 ? -15.312 -14.836 1.577 1 94.62 501 ARG A C 1
ATOM 4005 O O . ARG A 1 501 ? -16.141 -13.938 1.417 1 94.62 501 ARG A O 1
ATOM 4012 N N . PRO A 1 502 ? -14.258 -14.727 2.363 1 94.38 502 PRO A N 1
ATOM 4013 C CA . PRO A 1 502 ? -14 -13.43 2.99 1 94.38 502 PRO A CA 1
ATOM 4014 C C . PRO A 1 502 ? -13.43 -12.406 2.014 1 94.38 502 PRO A C 1
ATOM 4016 O O . PRO A 1 502 ? -13.062 -12.758 0.889 1 94.38 502 PRO A O 1
ATOM 4019 N N . MET A 1 503 ? -13.344 -11.172 2.477 1 94.56 503 MET A N 1
ATOM 4020 C CA . MET A 1 503 ? -12.711 -10.102 1.706 1 94.56 503 MET A CA 1
ATOM 4021 C C . MET A 1 503 ? -11.25 -10.43 1.427 1 94.56 503 MET A C 1
ATOM 4023 O O . MET A 1 503 ? -10.516 -10.828 2.334 1 94.56 503 MET A O 1
ATOM 4027 N N . HIS A 1 504 ? -10.828 -10.234 0.239 1 95.5 504 HIS A N 1
ATOM 4028 C CA . HIS A 1 504 ? -9.492 -10.648 -0.168 1 95.5 504 HIS A CA 1
ATOM 4029 C C . HIS A 1 504 ? -8.422 -9.773 0.475 1 95.5 504 HIS A C 1
ATOM 4031 O O . HIS A 1 504 ? -7.258 -10.18 0.571 1 95.5 504 HIS A O 1
ATOM 4037 N N . LEU A 1 505 ? -8.805 -8.562 0.938 1 97.56 505 LEU A N 1
ATOM 4038 C CA . LEU A 1 505 ? -7.832 -7.641 1.522 1 97.56 505 LEU A CA 1
ATOM 4039 C C . LEU A 1 505 ? -7.824 -7.75 3.043 1 97.56 505 LEU A C 1
ATOM 4041 O O . LEU A 1 505 ? -6.98 -7.148 3.711 1 97.56 505 LEU A O 1
ATOM 4045 N N . GLN A 1 506 ? -8.727 -8.484 3.639 1 96.25 506 GLN A N 1
ATOM 4046 C CA . GLN A 1 506 ? -8.805 -8.633 5.086 1 96.25 506 GLN A CA 1
ATOM 4047 C C . GLN A 1 506 ? -7.871 -9.742 5.574 1 96.25 506 GLN A C 1
ATOM 4049 O O . GLN A 1 506 ? -7.832 -10.828 4.988 1 96.25 506 GLN A O 1
ATOM 4054 N N . THR A 1 507 ? -7.125 -9.484 6.57 1 96.88 507 THR A N 1
ATOM 4055 C CA . THR A 1 507 ? -6.199 -10.484 7.098 1 96.88 507 THR A CA 1
ATOM 4056 C C . THR A 1 507 ? -6.934 -11.516 7.945 1 96.88 507 THR A C 1
ATOM 4058 O O . THR A 1 507 ? -7.887 -11.18 8.648 1 96.88 507 THR A O 1
ATOM 4061 N N . PRO A 1 508 ? -6.508 -12.734 7.961 1 96.44 508 PRO A N 1
ATOM 4062 C CA . PRO A 1 508 ? -7.227 -13.82 8.625 1 96.44 508 PRO A CA 1
ATOM 4063 C C . PRO A 1 508 ? -7.293 -13.648 10.141 1 96.44 508 PRO A C 1
ATOM 4065 O O . PRO A 1 508 ? -8.18 -14.219 10.789 1 96.44 508 PRO A O 1
ATOM 4068 N N . ASP A 1 509 ? -6.355 -12.938 10.742 1 95.62 509 ASP A N 1
ATOM 4069 C CA . ASP A 1 509 ? -6.277 -12.82 12.195 1 95.62 509 ASP A CA 1
ATOM 4070 C C . ASP A 1 509 ? -7.57 -12.242 12.773 1 95.62 509 ASP A C 1
ATOM 4072 O O . ASP A 1 509 ? -7.973 -12.594 13.883 1 95.62 509 ASP A O 1
ATOM 4076 N N . VAL A 1 510 ? -8.273 -11.438 11.992 1 94.12 510 VAL A N 1
ATOM 4077 C CA . VAL A 1 510 ? -9.461 -10.766 12.508 1 94.12 510 VAL A CA 1
ATOM 4078 C C . VAL A 1 510 ? -10.633 -11.75 12.547 1 94.12 510 VAL A C 1
ATOM 4080 O O . VAL A 1 510 ? -11.672 -11.461 13.148 1 94.12 510 VAL A O 1
ATOM 4083 N N . ARG A 1 511 ? -10.484 -12.906 11.938 1 94.12 511 ARG A N 1
ATOM 4084 C CA . ARG A 1 511 ? -11.539 -13.914 11.891 1 94.12 511 ARG A CA 1
ATOM 4085 C C . ARG A 1 511 ? -11.18 -15.133 12.727 1 94.12 511 ARG A C 1
ATOM 4087 O O . ARG A 1 511 ? -11.883 -16.141 12.711 1 94.12 511 ARG A O 1
ATOM 4094 N N . MET A 1 512 ? -10.094 -15.078 13.414 1 95.31 512 MET A N 1
ATOM 4095 C CA . MET A 1 512 ? -9.609 -16.219 14.18 1 95.31 512 MET A CA 1
ATOM 4096 C C . MET A 1 512 ? -9.781 -15.984 15.68 1 95.31 512 MET A C 1
ATOM 4098 O O . MET A 1 512 ? -9.766 -14.844 16.141 1 95.31 512 MET A O 1
ATOM 4102 N N . SER A 1 513 ? -9.867 -17.078 16.438 1 95.31 513 SER A N 1
ATOM 4103 C CA . SER A 1 513 ? -9.852 -16.984 17.891 1 95.31 513 SER A CA 1
ATOM 4104 C C . SER A 1 513 ? -8.453 -16.719 18.422 1 95.31 513 SER A C 1
ATOM 4106 O O . SER A 1 513 ? -7.461 -17.062 17.766 1 95.31 513 SER A O 1
ATOM 4108 N N . TRP A 1 514 ? -8.438 -16.078 19.547 1 94.56 514 TRP A N 1
ATOM 4109 C CA . TRP A 1 514 ? -7.164 -15.781 20.203 1 94.56 514 TRP A CA 1
ATOM 4110 C C . TRP A 1 514 ? -6.383 -17.062 20.453 1 94.56 514 TRP A C 1
ATOM 4112 O O . TRP A 1 514 ? -5.16 -17.094 20.297 1 94.56 514 TRP A O 1
ATOM 4122 N N . ILE A 1 515 ? -7.023 -18.141 20.75 1 95.81 515 ILE A N 1
ATOM 4123 C CA . ILE A 1 515 ? -6.426 -19.438 21.062 1 95.81 515 ILE A CA 1
ATOM 4124 C C . ILE A 1 515 ? -5.723 -20 19.828 1 95.81 515 ILE A C 1
ATOM 4126 O O . ILE A 1 515 ? -4.551 -20.375 19.891 1 95.81 515 ILE A O 1
ATOM 4130 N N . LYS A 1 516 ? -6.359 -20 18.734 1 96 516 LYS A N 1
ATOM 4131 C CA . LYS A 1 516 ? -5.789 -20.562 17.5 1 96 516 LYS A CA 1
ATOM 4132 C C . LYS A 1 516 ? -4.711 -19.656 16.938 1 96 516 LYS A C 1
ATOM 4134 O O . LYS A 1 516 ? -3.676 -20.125 16.453 1 96 516 LYS A O 1
ATOM 4139 N N . LEU A 1 517 ? -4.988 -18.312 16.984 1 96 517 LEU A N 1
ATOM 4140 C CA . LEU A 1 517 ? -4.047 -17.328 16.453 1 96 517 LEU A CA 1
ATOM 4141 C C . LEU A 1 517 ? -2.695 -17.453 17.156 1 96 517 LEU A C 1
ATOM 4143 O O . LEU A 1 517 ? -1.652 -17.266 16.516 1 96 517 LEU A O 1
ATOM 4147 N N . ASN A 1 518 ? -2.732 -17.859 18.438 1 95.62 518 ASN A N 1
ATOM 4148 C CA . ASN A 1 518 ? -1.494 -17.938 19.203 1 95.62 518 ASN A CA 1
ATOM 4149 C C . ASN A 1 518 ? -1.05 -19.375 19.422 1 95.62 518 ASN A C 1
ATOM 4151 O O . ASN A 1 518 ? -0.189 -19.641 20.25 1 95.62 518 ASN A O 1
ATOM 4155 N N . ASN A 1 519 ? -1.646 -20.297 18.734 1 96.12 519 ASN A N 1
ATOM 4156 C CA . ASN A 1 519 ? -1.292 -21.719 18.75 1 96.12 519 ASN A CA 1
ATOM 4157 C C . ASN A 1 519 ? -1.341 -22.297 20.172 1 96.12 519 ASN A C 1
ATOM 4159 O O . ASN A 1 519 ? -0.503 -23.109 20.531 1 96.12 519 ASN A O 1
ATOM 4163 N N . ILE A 1 520 ? -2.223 -21.781 20.938 1 95.94 520 ILE A N 1
ATOM 4164 C CA . ILE A 1 520 ? -2.4 -22.281 22.297 1 95.94 520 ILE A CA 1
ATOM 4165 C C . ILE A 1 520 ? -2.918 -23.719 22.25 1 95.94 520 ILE A C 1
ATOM 4167 O O . ILE A 1 520 ? -2.553 -24.547 23.078 1 95.94 520 ILE A O 1
ATOM 4171 N N . ASP A 1 521 ? -3.793 -24 21.297 1 95.06 521 ASP A N 1
ATOM 4172 C CA . ASP A 1 521 ? -4.301 -25.359 21.109 1 95.06 521 ASP A CA 1
ATOM 4173 C C . ASP A 1 521 ? -3.164 -26.328 20.812 1 95.06 521 ASP A C 1
ATOM 4175 O O . ASP A 1 521 ? -3.146 -27.453 21.312 1 95.06 521 ASP A O 1
ATOM 4179 N N . VAL A 1 522 ? -2.225 -25.922 20.016 1 94.31 522 VAL A N 1
ATOM 4180 C CA . VAL A 1 522 ? -1.067 -26.766 19.703 1 94.31 522 VAL A CA 1
ATOM 4181 C C . VAL A 1 522 ? -0.219 -26.953 20.969 1 94.31 522 VAL A C 1
ATOM 4183 O O . VAL A 1 522 ? 0.218 -28.078 21.25 1 94.31 522 VAL A O 1
ATOM 4186 N N . ALA A 1 523 ? 0.04 -25.938 21.719 1 94.75 523 ALA A N 1
ATOM 4187 C CA . ALA A 1 523 ? 0.813 -26.016 22.953 1 94.75 523 ALA A CA 1
ATOM 4188 C C . ALA A 1 523 ? 0.145 -26.938 23.953 1 94.75 523 ALA A C 1
ATOM 4190 O O . ALA A 1 523 ? 0.817 -27.734 24.625 1 94.75 523 ALA A O 1
ATOM 4191 N N . LEU A 1 524 ? -1.129 -26.812 24.062 1 93.88 524 LEU A N 1
ATOM 4192 C CA . LEU A 1 524 ? -1.891 -27.656 24.984 1 93.88 524 LEU A CA 1
ATOM 4193 C C . LEU A 1 524 ? -1.771 -29.125 24.609 1 93.88 524 LEU A C 1
ATOM 4195 O O . LEU A 1 524 ? -1.683 -29.984 25.484 1 93.88 524 LEU A O 1
ATOM 4199 N N . LEU A 1 525 ? -1.82 -29.328 23.344 1 92.12 525 LEU A N 1
ATOM 4200 C CA . LEU A 1 525 ? -1.657 -30.703 22.875 1 92.12 525 LEU A CA 1
ATOM 4201 C C . LEU A 1 525 ? -0.302 -31.266 23.281 1 92.12 525 LEU A C 1
ATOM 4203 O O . LEU A 1 525 ? -0.209 -32.406 23.719 1 92.12 525 LEU A O 1
ATOM 4207 N N . PHE A 1 526 ? 0.697 -30.453 23.203 1 91.94 526 PHE A N 1
ATOM 4208 C CA . PHE A 1 526 ? 2.033 -30.875 23.609 1 91.94 526 PHE A CA 1
ATOM 4209 C C . PHE A 1 526 ? 2.105 -31.109 25.109 1 91.94 526 PHE A C 1
ATOM 4211 O O . PHE A 1 526 ? 2.736 -32.062 25.578 1 91.94 526 PHE A O 1
ATOM 4218 N N . PHE A 1 527 ? 1.493 -30.266 25.797 1 92 527 PHE A N 1
ATOM 4219 C CA . PHE A 1 527 ? 1.489 -30.391 27.25 1 92 527 PHE A CA 1
ATOM 4220 C C . PHE A 1 527 ? 0.769 -31.672 27.672 1 92 527 PHE A C 1
ATOM 4222 O O . PHE A 1 527 ? 1.218 -32.375 28.594 1 92 527 PHE A O 1
ATOM 4229 N N . ILE A 1 528 ? -0.297 -31.953 27.047 1 92.75 528 ILE A N 1
ATOM 4230 C CA . ILE A 1 528 ? -1.062 -33.156 27.344 1 92.75 528 ILE A CA 1
ATOM 4231 C C . ILE A 1 528 ? -0.233 -34.375 27.016 1 92.75 528 ILE A C 1
ATOM 4233 O O . ILE A 1 528 ? -0.164 -35.344 27.797 1 92.75 528 ILE A O 1
ATOM 4237 N N . LEU A 1 529 ? 0.399 -34.312 25.938 1 92.06 529 LEU A N 1
ATOM 4238 C CA . LEU A 1 529 ? 1.222 -35.438 25.516 1 92.06 529 LEU A CA 1
ATOM 4239 C C . LEU A 1 529 ? 2.385 -35.656 26.469 1 92.06 529 LEU A C 1
ATOM 4241 O O . LEU A 1 529 ? 2.703 -36.781 26.828 1 92.06 529 LEU A O 1
ATOM 4245 N N . LEU A 1 530 ? 2.959 -34.594 26.891 1 92.75 530 LEU A N 1
ATOM 4246 C CA . LEU A 1 530 ? 4.051 -34.688 27.844 1 92.75 530 LEU A CA 1
ATOM 4247 C C . LEU A 1 530 ? 3.545 -35.188 29.188 1 92.75 530 LEU A C 1
ATOM 4249 O O . LEU A 1 530 ? 4.238 -35.969 29.875 1 92.75 530 LEU A O 1
ATOM 4253 N N . GLY A 1 531 ? 2.393 -34.812 29.5 1 93.06 531 GLY A N 1
ATOM 4254 C CA . GLY A 1 531 ? 1.771 -35.312 30.719 1 93.06 531 GLY A CA 1
ATOM 4255 C C . GLY A 1 531 ? 1.501 -36.812 30.672 1 93.06 531 GLY A C 1
ATOM 4256 O O . GLY A 1 531 ? 1.754 -37.531 31.641 1 93.06 531 GLY A O 1
ATOM 4257 N N . ILE A 1 532 ? 1.062 -37.219 29.562 1 94.19 532 ILE A N 1
ATOM 4258 C CA . ILE A 1 532 ? 0.767 -38.625 29.375 1 94.19 532 ILE A CA 1
ATOM 4259 C C . ILE A 1 532 ? 2.062 -39.438 29.422 1 94.19 532 ILE A C 1
ATOM 4261 O O . ILE A 1 532 ? 2.123 -40.469 30.078 1 94.19 532 ILE A O 1
ATOM 4265 N N . ILE A 1 533 ? 2.996 -38.906 28.828 1 93.25 533 ILE A N 1
ATOM 4266 C CA . ILE A 1 533 ? 4.293 -39.594 28.812 1 93.25 533 ILE A CA 1
ATOM 4267 C C . ILE A 1 533 ? 4.836 -39.656 30.25 1 93.25 533 ILE A C 1
ATOM 4269 O O . ILE A 1 533 ? 5.336 -40.719 30.672 1 93.25 533 ILE A O 1
ATOM 4273 N N . SER A 1 534 ? 4.664 -38.594 30.922 1 93.81 534 SER A N 1
ATOM 4274 C CA . SER A 1 534 ? 5.117 -38.562 32.312 1 93.81 534 SER A CA 1
ATOM 4275 C C . SER A 1 534 ? 4.344 -39.562 33.156 1 93.81 534 SER A C 1
ATOM 4277 O O . SER A 1 534 ? 4.926 -40.25 34 1 93.81 534 SER A O 1
ATOM 4279 N N . TRP A 1 535 ? 3.119 -39.625 32.906 1 93.31 535 TRP A N 1
ATOM 4280 C CA . TRP A 1 535 ? 2.262 -40.531 33.656 1 93.31 535 TRP A CA 1
ATOM 4281 C C . TRP A 1 535 ? 2.627 -42 33.375 1 93.31 535 TRP A C 1
ATOM 4283 O O . TRP A 1 535 ? 2.717 -42.812 34.281 1 93.31 535 TRP A O 1
ATOM 4293 N N . ILE A 1 536 ? 2.893 -42.25 32.125 1 94.06 536 ILE A N 1
ATOM 4294 C CA . ILE A 1 536 ? 3.236 -43.594 31.719 1 94.06 536 ILE A CA 1
ATOM 4295 C C . ILE A 1 536 ? 4.59 -44 32.312 1 94.06 536 ILE A C 1
ATOM 4297 O O . ILE A 1 536 ? 4.758 -45.125 32.781 1 94.06 536 ILE A O 1
ATOM 4301 N N . THR A 1 537 ? 5.43 -43.062 32.219 1 93.69 537 THR A N 1
ATOM 4302 C CA . THR A 1 537 ? 6.762 -43.312 32.781 1 93.69 537 THR A CA 1
ATOM 4303 C C . THR A 1 537 ? 6.695 -43.594 34.281 1 93.69 537 THR A C 1
ATOM 4305 O O . THR A 1 537 ? 7.371 -44.469 34.781 1 93.69 537 THR A O 1
ATOM 4308 N N . ARG A 1 538 ? 5.938 -42.844 34.875 1 93.69 538 ARG A N 1
ATOM 4309 C CA . ARG A 1 538 ? 5.766 -43.031 36.312 1 93.69 538 ARG A CA 1
ATOM 4310 C C . ARG A 1 538 ? 5.098 -44.344 36.625 1 93.69 538 ARG A C 1
ATOM 4312 O O . ARG A 1 538 ? 5.496 -45.062 37.562 1 93.69 538 ARG A O 1
ATOM 4319 N N . ALA A 1 539 ? 4.16 -44.656 35.875 1 93.44 539 ALA A N 1
ATOM 4320 C CA . ALA A 1 539 ? 3.463 -45.938 36.031 1 93.44 539 ALA A CA 1
ATOM 4321 C C . ALA A 1 539 ? 4.398 -47.125 35.781 1 93.44 539 ALA A C 1
ATOM 4323 O O . ALA A 1 539 ? 4.375 -48.125 36.5 1 93.44 539 ALA A O 1
ATOM 4324 N N . ALA A 1 540 ? 5.191 -47.031 34.875 1 93.88 540 ALA A N 1
ATOM 4325 C CA . ALA A 1 540 ? 6.152 -48.062 34.531 1 93.88 540 ALA A CA 1
ATOM 4326 C C . ALA A 1 540 ? 7.207 -48.219 35.625 1 93.88 540 ALA A C 1
ATOM 4328 O O . ALA A 1 540 ? 7.578 -49.312 36 1 93.88 540 ALA A O 1
ATOM 4329 N N . ALA A 1 541 ? 7.598 -47.094 36.094 1 93.56 541 ALA A N 1
ATOM 4330 C CA . ALA A 1 541 ? 8.578 -47.094 37.156 1 93.56 541 ALA A CA 1
ATOM 4331 C C . ALA A 1 541 ? 8.008 -47.75 38.406 1 93.56 541 ALA A C 1
ATOM 4333 O O . ALA A 1 541 ? 8.703 -48.5 39.094 1 93.56 541 ALA A O 1
ATOM 4334 N N . ASN A 1 542 ? 6.801 -47.531 38.625 1 93.19 542 ASN A N 1
ATOM 4335 C CA . ASN A 1 542 ? 6.141 -48.125 39.781 1 93.19 542 ASN A CA 1
ATOM 4336 C C . ASN A 1 542 ? 5.949 -49.625 39.594 1 93.19 542 ASN A C 1
ATOM 4338 O O . ASN A 1 542 ? 6.043 -50.406 40.562 1 93.19 542 ASN A O 1
ATOM 4342 N N . MET A 1 543 ? 5.805 -50.062 38.438 1 92.25 543 MET A N 1
ATOM 4343 C CA . MET A 1 543 ? 5.629 -51.469 38.188 1 92.25 543 MET A CA 1
ATOM 4344 C C . MET A 1 543 ? 6.945 -52.219 38.344 1 92.25 543 MET A C 1
ATOM 4346 O O . MET A 1 543 ? 6.957 -53.375 38.781 1 92.25 543 MET A O 1
ATOM 4350 N N . VAL A 1 544 ? 7.945 -51.594 38.031 1 91.75 544 VAL A N 1
ATOM 4351 C CA . VAL A 1 544 ? 9.258 -52.219 38.156 1 91.75 544 VAL A CA 1
ATOM 4352 C C . VAL A 1 544 ? 9.664 -52.281 39.625 1 91.75 544 VAL A C 1
ATOM 4354 O O . VAL A 1 544 ? 10.336 -53.25 40.062 1 91.75 544 VAL A O 1
ATOM 4357 N N . ARG A 1 545 ? 9.242 -51.469 40.375 1 88.56 545 ARG A N 1
ATOM 4358 C CA . ARG A 1 545 ? 9.547 -51.438 41.812 1 88.56 545 ARG A CA 1
ATOM 4359 C C . ARG A 1 545 ? 8.734 -52.469 42.562 1 88.56 545 ARG A C 1
ATOM 4361 O O . ARG A 1 545 ? 9.148 -52.938 43.625 1 88.56 545 ARG A O 1
ATOM 4368 N N . LEU A 1 546 ? 7.777 -53 41.938 1 74.06 546 LEU A N 1
ATOM 4369 C CA . LEU A 1 546 ? 7.039 -54.094 42.531 1 74.06 546 LEU A CA 1
ATOM 4370 C C . LEU A 1 546 ? 7.578 -55.438 42.031 1 74.06 546 LEU A C 1
ATOM 4372 O O . LEU A 1 546 ? 7.578 -56.438 42.75 1 74.06 546 LEU A O 1
ATOM 4376 N N . MET B 1 1 ? 7.895 23.453 -11.031 1 60.94 1 MET B N 1
ATOM 4377 C CA . MET B 1 1 ? 9.211 22.812 -11.016 1 60.94 1 MET B CA 1
ATOM 4378 C C . MET B 1 1 ? 9.094 21.328 -11.344 1 60.94 1 MET B C 1
ATOM 4380 O O . MET B 1 1 ? 8.227 20.641 -10.828 1 60.94 1 MET B O 1
ATOM 4384 N N . SER B 1 2 ? 9.828 20.953 -12.328 1 83.31 2 SER B N 1
ATOM 4385 C CA . SER B 1 2 ? 9.812 19.578 -12.82 1 83.31 2 SER B CA 1
ATOM 4386 C C . SER B 1 2 ? 10.672 18.672 -11.945 1 83.31 2 SER B C 1
ATOM 4388 O O . SER B 1 2 ? 11.609 19.125 -11.29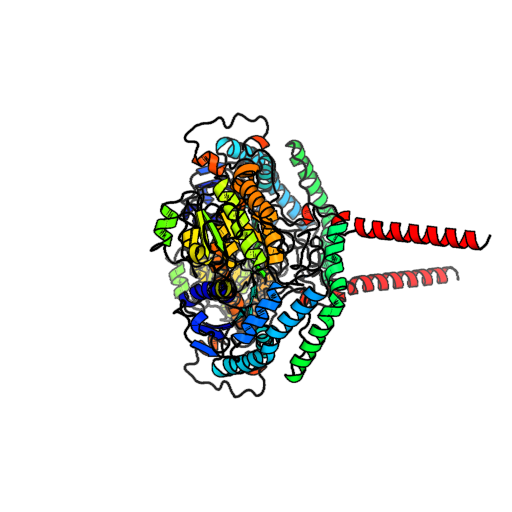7 1 83.31 2 SER B O 1
ATOM 4390 N N . LEU B 1 3 ? 10.289 17.469 -11.602 1 93.75 3 LEU B N 1
ATOM 4391 C CA . LEU B 1 3 ? 11.031 16.453 -10.852 1 93.75 3 LEU B CA 1
ATOM 4392 C C . LEU B 1 3 ? 12.312 16.078 -11.57 1 93.75 3 LEU B C 1
ATOM 4394 O O . LEU B 1 3 ? 12.32 15.914 -12.797 1 93.75 3 LEU B O 1
ATOM 4398 N N . PRO B 1 4 ? 13.414 16.094 -10.875 1 95.31 4 PRO B N 1
ATOM 4399 C CA . PRO B 1 4 ? 14.68 15.734 -11.508 1 95.31 4 PRO B CA 1
ATOM 4400 C C . PRO B 1 4 ? 14.656 14.336 -12.117 1 95.31 4 PRO B C 1
ATOM 4402 O O . PRO B 1 4 ? 13.938 13.461 -11.625 1 95.31 4 PRO B O 1
ATOM 4405 N N . LYS B 1 5 ? 15.391 14.148 -13.156 1 96.62 5 LYS B N 1
ATOM 4406 C CA . LYS B 1 5 ? 15.523 12.852 -13.828 1 96.62 5 LYS B CA 1
ATOM 4407 C C . LYS B 1 5 ? 16.719 12.078 -13.297 1 96.62 5 LYS B C 1
ATOM 4409 O O . LYS B 1 5 ? 17.703 12.664 -12.836 1 96.62 5 LYS B O 1
ATOM 4414 N N . ALA B 1 6 ? 16.625 10.789 -13.336 1 97.81 6 ALA B N 1
ATOM 4415 C CA . ALA B 1 6 ? 17.656 9.938 -12.75 1 97.81 6 ALA B CA 1
ATOM 4416 C C . ALA B 1 6 ? 18.078 8.828 -13.711 1 97.81 6 ALA B C 1
ATOM 4418 O O . ALA B 1 6 ? 17.375 8.547 -14.688 1 97.81 6 ALA B O 1
ATOM 4419 N N . GLN B 1 7 ? 19.266 8.305 -13.484 1 98.06 7 GLN B N 1
ATOM 4420 C CA . GLN B 1 7 ? 19.75 7.094 -14.148 1 98.06 7 GLN B CA 1
ATOM 4421 C C . GLN B 1 7 ? 19.438 5.852 -13.32 1 98.06 7 GLN B C 1
ATOM 4423 O O . GLN B 1 7 ? 19.938 5.711 -12.195 1 98.06 7 GLN B O 1
ATOM 4428 N N . ILE B 1 8 ? 18.641 4.977 -13.859 1 98.81 8 ILE B N 1
ATOM 4429 C CA . ILE B 1 8 ? 18.219 3.762 -13.172 1 98.81 8 ILE B CA 1
ATOM 4430 C C . ILE B 1 8 ? 18.891 2.547 -13.805 1 98.81 8 ILE B C 1
ATOM 4432 O O . ILE B 1 8 ? 18.859 2.379 -15.023 1 98.81 8 ILE B O 1
ATOM 4436 N N . LEU B 1 9 ? 19.547 1.75 -13.016 1 98.94 9 LEU B N 1
ATOM 4437 C CA . LEU B 1 9 ? 20.188 0.517 -13.469 1 98.94 9 LEU B CA 1
ATOM 4438 C C . LEU B 1 9 ? 19.344 -0.697 -13.102 1 98.94 9 LEU B C 1
ATOM 4440 O O . LEU B 1 9 ? 19.125 -0.977 -11.922 1 98.94 9 LEU B O 1
ATOM 4444 N N . VAL B 1 10 ? 18.828 -1.343 -14.102 1 98.88 10 VAL B N 1
ATOM 4445 C CA . VAL B 1 10 ? 18.125 -2.6 -13.906 1 98.88 10 VAL B CA 1
ATOM 4446 C C . VAL B 1 10 ? 19.109 -3.764 -13.906 1 98.88 10 VAL B C 1
ATOM 4448 O O . VAL B 1 10 ? 19.969 -3.848 -14.781 1 98.88 10 VAL B O 1
ATOM 4451 N N . VAL B 1 11 ? 18.969 -4.648 -12.898 1 98.88 11 VAL B N 1
ATOM 4452 C CA . VAL B 1 11 ? 19.938 -5.746 -12.812 1 98.88 11 VAL B CA 1
ATOM 4453 C C . VAL B 1 11 ? 19.188 -7.078 -12.75 1 98.88 11 VAL B C 1
ATOM 4455 O O . VAL B 1 11 ? 18.406 -7.324 -11.828 1 98.88 11 VAL B O 1
ATOM 4458 N N . VAL B 1 12 ? 19.406 -7.926 -13.742 1 98.25 12 VAL B N 1
ATOM 4459 C CA . VAL B 1 12 ? 18.906 -9.297 -13.797 1 98.25 12 VAL B CA 1
ATOM 4460 C C . VAL B 1 12 ? 20.031 -10.234 -14.227 1 98.25 12 VAL B C 1
ATOM 4462 O O . VAL B 1 12 ? 20.609 -10.062 -15.305 1 98.25 12 VAL B O 1
ATOM 4465 N N . THR B 1 13 ? 20.344 -11.25 -13.438 1 96.19 13 THR B N 1
ATOM 4466 C CA . THR B 1 13 ? 21.484 -12.117 -13.734 1 96.19 13 THR B CA 1
ATOM 4467 C C . THR B 1 13 ? 21 -13.523 -14.078 1 96.19 13 THR B C 1
ATOM 4469 O O . THR B 1 13 ? 20.625 -13.805 -15.219 1 96.19 13 THR B O 1
ATOM 4472 N N . VAL B 1 14 ? 20.781 -14.328 -13.047 1 91.94 14 VAL B N 1
ATOM 4473 C CA . VAL B 1 14 ? 20.469 -15.727 -13.297 1 91.94 14 VAL B CA 1
ATOM 4474 C C . VAL B 1 14 ? 19 -15.875 -13.695 1 91.94 14 VAL B C 1
ATOM 4476 O O . VAL B 1 14 ? 18.609 -16.875 -14.281 1 91.94 14 VAL B O 1
ATOM 4479 N N . GLY B 1 15 ? 18.234 -14.883 -13.398 1 88.31 15 GLY B N 1
ATOM 4480 C CA . GLY B 1 15 ? 16.828 -14.922 -13.789 1 88.31 15 GLY B CA 1
ATOM 4481 C C . GLY B 1 15 ? 16.609 -14.688 -15.273 1 88.31 15 GLY B C 1
ATOM 4482 O O . GLY B 1 15 ? 17.406 -13.984 -15.914 1 88.31 15 GLY B O 1
ATOM 4483 N N . GLY B 1 16 ? 15.531 -15.219 -15.875 1 88.31 16 GLY B N 1
ATOM 4484 C CA . GLY B 1 16 ? 15.219 -15.086 -17.281 1 88.31 16 GLY B CA 1
ATOM 4485 C C . GLY B 1 16 ? 14.25 -13.961 -17.594 1 88.31 16 GLY B C 1
ATOM 4486 O O . GLY B 1 16 ? 14.211 -12.961 -16.875 1 88.31 16 GLY B O 1
ATOM 4487 N N . SER B 1 17 ? 13.578 -14.148 -18.703 1 89.19 17 SER B N 1
ATOM 4488 C CA . SER B 1 17 ? 12.648 -13.133 -19.188 1 89.19 17 SER B CA 1
ATOM 4489 C C . SER B 1 17 ? 11.484 -12.953 -18.203 1 89.19 17 SER B C 1
ATOM 4491 O O . SER B 1 17 ? 10.961 -11.844 -18.062 1 89.19 17 SER B O 1
ATOM 4493 N N . THR B 1 18 ? 11.125 -13.984 -17.484 1 90.38 18 THR B N 1
ATOM 4494 C CA . THR B 1 18 ? 10.039 -13.906 -16.531 1 90.38 18 THR B CA 1
ATOM 4495 C C . THR B 1 18 ? 10.414 -13 -15.359 1 90.38 18 THR B C 1
ATOM 4497 O O . THR B 1 18 ? 9.539 -12.453 -14.68 1 90.38 18 THR B O 1
ATOM 4500 N N . ASN B 1 19 ? 11.727 -12.828 -15.156 1 94.75 19 ASN B N 1
ATOM 4501 C CA . ASN B 1 19 ? 12.211 -11.969 -14.078 1 94.75 19 ASN B CA 1
ATOM 4502 C C . ASN B 1 19 ? 12.438 -10.539 -14.562 1 94.75 19 ASN B C 1
ATOM 4504 O O . ASN B 1 19 ? 12.156 -9.586 -13.836 1 94.75 19 ASN B O 1
ATOM 4508 N N . SER B 1 20 ? 12.906 -10.422 -15.781 1 97.19 20 SER B N 1
ATOM 4509 C CA . SER B 1 20 ? 13.273 -9.094 -16.281 1 97.19 20 SER B CA 1
ATOM 4510 C C . SER B 1 20 ? 12.055 -8.328 -16.766 1 97.19 20 SER B C 1
ATOM 4512 O O . SER B 1 20 ? 11.961 -7.113 -16.594 1 97.19 20 SER B O 1
ATOM 4514 N N . ALA B 1 21 ? 11.086 -9.031 -17.328 1 96.75 21 ALA B N 1
ATOM 4515 C CA . ALA B 1 21 ? 9.977 -8.383 -18.031 1 96.75 21 ALA B CA 1
ATOM 4516 C C . ALA B 1 21 ? 9.18 -7.492 -17.078 1 96.75 21 ALA B C 1
ATOM 4518 O O . ALA B 1 21 ? 8.898 -6.332 -17.391 1 96.75 21 ALA B O 1
ATOM 4519 N N . PRO B 1 22 ? 8.805 -7.996 -15.891 1 97.88 22 PRO B N 1
ATOM 4520 C CA . PRO B 1 22 ? 8.031 -7.121 -15.008 1 97.88 22 PRO B CA 1
ATOM 4521 C C . PRO B 1 22 ? 8.797 -5.855 -14.617 1 97.88 22 PRO B C 1
ATOM 4523 O O . PRO B 1 22 ? 8.195 -4.781 -14.5 1 97.88 22 PRO B O 1
ATOM 4526 N N . ILE B 1 23 ? 10.078 -5.969 -14.406 1 98.69 23 ILE B N 1
ATOM 4527 C CA . ILE B 1 23 ? 10.906 -4.82 -14.055 1 98.69 23 ILE B CA 1
ATOM 4528 C C . ILE B 1 23 ? 10.922 -3.82 -15.203 1 98.69 23 ILE B C 1
ATOM 4530 O O . ILE B 1 23 ? 10.711 -2.623 -15 1 98.69 23 ILE B O 1
ATOM 4534 N N . LEU B 1 24 ? 11.109 -4.359 -16.406 1 98.62 24 LEU B N 1
ATOM 4535 C CA . LEU B 1 24 ? 11.25 -3.504 -17.578 1 98.62 24 LEU B CA 1
ATOM 4536 C C . LEU B 1 24 ? 9.914 -2.859 -17.938 1 98.62 24 LEU B C 1
ATOM 4538 O O . LEU B 1 24 ? 9.883 -1.745 -18.469 1 98.62 24 LEU B O 1
ATOM 4542 N N . GLU B 1 25 ? 8.812 -3.553 -17.641 1 98.38 25 GLU B N 1
ATOM 4543 C CA . GLU B 1 25 ? 7.5 -2.938 -17.828 1 98.38 25 GLU B CA 1
ATOM 4544 C C . GLU B 1 25 ? 7.332 -1.699 -16.969 1 98.38 25 GLU B C 1
ATOM 4546 O O . GLU B 1 25 ? 6.805 -0.681 -17.406 1 98.38 25 GLU B O 1
ATOM 4551 N N . ILE B 1 26 ? 7.715 -1.719 -15.711 1 98.81 26 ILE B N 1
ATOM 4552 C CA . ILE B 1 26 ? 7.66 -0.563 -14.828 1 98.81 26 ILE B CA 1
ATOM 4553 C C . ILE B 1 26 ? 8.625 0.511 -15.312 1 98.81 26 ILE B C 1
ATOM 4555 O O . ILE B 1 26 ? 8.297 1.698 -15.328 1 98.81 26 ILE B O 1
ATOM 4559 N N . CYS B 1 27 ? 9.805 0.073 -15.781 1 98.81 27 CYS B N 1
ATOM 4560 C CA . CYS B 1 27 ? 10.828 1.007 -16.234 1 98.81 27 CYS B CA 1
ATOM 4561 C C . CYS B 1 27 ? 10.391 1.714 -17.516 1 98.81 27 CYS B C 1
ATOM 4563 O O . CYS B 1 27 ? 10.859 2.818 -17.812 1 98.81 27 CYS B O 1
ATOM 4565 N N . SER B 1 28 ? 9.547 1.053 -18.328 1 98.56 28 SER B N 1
ATOM 4566 C CA . SER B 1 28 ? 9.016 1.733 -19.516 1 98.56 28 SER B CA 1
ATOM 4567 C C . SER B 1 28 ? 8.281 3.012 -19.125 1 98.56 28 SER B C 1
ATOM 4569 O O . SER B 1 28 ? 8.359 4.016 -19.828 1 98.56 28 SER B O 1
ATOM 4571 N N . ILE B 1 29 ? 7.551 3.008 -18 1 98.5 29 ILE B N 1
ATOM 4572 C CA . ILE B 1 29 ? 6.836 4.172 -17.484 1 98.5 29 ILE B CA 1
ATOM 4573 C C . ILE B 1 29 ? 7.836 5.227 -17.016 1 98.5 29 ILE B C 1
ATOM 4575 O O . ILE B 1 29 ? 7.68 6.414 -17.312 1 98.5 29 ILE B O 1
ATOM 4579 N N . LEU B 1 30 ? 8.867 4.805 -16.297 1 98.81 30 LEU B N 1
ATOM 4580 C CA . LEU B 1 30 ? 9.898 5.715 -15.812 1 98.81 30 LEU B CA 1
ATOM 4581 C C . LEU B 1 30 ? 10.656 6.359 -16.969 1 98.81 30 LEU B C 1
ATOM 4583 O O . LEU B 1 30 ? 10.961 7.551 -16.922 1 98.81 30 LEU B O 1
ATOM 4587 N N . ALA B 1 31 ? 10.945 5.531 -18 1 98.75 31 ALA B N 1
ATOM 4588 C CA . ALA B 1 31 ? 11.602 6.062 -19.188 1 98.75 31 ALA B CA 1
ATOM 4589 C C . ALA B 1 31 ? 10.734 7.113 -19.875 1 98.75 31 ALA B C 1
ATOM 4591 O O . ALA B 1 31 ? 11.234 8.156 -20.312 1 98.75 31 ALA B O 1
ATOM 4592 N N . ALA B 1 32 ? 9.484 6.836 -20.016 1 98.19 32 ALA B N 1
ATOM 4593 C CA . ALA B 1 32 ? 8.547 7.777 -20.625 1 98.19 32 ALA B CA 1
ATOM 4594 C C . ALA B 1 32 ? 8.5 9.086 -19.844 1 98.19 32 ALA B C 1
ATOM 4596 O O . ALA B 1 32 ? 8.203 10.141 -20.406 1 98.19 32 ALA B O 1
ATOM 4597 N N . ARG B 1 33 ? 8.805 9.016 -18.562 1 97.88 33 ARG B N 1
ATOM 4598 C CA . ARG B 1 33 ? 8.797 10.195 -17.703 1 97.88 33 ARG B CA 1
ATOM 4599 C C . ARG B 1 33 ? 10.141 10.914 -17.75 1 97.88 33 ARG B C 1
ATOM 4601 O O . ARG B 1 33 ? 10.344 11.898 -17.031 1 97.88 33 ARG B O 1
ATOM 4608 N N . GLY B 1 34 ? 11.102 10.352 -18.453 1 97.69 34 GLY B N 1
ATOM 4609 C CA . GLY B 1 34 ? 12.336 11.078 -18.719 1 97.69 34 GLY B CA 1
ATOM 4610 C C . GLY B 1 34 ? 13.547 10.469 -18.047 1 97.69 34 GLY B C 1
ATOM 4611 O O . GLY B 1 34 ? 14.664 10.961 -18.219 1 97.69 34 GLY B O 1
ATOM 4612 N N . HIS B 1 35 ? 13.391 9.398 -17.266 1 98.44 35 HIS B N 1
ATOM 4613 C CA . HIS B 1 35 ? 14.531 8.742 -16.641 1 98.44 35 HIS B CA 1
ATOM 4614 C C . HIS B 1 35 ? 15.32 7.918 -17.641 1 98.44 35 HIS B C 1
ATOM 4616 O O . HIS B 1 35 ? 14.766 7.477 -18.656 1 98.44 35 HIS B O 1
ATOM 4622 N N . THR B 1 36 ? 16.578 7.777 -17.422 1 98.5 36 THR B N 1
ATOM 4623 C CA . THR B 1 36 ? 17.438 6.926 -18.25 1 98.5 36 THR B CA 1
ATOM 4624 C C . THR B 1 36 ? 17.531 5.52 -17.656 1 98.5 36 THR B C 1
ATOM 4626 O O . THR B 1 36 ? 17.766 5.359 -16.453 1 98.5 36 THR B O 1
ATOM 4629 N N . ILE B 1 37 ? 17.375 4.512 -18.516 1 98.88 37 ILE B N 1
ATOM 4630 C CA . ILE B 1 37 ? 17.375 3.133 -18.031 1 98.88 37 ILE B CA 1
ATOM 4631 C C . ILE B 1 37 ? 18.547 2.373 -18.656 1 98.88 37 ILE B C 1
ATOM 4633 O O . ILE B 1 37 ? 18.688 2.316 -19.875 1 98.88 37 ILE B O 1
ATOM 4637 N N . ASP B 1 38 ? 19.422 1.832 -17.875 1 98.81 38 ASP B N 1
ATOM 4638 C CA . ASP B 1 38 ? 20.438 0.859 -18.281 1 98.81 38 ASP B CA 1
ATOM 4639 C C . ASP B 1 38 ? 20.109 -0.531 -17.75 1 98.81 38 ASP B C 1
ATOM 4641 O O . ASP B 1 38 ? 19.25 -0.676 -16.859 1 98.81 38 ASP B O 1
ATOM 4645 N N . PHE B 1 39 ? 20.719 -1.521 -18.375 1 98.81 39 PHE B N 1
ATOM 4646 C CA . PHE B 1 39 ? 20.469 -2.912 -18.016 1 98.81 39 PHE B CA 1
ATOM 4647 C C . PHE B 1 39 ? 21.781 -3.648 -17.766 1 98.81 39 PHE B C 1
ATOM 4649 O O . PHE B 1 39 ? 22.75 -3.469 -18.5 1 98.81 39 PHE B O 1
ATOM 4656 N N . ALA B 1 40 ? 21.875 -4.312 -16.641 1 98.81 40 ALA B N 1
ATOM 4657 C CA . ALA B 1 40 ? 23.047 -5.145 -16.328 1 98.81 40 ALA B CA 1
ATOM 4658 C C . ALA B 1 40 ? 22.656 -6.617 -16.234 1 98.81 40 ALA B C 1
ATOM 4660 O O . ALA B 1 40 ? 21.641 -6.961 -15.625 1 98.81 40 ALA B O 1
ATOM 4661 N N . THR B 1 41 ? 23.438 -7.488 -16.844 1 98.44 41 THR B N 1
ATOM 4662 C CA . THR B 1 41 ? 23.156 -8.914 -16.875 1 98.44 41 THR B CA 1
ATOM 4663 C C . THR B 1 41 ? 24.422 -9.727 -17.109 1 98.44 41 THR B C 1
ATOM 4665 O O . THR B 1 41 ? 25.531 -9.172 -17.109 1 98.44 41 THR B O 1
ATOM 4668 N N . LEU B 1 42 ? 24.328 -11.023 -17.156 1 97.62 42 LEU B N 1
ATOM 4669 C CA . LEU B 1 42 ? 25.438 -11.914 -17.453 1 97.62 42 LEU B CA 1
ATOM 4670 C C . LEU B 1 42 ? 25.703 -11.961 -18.969 1 97.62 42 LEU B C 1
ATOM 4672 O O . LEU B 1 42 ? 24.812 -11.641 -19.766 1 97.62 42 LEU B O 1
ATOM 4676 N N . SER B 1 43 ? 26.906 -12.344 -19.328 1 97.25 43 SER B N 1
ATOM 4677 C CA . SER B 1 43 ? 27.266 -12.484 -20.734 1 97.25 43 SER B CA 1
ATOM 4678 C C . SER B 1 43 ? 26.328 -13.453 -21.453 1 97.25 43 SER B C 1
ATOM 4680 O O . SER B 1 43 ? 25.984 -14.5 -20.906 1 97.25 43 SER B O 1
ATOM 4682 N N . GLY B 1 44 ? 25.875 -13.039 -22.656 1 94.44 44 GLY B N 1
ATOM 4683 C CA . GLY B 1 44 ? 25.031 -13.914 -23.453 1 94.44 44 GLY B CA 1
ATOM 4684 C C . GLY B 1 44 ? 23.547 -13.672 -23.234 1 94.44 44 GLY B C 1
ATOM 4685 O O . GLY B 1 44 ? 22.719 -14.273 -23.922 1 94.44 44 GLY B O 1
ATOM 4686 N N . ARG B 1 45 ? 23.219 -12.789 -22.328 1 94.75 45 ARG B N 1
ATOM 4687 C CA . ARG B 1 45 ? 21.812 -12.602 -21.984 1 94.75 45 ARG B CA 1
ATOM 4688 C C . ARG B 1 45 ? 21.344 -11.203 -22.391 1 94.75 45 ARG B C 1
ATOM 4690 O O . ARG B 1 45 ? 20.328 -10.719 -21.891 1 94.75 45 ARG B O 1
ATOM 4697 N N . GLN B 1 46 ? 21.969 -10.617 -23.281 1 95.31 46 GLN B N 1
ATOM 4698 C CA . GLN B 1 46 ? 21.703 -9.25 -23.719 1 95.31 46 GLN B CA 1
ATOM 4699 C C . GLN B 1 46 ? 20.344 -9.164 -24.438 1 95.31 46 GLN B C 1
ATOM 4701 O O . GLN B 1 46 ? 19.719 -8.109 -24.438 1 95.31 46 GLN B O 1
ATOM 4706 N N . LYS B 1 47 ? 19.859 -10.258 -24.875 1 93.81 47 LYS B N 1
ATOM 4707 C CA . LYS B 1 47 ? 18.641 -10.281 -25.672 1 93.81 47 LYS B CA 1
ATOM 4708 C C . LYS B 1 47 ? 17.406 -10.062 -24.797 1 93.81 47 LYS B C 1
ATOM 4710 O O . LYS B 1 47 ? 16.312 -9.805 -25.297 1 93.81 47 LYS B O 1
ATOM 4715 N N . LEU B 1 48 ? 17.594 -10.086 -23.484 1 94.88 48 LEU B N 1
ATOM 4716 C CA . LEU B 1 48 ? 16.5 -9.891 -22.547 1 94.88 48 LEU B CA 1
ATOM 4717 C C . LEU B 1 48 ? 15.859 -8.516 -22.75 1 94.88 48 LEU B C 1
ATOM 4719 O O . LEU B 1 48 ? 14.719 -8.289 -22.328 1 94.88 48 LEU B O 1
ATOM 4723 N N . VAL B 1 49 ? 16.562 -7.547 -23.391 1 97 49 VAL B N 1
ATOM 4724 C CA . VAL B 1 49 ? 16.031 -6.184 -23.484 1 97 49 VAL B CA 1
ATOM 4725 C C . VAL B 1 49 ? 15.633 -5.895 -24.938 1 97 49 VAL B C 1
ATOM 4727 O O . VAL B 1 49 ? 15.328 -4.75 -25.281 1 97 49 VAL B O 1
ATOM 4730 N N . ASP B 1 50 ? 15.625 -6.906 -25.797 1 94.62 50 ASP B N 1
ATOM 4731 C CA . ASP B 1 50 ? 15.359 -6.715 -27.219 1 94.62 50 ASP B CA 1
ATOM 4732 C C . ASP B 1 50 ? 14.023 -6.02 -27.438 1 94.62 50 ASP B C 1
ATOM 4734 O O . ASP B 1 50 ? 13.891 -5.172 -28.328 1 94.62 50 ASP B O 1
ATOM 4738 N N . ASN B 1 51 ? 13.062 -6.32 -26.609 1 92.88 51 ASN B N 1
ATOM 4739 C CA . ASN B 1 51 ? 11.719 -5.777 -26.781 1 92.88 51 ASN B CA 1
ATOM 4740 C C . ASN B 1 51 ? 11.547 -4.465 -26.031 1 92.88 51 ASN B C 1
ATOM 4742 O O . ASN B 1 51 ? 10.43 -3.977 -25.875 1 92.88 51 ASN B O 1
ATOM 4746 N N . TYR B 1 52 ? 12.633 -3.906 -25.562 1 97.12 52 TYR B N 1
ATOM 4747 C CA . TYR B 1 52 ? 12.57 -2.693 -24.75 1 97.12 52 TYR B CA 1
ATOM 4748 C C . TYR B 1 52 ? 13.578 -1.661 -25.234 1 97.12 52 TYR B C 1
ATOM 4750 O O . TYR B 1 52 ? 14.594 -1.412 -24.594 1 97.12 52 TYR B O 1
ATOM 4758 N N . PRO B 1 53 ? 13.195 -0.956 -26.281 1 96.75 53 PRO B N 1
ATOM 4759 C CA . PRO B 1 53 ? 14.125 -0.057 -26.953 1 96.75 53 PRO B CA 1
ATOM 4760 C C . PRO B 1 53 ? 14.523 1.142 -26.094 1 96.75 53 PRO B C 1
ATOM 4762 O O . PRO B 1 53 ? 15.492 1.839 -26.422 1 96.75 53 PRO B O 1
ATOM 4765 N N . PHE B 1 54 ? 13.773 1.362 -25.016 1 97.94 54 PHE B N 1
ATOM 4766 C CA . PHE B 1 54 ? 14.102 2.51 -24.172 1 97.94 54 PHE B CA 1
ATOM 4767 C C . PHE B 1 54 ? 15.367 2.254 -23.359 1 97.94 54 PHE B C 1
ATOM 4769 O O . PHE B 1 54 ? 15.938 3.18 -22.781 1 97.94 54 PHE B O 1
ATOM 4776 N N . VAL B 1 55 ? 15.836 1.007 -23.25 1 98.69 55 VAL B N 1
ATOM 4777 C CA . VAL B 1 55 ? 17.078 0.696 -22.562 1 98.69 55 VAL B CA 1
ATOM 4778 C C . VAL B 1 55 ? 18.266 1.291 -23.312 1 98.69 55 VAL B C 1
ATOM 4780 O O . VAL B 1 55 ? 18.469 0.989 -24.5 1 98.69 55 VAL B O 1
ATOM 4783 N N . LYS B 1 56 ? 19.062 2.068 -22.688 1 98.06 56 LYS B N 1
ATOM 4784 C CA . LYS B 1 56 ? 20.094 2.84 -23.359 1 98.06 56 LYS B CA 1
ATOM 4785 C C . LYS B 1 56 ? 21.375 2.018 -23.516 1 98.06 56 LYS B C 1
ATOM 4787 O O . LYS B 1 56 ? 22.047 2.092 -24.547 1 98.06 56 LYS B O 1
ATOM 4792 N N . LYS B 1 57 ? 21.766 1.303 -22.484 1 98.19 57 LYS B N 1
ATOM 4793 C CA . LYS B 1 57 ? 23.016 0.538 -22.484 1 98.19 57 LYS B CA 1
ATOM 4794 C C . LYS B 1 57 ? 22.859 -0.771 -21.719 1 98.19 57 LYS B C 1
ATOM 4796 O O . LYS B 1 57 ? 22.109 -0.833 -20.734 1 98.19 57 LYS B O 1
ATOM 4801 N N . VAL B 1 58 ? 23.516 -1.815 -22.219 1 98.56 58 VAL B N 1
ATOM 4802 C CA . VAL B 1 58 ? 23.562 -3.1 -21.516 1 98.56 58 VAL B CA 1
ATOM 4803 C C . VAL B 1 58 ? 24.969 -3.352 -21 1 98.56 58 VAL B C 1
ATOM 4805 O O . VAL B 1 58 ? 25.938 -3.266 -21.75 1 98.56 58 VAL B O 1
ATOM 4808 N N . HIS B 1 59 ? 25.094 -3.596 -19.734 1 98.62 59 HIS B N 1
ATOM 4809 C CA . HIS B 1 59 ? 26.359 -3.881 -19.078 1 98.62 59 HIS B CA 1
ATOM 4810 C C . HIS B 1 59 ? 26.484 -5.359 -18.719 1 98.62 59 HIS B C 1
ATOM 4812 O O . HIS B 1 59 ? 25.516 -5.969 -18.25 1 98.62 59 HIS B O 1
ATOM 4818 N N . ILE B 1 60 ? 27.656 -5.941 -18.984 1 98.44 60 ILE B N 1
ATOM 4819 C CA . ILE B 1 60 ? 27.906 -7.332 -18.609 1 98.44 60 ILE B CA 1
ATOM 4820 C C . ILE B 1 60 ? 28.594 -7.387 -17.25 1 98.44 60 ILE B C 1
ATOM 4822 O O . ILE B 1 60 ? 29.672 -6.824 -17.062 1 98.44 60 ILE B O 1
ATOM 4826 N N . VAL B 1 61 ? 27.984 -8.07 -16.281 1 98.25 61 VAL B N 1
ATOM 4827 C CA . VAL B 1 61 ? 28.484 -8.016 -14.922 1 98.25 61 VAL B CA 1
ATOM 4828 C C . VAL B 1 61 ? 28.938 -9.414 -14.484 1 98.25 61 VAL B C 1
ATOM 4830 O O . VAL B 1 61 ? 29.234 -9.633 -13.312 1 98.25 61 VAL B O 1
ATOM 4833 N N . GLY B 1 62 ? 28.953 -10.367 -15.328 1 97.19 62 GLY B N 1
ATOM 4834 C CA . GLY B 1 62 ? 29.406 -11.719 -15.039 1 97.19 62 GLY B CA 1
ATOM 4835 C C . GLY B 1 62 ? 29.438 -12.609 -16.266 1 97.19 62 GLY B C 1
ATOM 4836 O O . GLY B 1 62 ? 28.984 -12.219 -17.344 1 97.19 62 GLY B O 1
ATOM 4837 N N . PRO B 1 63 ? 30.031 -13.742 -16.125 1 96.62 63 PRO B N 1
ATOM 4838 C CA . PRO B 1 63 ? 30.172 -14.656 -17.266 1 96.62 63 PRO B CA 1
ATOM 4839 C C . PRO B 1 63 ? 28.859 -15.328 -17.656 1 96.62 63 PRO B C 1
ATOM 4841 O O . PRO B 1 63 ? 27.875 -15.258 -16.891 1 96.62 63 PRO B O 1
ATOM 4844 N N . ALA B 1 64 ? 28.875 -15.906 -18.781 1 94.31 64 ALA B N 1
ATOM 4845 C CA . ALA B 1 64 ? 27.703 -16.625 -19.281 1 94.31 64 ALA B CA 1
ATOM 4846 C C . ALA B 1 64 ? 27.516 -17.938 -18.516 1 94.31 64 ALA B C 1
ATOM 4848 O O . ALA B 1 64 ? 28.469 -18.531 -18.016 1 94.31 64 ALA B O 1
ATOM 4849 N N . ILE B 1 65 ? 26.266 -18.266 -18.375 1 90.69 65 ILE B N 1
ATOM 4850 C CA . ILE B 1 65 ? 25.938 -19.625 -17.969 1 90.69 65 ILE B CA 1
ATOM 4851 C C . ILE B 1 65 ? 25.984 -20.547 -19.188 1 90.69 65 ILE B C 1
ATOM 4853 O O . ILE B 1 65 ? 25.234 -20.359 -20.141 1 90.69 65 ILE B O 1
ATOM 4857 N N . SER B 1 66 ? 26.828 -21.484 -19.156 1 87.69 66 SER B N 1
ATOM 4858 C CA . SER B 1 66 ? 26.922 -22.391 -20.312 1 87.69 66 SER B CA 1
ATOM 4859 C C . SER B 1 66 ? 25.625 -23.172 -20.5 1 87.69 66 SER B C 1
ATOM 4861 O O . SER B 1 66 ? 24.875 -23.359 -19.547 1 87.69 66 SER B O 1
ATOM 4863 N N . ALA B 1 67 ? 25.406 -23.531 -21.703 1 82.94 67 ALA B N 1
ATOM 4864 C CA . ALA B 1 67 ? 24.219 -24.328 -22 1 82.94 67 ALA B CA 1
ATOM 4865 C C . ALA B 1 67 ? 24.188 -25.609 -21.172 1 82.94 67 ALA B C 1
ATOM 4867 O O . ALA B 1 67 ? 23.125 -26.031 -20.719 1 82.94 67 ALA B O 1
ATOM 4868 N N . GLU B 1 68 ? 25.328 -26.172 -20.984 1 84.94 68 GLU B N 1
ATOM 4869 C CA . GLU B 1 68 ? 25.438 -27.406 -20.203 1 84.94 68 GLU B CA 1
ATOM 4870 C C . GLU B 1 68 ? 25.078 -27.172 -18.75 1 84.94 68 GLU B C 1
ATOM 4872 O O . GLU B 1 68 ? 24.344 -27.953 -18.141 1 84.94 68 GLU B O 1
ATOM 4877 N N . GLU B 1 69 ? 25.609 -26.125 -18.234 1 86 69 GLU B N 1
ATOM 4878 C CA . GLU B 1 69 ? 25.312 -25.781 -16.844 1 86 69 GLU B CA 1
ATOM 4879 C C . GLU B 1 69 ? 23.844 -25.453 -16.656 1 86 69 GLU B C 1
ATOM 4881 O O . GLU B 1 69 ? 23.25 -25.844 -15.641 1 86 69 GLU B O 1
ATOM 4886 N N . ASP B 1 70 ? 23.359 -24.797 -17.562 1 84.5 70 ASP B N 1
ATOM 4887 C CA . ASP B 1 70 ? 21.953 -24.422 -17.531 1 84.5 70 ASP B CA 1
ATOM 4888 C C . ASP B 1 70 ? 21.062 -25.656 -17.531 1 84.5 70 ASP B C 1
ATOM 4890 O O . ASP B 1 70 ? 20.109 -25.734 -16.75 1 84.5 70 ASP B O 1
ATOM 4894 N N . GLU B 1 71 ? 21.359 -26.531 -18.375 1 81.56 71 GLU B N 1
ATOM 4895 C CA . GLU B 1 71 ? 20.594 -27.766 -18.453 1 81.56 71 GLU B CA 1
ATOM 4896 C C . GLU B 1 71 ? 20.703 -28.562 -17.156 1 81.56 71 GLU B C 1
ATOM 4898 O O . GLU B 1 71 ? 19.703 -29.094 -16.672 1 81.56 71 GLU B O 1
ATOM 4903 N N . LYS B 1 72 ? 21.875 -28.672 -16.656 1 83.12 72 LYS B N 1
ATOM 4904 C CA . LYS B 1 72 ? 22.094 -29.391 -15.406 1 83.12 72 LYS B CA 1
ATOM 4905 C C . LYS B 1 72 ? 21.297 -28.75 -14.266 1 83.12 72 LYS B C 1
ATOM 4907 O O . LYS B 1 72 ? 20.734 -29.453 -13.422 1 83.12 72 LYS B O 1
ATOM 4912 N N . HIS B 1 73 ? 21.297 -27.5 -14.32 1 85.62 73 HIS B N 1
ATOM 4913 C CA . HIS B 1 73 ? 20.594 -26.766 -13.273 1 85.62 73 HIS B CA 1
ATOM 4914 C C . HIS B 1 73 ? 19.094 -27.016 -13.32 1 85.62 73 HIS B C 1
ATOM 4916 O O . HIS B 1 73 ? 18.469 -27.25 -12.289 1 85.62 73 HIS B O 1
ATOM 4922 N N . TYR B 1 74 ? 18.578 -27.031 -14.445 1 81.31 74 TYR B N 1
ATOM 4923 C CA . TYR B 1 74 ? 17.125 -27.188 -14.547 1 81.31 74 TYR B CA 1
ATOM 4924 C C . TYR B 1 74 ? 16.703 -28.625 -14.32 1 81.31 74 TYR B C 1
ATOM 4926 O O . TYR B 1 74 ? 15.602 -28.891 -13.828 1 81.31 74 TYR B O 1
ATOM 4934 N N . ILE B 1 75 ? 17.625 -29.547 -14.609 1 80.88 75 ILE B N 1
ATOM 4935 C CA . ILE B 1 75 ? 17.359 -30.938 -14.258 1 80.88 75 ILE B CA 1
ATOM 4936 C C . ILE B 1 75 ? 17.297 -31.078 -12.734 1 80.88 75 ILE B C 1
ATOM 4938 O O . ILE B 1 75 ? 16.422 -31.766 -12.203 1 80.88 75 ILE B O 1
ATOM 4942 N N . LEU B 1 76 ? 18.188 -30.406 -12.109 1 85.56 76 LEU B N 1
ATOM 4943 C CA . LEU B 1 76 ? 18.188 -30.406 -10.648 1 85.56 76 LEU B CA 1
ATOM 4944 C C . LEU B 1 76 ? 16.891 -29.812 -10.102 1 85.56 76 LEU B C 1
ATOM 4946 O O . LEU B 1 76 ? 16.297 -30.359 -9.18 1 85.56 76 LEU B O 1
ATOM 4950 N N . PHE B 1 77 ? 16.453 -28.781 -10.734 1 86.25 77 PHE B N 1
ATOM 4951 C CA . PHE B 1 77 ? 15.258 -28.094 -10.273 1 86.25 77 PHE B CA 1
ATOM 4952 C C . PHE B 1 77 ? 14.016 -28.938 -10.516 1 86.25 77 PHE B C 1
ATOM 4954 O O . PHE B 1 77 ? 13.062 -28.906 -9.734 1 86.25 77 PHE B O 1
ATOM 4961 N N . SER B 1 78 ? 14.078 -29.703 -11.555 1 84.12 78 SER B N 1
ATOM 4962 C CA . SER B 1 78 ? 12.922 -30.547 -11.867 1 84.12 78 SER B CA 1
ATOM 4963 C C . SER B 1 78 ? 12.719 -31.609 -10.805 1 84.12 78 SER B C 1
ATOM 4965 O O . SER B 1 78 ? 11.617 -32.156 -10.672 1 84.12 78 SER B O 1
ATOM 4967 N N . ARG B 1 79 ? 13.781 -31.875 -10 1 86.5 79 ARG B N 1
ATOM 4968 C CA . ARG B 1 79 ? 13.711 -32.875 -8.945 1 86.5 79 ARG B CA 1
ATOM 4969 C C . ARG B 1 79 ? 13.414 -32.25 -7.594 1 86.5 79 ARG B C 1
ATOM 4971 O O . ARG B 1 79 ? 13.531 -32.875 -6.551 1 86.5 79 ARG B O 1
ATOM 4978 N N . TRP B 1 80 ? 13.016 -31.062 -7.695 1 88.94 80 TRP B N 1
ATOM 4979 C CA . TRP B 1 80 ? 12.695 -30.281 -6.508 1 88.94 80 TRP B CA 1
ATOM 4980 C C . TRP B 1 80 ? 11.664 -30.984 -5.641 1 88.94 80 TRP B C 1
ATOM 4982 O O . TRP B 1 80 ? 10.562 -31.297 -6.105 1 88.94 80 TRP B O 1
ATOM 4992 N N . ASN B 1 81 ? 12.023 -31.266 -4.414 1 90.88 81 ASN B N 1
ATOM 4993 C CA . ASN B 1 81 ? 11.125 -31.844 -3.416 1 90.88 81 ASN B CA 1
ATOM 4994 C C . ASN B 1 81 ? 11.5 -31.406 -2.004 1 90.88 81 ASN B C 1
ATOM 4996 O O . ASN B 1 81 ? 12.562 -31.766 -1.501 1 90.88 81 ASN B O 1
ATOM 5000 N N . TRP B 1 82 ? 10.586 -30.734 -1.316 1 90.5 82 TRP B N 1
ATOM 5001 C CA . TRP B 1 82 ? 10.859 -30.156 0.002 1 90.5 82 TRP B CA 1
ATOM 5002 C C . TRP B 1 82 ? 10.852 -31.25 1.07 1 90.5 82 TRP B C 1
ATOM 5004 O O . TRP B 1 82 ? 11.32 -31.031 2.191 1 90.5 82 TRP B O 1
ATOM 5014 N N . ASN B 1 83 ? 10.398 -32.406 0.73 1 91.56 83 ASN B N 1
ATOM 5015 C CA . ASN B 1 83 ? 10.047 -33.344 1.786 1 91.56 83 ASN B CA 1
ATOM 5016 C C . ASN B 1 83 ? 10.922 -34.594 1.729 1 91.56 83 ASN B C 1
ATOM 5018 O O . ASN B 1 83 ? 10.758 -35.5 2.535 1 91.56 83 ASN B O 1
ATOM 5022 N N . THR B 1 84 ? 11.852 -34.688 0.788 1 93.31 84 THR B N 1
ATOM 5023 C CA . THR B 1 84 ? 12.789 -35.781 0.713 1 93.31 84 THR B CA 1
ATOM 5024 C C . THR B 1 84 ? 14.227 -35.312 0.877 1 93.31 84 THR B C 1
ATOM 5026 O O . THR B 1 84 ? 14.531 -34.156 0.552 1 93.31 84 THR B O 1
ATOM 5029 N N . ALA B 1 85 ? 15.062 -36.125 1.405 1 93.25 85 ALA B N 1
ATOM 5030 C CA . ALA B 1 85 ? 16.469 -35.781 1.571 1 93.25 85 ALA B CA 1
ATOM 5031 C C . ALA B 1 85 ? 17.125 -35.469 0.229 1 93.25 85 ALA B C 1
ATOM 5033 O O . ALA B 1 85 ? 17.859 -34.469 0.115 1 93.25 85 ALA B O 1
ATOM 5034 N N . ARG B 1 86 ? 16.828 -36.281 -0.719 1 92.88 86 ARG B N 1
ATOM 5035 C CA . ARG B 1 86 ? 17.391 -36.062 -2.053 1 92.88 86 ARG B CA 1
ATOM 5036 C C . ARG B 1 86 ? 16.891 -34.75 -2.639 1 92.88 86 ARG B C 1
ATOM 5038 O O . ARG B 1 86 ? 17.672 -34 -3.227 1 92.88 86 ARG B O 1
ATOM 5045 N N . GLY B 1 87 ? 15.594 -34.531 -2.557 1 92.75 87 GLY B N 1
ATOM 5046 C CA . GLY B 1 87 ? 15.031 -33.281 -3.041 1 92.75 87 GLY B CA 1
ATOM 5047 C C . GLY B 1 87 ? 15.648 -32.062 -2.395 1 92.75 87 GLY B C 1
ATOM 5048 O O . GLY B 1 87 ? 15.969 -31.078 -3.078 1 92.75 87 GLY B O 1
ATOM 5049 N N . LYS B 1 88 ? 15.867 -32.062 -1.104 1 93.19 88 LYS B N 1
ATOM 5050 C CA . LYS B 1 88 ? 16.453 -30.953 -0.367 1 93.19 88 LYS B CA 1
ATOM 5051 C C . LYS B 1 88 ? 17.906 -30.734 -0.776 1 93.19 88 LYS B C 1
ATOM 5053 O O . LYS B 1 88 ? 18.359 -29.594 -0.907 1 93.19 88 LYS B O 1
ATOM 5058 N N . ARG B 1 89 ? 18.625 -31.797 -0.978 1 93.38 89 ARG B N 1
ATOM 5059 C CA . ARG B 1 89 ? 20 -31.688 -1.439 1 93.38 89 ARG B CA 1
ATOM 5060 C C . ARG B 1 89 ? 20.062 -31.047 -2.82 1 93.38 89 ARG B C 1
ATOM 5062 O O . ARG B 1 89 ? 20.938 -30.219 -3.086 1 93.38 89 ARG B O 1
ATOM 5069 N N . ASP B 1 90 ? 19.156 -31.469 -3.658 1 92.69 90 ASP B N 1
ATOM 5070 C CA . ASP B 1 90 ? 19.109 -30.906 -5.004 1 92.69 90 ASP B CA 1
ATOM 5071 C C . ASP B 1 90 ? 18.781 -29.422 -4.969 1 92.69 90 ASP B C 1
ATOM 5073 O O . ASP B 1 90 ? 19.312 -28.625 -5.75 1 92.69 90 ASP B O 1
ATOM 5077 N N . ILE B 1 91 ? 17.891 -29.062 -4.105 1 92.12 91 ILE B N 1
ATOM 5078 C CA . ILE B 1 91 ? 17.516 -27.656 -3.934 1 92.12 91 ILE B CA 1
ATOM 5079 C C . ILE B 1 91 ? 18.75 -26.859 -3.531 1 92.12 91 ILE B C 1
ATOM 5081 O O . ILE B 1 91 ? 19.031 -25.797 -4.109 1 92.12 91 ILE B O 1
ATOM 5085 N N . VAL B 1 92 ? 19.5 -27.344 -2.576 1 93.25 92 VAL B N 1
ATOM 5086 C CA . VAL B 1 92 ? 20.688 -26.672 -2.066 1 93.25 92 VAL B CA 1
ATOM 5087 C C . VAL B 1 92 ? 21.734 -26.562 -3.172 1 93.25 92 VAL B C 1
ATOM 5089 O O . VAL B 1 92 ? 22.359 -25.5 -3.344 1 93.25 92 VAL B O 1
ATOM 5092 N N . LYS B 1 93 ? 21.875 -27.656 -3.918 1 93.38 93 LYS B N 1
ATOM 5093 C CA . LYS B 1 93 ? 22.812 -27.641 -5.031 1 93.38 93 LYS B CA 1
ATOM 5094 C C . LYS B 1 93 ? 22.422 -26.594 -6.066 1 93.38 93 LYS B C 1
ATOM 5096 O O . LYS B 1 93 ? 23.281 -25.875 -6.594 1 93.38 93 LYS B O 1
ATOM 5101 N N . GLY B 1 94 ? 21.156 -26.578 -6.387 1 90.5 94 GLY B N 1
ATOM 5102 C CA . GLY B 1 94 ? 20.672 -25.562 -7.312 1 90.5 94 GLY B CA 1
ATOM 5103 C C . GLY B 1 94 ? 20.875 -24.141 -6.816 1 90.5 94 GLY B C 1
ATOM 5104 O O . GLY B 1 94 ? 21.297 -23.266 -7.574 1 90.5 94 GLY B O 1
ATOM 5105 N N . LYS B 1 95 ? 20.578 -23.906 -5.578 1 91.56 95 LYS B N 1
ATOM 5106 C CA . LYS B 1 95 ? 20.75 -22.594 -4.977 1 91.56 95 LYS B CA 1
ATOM 5107 C C . LYS B 1 95 ? 22.219 -22.172 -4.977 1 91.56 95 LYS B C 1
ATOM 5109 O O . LYS B 1 95 ? 22.531 -21.016 -5.258 1 91.56 95 LYS B O 1
ATOM 5114 N N . MET B 1 96 ? 23.078 -23.078 -4.648 1 93 96 MET B N 1
ATOM 5115 C CA . MET B 1 96 ? 24.516 -22.797 -4.641 1 93 96 MET B CA 1
ATOM 5116 C C . MET B 1 96 ? 25.016 -22.469 -6.039 1 93 96 MET B C 1
ATOM 5118 O O . MET B 1 96 ? 25.875 -21.594 -6.207 1 93 96 MET B O 1
ATOM 5122 N N . ALA B 1 97 ? 24.484 -23.125 -6.98 1 92 97 ALA B N 1
ATOM 5123 C CA . ALA B 1 97 ? 24.891 -22.859 -8.359 1 92 97 ALA B CA 1
ATOM 5124 C C . ALA B 1 97 ? 24.531 -21.422 -8.766 1 92 97 ALA B C 1
ATOM 5126 O O . ALA B 1 97 ? 25.344 -20.75 -9.406 1 92 97 ALA B O 1
ATOM 5127 N N . PHE B 1 98 ? 23.359 -20.984 -8.43 1 91.5 98 PHE B N 1
ATOM 5128 C CA . PHE B 1 98 ? 22.953 -19.609 -8.734 1 91.5 98 PHE B CA 1
ATOM 5129 C C . PHE B 1 98 ? 23.75 -18.609 -7.922 1 91.5 98 PHE B C 1
ATOM 5131 O O . PHE B 1 98 ? 24.203 -17.594 -8.453 1 91.5 98 PHE B O 1
ATOM 5138 N N . ASP B 1 99 ? 23.969 -18.906 -6.648 1 93.81 99 ASP B N 1
ATOM 5139 C CA . ASP B 1 99 ? 24.656 -17.984 -5.746 1 93.81 99 ASP B CA 1
ATOM 5140 C C . ASP B 1 99 ? 26.141 -17.875 -6.094 1 93.81 99 ASP B C 1
ATOM 5142 O O . ASP B 1 99 ? 26.797 -16.906 -5.703 1 93.81 99 ASP B O 1
ATOM 5146 N N . ALA B 1 100 ? 26.625 -18.891 -6.801 1 94.31 100 ALA B N 1
ATOM 5147 C CA . ALA B 1 100 ? 28.047 -18.922 -7.164 1 94.31 100 ALA B CA 1
ATOM 5148 C C . ALA B 1 100 ? 28.391 -17.75 -8.078 1 94.31 100 ALA B C 1
ATOM 5150 O O . ALA B 1 100 ? 29.562 -17.406 -8.219 1 94.31 100 ALA B O 1
ATOM 5151 N N . PHE B 1 101 ? 27.422 -17.109 -8.664 1 95.25 101 PHE B N 1
ATOM 5152 C CA . PHE B 1 101 ? 27.672 -15.984 -9.547 1 95.25 101 PHE B CA 1
ATOM 5153 C C . PHE B 1 101 ? 27.844 -14.695 -8.75 1 95.25 101 PHE B C 1
ATOM 5155 O O . PHE B 1 101 ? 28.234 -13.664 -9.305 1 95.25 101 PHE B O 1
ATOM 5162 N N . TRP B 1 102 ? 27.594 -14.711 -7.461 1 96.75 102 TRP B N 1
ATOM 5163 C CA . TRP B 1 102 ? 27.594 -13.531 -6.605 1 96.75 102 TRP B CA 1
ATOM 5164 C C . TRP B 1 102 ? 28.922 -12.781 -6.695 1 96.75 102 TRP B C 1
ATOM 5166 O O . TRP B 1 102 ? 28.938 -11.57 -6.898 1 96.75 102 TRP B O 1
ATOM 5176 N N . PRO B 1 103 ? 30.109 -13.469 -6.637 1 97.69 103 PRO B N 1
ATOM 5177 C CA . PRO B 1 103 ? 31.359 -12.711 -6.691 1 97.69 103 PRO B CA 1
ATOM 5178 C C . PRO B 1 103 ? 31.547 -11.977 -8.016 1 97.69 103 PRO B C 1
ATOM 5180 O O . PRO B 1 103 ? 32.031 -10.844 -8.031 1 97.69 103 PRO B O 1
ATOM 5183 N N . PHE B 1 104 ? 31.125 -12.586 -9.102 1 97.38 104 PHE B N 1
ATOM 5184 C CA . PHE B 1 104 ? 31.266 -11.945 -10.406 1 97.38 104 PHE B CA 1
ATOM 5185 C C . PHE B 1 104 ? 30.344 -10.734 -10.5 1 97.38 104 PHE B C 1
ATOM 5187 O O . PHE B 1 104 ? 30.766 -9.656 -10.922 1 97.38 104 PHE B O 1
ATOM 5194 N N . THR B 1 105 ? 29.141 -10.953 -10.094 1 98.06 105 THR B N 1
ATOM 5195 C CA . THR B 1 105 ? 28.141 -9.891 -10.164 1 98.06 105 THR B CA 1
ATOM 5196 C C . THR B 1 105 ? 28.516 -8.742 -9.242 1 98.06 105 THR B C 1
ATOM 5198 O O . THR B 1 105 ? 28.328 -7.57 -9.586 1 98.06 105 THR B O 1
ATOM 5201 N N . TYR B 1 106 ? 28.984 -9.094 -8.039 1 98.12 106 TYR B N 1
ATOM 5202 C CA . TYR B 1 106 ? 29.391 -8.086 -7.07 1 98.12 106 TYR B CA 1
ATOM 5203 C C . TYR B 1 106 ? 30.5 -7.199 -7.633 1 98.12 106 TYR B C 1
ATOM 5205 O O . TYR B 1 106 ? 30.375 -5.973 -7.633 1 98.12 106 TYR B O 1
ATOM 5213 N N . ARG B 1 107 ? 31.562 -7.785 -8.234 1 97.94 107 ARG B N 1
ATOM 5214 C CA . ARG B 1 107 ? 32.656 -7.039 -8.828 1 97.94 107 ARG B CA 1
ATOM 5215 C C . ARG B 1 107 ? 32.188 -6.27 -10.062 1 97.94 107 ARG B C 1
ATOM 5217 O O . ARG B 1 107 ? 32.562 -5.105 -10.25 1 97.94 107 ARG B O 1
ATOM 5224 N N . GLY B 1 108 ? 31.391 -6.969 -10.844 1 98.44 108 GLY B N 1
ATOM 5225 C CA . GLY B 1 108 ? 30.891 -6.34 -12.055 1 98.44 108 GLY B CA 1
ATOM 5226 C C . GLY B 1 108 ? 30.031 -5.113 -11.781 1 98.44 108 GLY B C 1
ATOM 5227 O O . GLY B 1 108 ? 30.156 -4.102 -12.469 1 98.44 108 GLY B O 1
ATOM 5228 N N . LEU B 1 109 ? 29.172 -5.191 -10.812 1 98.5 109 LEU B N 1
ATOM 5229 C CA . LEU B 1 109 ? 28.312 -4.07 -10.461 1 98.5 109 LEU B CA 1
ATOM 5230 C C . LEU B 1 109 ? 29.125 -2.91 -9.898 1 98.5 109 LEU B C 1
ATOM 5232 O O . LEU B 1 109 ? 28.812 -1.746 -10.156 1 98.5 109 LEU B O 1
ATOM 5236 N N . LYS B 1 110 ? 30.109 -3.209 -9.086 1 97.12 110 LYS B N 1
ATOM 5237 C CA . LYS B 1 110 ? 30.984 -2.152 -8.578 1 97.12 110 LYS B CA 1
ATOM 5238 C C . LYS B 1 110 ? 31.625 -1.38 -9.727 1 97.12 110 LYS B C 1
ATOM 5240 O O . LYS B 1 110 ? 31.703 -0.151 -9.68 1 97.12 110 LYS B O 1
ATOM 5245 N N . GLU B 1 111 ? 32.031 -2.127 -10.703 1 97.25 111 GLU B N 1
ATOM 5246 C CA . GLU B 1 111 ? 32.656 -1.491 -11.875 1 97.25 111 GLU B CA 1
ATOM 5247 C C . GLU B 1 111 ? 31.625 -0.613 -12.609 1 97.25 111 GLU B C 1
ATOM 5249 O O . GLU B 1 111 ? 31.938 0.52 -12.977 1 97.25 111 GLU B O 1
ATOM 5254 N N . VAL B 1 112 ? 30.438 -1.143 -12.805 1 98.06 112 VAL B N 1
ATOM 5255 C CA . VAL B 1 112 ? 29.391 -0.392 -13.5 1 98.06 112 VAL B CA 1
ATOM 5256 C C . VAL B 1 112 ? 29.078 0.882 -12.727 1 98.06 112 VAL B C 1
ATOM 5258 O O . VAL B 1 112 ? 28.922 1.956 -13.312 1 98.06 112 VAL B O 1
ATOM 5261 N N . ILE B 1 113 ? 28.938 0.814 -11.422 1 97.19 113 ILE B N 1
ATOM 5262 C CA . ILE B 1 113 ? 28.578 1.947 -10.586 1 97.19 113 ILE B CA 1
ATOM 5263 C C . ILE B 1 113 ? 29.672 3.004 -10.633 1 97.19 113 ILE B C 1
ATOM 5265 O O . ILE B 1 113 ? 29.391 4.203 -10.719 1 97.19 113 ILE B O 1
ATOM 5269 N N . THR B 1 114 ? 30.938 2.578 -10.594 1 94.75 114 THR B N 1
ATOM 5270 C CA . THR B 1 114 ? 32.062 3.502 -10.586 1 94.75 114 THR B CA 1
ATOM 5271 C C . THR B 1 114 ? 32.188 4.227 -11.922 1 94.75 114 THR B C 1
ATOM 5273 O O . THR B 1 114 ? 32.594 5.383 -11.977 1 94.75 114 THR B O 1
ATOM 5276 N N . THR B 1 115 ? 31.734 3.594 -12.945 1 94.75 115 THR B N 1
ATOM 5277 C CA . THR B 1 115 ? 31.922 4.156 -14.281 1 94.75 115 THR B CA 1
ATOM 5278 C C . THR B 1 115 ? 30.688 4.949 -14.711 1 94.75 115 THR B C 1
ATOM 5280 O O . THR B 1 115 ? 30.812 6 -15.352 1 94.75 115 THR B O 1
ATOM 5283 N N . THR B 1 116 ? 29.5 4.457 -14.344 1 95.62 116 THR B N 1
ATOM 5284 C CA . THR B 1 116 ? 28.297 5.062 -14.891 1 95.62 116 THR B CA 1
ATOM 5285 C C . THR B 1 116 ? 27.562 5.871 -13.82 1 95.62 116 THR B C 1
ATOM 5287 O O . THR B 1 116 ? 26.734 6.719 -14.141 1 95.62 116 THR B O 1
ATOM 5290 N N . LYS B 1 117 ? 27.719 5.598 -12.602 1 94.75 117 LYS B N 1
ATOM 5291 C CA . LYS B 1 117 ? 27.188 6.309 -11.445 1 94.75 117 LYS B CA 1
ATOM 5292 C C . LYS B 1 117 ? 25.672 6.375 -11.492 1 94.75 117 LYS B C 1
ATOM 5294 O O . LYS B 1 117 ? 25.078 7.457 -11.438 1 94.75 117 LYS B O 1
ATOM 5299 N N . PRO B 1 118 ? 25.016 5.211 -11.531 1 97.75 118 PRO B N 1
ATOM 5300 C CA . PRO B 1 118 ? 23.562 5.223 -11.469 1 97.75 118 PRO B CA 1
ATOM 5301 C C . PRO B 1 118 ? 23.031 5.84 -10.18 1 97.75 118 PRO B C 1
ATOM 5303 O O . PRO B 1 118 ? 23.734 5.883 -9.172 1 97.75 118 PRO B O 1
ATOM 5306 N N . ASP B 1 119 ? 21.766 6.359 -10.234 1 97.88 119 ASP B N 1
ATOM 5307 C CA . ASP B 1 119 ? 21.141 7.008 -9.086 1 97.88 119 ASP B CA 1
ATOM 5308 C C . ASP B 1 119 ? 20.25 6.035 -8.32 1 97.88 119 ASP B C 1
ATOM 5310 O O . ASP B 1 119 ? 19.875 6.297 -7.18 1 97.88 119 ASP B O 1
ATOM 5314 N N . PHE B 1 120 ? 19.875 4.953 -8.992 1 98.62 120 PHE B N 1
ATOM 5315 C CA . PHE B 1 120 ? 18.922 3.98 -8.469 1 98.62 120 PHE B CA 1
ATOM 5316 C C . PHE B 1 120 ? 19.188 2.602 -9.07 1 98.62 120 PHE B C 1
ATOM 5318 O O . PHE B 1 120 ? 19.516 2.484 -10.25 1 98.62 120 PHE B O 1
ATOM 5325 N N . ILE B 1 121 ? 19.062 1.543 -8.266 1 98.88 121 ILE B N 1
ATOM 5326 C CA . ILE B 1 121 ? 19.188 0.185 -8.789 1 98.88 121 ILE B CA 1
ATOM 5327 C C . ILE B 1 121 ? 17.875 -0.566 -8.578 1 98.88 121 ILE B C 1
ATOM 5329 O O . ILE B 1 121 ? 17.281 -0.511 -7.5 1 98.88 121 ILE B O 1
ATOM 5333 N N . PHE B 1 122 ? 17.359 -1.168 -9.617 1 98.94 122 PHE B N 1
ATOM 5334 C CA . PHE B 1 122 ? 16.188 -2.031 -9.602 1 98.94 122 PHE B CA 1
ATOM 5335 C C . PHE B 1 122 ? 16.547 -3.453 -10.008 1 98.94 122 PHE B C 1
ATOM 5337 O O . PHE B 1 122 ? 16.812 -3.721 -11.18 1 98.94 122 PHE B O 1
ATOM 5344 N N . SER B 1 123 ? 16.5 -4.414 -9.023 1 98.75 123 SER B N 1
ATOM 5345 C CA . SER B 1 123 ? 17.047 -5.734 -9.312 1 98.75 123 SER B CA 1
ATOM 5346 C C . SER B 1 123 ? 16 -6.824 -9.102 1 98.75 123 SER B C 1
ATOM 5348 O O . SER B 1 123 ? 14.984 -6.598 -8.438 1 98.75 123 SER B O 1
ATOM 5350 N N . ASP B 1 124 ? 16.312 -7.91 -9.695 1 97.19 124 ASP B N 1
ATOM 5351 C CA . ASP B 1 124 ? 15.578 -9.148 -9.453 1 97.19 124 ASP B CA 1
ATOM 5352 C C . ASP B 1 124 ? 15.953 -9.75 -8.102 1 97.19 124 ASP B C 1
ATOM 5354 O O . ASP B 1 124 ? 17.062 -9.516 -7.598 1 97.19 124 ASP B O 1
ATOM 5358 N N . PHE B 1 125 ? 15.102 -10.539 -7.492 1 96.06 125 PHE B N 1
ATOM 5359 C CA . PHE B 1 125 ? 15.289 -11.023 -6.129 1 96.06 125 PHE B CA 1
ATOM 5360 C C . PHE B 1 125 ? 16.438 -12.008 -6.059 1 96.06 125 PHE B C 1
ATOM 5362 O O . PHE B 1 125 ? 16.953 -12.305 -4.973 1 96.06 125 PHE B O 1
ATOM 5369 N N . HIS B 1 126 ? 16.969 -12.43 -7.16 1 94.62 126 HIS B N 1
ATOM 5370 C CA . HIS B 1 126 ? 18.094 -13.359 -7.18 1 94.62 126 HIS B CA 1
ATOM 5371 C C . HIS B 1 126 ? 19.422 -12.625 -7.023 1 94.62 126 HIS B C 1
ATOM 5373 O O . HIS B 1 126 ? 20.453 -13.25 -6.781 1 94.62 126 HIS B O 1
ATOM 5379 N N . VAL B 1 127 ? 19.375 -11.336 -7.129 1 95.25 127 VAL B N 1
ATOM 5380 C CA . VAL B 1 127 ? 20.625 -10.586 -7.199 1 95.25 127 VAL B CA 1
ATOM 5381 C C . VAL B 1 127 ? 20.969 -10.031 -5.82 1 95.25 127 VAL B C 1
ATOM 5383 O O . VAL B 1 127 ? 20.891 -8.82 -5.598 1 95.25 127 VAL B O 1
ATOM 5386 N N . GLU B 1 128 ? 21.516 -10.758 -5.031 1 94.19 128 GLU B N 1
ATOM 5387 C CA . GLU B 1 128 ? 21.906 -10.32 -3.691 1 94.19 128 GLU B CA 1
ATOM 5388 C C . GLU B 1 128 ? 23.031 -9.305 -3.748 1 94.19 128 GLU B C 1
ATOM 5390 O O . GLU B 1 128 ? 23.141 -8.43 -2.885 1 94.19 128 GLU B O 1
ATOM 5395 N N . ALA B 1 129 ? 23.828 -9.445 -4.793 1 97.5 129 ALA B N 1
ATOM 5396 C CA . ALA B 1 129 ? 24.953 -8.523 -4.969 1 97.5 129 ALA B CA 1
ATOM 5397 C C . ALA B 1 129 ? 24.453 -7.078 -5.082 1 97.5 129 ALA B C 1
ATOM 5399 O O . ALA B 1 129 ? 25.141 -6.148 -4.664 1 97.5 129 ALA B O 1
ATOM 5400 N N . ALA B 1 130 ? 23.281 -6.938 -5.676 1 98.06 130 ALA B N 1
ATOM 5401 C CA . ALA B 1 130 ? 22.719 -5.598 -5.801 1 98.06 130 ALA B CA 1
ATOM 5402 C C . ALA B 1 130 ? 22.453 -4.988 -4.426 1 98.06 130 ALA B C 1
ATOM 5404 O O . ALA B 1 130 ? 22.656 -3.787 -4.223 1 98.06 130 ALA B O 1
ATOM 5405 N N . LEU B 1 131 ? 22.016 -5.777 -3.5 1 96.19 131 LEU B N 1
ATOM 5406 C CA . LEU B 1 131 ? 21.797 -5.309 -2.135 1 96.19 131 LEU B CA 1
ATOM 5407 C C . LEU B 1 131 ? 23.109 -4.863 -1.5 1 96.19 131 LEU B C 1
ATOM 5409 O O . LEU B 1 131 ? 23.172 -3.826 -0.838 1 96.19 131 LEU B O 1
ATOM 5413 N N . ASP B 1 132 ? 24.109 -5.602 -1.696 1 96.62 132 ASP B N 1
ATOM 5414 C CA . ASP B 1 132 ? 25.422 -5.328 -1.104 1 96.62 132 ASP B CA 1
ATOM 5415 C C . ASP B 1 132 ? 26.016 -4.031 -1.653 1 96.62 132 ASP B C 1
ATOM 5417 O O . ASP B 1 132 ? 26.469 -3.182 -0.89 1 96.62 132 ASP B O 1
ATOM 5421 N N . VAL B 1 133 ? 25.969 -3.922 -2.953 1 97.12 133 VAL B N 1
ATOM 5422 C CA . VAL B 1 133 ? 26.594 -2.74 -3.545 1 97.12 133 VAL B CA 1
ATOM 5423 C C . VAL B 1 133 ? 25.781 -1.498 -3.197 1 97.12 133 VAL B C 1
ATOM 5425 O O . VAL B 1 133 ? 26.328 -0.41 -3.025 1 97.12 133 VAL B O 1
ATOM 5428 N N . CYS B 1 134 ? 24.453 -1.616 -3.133 1 96.88 134 CYS B N 1
ATOM 5429 C CA . CYS B 1 134 ? 23.625 -0.474 -2.752 1 96.88 134 CYS B CA 1
ATOM 5430 C C . CYS B 1 134 ? 23.938 -0.016 -1.336 1 96.88 134 CYS B C 1
ATOM 5432 O O . CYS B 1 134 ? 23.969 1.184 -1.056 1 96.88 134 CYS B O 1
ATOM 5434 N N . ASN B 1 135 ? 24.156 -0.957 -0.467 1 93.62 135 ASN B N 1
ATOM 5435 C CA . ASN B 1 135 ? 24.562 -0.612 0.893 1 93.62 135 ASN B CA 1
ATOM 5436 C C . ASN B 1 135 ? 25.938 0.046 0.918 1 93.62 135 ASN B C 1
ATOM 5438 O O . ASN B 1 135 ? 26.141 1.033 1.626 1 93.62 135 ASN B O 1
ATOM 5442 N N . GLU B 1 136 ? 26.797 -0.527 0.152 1 94.56 136 GLU B N 1
ATOM 5443 C CA . GLU B 1 136 ? 28.172 -0.052 0.115 1 94.56 136 GLU B CA 1
ATOM 5444 C C . GLU B 1 136 ? 28.266 1.363 -0.449 1 94.56 136 GLU B C 1
ATOM 5446 O O . GLU B 1 136 ? 29.016 2.197 0.058 1 94.56 136 GLU B O 1
ATOM 5451 N N . PHE B 1 137 ? 27.5 1.664 -1.469 1 95.94 137 PHE B N 1
ATOM 5452 C CA . PHE B 1 137 ? 27.578 2.943 -2.16 1 95.94 137 PHE B CA 1
ATOM 5453 C C . PHE B 1 137 ? 26.453 3.875 -1.719 1 95.94 137 PHE B C 1
ATOM 5455 O O . PHE B 1 137 ? 26.312 4.977 -2.254 1 95.94 137 PHE B O 1
ATOM 5462 N N . ARG B 1 138 ? 25.547 3.482 -0.799 1 94.56 138 ARG B N 1
ATOM 5463 C CA . ARG B 1 138 ? 24.422 4.25 -0.278 1 94.56 138 ARG B CA 1
ATOM 5464 C C . ARG B 1 138 ? 23.469 4.66 -1.399 1 94.56 138 ARG B C 1
ATOM 5466 O O . ARG B 1 138 ? 23.125 5.832 -1.525 1 94.56 138 ARG B O 1
ATOM 5473 N N . LEU B 1 139 ? 23.078 3.621 -2.162 1 96.88 139 LEU B N 1
ATOM 5474 C CA . LEU B 1 139 ? 22.141 3.832 -3.264 1 96.88 139 LEU B CA 1
ATOM 5475 C C . LEU B 1 139 ? 20.75 3.305 -2.908 1 96.88 139 LEU B C 1
ATOM 5477 O O . LEU B 1 139 ? 20.625 2.287 -2.225 1 96.88 139 LEU B O 1
ATOM 5481 N N . PRO B 1 140 ? 19.719 4.051 -3.287 1 97.75 140 PRO B N 1
ATOM 5482 C CA . PRO B 1 140 ? 18.375 3.484 -3.141 1 97.75 140 PRO B CA 1
ATOM 5483 C C . PRO B 1 140 ? 18.156 2.25 -4.012 1 97.75 140 PRO B C 1
ATOM 5485 O O . PRO B 1 140 ? 18.75 2.135 -5.086 1 97.75 140 PRO B O 1
ATOM 5488 N N . HIS B 1 141 ? 17.328 1.316 -3.521 1 98.5 141 HIS B N 1
ATOM 5489 C CA . HIS B 1 141 ? 17.234 -0.011 -4.117 1 98.5 141 HIS B CA 1
ATOM 5490 C C . HIS B 1 141 ? 15.797 -0.508 -4.125 1 98.5 141 HIS B C 1
ATOM 5492 O O . HIS B 1 141 ? 15.039 -0.253 -3.184 1 98.5 141 HIS B O 1
ATOM 5498 N N . ALA B 1 142 ? 15.359 -1.103 -5.195 1 98.81 142 ALA B N 1
ATOM 5499 C CA . ALA B 1 142 ? 14.109 -1.859 -5.281 1 98.81 142 ALA B CA 1
ATOM 5500 C C . ALA B 1 142 ? 14.367 -3.285 -5.766 1 98.81 142 ALA B C 1
ATOM 5502 O O . ALA B 1 142 ? 15.242 -3.516 -6.598 1 98.81 142 ALA B O 1
ATOM 5503 N N . VAL B 1 143 ? 13.625 -4.215 -5.254 1 98.69 143 VAL B N 1
ATOM 5504 C CA . VAL B 1 143 ? 13.75 -5.617 -5.637 1 98.69 143 VAL B CA 1
ATOM 5505 C C . VAL B 1 143 ? 12.383 -6.148 -6.082 1 98.69 143 VAL B C 1
ATOM 5507 O O . VAL B 1 143 ? 11.375 -5.93 -5.41 1 98.69 143 VAL B O 1
ATOM 5510 N N . MET B 1 144 ? 12.367 -6.852 -7.211 1 98.62 144 MET B N 1
ATOM 5511 C CA . MET B 1 144 ? 11.156 -7.473 -7.727 1 98.62 144 MET B CA 1
ATOM 5512 C C . MET B 1 144 ? 11.094 -8.945 -7.344 1 98.62 144 MET B C 1
ATOM 5514 O O . MET B 1 144 ? 12.016 -9.711 -7.637 1 98.62 144 MET B O 1
ATOM 5518 N N . TRP B 1 145 ? 10.039 -9.305 -6.695 1 97.31 145 TRP B N 1
ATOM 5519 C CA . TRP B 1 145 ? 9.742 -10.688 -6.344 1 97.31 145 TRP B CA 1
ATOM 5520 C C . TRP B 1 145 ? 8.523 -11.195 -7.113 1 97.31 145 TRP B C 1
ATOM 5522 O O . TRP B 1 145 ? 7.629 -10.414 -7.453 1 97.31 145 TRP B O 1
ATOM 5532 N N . PRO B 1 146 ? 8.484 -12.477 -7.438 1 95.38 146 PRO B N 1
ATOM 5533 C CA . PRO B 1 146 ? 7.254 -13.031 -8.008 1 95.38 146 PRO B CA 1
ATOM 5534 C C . PRO B 1 146 ? 6.168 -13.266 -6.965 1 95.38 146 PRO B C 1
ATOM 5536 O O . PRO B 1 146 ? 5 -13.461 -7.312 1 95.38 146 PRO B O 1
ATOM 5539 N N . GLN B 1 147 ? 6.574 -13.258 -5.691 1 94.25 147 GLN B N 1
ATOM 5540 C CA . GLN B 1 147 ? 5.707 -13.453 -4.535 1 94.25 147 GLN B CA 1
ATOM 5541 C C . GLN B 1 147 ? 6.246 -12.719 -3.312 1 94.25 147 GLN B C 1
ATOM 5543 O O . GLN B 1 147 ? 7.262 -12.023 -3.398 1 94.25 147 GLN B O 1
ATOM 5548 N N . MET B 1 148 ? 5.516 -12.852 -2.182 1 94.12 148 MET B N 1
ATOM 5549 C CA . MET B 1 148 ? 6.039 -12.32 -0.927 1 94.12 148 MET B CA 1
ATOM 5550 C C . MET B 1 148 ? 7.391 -12.945 -0.591 1 94.12 148 MET B C 1
ATOM 5552 O O . MET B 1 148 ? 7.574 -14.148 -0.755 1 94.12 148 MET B O 1
ATOM 5556 N N . PRO B 1 149 ? 8.336 -12.148 -0.164 1 93.69 149 PRO B N 1
ATOM 5557 C CA . PRO B 1 149 ? 9.68 -12.664 0.117 1 93.69 149 PRO B CA 1
ATOM 5558 C C . PRO B 1 149 ? 9.68 -13.766 1.173 1 93.69 149 PRO B C 1
ATOM 5560 O O . PRO B 1 149 ? 8.898 -13.719 2.123 1 93.69 149 PRO B O 1
ATOM 5563 N N . TRP B 1 150 ? 10.609 -14.641 0.978 1 91.25 150 TRP B N 1
ATOM 5564 C CA . TRP B 1 150 ? 10.797 -15.703 1.957 1 91.25 150 TRP B CA 1
ATOM 5565 C C . TRP B 1 150 ? 11.359 -15.148 3.262 1 91.25 150 TRP B C 1
ATOM 5567 O O . TRP B 1 150 ? 12.188 -14.234 3.252 1 91.25 150 TRP B O 1
ATOM 5577 N N . LEU B 1 151 ? 10.875 -15.602 4.355 1 89.25 151 LEU B N 1
ATOM 5578 C CA . LEU B 1 151 ? 11.422 -15.398 5.695 1 89.25 151 LEU B CA 1
ATOM 5579 C C . LEU B 1 151 ? 11.25 -13.945 6.137 1 89.25 151 LEU B C 1
ATOM 5581 O O . LEU B 1 151 ? 11.938 -13.492 7.055 1 89.25 151 LEU B O 1
ATOM 5585 N N . MET B 1 152 ? 10.383 -13.211 5.457 1 92.38 152 MET B N 1
ATOM 5586 C CA . MET B 1 152 ? 10.164 -11.82 5.848 1 92.38 152 MET B CA 1
ATOM 5587 C C . MET B 1 152 ? 8.711 -11.586 6.23 1 92.38 152 MET B C 1
ATOM 5589 O O . MET B 1 152 ? 7.82 -12.32 5.797 1 92.38 152 MET B O 1
ATOM 5593 N N . MET B 1 153 ? 8.531 -10.664 7.109 1 93.94 153 MET B N 1
ATOM 5594 C CA . MET B 1 153 ? 7.219 -10.195 7.555 1 93.94 153 MET B CA 1
ATOM 5595 C C . MET B 1 153 ? 6.391 -11.352 8.109 1 93.94 153 MET B C 1
ATOM 5597 O O . MET B 1 153 ? 5.289 -11.617 7.629 1 93.94 153 MET B O 1
ATOM 5601 N N . PRO B 1 154 ? 6.852 -11.992 9.055 1 93.75 154 PRO B N 1
ATOM 5602 C CA . PRO B 1 154 ? 6.074 -13.07 9.68 1 93.75 154 PRO B CA 1
ATOM 5603 C C . PRO B 1 154 ? 4.773 -12.578 10.305 1 93.75 154 PRO B C 1
ATOM 5605 O O . PRO B 1 154 ? 4.703 -11.438 10.781 1 93.75 154 PRO B O 1
ATOM 5608 N N . GLN B 1 155 ? 3.766 -13.398 10.234 1 95.94 155 GLN B N 1
ATOM 5609 C CA . GLN B 1 155 ? 2.477 -13.164 10.875 1 95.94 155 GLN B CA 1
ATOM 5610 C C . GLN B 1 155 ? 2.045 -14.367 11.703 1 95.94 155 GLN B C 1
ATOM 5612 O O . GLN B 1 155 ? 2.342 -15.516 11.352 1 95.94 155 GLN B O 1
ATOM 5617 N N . LYS B 1 156 ? 1.322 -14.156 12.703 1 95.44 156 LYS B N 1
ATOM 5618 C CA . LYS B 1 156 ? 0.9 -15.227 13.602 1 95.44 156 LYS B CA 1
ATOM 5619 C C . LYS B 1 156 ? 0.043 -16.25 12.867 1 95.44 156 LYS B C 1
ATOM 5621 O O . LYS B 1 156 ? 0.07 -17.438 13.195 1 95.44 156 LYS B O 1
ATOM 5626 N N . TYR B 1 157 ? -0.695 -15.797 11.906 1 97.31 157 TYR B N 1
ATOM 5627 C CA . TYR B 1 157 ? -1.647 -16.688 11.242 1 97.31 157 TYR B CA 1
ATOM 5628 C C . TYR B 1 157 ? -1.007 -17.375 10.047 1 97.31 157 TYR B C 1
ATOM 5630 O O . TYR B 1 157 ? -1.669 -18.125 9.336 1 97.31 157 TYR B O 1
ATOM 5638 N N . ILE B 1 158 ? 0.196 -17.109 9.734 1 96.94 158 ILE B N 1
ATOM 5639 C CA . ILE B 1 158 ? 0.956 -17.828 8.727 1 96.94 158 ILE B CA 1
ATOM 5640 C C . ILE B 1 158 ? 1.907 -18.812 9.406 1 96.94 158 ILE B C 1
ATOM 5642 O O . ILE B 1 158 ? 2.949 -18.422 9.93 1 96.94 158 ILE B O 1
ATOM 5646 N N . PRO B 1 159 ? 1.55 -20.031 9.398 1 96.06 159 PRO B N 1
ATOM 5647 C CA . PRO B 1 159 ? 2.361 -21 10.133 1 96.06 159 PRO B CA 1
ATOM 5648 C C . PRO B 1 159 ? 3.711 -21.266 9.477 1 96.06 159 PRO B C 1
ATOM 5650 O O . PRO B 1 159 ? 3.797 -21.344 8.242 1 96.06 159 PRO B O 1
ATOM 5653 N N . GLY B 1 160 ? 4.699 -21.312 10.297 1 93.5 160 GLY B N 1
ATOM 5654 C CA . GLY B 1 160 ? 6.027 -21.578 9.766 1 93.5 160 GLY B CA 1
ATOM 5655 C C . GLY B 1 160 ? 6.656 -20.359 9.117 1 93.5 160 GLY B C 1
ATOM 5656 O O . GLY B 1 160 ? 6.48 -19.234 9.594 1 93.5 160 GLY B O 1
ATOM 5657 N N . GLN B 1 161 ? 7.418 -20.625 8.062 1 89.12 161 GLN B N 1
ATOM 5658 C CA . GLN B 1 161 ? 8.141 -19.531 7.406 1 89.12 161 GLN B CA 1
ATOM 5659 C C . GLN B 1 161 ? 7.324 -18.938 6.262 1 89.12 161 GLN B C 1
ATOM 5661 O O . GLN B 1 161 ? 6.941 -19.656 5.332 1 89.12 161 GLN B O 1
ATOM 5666 N N . PRO B 1 162 ? 7.137 -17.672 6.348 1 89.12 162 PRO B N 1
ATOM 5667 C CA . PRO B 1 162 ? 6.34 -17.031 5.301 1 89.12 162 PRO B CA 1
ATOM 5668 C C . PRO B 1 162 ? 6.898 -17.266 3.9 1 89.12 162 PRO B C 1
ATOM 5670 O O . PRO B 1 162 ? 8.109 -17.125 3.682 1 89.12 162 PRO B O 1
ATOM 5673 N N . GLY B 1 163 ? 6.043 -17.625 3.012 1 88 163 GLY B N 1
ATOM 5674 C CA . GLY B 1 163 ? 6.41 -17.781 1.613 1 88 163 GLY B CA 1
ATOM 5675 C C . GLY B 1 163 ? 6.797 -19.203 1.248 1 88 163 GLY B C 1
ATOM 5676 O O . GLY B 1 163 ? 7.023 -19.516 0.076 1 88 163 GLY B O 1
ATOM 5677 N N . MET B 1 164 ? 6.793 -20.141 2.221 1 90.38 164 MET B N 1
ATOM 5678 C CA . MET B 1 164 ? 7.262 -21.5 1.95 1 90.38 164 MET B CA 1
ATOM 5679 C C . MET B 1 164 ? 6.195 -22.516 2.311 1 90.38 164 MET B C 1
ATOM 5681 O O . MET B 1 164 ? 6.512 -23.672 2.596 1 90.38 164 MET B O 1
ATOM 5685 N N . GLN B 1 165 ? 5.023 -22.094 2.342 1 94.38 165 GLN B N 1
ATOM 5686 C CA . GLN B 1 165 ? 3.934 -22.969 2.742 1 94.38 165 GLN B CA 1
ATOM 5687 C C . GLN B 1 165 ? 3.766 -24.125 1.755 1 94.38 165 GLN B C 1
ATOM 5689 O O . GLN B 1 165 ? 3.902 -23.938 0.544 1 94.38 165 GLN B O 1
ATOM 5694 N N . GLN B 1 166 ? 3.406 -25.281 2.287 1 93.62 166 GLN B N 1
ATOM 5695 C CA . GLN B 1 166 ? 3.25 -26.469 1.458 1 93.62 166 GLN B CA 1
ATOM 5696 C C . GLN B 1 166 ? 1.843 -27.047 1.586 1 93.62 166 GLN B C 1
ATOM 5698 O O . GLN B 1 166 ? 1.3 -27.594 0.624 1 93.62 166 GLN B O 1
ATOM 5703 N N . ARG B 1 167 ? 1.298 -26.891 2.775 1 94.94 167 ARG B N 1
ATOM 5704 C CA . ARG B 1 167 ? 0.031 -27.562 3.029 1 94.94 167 ARG B CA 1
ATOM 5705 C C . ARG B 1 167 ? -1.086 -26.562 3.291 1 94.94 167 ARG B C 1
ATOM 5707 O O . ARG B 1 167 ? -2.232 -26.781 2.895 1 94.94 167 ARG B O 1
ATOM 5714 N N . CYS B 1 168 ? -0.72 -25.547 4.027 1 96.56 168 CYS B N 1
ATOM 5715 C CA . CYS B 1 168 ? -1.728 -24.547 4.34 1 96.56 168 CYS B CA 1
ATOM 5716 C C . CYS B 1 168 ? -1.136 -23.141 4.277 1 96.56 168 CYS B C 1
ATOM 5718 O O . CYS B 1 168 ? -0.045 -22.906 4.797 1 96.56 168 CYS B O 1
ATOM 5720 N N . LEU B 1 169 ? -1.826 -22.25 3.707 1 96.56 169 LEU B N 1
ATOM 5721 C CA . LEU B 1 169 ? -1.361 -20.891 3.527 1 96.56 169 LEU B CA 1
ATOM 5722 C C . LEU B 1 169 ? -1.525 -20.078 4.812 1 96.56 169 LEU B C 1
ATOM 5724 O O . LEU B 1 169 ? -0.754 -19.156 5.074 1 96.56 169 LEU B O 1
ATOM 5728 N N . THR B 1 170 ? -2.568 -20.422 5.613 1 97.06 170 THR B N 1
ATOM 5729 C CA . THR B 1 170 ? -2.848 -19.75 6.883 1 97.06 170 THR B CA 1
ATOM 5730 C C . THR B 1 170 ? -3.34 -20.75 7.922 1 97.06 170 THR B C 1
ATOM 5732 O O . THR B 1 170 ? -3.717 -21.875 7.582 1 97.06 170 THR B O 1
ATOM 5735 N N . SER B 1 171 ? -3.385 -20.312 9.094 1 97.44 171 SER B N 1
ATOM 5736 C CA . SER B 1 171 ? -3.84 -21.156 10.203 1 97.44 171 SER B CA 1
ATOM 5737 C C . SER B 1 171 ? -5.355 -21.094 10.352 1 97.44 171 SER B C 1
ATOM 5739 O O . SER B 1 171 ? -5.938 -21.828 11.148 1 97.44 171 SER B O 1
ATOM 5741 N N . GLU B 1 172 ? -6.027 -20.219 9.641 1 96.19 172 GLU B N 1
ATOM 5742 C CA . GLU B 1 172 ? -7.438 -19.922 9.859 1 96.19 172 GLU B CA 1
ATOM 5743 C C . GLU B 1 172 ? -8.281 -21.188 9.859 1 96.19 172 GLU B C 1
ATOM 5745 O O . GLU B 1 172 ? -9.102 -21.391 10.758 1 96.19 172 GLU B O 1
ATOM 5750 N N . HIS B 1 173 ? -8.031 -22.141 8.891 1 95.44 173 HIS B N 1
ATOM 5751 C CA . HIS B 1 173 ? -8.797 -23.391 8.812 1 95.44 173 HIS B CA 1
ATOM 5752 C C . HIS B 1 173 ? -7.883 -24.609 8.797 1 95.44 173 HIS B C 1
ATOM 5754 O O . HIS B 1 173 ? -8.305 -25.703 8.43 1 95.44 173 HIS B O 1
ATOM 5760 N N . ALA B 1 174 ? -6.695 -24.391 9.148 1 97.31 174 ALA B N 1
ATOM 5761 C CA . ALA B 1 174 ? -5.695 -25.453 9.078 1 97.31 174 ALA B CA 1
ATOM 5762 C C . ALA B 1 174 ? -5.828 -26.406 10.266 1 97.31 174 ALA B C 1
ATOM 5764 O O . ALA B 1 174 ? -6.105 -25.984 11.391 1 97.31 174 ALA B O 1
ATOM 5765 N N . SER B 1 175 ? -5.59 -27.656 10.078 1 96.94 175 SER B N 1
ATOM 5766 C CA . SER B 1 175 ? -5.516 -28.641 11.156 1 96.94 175 SER B CA 1
ATOM 5767 C C . SER B 1 175 ? -4.242 -28.469 11.977 1 96.94 175 SER B C 1
ATOM 5769 O O . SER B 1 175 ? -3.32 -27.766 11.555 1 96.94 175 SER B O 1
ATOM 5771 N N . ILE B 1 176 ? -4.219 -29.031 13.07 1 95.94 176 ILE B N 1
ATOM 5772 C CA . ILE B 1 176 ? -3.031 -28.984 13.922 1 95.94 176 ILE B CA 1
ATOM 5773 C C . ILE B 1 176 ? -1.862 -29.656 13.195 1 95.94 176 ILE B C 1
ATOM 5775 O O . ILE B 1 176 ? -0.734 -29.156 13.242 1 95.94 176 ILE B O 1
ATOM 5779 N N . TYR B 1 177 ? -2.184 -30.703 12.555 1 96.31 177 TYR B N 1
ATOM 5780 C CA . TYR B 1 177 ? -1.152 -31.422 11.805 1 96.31 177 TYR B CA 1
ATOM 5781 C C . TYR B 1 177 ? -0.539 -30.516 10.742 1 96.31 177 TYR B C 1
ATOM 5783 O O . TYR B 1 177 ? 0.685 -30.453 10.602 1 96.31 177 TYR B O 1
ATOM 5791 N N . ASP B 1 178 ? -1.362 -29.812 9.961 1 97.25 178 ASP B N 1
ATOM 5792 C CA . ASP B 1 178 ? -0.883 -28.953 8.891 1 97.25 178 ASP B CA 1
ATOM 5793 C C . ASP B 1 178 ? -0.03 -27.812 9.445 1 97.25 178 ASP B C 1
ATOM 5795 O O . ASP B 1 178 ? 1.011 -27.469 8.875 1 97.25 178 ASP B O 1
ATOM 5799 N N . ARG B 1 179 ? -0.471 -27.234 10.516 1 97.19 179 ARG B N 1
ATOM 5800 C CA . ARG B 1 179 ? 0.274 -26.141 11.125 1 97.19 179 ARG B CA 1
ATOM 5801 C C . ARG B 1 179 ? 1.634 -26.609 11.625 1 97.19 179 ARG B C 1
ATOM 5803 O O . ARG B 1 179 ? 2.65 -25.953 11.391 1 97.19 179 ARG B O 1
ATOM 5810 N N . LEU B 1 180 ? 1.604 -27.766 12.305 1 96 180 LEU B N 1
ATOM 5811 C CA . LEU B 1 180 ? 2.855 -28.312 12.812 1 96 180 LEU B CA 1
ATOM 5812 C C . LEU B 1 180 ? 3.807 -28.656 11.672 1 96 180 LEU B C 1
ATOM 5814 O O . LEU B 1 180 ? 5.02 -28.469 11.789 1 96 180 LEU B O 1
ATOM 5818 N N . PHE B 1 181 ? 3.201 -29.188 10.609 1 96.44 181 PHE B N 1
ATOM 5819 C CA . PHE B 1 181 ? 4.004 -29.516 9.438 1 96.44 181 PHE B CA 1
ATOM 5820 C C . PHE B 1 181 ? 4.734 -28.281 8.922 1 96.44 181 PHE B C 1
ATOM 5822 O O . PHE B 1 181 ? 5.938 -28.328 8.664 1 96.44 181 PHE B O 1
ATOM 5829 N N . GLU B 1 182 ? 4.055 -27.156 8.797 1 96.62 182 GLU B N 1
ATOM 5830 C CA . GLU B 1 182 ? 4.652 -25.922 8.328 1 96.62 182 GLU B CA 1
ATOM 5831 C C . GLU B 1 182 ? 5.688 -25.391 9.32 1 96.62 182 GLU B C 1
ATOM 5833 O O . GLU B 1 182 ? 6.781 -24.984 8.93 1 96.62 182 GLU B O 1
ATOM 5838 N N . MET B 1 183 ? 5.367 -25.469 10.609 1 94.81 183 MET B N 1
ATOM 5839 C CA . MET B 1 183 ? 6.184 -24.859 11.664 1 94.81 183 MET B CA 1
ATOM 5840 C C . MET B 1 183 ? 7.52 -25.594 11.797 1 94.81 183 MET B C 1
ATOM 5842 O O . MET B 1 183 ? 8.516 -25 12.203 1 94.81 183 MET B O 1
ATOM 5846 N N . THR B 1 184 ? 7.551 -26.828 11.438 1 94.06 184 THR B N 1
ATOM 5847 C CA . THR B 1 184 ? 8.758 -27.609 11.664 1 94.06 184 THR B CA 1
ATOM 5848 C C . THR B 1 184 ? 9.594 -27.703 10.398 1 94.06 184 THR B C 1
ATOM 5850 O O . THR B 1 184 ? 10.617 -28.391 10.367 1 94.06 184 THR B O 1
ATOM 5853 N N . PHE B 1 185 ? 9.172 -27.062 9.383 1 92.75 185 PHE B N 1
ATOM 5854 C CA . PHE B 1 185 ? 9.844 -27.172 8.094 1 92.75 185 PHE B CA 1
ATOM 5855 C C . PHE B 1 185 ? 11.312 -26.781 8.211 1 92.75 185 PHE B C 1
ATOM 5857 O O . PHE B 1 185 ? 12.188 -27.484 7.715 1 92.75 185 PHE B O 1
ATOM 5864 N N . LEU B 1 186 ? 11.594 -25.656 8.828 1 88.25 186 LEU B N 1
ATOM 5865 C CA . LEU B 1 186 ? 12.969 -25.172 8.93 1 88.25 186 LEU B CA 1
ATOM 5866 C C . LEU B 1 186 ? 13.82 -26.141 9.742 1 88.25 186 LEU B C 1
ATOM 5868 O O . LEU B 1 186 ? 14.992 -26.375 9.422 1 88.25 186 LEU B O 1
ATOM 5872 N N . LEU B 1 187 ? 13.188 -26.656 10.789 1 90.44 187 LEU B N 1
ATOM 5873 C CA . LEU B 1 187 ? 13.906 -27.625 11.617 1 90.44 187 LEU B CA 1
ATOM 5874 C C . LEU B 1 187 ? 14.234 -28.891 10.828 1 90.44 187 LEU B C 1
ATOM 5876 O O . LEU B 1 187 ? 15.344 -29.406 10.922 1 90.44 187 LEU B O 1
ATOM 5880 N N . ARG B 1 188 ? 13.297 -29.312 10.031 1 91.12 188 ARG B N 1
ATOM 5881 C CA . ARG B 1 188 ? 13.477 -30.516 9.242 1 91.12 188 ARG B CA 1
ATOM 5882 C C . ARG B 1 188 ? 14.461 -30.297 8.102 1 91.12 188 ARG B C 1
ATOM 5884 O O . ARG B 1 188 ? 15.078 -31.234 7.605 1 91.12 188 ARG B O 1
ATOM 5891 N N . SER B 1 189 ? 14.664 -29.078 7.734 1 91.75 189 SER B N 1
ATOM 5892 C CA . SER B 1 189 ? 15.484 -28.781 6.57 1 91.75 189 SER B CA 1
ATOM 5893 C C . SER B 1 189 ? 16.844 -28.219 6.984 1 91.75 189 SER B C 1
ATOM 5895 O O . SER B 1 189 ? 17.75 -28.109 6.156 1 91.75 189 SER B O 1
ATOM 5897 N N . ALA B 1 190 ? 17.062 -27.891 8.227 1 90.69 190 ALA B N 1
ATOM 5898 C CA . ALA B 1 190 ? 18.219 -27.156 8.758 1 90.69 190 ALA B CA 1
ATOM 5899 C C . ALA B 1 190 ? 19.516 -27.875 8.398 1 90.69 190 ALA B C 1
ATOM 5901 O O . ALA B 1 190 ? 20.484 -27.234 7.949 1 90.69 190 ALA B O 1
ATOM 5902 N N . PRO B 1 191 ? 19.609 -29.188 8.5 1 89.44 191 PRO B N 1
ATOM 5903 C CA . PRO B 1 191 ? 20.891 -29.844 8.227 1 89.44 191 PRO B CA 1
ATOM 5904 C C . PRO B 1 191 ? 21.328 -29.656 6.773 1 89.44 191 PRO B C 1
ATOM 5906 O O . PRO B 1 191 ? 22.531 -29.641 6.496 1 89.44 191 PRO B O 1
ATOM 5909 N N . PHE B 1 192 ? 20.438 -29.578 5.91 1 89.69 192 PHE B N 1
ATOM 5910 C CA . PHE B 1 192 ? 20.766 -29.453 4.492 1 89.69 192 PHE B CA 1
ATOM 5911 C C . PHE B 1 192 ? 21.172 -28.016 4.156 1 89.69 192 PHE B C 1
ATOM 5913 O O . PHE B 1 192 ? 22.078 -27.797 3.354 1 89.69 192 PHE B O 1
ATOM 5920 N N . PHE B 1 193 ? 20.609 -27.062 4.836 1 89.81 193 PHE B N 1
ATOM 5921 C CA . PHE B 1 193 ? 20.812 -25.672 4.477 1 89.81 193 PHE B CA 1
ATOM 5922 C C . PHE B 1 193 ? 22.031 -25.109 5.203 1 89.81 193 PHE B C 1
ATOM 5924 O O . PHE B 1 193 ? 22.547 -24.062 4.824 1 89.81 193 PHE B O 1
ATOM 5931 N N . LEU B 1 194 ? 22.531 -25.797 6.234 1 91.19 194 LEU B N 1
ATOM 5932 C CA . LEU B 1 194 ? 23.688 -25.312 6.973 1 91.19 194 LEU B CA 1
ATOM 5933 C C . LEU B 1 194 ? 24.922 -25.25 6.066 1 91.19 194 LEU B C 1
ATOM 5935 O O . LEU B 1 194 ? 25.703 -24.312 6.164 1 91.19 194 LEU B O 1
ATOM 5939 N N . HIS B 1 195 ? 24.984 -26.25 5.25 1 89.69 195 HIS B N 1
ATOM 5940 C CA . HIS B 1 195 ? 26.094 -26.25 4.301 1 89.69 195 HIS B CA 1
ATOM 5941 C C . HIS B 1 195 ? 26.047 -25.031 3.393 1 89.69 195 HIS B C 1
ATOM 5943 O O . HIS B 1 195 ? 27.078 -24.406 3.127 1 89.69 195 HIS B O 1
ATOM 5949 N N . TRP B 1 196 ? 24.922 -24.828 2.873 1 92.69 196 TRP B N 1
ATOM 5950 C CA . TRP B 1 196 ? 24.719 -23.656 2.02 1 92.69 196 TRP B CA 1
ATOM 5951 C C . TRP B 1 196 ? 25.062 -22.375 2.762 1 92.69 196 TRP B C 1
ATOM 5953 O O . TRP B 1 196 ? 25.719 -21.484 2.207 1 92.69 196 TRP B O 1
ATOM 5963 N N . ILE B 1 197 ? 24.703 -22.203 4.039 1 92.44 197 ILE B N 1
ATOM 5964 C CA . ILE B 1 197 ? 24.938 -21.016 4.848 1 92.44 197 ILE B CA 1
ATOM 5965 C C . ILE B 1 197 ? 26.438 -20.797 5.031 1 92.44 197 ILE B C 1
ATOM 5967 O O . ILE B 1 197 ? 26.938 -19.688 4.836 1 92.44 197 ILE B O 1
ATOM 5971 N N . PHE B 1 198 ? 27.125 -21.828 5.316 1 93.38 198 PHE B N 1
ATOM 5972 C CA . PHE B 1 198 ? 28.562 -21.734 5.551 1 93.38 198 PHE B CA 1
ATOM 5973 C C . PHE B 1 198 ? 29.297 -21.453 4.25 1 93.38 198 PHE B C 1
ATOM 5975 O O . PHE B 1 198 ? 30.266 -20.688 4.234 1 93.38 198 PHE B O 1
ATOM 5982 N N . TRP B 1 199 ? 28.828 -22.109 3.24 1 94.88 199 TRP B N 1
ATOM 5983 C CA . TRP B 1 199 ? 29.422 -21.891 1.927 1 94.88 199 TRP B CA 1
ATOM 5984 C C . TRP B 1 199 ? 29.25 -20.438 1.484 1 94.88 199 TRP B C 1
ATOM 5986 O O . TRP B 1 199 ? 30.203 -19.828 0.989 1 94.88 199 TRP B O 1
ATOM 5996 N N . THR B 1 200 ? 28.141 -19.906 1.645 1 94.69 200 THR B N 1
ATOM 5997 C CA . THR B 1 200 ? 27.859 -18.531 1.274 1 94.69 200 THR B CA 1
ATOM 5998 C C . THR B 1 200 ? 28.703 -17.562 2.113 1 94.69 200 THR B C 1
ATOM 6000 O O . THR B 1 200 ? 29.219 -16.578 1.595 1 94.69 200 THR B O 1
ATOM 6003 N N . LYS B 1 201 ? 28.781 -17.828 3.402 1 94.88 201 LYS B N 1
ATOM 6004 C CA . LYS B 1 201 ? 29.594 -17 4.289 1 94.88 201 LYS B CA 1
ATOM 6005 C C . LYS B 1 201 ? 31.047 -16.969 3.84 1 94.88 201 LYS B C 1
ATOM 6007 O O . LYS B 1 201 ? 31.672 -15.914 3.834 1 94.88 201 LYS B O 1
ATOM 6012 N N . ALA B 1 202 ? 31.531 -18.109 3.49 1 96.12 202 ALA B N 1
ATOM 6013 C CA . ALA B 1 202 ? 32.906 -18.203 3.029 1 96.12 202 ALA B CA 1
ATOM 6014 C C . ALA B 1 202 ? 33.094 -17.438 1.72 1 96.12 202 ALA B C 1
ATOM 6016 O O . ALA B 1 202 ? 34.125 -16.781 1.528 1 96.12 202 ALA B O 1
ATOM 6017 N N . MET B 1 203 ? 32.156 -17.656 0.829 1 96.38 203 MET B N 1
ATOM 6018 C CA . MET B 1 203 ? 32.188 -16.969 -0.46 1 96.38 203 MET B CA 1
ATOM 6019 C C . MET B 1 203 ? 32.219 -15.453 -0.272 1 96.38 203 MET B C 1
ATOM 6021 O O . MET B 1 203 ? 33.031 -14.758 -0.905 1 96.38 203 MET B O 1
ATOM 6025 N N . ARG B 1 204 ? 31.453 -14.883 0.592 1 96.19 204 ARG B N 1
ATOM 6026 C CA . ARG B 1 204 ? 31.391 -13.453 0.865 1 96.19 204 ARG B CA 1
ATOM 6027 C C . ARG B 1 204 ? 32.656 -12.969 1.545 1 96.19 204 ARG B C 1
ATOM 6029 O O . ARG B 1 204 ? 33.188 -11.898 1.219 1 96.19 204 ARG B O 1
ATOM 6036 N N . ARG B 1 205 ? 33.156 -13.758 2.48 1 95.88 205 ARG B N 1
ATOM 6037 C CA . ARG B 1 205 ? 34.375 -13.414 3.195 1 95.88 205 ARG B CA 1
ATOM 6038 C C . ARG B 1 205 ? 35.562 -13.266 2.232 1 95.88 205 ARG B C 1
ATOM 6040 O O . ARG B 1 205 ? 36.438 -12.406 2.424 1 95.88 205 ARG B O 1
ATOM 6047 N N . LYS B 1 206 ? 35.594 -14.125 1.3 1 96.19 206 LYS B N 1
ATOM 6048 C CA . LYS B 1 206 ? 36.656 -14.062 0.307 1 96.19 206 LYS B CA 1
ATOM 6049 C C . LYS B 1 206 ? 36.656 -12.719 -0.427 1 96.19 206 LYS B C 1
ATOM 6051 O O . LYS B 1 206 ? 37.719 -12.242 -0.866 1 96.19 206 LYS B O 1
ATOM 6056 N N . GLU B 1 207 ? 35.438 -12.141 -0.584 1 95 207 GLU B N 1
ATOM 6057 C CA . GLU B 1 207 ? 35.312 -10.852 -1.259 1 95 207 GLU B CA 1
ATOM 6058 C C . GLU B 1 207 ? 35.375 -9.703 -0.263 1 95 207 GLU B C 1
ATOM 6060 O O . GLU B 1 207 ? 35.188 -8.539 -0.639 1 95 207 GLU B O 1
ATOM 6065 N N . GLY B 1 208 ? 35.469 -10.008 1.051 1 93.94 208 GLY B N 1
ATOM 6066 C CA . GLY B 1 208 ? 35.562 -8.984 2.082 1 93.94 208 GLY B CA 1
ATOM 6067 C C . GLY B 1 208 ? 34.219 -8.422 2.48 1 93.94 208 GLY B C 1
ATOM 6068 O O . GLY B 1 208 ? 34.125 -7.289 2.965 1 93.94 208 GLY B O 1
ATOM 6069 N N . VAL B 1 209 ? 33.188 -9.164 2.189 1 94.75 209 VAL B N 1
ATOM 6070 C CA . VAL B 1 209 ? 31.828 -8.688 2.496 1 94.75 209 VAL B CA 1
ATOM 6071 C C . VAL B 1 209 ? 31.266 -9.477 3.668 1 94.75 209 VAL B C 1
ATOM 6073 O O . VAL B 1 209 ? 31.312 -10.711 3.678 1 94.75 209 VAL B O 1
ATOM 6076 N N . ALA B 1 210 ? 30.75 -8.797 4.637 1 91.56 210 ALA B N 1
ATOM 6077 C CA . ALA B 1 210 ? 30.172 -9.438 5.812 1 91.56 210 ALA B CA 1
ATOM 6078 C C . ALA B 1 210 ? 28.875 -10.156 5.457 1 91.56 210 ALA B C 1
ATOM 6080 O O . ALA B 1 210 ? 28.234 -9.82 4.457 1 91.56 210 ALA B O 1
ATOM 6081 N N . PRO B 1 211 ? 28.531 -11.117 6.266 1 88.88 211 PRO B N 1
ATOM 6082 C CA . PRO B 1 211 ? 27.219 -11.734 6.059 1 88.88 211 PRO B CA 1
ATOM 6083 C C . PRO B 1 211 ? 26.062 -10.742 6.23 1 88.88 211 PRO B C 1
ATOM 6085 O O . PRO B 1 211 ? 26.172 -9.797 7.02 1 88.88 211 PRO B O 1
ATOM 6088 N N . ARG B 1 212 ? 25.109 -10.945 5.484 1 82.94 212 ARG B N 1
ATOM 6089 C CA . ARG B 1 212 ? 23.953 -10.039 5.562 1 82.94 212 ARG B CA 1
ATOM 6090 C C . ARG B 1 212 ? 23.125 -10.328 6.801 1 82.94 212 ARG B C 1
ATOM 6092 O O . ARG B 1 212 ? 22.766 -11.484 7.07 1 82.94 212 ARG B O 1
ATOM 6099 N N . PRO B 1 213 ? 22.797 -9.258 7.469 1 79.31 213 PRO B N 1
ATOM 6100 C CA . PRO B 1 213 ? 21.922 -9.477 8.617 1 79.31 213 PRO B CA 1
ATOM 6101 C C . PRO B 1 213 ? 20.5 -9.891 8.203 1 79.31 213 PRO B C 1
ATOM 6103 O O . PRO B 1 213 ? 20.016 -9.461 7.16 1 79.31 213 PRO B O 1
ATOM 6106 N N . ARG B 1 214 ? 19.984 -10.805 8.984 1 76.62 214 ARG B N 1
ATOM 6107 C CA . ARG B 1 214 ? 18.609 -11.219 8.727 1 76.62 214 ARG B CA 1
ATOM 6108 C C . ARG B 1 214 ? 17.625 -10.297 9.43 1 76.62 214 ARG B C 1
ATOM 6110 O O . ARG B 1 214 ? 17.641 -10.18 10.656 1 76.62 214 ARG B O 1
ATOM 6117 N N . HIS B 1 215 ? 16.906 -9.539 8.57 1 82.94 215 HIS B N 1
ATOM 6118 C CA . HIS B 1 215 ? 15.883 -8.656 9.125 1 82.94 215 HIS B CA 1
ATOM 6119 C C . HIS B 1 215 ? 14.484 -9.156 8.781 1 82.94 215 HIS B C 1
ATOM 6121 O O . HIS B 1 215 ? 14.281 -9.797 7.754 1 82.94 215 HIS B O 1
ATOM 6127 N N . SER B 1 216 ? 13.656 -8.961 9.727 1 88.19 216 SER B N 1
ATOM 6128 C CA . SER B 1 216 ? 12.266 -9.344 9.508 1 88.19 216 SER B CA 1
ATOM 6129 C C . SER B 1 216 ? 11.578 -8.398 8.531 1 88.19 216 SER B C 1
ATOM 6131 O O . SER B 1 216 ? 10.516 -8.727 7.988 1 88.19 216 SER B O 1
ATOM 6133 N N . LYS B 1 217 ? 12.18 -7.246 8.328 1 94.19 217 LYS B N 1
ATOM 6134 C CA . LYS B 1 217 ? 11.648 -6.262 7.391 1 94.19 217 LYS B CA 1
ATOM 6135 C C . LYS B 1 217 ? 12.734 -5.766 6.441 1 94.19 217 LYS B C 1
ATOM 6137 O O . LYS B 1 217 ? 13.906 -5.691 6.812 1 94.19 217 LYS B O 1
ATOM 6142 N N . PRO B 1 218 ? 12.359 -5.418 5.273 1 94.88 218 PRO B N 1
ATOM 6143 C CA . PRO B 1 218 ? 13.359 -4.93 4.324 1 94.88 218 PRO B CA 1
ATOM 6144 C C . PRO B 1 218 ? 13.773 -3.48 4.598 1 94.88 218 PRO B C 1
ATOM 6146 O O . PRO B 1 218 ? 13.039 -2.742 5.258 1 94.88 218 PRO B O 1
ATOM 6149 N N . ASP B 1 219 ? 14.969 -3.104 4.141 1 94.12 219 ASP B N 1
ATOM 6150 C CA . ASP B 1 219 ? 15.43 -1.719 4.137 1 94.12 219 ASP B CA 1
ATOM 6151 C C . ASP B 1 219 ? 15.57 -1.191 2.709 1 94.12 219 ASP B C 1
ATOM 6153 O O . ASP B 1 219 ? 16.375 -0.296 2.449 1 94.12 219 ASP B O 1
ATOM 6157 N N . TYR B 1 220 ? 14.922 -1.835 1.741 1 96.62 220 TYR B N 1
ATOM 6158 C CA . TYR B 1 220 ? 14.781 -1.499 0.329 1 96.62 220 TYR B CA 1
ATOM 6159 C C . TYR B 1 220 ? 13.352 -1.721 -0.145 1 96.62 220 TYR B C 1
ATOM 6161 O O . TYR B 1 220 ? 12.555 -2.359 0.546 1 96.62 220 TYR B O 1
ATOM 6169 N N . LEU B 1 221 ? 12.977 -1.176 -1.268 1 98.25 221 LEU B N 1
ATOM 6170 C CA . LEU B 1 221 ? 11.648 -1.391 -1.823 1 98.25 221 LEU B CA 1
ATOM 6171 C C . LEU B 1 221 ? 11.477 -2.832 -2.293 1 98.25 221 LEU B C 1
ATOM 6173 O O . LEU B 1 221 ? 12.375 -3.389 -2.93 1 98.25 221 LEU B O 1
ATOM 6177 N N . VAL B 1 222 ? 10.406 -3.371 -1.915 1 98.31 222 VAL B N 1
ATOM 6178 C CA . VAL B 1 222 ? 10.07 -4.715 -2.369 1 98.31 222 VAL B CA 1
ATOM 6179 C C . VAL B 1 222 ? 8.766 -4.68 -3.162 1 98.31 222 VAL B C 1
ATOM 6181 O O . VAL B 1 222 ? 7.723 -4.273 -2.637 1 98.31 222 VAL B O 1
ATOM 6184 N N . PHE B 1 223 ? 8.844 -5.055 -4.371 1 98.56 223 PHE B N 1
ATOM 6185 C CA . PHE B 1 223 ? 7.66 -5.211 -5.211 1 98.56 223 PHE B CA 1
ATOM 6186 C C . PHE B 1 223 ? 7.363 -6.684 -5.457 1 98.56 223 PHE B C 1
ATOM 6188 O O . PHE B 1 223 ? 8.281 -7.508 -5.508 1 98.56 223 PHE B O 1
ATOM 6195 N N . MET B 1 224 ? 6.125 -6.973 -5.602 1 97.06 224 MET B N 1
ATOM 6196 C CA . MET B 1 224 ? 5.703 -8.328 -5.941 1 97.06 224 MET B CA 1
ATOM 6197 C C . MET B 1 224 ? 4.875 -8.336 -7.223 1 97.06 224 MET B C 1
ATOM 6199 O O . MET B 1 224 ? 3.869 -7.629 -7.316 1 97.06 224 MET B O 1
ATOM 6203 N N . ASN B 1 225 ? 5.309 -9.133 -8.164 1 97.38 225 ASN B N 1
ATOM 6204 C CA . ASN B 1 225 ? 4.488 -9.359 -9.352 1 97.38 225 ASN B CA 1
ATOM 6205 C C . ASN B 1 225 ? 3.367 -10.359 -9.07 1 97.38 225 ASN B C 1
ATOM 6207 O O . ASN B 1 225 ? 3.312 -11.43 -9.688 1 97.38 225 ASN B O 1
ATOM 6211 N N . ASN B 1 226 ? 2.594 -10.062 -8.148 1 95.06 226 ASN B N 1
ATOM 6212 C CA . ASN B 1 226 ? 1.443 -10.773 -7.605 1 95.06 226 ASN B CA 1
ATOM 6213 C C . ASN B 1 226 ? 0.458 -9.82 -6.941 1 95.06 226 ASN B C 1
ATOM 6215 O O . ASN B 1 226 ? 0.627 -8.602 -7.004 1 95.06 226 ASN B O 1
ATOM 6219 N N . PHE B 1 227 ? -0.661 -10.258 -6.504 1 96.38 227 PHE B N 1
ATOM 6220 C CA . PHE B 1 227 ? -1.665 -9.375 -5.918 1 96.38 227 PHE B CA 1
ATOM 6221 C C . PHE B 1 227 ? -2.5 -10.117 -4.883 1 96.38 227 PHE B C 1
ATOM 6223 O O . PHE B 1 227 ? -2.434 -11.344 -4.785 1 96.38 227 PHE B O 1
ATOM 6230 N N . TYR B 1 228 ? -3.23 -9.375 -4.145 1 95.88 228 TYR B N 1
ATOM 6231 C CA . TYR B 1 228 ? -4.113 -9.969 -3.15 1 95.88 228 TYR B CA 1
ATOM 6232 C C . TYR B 1 228 ? -5.32 -10.625 -3.812 1 95.88 228 TYR B C 1
ATOM 6234 O O . TYR B 1 228 ? -5.945 -10.031 -4.695 1 95.88 228 TYR B O 1
ATOM 6242 N N . GLY B 1 229 ? -5.73 -11.648 -3.416 1 92.25 229 GLY B N 1
ATOM 6243 C CA . GLY B 1 229 ? -6.59 -12.648 -4.023 1 92.25 229 GLY B CA 1
ATOM 6244 C C . GLY B 1 229 ? -5.895 -13.984 -4.23 1 92.25 229 GLY B C 1
ATOM 6245 O O . GLY B 1 229 ? -6.465 -15.039 -3.934 1 92.25 2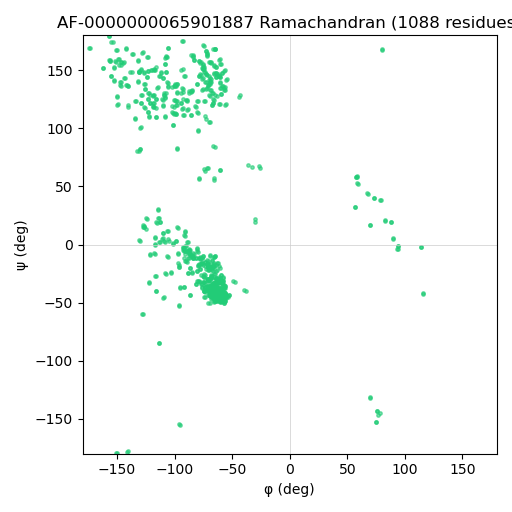29 GLY B O 1
ATOM 6246 N N . MET B 1 230 ? -4.668 -13.734 -4.684 1 93.44 230 MET B N 1
ATOM 6247 C CA . MET B 1 230 ? -3.773 -14.883 -4.746 1 93.44 230 MET B CA 1
ATOM 6248 C C . MET B 1 230 ? -2.896 -14.961 -3.502 1 93.44 230 MET B C 1
ATOM 6250 O O . MET B 1 230 ? -2.949 -15.945 -2.762 1 93.44 230 MET B O 1
ATOM 6254 N N . GLU B 1 231 ? -2.236 -13.867 -3.211 1 94.56 231 GLU B N 1
ATOM 6255 C CA . GLU B 1 231 ? -1.362 -13.812 -2.043 1 94.56 231 GLU B CA 1
ATOM 6256 C C . GLU B 1 231 ? -2.172 -13.734 -0.752 1 94.56 231 GLU B C 1
ATOM 6258 O O . GLU B 1 231 ? -3.273 -13.188 -0.734 1 94.56 231 GLU B O 1
ATOM 6263 N N . THR B 1 232 ? -1.638 -14.305 0.321 1 95.31 232 THR B N 1
ATOM 6264 C CA . THR B 1 232 ? -2.24 -14.133 1.639 1 95.31 232 THR B CA 1
ATOM 6265 C C . THR B 1 232 ? -2.109 -12.688 2.111 1 95.31 232 THR B C 1
ATOM 6267 O O . THR B 1 232 ? -1.002 -12.148 2.178 1 95.31 232 THR B O 1
ATOM 6270 N N . PRO B 1 233 ? -3.25 -12.094 2.336 1 96.44 233 PRO B N 1
ATOM 6271 C CA . PRO B 1 233 ? -3.146 -10.727 2.842 1 96.44 233 PRO B CA 1
ATOM 6272 C C . PRO B 1 233 ? -2.404 -10.641 4.176 1 96.44 233 PRO B C 1
ATOM 6274 O O . PRO B 1 233 ? -2.588 -11.5 5.043 1 96.44 233 PRO B O 1
ATOM 6277 N N . ARG B 1 234 ? -1.584 -9.656 4.324 1 95.69 234 ARG B N 1
ATOM 6278 C CA . ARG B 1 234 ? -0.848 -9.484 5.57 1 95.69 234 ARG B CA 1
ATOM 6279 C C . ARG B 1 234 ? -0.432 -8.031 5.766 1 95.69 234 ARG B C 1
ATOM 6281 O O . ARG B 1 234 ? -0.394 -7.258 4.805 1 95.69 234 ARG B O 1
ATOM 6288 N N . ASP B 1 235 ? -0.185 -7.699 6.98 1 96.25 235 ASP B N 1
ATOM 6289 C CA . ASP B 1 235 ? 0.362 -6.379 7.285 1 96.25 235 ASP B CA 1
ATOM 6290 C C . ASP B 1 235 ? 1.78 -6.234 6.738 1 96.25 235 ASP B C 1
ATOM 6292 O O . ASP B 1 235 ? 2.617 -7.117 6.93 1 96.25 235 ASP B O 1
ATOM 6296 N N . THR B 1 236 ? 2.002 -5.191 6.066 1 96.69 236 THR B N 1
ATOM 6297 C CA . THR B 1 236 ? 3.33 -4.953 5.512 1 96.69 236 THR B CA 1
ATOM 6298 C C . THR B 1 236 ? 3.801 -3.539 5.828 1 96.69 236 THR B C 1
ATOM 6300 O O . THR B 1 236 ? 2.984 -2.635 6.02 1 96.69 236 THR B O 1
ATOM 6303 N N . PRO B 1 237 ? 5.145 -3.371 5.992 1 97.19 237 PRO B N 1
ATOM 6304 C CA . PRO B 1 237 ? 5.656 -2.002 6.07 1 97.19 237 PRO B CA 1
ATOM 6305 C C . PRO B 1 237 ? 5.465 -1.224 4.77 1 97.19 237 PRO B C 1
ATOM 6307 O O . PRO B 1 237 ? 5.152 -1.815 3.732 1 97.19 237 PRO B O 1
ATOM 6310 N N . PRO B 1 238 ? 5.66 0.062 4.785 1 97.69 238 PRO B N 1
ATOM 6311 C CA . PRO B 1 238 ? 5.434 0.895 3.6 1 97.69 238 PRO B CA 1
ATOM 6312 C C . PRO B 1 238 ? 6.398 0.569 2.461 1 97.69 238 PRO B C 1
ATOM 6314 O O . PRO B 1 238 ? 6.184 1.002 1.325 1 97.69 238 PRO B O 1
ATOM 6317 N N . LEU B 1 239 ? 7.422 -0.222 2.668 1 98.12 239 LEU B N 1
ATOM 6318 C CA . LEU B 1 239 ? 8.43 -0.553 1.668 1 98.12 239 LEU B CA 1
ATOM 6319 C C . LEU B 1 239 ? 7.977 -1.722 0.802 1 98.12 239 LEU B C 1
ATOM 6321 O O . LEU B 1 239 ? 8.594 -2.02 -0.223 1 98.12 239 LEU B O 1
ATOM 6325 N N . VAL B 1 240 ? 6.938 -2.379 1.143 1 98.06 240 VAL B N 1
ATOM 6326 C CA . VAL B 1 240 ? 6.543 -3.613 0.472 1 98.06 240 VAL B CA 1
ATOM 6327 C C . VAL B 1 240 ? 5.191 -3.42 -0.213 1 98.06 240 VAL B C 1
ATOM 6329 O O . VAL B 1 240 ? 4.207 -3.059 0.434 1 98.06 240 VAL B O 1
ATOM 6332 N N . HIS B 1 241 ? 5.152 -3.707 -1.534 1 98 241 HIS B N 1
ATOM 6333 C CA . HIS B 1 241 ? 3.924 -3.471 -2.281 1 98 241 HIS B CA 1
ATOM 6334 C C . HIS B 1 241 ? 3.67 -4.582 -3.293 1 98 241 HIS B C 1
ATOM 6336 O O . HIS B 1 241 ? 4.484 -4.809 -4.188 1 98 241 HIS B O 1
ATOM 6342 N N . PRO B 1 242 ? 2.545 -5.305 -3.186 1 97.62 242 PRO B N 1
ATOM 6343 C CA . PRO B 1 242 ? 2.105 -6.074 -4.352 1 97.62 242 PRO B CA 1
ATOM 6344 C C . PRO B 1 242 ? 1.681 -5.188 -5.52 1 97.62 242 PRO B C 1
ATOM 6346 O O . PRO B 1 242 ? 0.798 -4.34 -5.363 1 97.62 242 PRO B O 1
ATOM 6349 N N . VAL B 1 243 ? 2.287 -5.336 -6.621 1 98.12 243 VAL B N 1
ATOM 6350 C CA . VAL B 1 243 ? 2.021 -4.418 -7.723 1 98.12 243 VAL B CA 1
ATOM 6351 C C . VAL B 1 243 ? 1.658 -5.207 -8.977 1 98.12 243 VAL B C 1
ATOM 6353 O O . VAL B 1 243 ? 1.812 -4.711 -10.094 1 98.12 243 VAL B O 1
ATOM 6356 N N . GLY B 1 244 ? 1.298 -6.48 -8.828 1 97.5 244 GLY B N 1
ATOM 6357 C CA . GLY B 1 244 ? 0.901 -7.305 -9.961 1 97.5 244 GLY B CA 1
ATOM 6358 C C . GLY B 1 244 ? -0.598 -7.316 -10.195 1 97.5 244 GLY B C 1
ATOM 6359 O O . GLY B 1 244 ? -1.357 -6.746 -9.406 1 97.5 244 GLY B O 1
ATOM 6360 N N . PRO B 1 245 ? -0.99 -7.98 -11.281 1 97.69 245 PRO B N 1
ATOM 6361 C CA . PRO B 1 245 ? -0.102 -8.547 -12.297 1 97.69 245 PRO B CA 1
ATOM 6362 C C . PRO B 1 245 ? 0.547 -7.48 -13.172 1 97.69 245 PRO B C 1
ATOM 6364 O O . PRO B 1 245 ? -0.116 -6.52 -13.578 1 97.69 245 PRO B O 1
A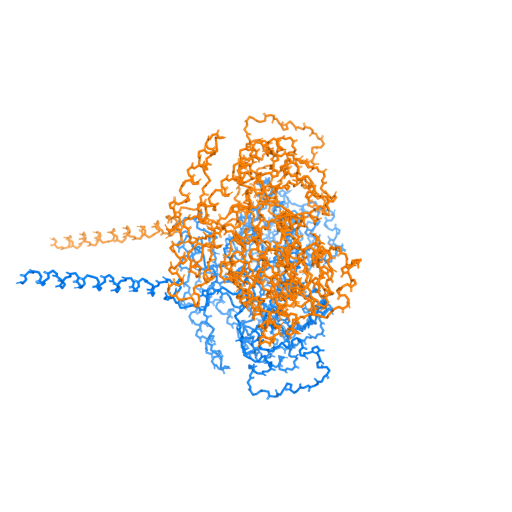TOM 6367 N N . ILE B 1 246 ? 1.775 -7.602 -13.383 1 98.31 246 ILE B N 1
ATOM 6368 C CA . ILE B 1 246 ? 2.477 -6.715 -14.297 1 98.31 246 ILE B CA 1
ATOM 6369 C C . ILE B 1 246 ? 2.504 -7.332 -15.695 1 98.31 246 ILE B C 1
ATOM 6371 O O . ILE B 1 246 ? 3.164 -8.352 -15.914 1 98.31 246 ILE B O 1
ATOM 6375 N N . LEU B 1 247 ? 1.806 -6.738 -16.609 1 97.06 247 LEU B N 1
ATOM 6376 C CA . LEU B 1 247 ? 1.644 -7.285 -17.953 1 97.06 247 LEU B CA 1
ATOM 6377 C C . LEU B 1 247 ? 2.037 -6.258 -19.016 1 97.06 247 LEU B C 1
ATOM 6379 O O . LEU B 1 247 ? 1.874 -5.051 -18.797 1 97.06 247 LEU B O 1
ATOM 6383 N N . ALA B 1 248 ? 2.539 -6.766 -20.078 1 94.69 248 ALA B N 1
ATOM 6384 C CA . ALA B 1 248 ? 2.793 -5.891 -21.219 1 94.69 248 ALA B CA 1
ATOM 6385 C C . ALA B 1 248 ? 1.49 -5.348 -21.797 1 94.69 248 ALA B C 1
ATOM 6387 O O . ALA B 1 248 ? 0.474 -6.047 -21.828 1 94.69 248 ALA B O 1
ATOM 6388 N N . ASP B 1 249 ? 1.557 -4.156 -22.297 1 91.25 249 ASP B N 1
ATOM 6389 C CA . ASP B 1 249 ? 0.364 -3.521 -22.844 1 91.25 249 ASP B CA 1
ATOM 6390 C C . ASP B 1 249 ? 0.007 -4.117 -24.203 1 91.25 249 ASP B C 1
ATOM 6392 O O . ASP B 1 249 ? -1.165 -4.148 -24.594 1 91.25 249 ASP B O 1
ATOM 6396 N N . SER B 1 250 ? 1.072 -4.531 -24.938 1 92.81 250 SER B N 1
ATOM 6397 C CA . SER B 1 250 ? 0.871 -5.16 -26.234 1 92.81 250 SER B CA 1
ATOM 6398 C C . SER B 1 250 ? 1.517 -6.543 -26.281 1 92.81 250 SER B C 1
ATOM 6400 O O . SER B 1 250 ? 2.467 -6.816 -25.547 1 92.81 250 SER B O 1
ATOM 6402 N N . TYR B 1 251 ? 0.927 -7.406 -27.062 1 93.5 251 TYR B N 1
ATOM 6403 C CA . TYR B 1 251 ? 1.443 -8.758 -27.234 1 93.5 251 TYR B CA 1
ATOM 6404 C C . TYR B 1 251 ? 1.133 -9.281 -28.641 1 93.5 251 TYR B C 1
ATOM 6406 O O . TYR B 1 251 ? 0.261 -8.75 -29.328 1 93.5 251 TYR B O 1
ATOM 6414 N N . PRO B 1 252 ? 1.872 -10.281 -29.078 1 92.56 252 PRO B N 1
ATOM 6415 C CA . PRO B 1 252 ? 1.713 -10.789 -30.438 1 92.56 252 PRO B CA 1
ATOM 6416 C C . PRO B 1 252 ? 0.311 -11.328 -30.703 1 92.56 252 PRO B C 1
ATOM 6418 O O . PRO B 1 252 ? -0.277 -11.984 -29.844 1 92.56 252 PRO B O 1
ATOM 6421 N N . ALA B 1 253 ? -0.164 -11.125 -31.891 1 94.06 253 ALA B N 1
ATOM 6422 C CA . ALA B 1 253 ? -1.481 -11.594 -32.312 1 94.06 253 ALA B CA 1
ATOM 6423 C C . ALA B 1 253 ? -1.418 -13.047 -32.781 1 94.06 253 ALA B C 1
ATOM 6425 O O . ALA B 1 253 ? -0.336 -13.57 -33.031 1 94.06 253 ALA B O 1
ATOM 6426 N N . LEU B 1 254 ? -2.576 -13.648 -32.812 1 94.69 254 LEU B N 1
ATOM 6427 C CA . LEU B 1 254 ? -2.682 -14.984 -33.375 1 94.69 254 LEU B CA 1
ATOM 6428 C C . LEU B 1 254 ? -2.488 -14.93 -34.906 1 94.69 254 LEU B C 1
ATOM 6430 O O . LEU B 1 254 ? -3.059 -14.07 -35.562 1 94.69 254 LEU B O 1
ATOM 6434 N N . ASP B 1 255 ? -1.578 -15.781 -35.406 1 93.31 255 ASP B N 1
ATOM 6435 C CA . ASP B 1 255 ? -1.361 -15.828 -36.844 1 93.31 255 ASP B CA 1
ATOM 6436 C C . ASP B 1 255 ? -0.998 -17.25 -37.281 1 93.31 255 ASP B C 1
ATOM 6438 O O . ASP B 1 255 ? -0.809 -18.141 -36.469 1 93.31 255 ASP B O 1
ATOM 6442 N N . GLY B 1 256 ? -1.222 -17.531 -38.531 1 93.5 256 GLY B N 1
ATOM 6443 C CA . GLY B 1 256 ? -0.767 -18.781 -39.125 1 93.5 256 GLY B CA 1
ATOM 6444 C C . GLY B 1 256 ? -1.607 -19.969 -38.719 1 93.5 256 GLY B C 1
ATOM 6445 O O . GLY B 1 256 ? -2.832 -19.875 -38.594 1 93.5 256 GLY B O 1
ATOM 6446 N N . ASP B 1 257 ? -0.935 -21.125 -38.531 1 93.81 257 ASP B N 1
ATOM 6447 C CA . ASP B 1 257 ? -1.59 -22.406 -38.281 1 93.81 257 ASP B CA 1
ATOM 6448 C C . ASP B 1 257 ? -2.297 -22.422 -36.938 1 93.81 257 ASP B C 1
ATOM 6450 O O . ASP B 1 257 ? -3.383 -22.984 -36.812 1 93.81 257 ASP B O 1
ATOM 6454 N N . ILE B 1 258 ? -1.685 -21.781 -36.062 1 95.88 258 ILE B N 1
ATOM 6455 C CA . ILE B 1 258 ? -2.271 -21.781 -34.719 1 95.88 258 ILE B CA 1
ATOM 6456 C C . ILE B 1 258 ? -3.58 -21 -34.719 1 95.88 258 ILE B C 1
ATOM 6458 O O . ILE B 1 258 ? -4.527 -21.359 -34.031 1 95.88 258 ILE B O 1
ATOM 6462 N N . LYS B 1 259 ? -3.627 -19.859 -35.469 1 96.75 259 LYS B N 1
ATOM 6463 C CA . LYS B 1 259 ? -4.859 -19.094 -35.594 1 96.75 259 LYS B CA 1
ATOM 6464 C C . LYS B 1 259 ? -5.984 -19.953 -36.156 1 96.75 259 LYS B C 1
ATOM 6466 O O . LYS B 1 259 ? -7.094 -19.969 -35.625 1 96.75 259 LYS B O 1
ATOM 6471 N N . SER B 1 260 ? -5.672 -20.672 -37.25 1 96.56 260 SER B N 1
ATOM 6472 C CA . SER B 1 260 ? -6.656 -21.547 -37.875 1 96.56 260 SER B CA 1
ATOM 6473 C C . SER B 1 260 ? -7.129 -22.625 -36.906 1 96.56 260 SER B C 1
ATOM 6475 O O . SER B 1 260 ? -8.32 -22.922 -36.844 1 96.56 260 SER B O 1
ATOM 6477 N N . PHE B 1 261 ? -6.215 -23.156 -36.219 1 97.81 261 PHE B N 1
ATOM 6478 C CA . PHE B 1 261 ? -6.539 -24.203 -35.25 1 97.81 261 PHE B CA 1
ATOM 6479 C C . PHE B 1 261 ? -7.48 -23.688 -34.188 1 97.81 261 PHE B C 1
ATOM 6481 O O . PHE B 1 261 ? -8.5 -24.328 -33.875 1 97.81 261 PHE B O 1
ATOM 6488 N N . VAL B 1 262 ? -7.172 -22.562 -33.594 1 97.56 262 VAL B N 1
ATOM 6489 C CA . VAL B 1 262 ? -7.926 -21.984 -32.5 1 97.56 262 VAL B CA 1
ATOM 6490 C C . VAL B 1 262 ? -9.32 -21.578 -32.969 1 97.56 262 VAL B C 1
ATOM 6492 O O . VAL B 1 262 ? -10.297 -21.703 -32.219 1 97.56 262 VAL B O 1
ATOM 6495 N N . GLU B 1 263 ? -9.445 -21.156 -34.219 1 97.06 263 GLU B N 1
ATOM 6496 C CA . GLU B 1 263 ? -10.719 -20.688 -34.75 1 97.06 263 GLU B CA 1
ATOM 6497 C C . GLU B 1 263 ? -11.609 -21.875 -35.156 1 97.06 263 GLU B C 1
ATOM 6499 O O . GLU B 1 263 ? -12.828 -21.734 -35.219 1 97.06 263 GLU B O 1
ATOM 6504 N N . THR B 1 264 ? -10.992 -22.984 -35.406 1 96.94 264 THR B N 1
ATOM 6505 C CA . THR B 1 264 ? -11.742 -24.156 -35.844 1 96.94 264 THR B CA 1
ATOM 6506 C C . THR B 1 264 ? -12.266 -24.953 -34.656 1 96.94 264 THR B C 1
ATOM 6508 O O . THR B 1 264 ? -13.195 -25.75 -34.781 1 96.94 264 THR B O 1
ATOM 6511 N N . HIS B 1 265 ? -11.688 -24.781 -33.469 1 98.12 265 HIS B N 1
ATOM 6512 C CA . HIS B 1 265 ? -12.094 -25.5 -32.281 1 98.12 265 HIS B CA 1
ATOM 6513 C C . HIS B 1 265 ? -12.852 -24.578 -31.312 1 98.12 265 HIS B C 1
ATOM 6515 O O . HIS B 1 265 ? -12.758 -23.359 -31.422 1 98.12 265 HIS B O 1
ATOM 6521 N N . GLN B 1 266 ? -13.57 -25.172 -30.406 1 97.81 266 GLN B N 1
ATOM 6522 C CA . GLN B 1 266 ? -14.43 -24.391 -29.531 1 97.81 266 GLN B CA 1
ATOM 6523 C C . GLN B 1 266 ? -13.984 -24.516 -28.062 1 97.81 266 GLN B C 1
ATOM 6525 O O . GLN B 1 266 ? -14.273 -23.641 -27.25 1 97.81 266 GLN B O 1
ATOM 6530 N N . LYS B 1 267 ? -13.383 -25.594 -27.766 1 98.62 267 LYS B N 1
ATOM 6531 C CA . LYS B 1 267 ? -13 -25.906 -26.391 1 98.62 267 LYS B CA 1
ATOM 6532 C C . LYS B 1 267 ? -11.539 -26.328 -26.312 1 98.62 267 LYS B C 1
ATOM 6534 O O . LYS B 1 267 ? -11.242 -27.5 -26.062 1 98.62 267 LYS B O 1
ATOM 6539 N N . ILE B 1 268 ? -10.695 -25.391 -26.281 1 98.69 268 ILE B N 1
ATOM 6540 C CA . ILE B 1 268 ? -9.266 -25.656 -26.406 1 98.69 268 ILE B CA 1
ATOM 6541 C C . ILE B 1 268 ? -8.617 -25.656 -25.016 1 98.69 268 ILE B C 1
ATOM 6543 O O . ILE B 1 268 ? -8.914 -24.797 -24.188 1 98.69 268 ILE B O 1
ATOM 6547 N N . ALA B 1 269 ? -7.754 -26.609 -24.781 1 98.81 269 ALA B N 1
ATOM 6548 C CA . ALA B 1 269 ? -6.816 -26.594 -23.656 1 98.81 269 ALA B CA 1
ATOM 6549 C C . ALA B 1 269 ? -5.438 -26.109 -24.094 1 98.81 269 ALA B C 1
ATOM 6551 O O . ALA B 1 269 ? -4.836 -26.672 -25.016 1 98.81 269 ALA B O 1
ATOM 6552 N N . LEU B 1 270 ? -5.004 -25.047 -23.5 1 98.69 270 LEU B N 1
ATOM 6553 C CA . LEU B 1 270 ? -3.621 -24.625 -23.672 1 98.69 270 LEU B CA 1
ATOM 6554 C C . LEU B 1 270 ? -2.697 -25.328 -22.688 1 98.69 270 LEU B C 1
ATOM 6556 O O . LEU B 1 270 ? -3.014 -25.422 -21.5 1 98.69 270 LEU B O 1
ATOM 6560 N N . VAL B 1 271 ? -1.607 -25.875 -23.172 1 97.88 271 VAL B N 1
ATOM 6561 C CA . VAL B 1 271 ? -0.632 -26.562 -22.328 1 97.88 271 VAL B CA 1
ATOM 6562 C C . VAL B 1 271 ? 0.735 -25.891 -22.469 1 97.88 271 VAL B C 1
ATOM 6564 O O . VAL B 1 271 ? 1.247 -25.766 -23.594 1 97.88 271 VAL B O 1
ATOM 6567 N N . ALA B 1 272 ? 1.238 -25.438 -21.359 1 94.38 272 ALA B N 1
ATOM 6568 C CA . ALA B 1 272 ? 2.572 -24.844 -21.359 1 94.38 272 ALA B CA 1
ATOM 6569 C C . ALA B 1 272 ? 3.262 -25.047 -20.016 1 94.38 272 ALA B C 1
ATOM 6571 O O . ALA B 1 272 ? 2.701 -24.719 -18.969 1 94.38 272 ALA B O 1
ATOM 6572 N N . PHE B 1 273 ? 4.453 -25.578 -19.984 1 87.5 273 PHE B N 1
ATOM 6573 C CA . PHE B 1 273 ? 5.219 -25.781 -18.75 1 87.5 273 PHE B CA 1
ATOM 6574 C C . PHE B 1 273 ? 6.488 -24.938 -18.766 1 87.5 273 PHE B C 1
ATOM 6576 O O . PHE B 1 273 ? 7.398 -25.172 -17.969 1 87.5 273 PHE B O 1
ATOM 6583 N N . GLY B 1 274 ? 6.512 -23.984 -19.547 1 76.5 274 GLY B N 1
ATOM 6584 C CA . GLY B 1 274 ? 7.605 -23.016 -19.562 1 76.5 274 GLY B CA 1
ATOM 6585 C C . GLY B 1 274 ? 8.828 -23.516 -20.312 1 76.5 274 GLY B C 1
ATOM 6586 O O . GLY B 1 274 ? 8.969 -24.719 -20.547 1 76.5 274 GLY B O 1
ATOM 6587 N N . THR B 1 275 ? 9.742 -22.672 -20.578 1 66.75 275 THR B N 1
ATOM 6588 C CA . THR B 1 275 ? 10.945 -22.953 -21.359 1 66.75 275 THR B CA 1
ATOM 6589 C C . THR B 1 275 ? 11.992 -23.656 -20.5 1 66.75 275 THR B C 1
ATOM 6591 O O . THR B 1 275 ? 12.836 -24.375 -21.016 1 66.75 275 THR B O 1
ATOM 6594 N N . HIS B 1 276 ? 11.75 -23.531 -19.141 1 68.19 276 HIS B N 1
ATOM 6595 C CA . HIS B 1 276 ? 12.828 -23.984 -18.281 1 68.19 276 HIS B CA 1
ATOM 6596 C C . HIS B 1 276 ? 12.461 -25.281 -17.562 1 68.19 276 HIS B C 1
ATOM 6598 O O . HIS B 1 276 ? 13.234 -25.781 -16.75 1 68.19 276 HIS B O 1
ATOM 6604 N N . VAL B 1 277 ? 11.336 -25.75 -17.875 1 72.69 277 VAL B N 1
ATOM 6605 C CA . VAL B 1 277 ? 10.914 -27 -17.234 1 72.69 277 VAL B CA 1
ATOM 6606 C C . VAL B 1 277 ? 11.156 -28.172 -18.172 1 72.69 277 VAL B C 1
ATOM 6608 O O . VAL B 1 277 ? 10.727 -28.141 -19.328 1 72.69 277 VAL B O 1
ATOM 6611 N N . ILE B 1 278 ? 11.883 -29.078 -17.672 1 71.31 278 ILE B N 1
ATOM 6612 C CA . ILE B 1 278 ? 12.109 -30.328 -18.406 1 71.31 278 ILE B CA 1
ATOM 6613 C C . ILE B 1 278 ? 11.352 -31.469 -17.719 1 71.31 278 ILE B C 1
ATOM 6615 O O . ILE B 1 278 ? 11.711 -31.891 -16.625 1 71.31 278 ILE B O 1
ATOM 6619 N N . LEU B 1 279 ? 10.344 -31.906 -18.375 1 79.75 279 LEU B N 1
ATOM 6620 C CA . LEU B 1 279 ? 9.555 -33 -17.828 1 79.75 279 LEU B CA 1
ATOM 6621 C C . LEU B 1 279 ? 10.102 -34.344 -18.312 1 79.75 279 LEU B C 1
ATOM 6623 O O . LEU B 1 279 ? 10.562 -34.469 -19.453 1 79.75 279 LEU B O 1
ATOM 6627 N N . ASP B 1 280 ? 10.016 -35.25 -17.453 1 83.19 280 ASP B N 1
ATOM 6628 C CA . ASP B 1 280 ? 10.406 -36.594 -17.891 1 83.19 280 ASP B CA 1
ATOM 6629 C C . ASP B 1 280 ? 9.367 -37.188 -18.844 1 83.19 280 ASP B C 1
ATOM 6631 O O . ASP B 1 280 ? 8.211 -36.75 -18.844 1 83.19 280 ASP B O 1
ATOM 6635 N N . ASP B 1 281 ? 9.742 -38.219 -19.578 1 86.94 281 ASP B N 1
ATOM 6636 C CA . ASP B 1 281 ? 8.906 -38.844 -20.609 1 86.94 281 ASP B CA 1
ATOM 6637 C C . ASP B 1 281 ? 7.602 -39.375 -20.016 1 86.94 281 ASP B C 1
ATOM 6639 O O . ASP B 1 281 ? 6.527 -39.188 -20.578 1 86.94 281 ASP B O 1
ATOM 6643 N N . GLY B 1 282 ? 7.793 -39.938 -18.891 1 88.94 282 GLY B N 1
ATOM 6644 C CA . GLY B 1 282 ? 6.617 -40.5 -18.25 1 88.94 282 GLY B CA 1
ATOM 6645 C C . GLY B 1 282 ? 5.547 -39.469 -17.953 1 88.94 282 GLY B C 1
ATOM 6646 O O . GLY B 1 282 ? 4.355 -39.719 -18.141 1 88.94 282 GLY B O 1
ATOM 6647 N N . LYS B 1 283 ? 5.977 -38.375 -17.531 1 91.69 283 LYS B N 1
ATOM 6648 C CA . LYS B 1 283 ? 5.031 -37.281 -17.203 1 91.69 283 LYS B CA 1
ATOM 6649 C C . LYS B 1 283 ? 4.383 -36.75 -18.469 1 91.69 283 LYS B C 1
ATOM 6651 O O . LYS B 1 283 ? 3.182 -36.469 -18.484 1 91.69 283 LYS B O 1
ATOM 6656 N N . ILE B 1 284 ? 5.16 -36.562 -19.484 1 92 284 ILE B N 1
ATOM 6657 C CA . ILE B 1 284 ? 4.648 -36.062 -20.75 1 92 284 ILE B CA 1
ATOM 6658 C C . ILE B 1 284 ? 3.57 -37 -21.281 1 92 284 ILE B C 1
ATOM 6660 O O . ILE B 1 284 ? 2.498 -36.562 -21.703 1 92 284 ILE B O 1
ATOM 6664 N N . PHE B 1 285 ? 3.811 -38.312 -21.188 1 93.81 285 PHE B N 1
ATOM 6665 C CA . PHE B 1 285 ? 2.869 -39.312 -21.688 1 93.81 285 PHE B CA 1
ATOM 6666 C C . PHE B 1 285 ? 1.595 -39.312 -20.859 1 93.81 285 PHE B C 1
ATOM 6668 O O . PHE B 1 285 ? 0.497 -39.5 -21.391 1 93.81 285 PHE B O 1
ATOM 6675 N N . LYS B 1 286 ? 1.785 -39.125 -19.562 1 96 286 LYS B N 1
ATOM 6676 C CA . LYS B 1 286 ? 0.616 -39.031 -18.688 1 96 286 LYS B CA 1
ATOM 6677 C C . LYS B 1 286 ? -0.256 -37.844 -19.047 1 96 286 LYS B C 1
ATOM 6679 O O . LYS B 1 286 ? -1.485 -37.938 -19.031 1 96 286 LYS B O 1
ATOM 6684 N N . ILE B 1 287 ? 0.384 -36.75 -19.375 1 96.62 287 ILE B N 1
ATOM 6685 C CA . ILE B 1 287 ? -0.345 -35.531 -19.75 1 96.62 287 ILE B CA 1
ATOM 6686 C C . ILE B 1 287 ? -1.064 -35.75 -21.078 1 96.62 287 ILE B C 1
ATOM 6688 O O . ILE B 1 287 ? -2.25 -35.438 -21.203 1 96.62 287 ILE B O 1
ATOM 6692 N N . ILE B 1 288 ? -0.361 -36.375 -22.047 1 96.5 288 ILE B N 1
ATOM 6693 C CA . ILE B 1 288 ? -0.958 -36.656 -23.344 1 96.5 288 ILE B CA 1
ATOM 6694 C C . ILE B 1 288 ? -2.176 -37.562 -23.172 1 96.5 288 ILE B C 1
ATOM 6696 O O . ILE B 1 288 ? -3.246 -37.281 -23.719 1 96.5 288 ILE B O 1
ATOM 6700 N N . ASP B 1 289 ? -1.973 -38.562 -22.391 1 97.75 289 ASP B N 1
ATOM 6701 C CA . ASP B 1 289 ? -3.039 -39.531 -22.188 1 97.75 289 ASP B CA 1
ATOM 6702 C C . ASP B 1 289 ? -4.246 -38.906 -21.5 1 97.75 289 ASP B C 1
ATOM 6704 O O . ASP B 1 289 ? -5.387 -39.125 -21.906 1 97.75 289 ASP B O 1
ATOM 6708 N N . GLY B 1 290 ? -4 -38.094 -20.484 1 98.31 290 GLY B N 1
ATOM 6709 C CA . GLY B 1 290 ? -5.082 -37.406 -19.797 1 98.31 290 GLY B CA 1
ATOM 6710 C C . GLY B 1 290 ? -5.848 -36.438 -20.688 1 98.31 290 GLY B C 1
ATOM 6711 O O . GLY B 1 290 ? -7.074 -36.375 -20.609 1 98.31 290 GLY B O 1
ATOM 6712 N N . LEU B 1 291 ? -5.152 -35.75 -21.547 1 98.5 291 LEU B N 1
ATOM 6713 C CA . LEU B 1 291 ? -5.773 -34.812 -22.484 1 98.5 291 LEU B CA 1
ATOM 6714 C C . LEU B 1 291 ? -6.543 -35.531 -23.562 1 98.5 291 LEU B C 1
ATOM 6716 O O . LEU B 1 291 ? -7.613 -35.094 -23.984 1 98.5 291 LEU B O 1
ATOM 6720 N N . ALA B 1 292 ? -5.957 -36.656 -24.016 1 98.19 292 ALA B N 1
ATOM 6721 C CA . ALA B 1 292 ? -6.645 -37.469 -25 1 98.19 292 ALA B CA 1
ATOM 6722 C C . ALA B 1 292 ? -7.969 -38 -24.453 1 98.19 292 ALA B C 1
ATOM 6724 O O . ALA B 1 292 ? -8.977 -38.031 -25.172 1 98.19 292 ALA B O 1
ATOM 6725 N N . ASP B 1 293 ? -7.93 -38.406 -23.219 1 98 293 ASP B N 1
ATOM 6726 C CA . ASP B 1 293 ? -9.148 -38.875 -22.562 1 98 293 ASP B CA 1
ATOM 6727 C C . ASP B 1 293 ? -10.188 -37.75 -22.484 1 98 293 ASP B C 1
ATOM 6729 O O . ASP B 1 293 ? -11.383 -37.969 -22.672 1 98 293 ASP B O 1
ATOM 6733 N N . ALA B 1 294 ? -9.711 -36.531 -22.188 1 98.38 294 ALA B N 1
ATOM 6734 C CA . ALA B 1 294 ? -10.602 -35.375 -22.109 1 98.38 294 ALA B CA 1
ATOM 6735 C C . ALA B 1 294 ? -11.219 -35.062 -23.453 1 98.38 294 ALA B C 1
ATOM 6737 O O . ALA B 1 294 ? -12.383 -34.688 -23.547 1 98.38 294 ALA B O 1
ATOM 6738 N N . ILE B 1 295 ? -10.453 -35.219 -24.578 1 98.19 295 ILE B N 1
ATOM 6739 C CA . ILE B 1 295 ? -10.961 -35.031 -25.922 1 98.19 295 ILE B CA 1
ATOM 6740 C C . ILE B 1 295 ? -12.008 -36.094 -26.25 1 98.19 295 ILE B C 1
ATOM 6742 O O . ILE B 1 295 ? -13.086 -35.781 -26.75 1 98.19 295 ILE B O 1
ATOM 6746 N N . SER B 1 296 ? -11.688 -37.312 -25.906 1 96.88 296 SER B N 1
ATOM 6747 C CA . SER B 1 296 ? -12.57 -38.438 -26.219 1 96.88 296 SER B CA 1
ATOM 6748 C C . SER B 1 296 ? -13.906 -38.281 -25.484 1 96.88 296 SER B C 1
ATOM 6750 O O . SER B 1 296 ? -14.945 -38.719 -26 1 96.88 296 SER B O 1
ATOM 6752 N N . SER B 1 297 ? -13.852 -37.719 -24.312 1 95.94 297 SER B N 1
ATOM 6753 C CA . SER B 1 297 ? -15.062 -37.531 -23.531 1 95.94 297 SER B CA 1
ATOM 6754 C C . SER B 1 297 ? -15.836 -36.312 -23.969 1 95.94 297 SER B C 1
ATOM 6756 O O . SER B 1 297 ? -16.922 -36.031 -23.453 1 95.94 297 SER B O 1
ATOM 6758 N N . GLY B 1 298 ? -15.266 -35.438 -24.797 1 96.94 298 GLY B N 1
ATOM 6759 C CA . GLY B 1 298 ? -15.961 -34.312 -25.359 1 96.94 298 GLY B CA 1
ATOM 6760 C C . GLY B 1 298 ? -15.867 -33.062 -24.484 1 96.94 298 GLY B C 1
ATOM 6761 O O . GLY B 1 298 ? -16.5 -32.062 -24.781 1 96.94 298 GLY B O 1
ATOM 6762 N N . VAL B 1 299 ? -15.102 -33.188 -23.438 1 97.75 299 VAL B N 1
ATOM 6763 C CA . VAL B 1 299 ? -14.984 -32.062 -22.531 1 97.75 299 VAL B CA 1
ATOM 6764 C C . VAL B 1 299 ? -14.172 -30.953 -23.188 1 97.75 299 VAL B C 1
ATOM 6766 O O . VAL B 1 299 ? -14.43 -29.766 -22.953 1 97.75 299 VAL B O 1
ATOM 6769 N N . ILE B 1 300 ? -13.172 -31.312 -23.969 1 98.56 300 ILE B N 1
ATOM 6770 C CA . ILE B 1 300 ? -12.445 -30.406 -24.844 1 98.56 300 ILE B CA 1
ATOM 6771 C C . ILE B 1 300 ? -12.406 -30.969 -26.266 1 98.56 300 ILE B C 1
ATOM 6773 O O . ILE B 1 300 ? -12.719 -32.156 -26.469 1 98.56 300 ILE B O 1
ATOM 6777 N N . ASP B 1 301 ? -12.047 -30.094 -27.219 1 98.62 301 ASP B N 1
ATOM 6778 C CA . ASP B 1 301 ? -12.047 -30.609 -28.594 1 98.62 301 ASP B CA 1
ATOM 6779 C C . ASP B 1 301 ? -10.734 -30.266 -29.297 1 98.62 301 ASP B C 1
ATOM 6781 O O . ASP B 1 301 ? -10.562 -30.578 -30.484 1 98.62 301 ASP B O 1
ATOM 6785 N N . GLY B 1 302 ? -9.797 -29.641 -28.531 1 98.44 302 GLY B N 1
ATOM 6786 C CA . GLY B 1 302 ? -8.484 -29.312 -29.062 1 98.44 302 GLY B CA 1
ATOM 6787 C C . GLY B 1 302 ? -7.445 -29.031 -28 1 98.44 302 GLY B C 1
ATOM 6788 O O . GLY B 1 302 ? -7.789 -28.594 -26.891 1 98.44 302 GLY B O 1
ATOM 6789 N N . VAL B 1 303 ? -6.188 -29.297 -28.328 1 98.62 303 VAL B N 1
ATOM 6790 C CA . VAL B 1 303 ? -5.07 -29.031 -27.438 1 98.62 303 VAL B CA 1
ATOM 6791 C C . VAL B 1 303 ? -3.988 -28.25 -28.172 1 98.62 303 VAL B C 1
ATOM 6793 O O . VAL B 1 303 ? -3.541 -28.656 -29.25 1 98.62 303 VAL B O 1
ATOM 6796 N N . VAL B 1 304 ? -3.674 -27.109 -27.656 1 98.25 304 VAL B N 1
ATOM 6797 C CA . VAL B 1 304 ? -2.482 -26.391 -28.094 1 98.25 304 VAL B CA 1
ATOM 6798 C C . VAL B 1 304 ? -1.363 -26.578 -27.062 1 98.25 304 VAL B C 1
ATOM 6800 O O . VAL B 1 304 ? -1.518 -26.219 -25.891 1 98.25 304 VAL B O 1
ATOM 6803 N N . TRP B 1 305 ? -0.251 -27.156 -27.469 1 96.94 305 TRP B N 1
ATOM 6804 C CA . TRP B 1 305 ? 0.824 -27.453 -26.531 1 96.94 305 TRP B CA 1
ATOM 6805 C C . TRP B 1 305 ? 2.125 -26.781 -26.969 1 96.94 305 TRP B C 1
ATOM 6807 O O . TRP B 1 305 ? 2.709 -27.156 -27.984 1 96.94 305 TRP B O 1
ATOM 6817 N N . ALA B 1 306 ? 2.561 -25.766 -26.203 1 94.12 306 ALA B N 1
ATOM 6818 C CA . ALA B 1 306 ? 3.887 -25.188 -26.375 1 94.12 306 ALA B CA 1
ATOM 6819 C C . ALA B 1 306 ? 4.961 -26.047 -25.719 1 94.12 306 ALA B C 1
ATOM 6821 O O . ALA B 1 306 ? 5.199 -25.938 -24.516 1 94.12 306 ALA B O 1
ATOM 6822 N N . LEU B 1 307 ? 5.613 -26.844 -26.469 1 87.62 307 LEU B N 1
ATOM 6823 C CA . LEU B 1 307 ? 6.648 -27.75 -25.984 1 87.62 307 LEU B CA 1
ATOM 6824 C C . LEU B 1 307 ? 7.996 -27.422 -26.625 1 87.62 307 LEU B C 1
ATOM 6826 O O . LEU B 1 307 ? 8.148 -27.484 -27.844 1 87.62 307 LEU B O 1
ATOM 6830 N N . SER B 1 308 ? 8.852 -27.078 -25.766 1 80.88 308 SER B N 1
ATOM 6831 C CA . SER B 1 308 ? 10.156 -26.625 -26.25 1 80.88 308 SER B CA 1
ATOM 6832 C C . SER B 1 308 ? 10.867 -27.703 -27.047 1 80.88 308 SER B C 1
ATOM 6834 O O . SER B 1 308 ? 10.586 -28.891 -26.875 1 80.88 308 SER B O 1
ATOM 6836 N N . ALA B 1 309 ? 11.812 -27.297 -27.859 1 75.31 309 ALA B N 1
ATOM 6837 C CA . ALA B 1 309 ? 12.609 -28.219 -28.656 1 75.31 309 ALA B CA 1
ATOM 6838 C C . ALA B 1 309 ? 13.445 -29.125 -27.75 1 75.31 309 ALA B C 1
ATOM 6840 O O . ALA B 1 309 ? 13.656 -30.312 -28.062 1 75.31 309 ALA B O 1
ATOM 6841 N N . ARG B 1 310 ? 13.766 -28.578 -26.672 1 73.75 310 ARG B N 1
ATOM 6842 C CA . ARG B 1 310 ? 14.594 -29.328 -25.734 1 73.75 310 ARG B CA 1
ATOM 6843 C C . ARG B 1 310 ? 13.812 -30.5 -25.125 1 73.75 310 ARG B C 1
ATOM 6845 O O . ARG B 1 310 ? 14.344 -31.594 -25 1 73.75 310 ARG B O 1
ATOM 6852 N N . SER B 1 311 ? 12.719 -30.219 -24.781 1 76.19 311 SER B N 1
ATOM 6853 C CA . SER B 1 311 ? 11.875 -31.25 -24.203 1 76.19 311 SER B CA 1
ATOM 6854 C C . SER B 1 311 ? 11.531 -32.344 -25.219 1 76.19 311 SER B C 1
ATOM 6856 O O . SER B 1 311 ? 11.477 -33.531 -24.891 1 76.19 311 SER B O 1
ATOM 6858 N N . ARG B 1 312 ? 11.398 -31.969 -26.469 1 77.25 312 ARG B N 1
ATOM 6859 C CA . ARG B 1 312 ? 11.055 -32.906 -27.547 1 77.25 312 ARG B CA 1
ATOM 6860 C C . ARG B 1 312 ? 12.234 -33.812 -27.875 1 77.25 312 ARG B C 1
ATOM 6862 O O . ARG B 1 312 ? 12.047 -34.969 -28.234 1 77.25 312 ARG B O 1
ATOM 6869 N N . GLY B 1 313 ? 13.375 -33.156 -27.812 1 72.88 313 GLY B N 1
ATOM 6870 C CA . GLY B 1 313 ? 14.586 -33.875 -28.203 1 72.88 313 GLY B CA 1
ATOM 6871 C C . GLY B 1 313 ? 14.938 -35.031 -27.281 1 72.88 313 GLY B C 1
ATOM 6872 O O . GLY B 1 313 ? 15.656 -35.938 -27.656 1 72.88 313 GLY B O 1
ATOM 6873 N N . GLN B 1 314 ? 14.406 -35.031 -26.172 1 75.06 314 GLN B N 1
ATOM 6874 C CA . GLN B 1 314 ? 14.766 -36.062 -25.203 1 75.06 314 GLN B CA 1
ATOM 6875 C C . GLN B 1 314 ? 13.852 -37.281 -25.312 1 75.06 314 GLN B C 1
ATOM 6877 O O . GLN B 1 314 ? 14.164 -38.344 -24.797 1 75.06 314 GLN B O 1
ATOM 6882 N N . LEU B 1 315 ? 12.852 -37.156 -26.141 1 82.12 315 LEU B N 1
ATOM 6883 C CA . LEU B 1 315 ? 11.852 -38.219 -26.25 1 82.12 315 LEU B CA 1
ATOM 6884 C C . LEU B 1 315 ? 12.133 -39.094 -27.453 1 82.12 315 LEU B C 1
ATOM 6886 O O . LEU B 1 315 ? 12.586 -38.625 -28.5 1 82.12 315 LEU B O 1
ATOM 6890 N N . ASP B 1 316 ? 11.984 -40.406 -27.266 1 86.25 316 ASP B N 1
ATOM 6891 C CA . ASP B 1 316 ? 11.922 -41.312 -28.438 1 86.25 316 ASP B CA 1
ATOM 6892 C C . ASP B 1 316 ? 10.625 -41.094 -29.203 1 86.25 316 ASP B C 1
ATOM 6894 O O . ASP B 1 316 ? 9.57 -41.594 -28.797 1 86.25 316 ASP B O 1
ATOM 6898 N N . THR B 1 317 ? 10.758 -40.469 -30.281 1 89.38 317 THR B N 1
ATOM 6899 C CA . THR B 1 317 ? 9.555 -40.062 -31.016 1 89.38 317 THR B CA 1
ATOM 6900 C C . THR B 1 317 ? 9.117 -41.156 -31.984 1 89.38 317 THR B C 1
ATOM 6902 O O . THR B 1 317 ? 8.102 -41.031 -32.656 1 89.38 317 THR B O 1
ATOM 6905 N N . SER B 1 318 ? 9.844 -42.281 -31.984 1 91.62 318 SER B N 1
ATOM 6906 C CA . SER B 1 318 ? 9.516 -43.375 -32.938 1 91.62 318 SER B CA 1
ATOM 6907 C C . SER B 1 318 ? 8.469 -44.312 -32.344 1 91.62 318 SER B C 1
ATOM 6909 O O . SER B 1 318 ? 7.859 -45.094 -33.094 1 91.62 318 SER B O 1
ATOM 6911 N N . ILE B 1 319 ? 8.273 -44.125 -31.141 1 92.81 319 ILE B N 1
ATOM 6912 C CA . ILE B 1 319 ? 7.348 -45.062 -30.484 1 92.81 319 ILE B CA 1
ATOM 6913 C C . ILE B 1 319 ? 5.91 -44.594 -30.734 1 92.81 319 ILE B C 1
ATOM 6915 O O . ILE B 1 319 ? 5.676 -43.406 -31.016 1 92.81 319 ILE B O 1
ATOM 6919 N N . ARG B 1 320 ? 5.016 -45.562 -30.578 1 94.62 320 ARG B N 1
ATOM 6920 C CA . ARG B 1 320 ? 3.598 -45.219 -30.641 1 94.62 320 ARG B CA 1
ATOM 6921 C C . ARG B 1 320 ? 3.162 -44.438 -29.406 1 94.62 320 ARG B C 1
ATOM 6923 O O . ARG B 1 320 ? 3.676 -44.688 -28.312 1 94.62 320 ARG B O 1
ATOM 6930 N N . VAL B 1 321 ? 2.234 -43.531 -29.609 1 93.94 321 VAL B N 1
ATOM 6931 C CA . VAL B 1 321 ? 1.72 -42.75 -28.469 1 93.94 321 VAL B CA 1
ATOM 6932 C C . VAL B 1 321 ? 1.067 -43.688 -27.469 1 93.94 321 VAL B C 1
ATOM 6934 O O . VAL B 1 321 ? 0.199 -44.5 -27.812 1 93.94 321 VAL B O 1
ATOM 6937 N N . PRO B 1 322 ? 1.522 -43.719 -26.297 1 90.75 322 PRO B N 1
ATOM 6938 C CA . PRO B 1 322 ? 0.94 -44.594 -25.266 1 90.75 322 PRO B CA 1
ATOM 6939 C C . PRO B 1 322 ? -0.414 -44.094 -24.766 1 90.75 322 PRO B C 1
ATOM 6941 O O . PRO B 1 322 ? -0.556 -43.75 -23.594 1 90.75 322 PRO B O 1
ATOM 6944 N N . SER B 1 323 ? -1.338 -44.031 -25.516 1 92.19 323 SER B N 1
ATOM 6945 C CA . SER B 1 323 ? -2.721 -43.625 -25.266 1 92.19 323 SER B CA 1
ATOM 6946 C C . SER B 1 323 ? -3.688 -44.406 -26.156 1 92.19 323 SER B C 1
ATOM 6948 O O . SER B 1 323 ? -3.432 -44.625 -27.344 1 92.19 323 SER B O 1
ATOM 6950 N N . LEU B 1 324 ? -4.738 -44.844 -25.594 1 91.81 324 LEU B N 1
ATOM 6951 C CA . LEU B 1 324 ? -5.715 -45.656 -26.297 1 91.81 324 LEU B CA 1
ATOM 6952 C C . LEU B 1 324 ? -6.289 -44.906 -27.5 1 91.81 324 LEU B C 1
ATOM 6954 O O . LEU B 1 324 ? -6.535 -45.5 -28.547 1 91.81 324 LEU B O 1
ATOM 6958 N N . HIS B 1 325 ? -6.395 -43.625 -27.406 1 92.94 325 HIS B N 1
ATOM 6959 C CA . HIS B 1 325 ? -7.098 -42.812 -28.406 1 92.94 325 HIS B CA 1
ATOM 6960 C C . HIS B 1 325 ? -6.141 -42.344 -29.484 1 92.94 325 HIS B C 1
ATOM 6962 O O . HIS B 1 325 ? -6.578 -41.875 -30.562 1 92.94 325 HIS B O 1
ATOM 6968 N N . LEU B 1 326 ? -4.84 -42.469 -29.234 1 95.75 326 LEU B N 1
ATOM 6969 C CA . LEU B 1 326 ? -3.854 -41.938 -30.172 1 95.75 326 LEU B CA 1
ATOM 6970 C C . LEU B 1 326 ? -2.871 -43.031 -30.609 1 95.75 326 LEU B C 1
ATOM 6972 O O . LEU B 1 326 ? -1.822 -42.719 -31.188 1 95.75 326 LEU B O 1
ATOM 6976 N N . SER B 1 327 ? -3.16 -44.25 -30.344 1 93.44 327 SER B N 1
ATOM 6977 C CA . SER B 1 327 ? -2.248 -45.375 -30.562 1 93.44 327 SER B CA 1
ATOM 6978 C C . SER B 1 327 ? -1.937 -45.562 -32.031 1 93.44 327 SER B C 1
ATOM 6980 O O . SER B 1 327 ? -0.968 -46.25 -32.406 1 93.44 327 SER B O 1
ATOM 6982 N N . HIS B 1 328 ? -2.723 -45 -32.938 1 94.06 328 HIS B N 1
ATOM 6983 C CA . HIS B 1 328 ? -2.521 -45.156 -34.375 1 94.06 328 HIS B CA 1
ATOM 6984 C C . HIS B 1 328 ? -1.43 -44.219 -34.875 1 94.06 328 HIS B C 1
ATOM 6986 O O . HIS B 1 328 ? -0.982 -44.312 -36 1 94.06 328 HIS B O 1
ATOM 6992 N N . LEU B 1 329 ? -0.904 -43.312 -34 1 96.25 329 LEU B N 1
ATOM 6993 C CA . LEU B 1 329 ? 0.131 -42.375 -34.375 1 96.25 329 LEU B CA 1
ATOM 6994 C C . LEU B 1 329 ? 1.416 -42.625 -33.594 1 96.25 329 LEU B C 1
ATOM 6996 O O . LEU B 1 329 ? 1.373 -43.125 -32.469 1 96.25 329 LEU B O 1
ATOM 7000 N N . THR B 1 330 ? 2.49 -42.281 -34.156 1 95.94 330 THR B N 1
ATOM 7001 C CA . THR B 1 330 ? 3.742 -42.188 -33.406 1 95.94 330 THR B CA 1
ATOM 7002 C C . THR B 1 330 ? 3.873 -40.844 -32.75 1 95.94 330 THR B C 1
ATOM 7004 O O . THR B 1 330 ? 3.168 -39.875 -33.094 1 95.94 330 THR B O 1
ATOM 7007 N N . ILE B 1 331 ? 4.742 -40.719 -31.781 1 94.12 331 ILE B N 1
ATOM 7008 C CA . ILE B 1 331 ? 5 -39.438 -31.109 1 94.12 331 ILE B CA 1
ATOM 7009 C C . ILE B 1 331 ? 5.461 -38.406 -32.125 1 94.12 331 ILE B C 1
ATOM 7011 O O . ILE B 1 331 ? 5.074 -37.25 -32.062 1 94.12 331 ILE B O 1
ATOM 7015 N N . ASP B 1 332 ? 6.219 -38.875 -33.062 1 93.94 332 ASP B N 1
ATOM 7016 C CA . ASP B 1 332 ? 6.707 -37.969 -34.125 1 93.94 332 ASP B CA 1
ATOM 7017 C C . ASP B 1 332 ? 5.555 -37.438 -34.938 1 93.94 332 ASP B C 1
ATOM 7019 O O . ASP B 1 332 ? 5.516 -36.219 -35.25 1 93.94 332 ASP B O 1
ATOM 7023 N N . GLN B 1 333 ? 4.672 -38.312 -35.344 1 96 333 GLN B N 1
ATOM 7024 C CA . GLN B 1 333 ? 3.508 -37.906 -36.125 1 96 333 GLN B CA 1
ATOM 7025 C C . GLN B 1 333 ? 2.627 -36.938 -35.312 1 96 333 GLN B C 1
ATOM 7027 O O . GLN B 1 333 ? 2.094 -35.969 -35.875 1 96 333 GLN B O 1
ATOM 7032 N N . LEU B 1 334 ? 2.533 -37.188 -34.031 1 95.62 334 LEU B N 1
ATOM 7033 C CA . LEU B 1 334 ? 1.746 -36.312 -33.188 1 95.62 334 LEU B CA 1
ATOM 7034 C C . LEU B 1 334 ? 2.377 -34.938 -33.094 1 95.62 334 LEU B C 1
ATOM 7036 O O . LEU B 1 334 ? 1.684 -33.938 -33.219 1 95.62 334 LEU B O 1
ATOM 7040 N N . PHE B 1 335 ? 3.688 -34.875 -32.938 1 93.81 335 PHE B N 1
ATOM 7041 C CA . PHE B 1 335 ? 4.406 -33.594 -32.812 1 93.81 335 PHE B CA 1
ATOM 7042 C C . PHE B 1 335 ? 4.398 -32.844 -34.125 1 93.81 335 PHE B C 1
ATOM 7044 O O . PHE B 1 335 ? 4.578 -31.609 -34.125 1 93.81 335 PHE B O 1
ATOM 7051 N N . LYS B 1 336 ? 4.145 -33.562 -35.188 1 93.88 336 LYS B N 1
ATOM 7052 C CA . LYS B 1 336 ? 4.059 -32.938 -36.5 1 93.88 336 LYS B CA 1
ATOM 7053 C C . LYS B 1 336 ? 2.623 -32.531 -36.844 1 93.88 336 LYS B C 1
ATOM 7055 O O . LYS B 1 336 ? 2.305 -32.188 -37.969 1 93.88 336 LYS B O 1
ATOM 7060 N N . ASN B 1 337 ? 1.771 -32.656 -35.844 1 96.12 337 ASN B N 1
ATOM 7061 C CA . ASN B 1 337 ? 0.398 -32.156 -35.906 1 96.12 337 ASN B CA 1
ATOM 7062 C C . ASN B 1 337 ? -0.421 -32.938 -36.938 1 96.12 337 ASN B C 1
ATOM 7064 O O . ASN B 1 337 ? -1.147 -32.375 -37.75 1 96.12 337 ASN B O 1
ATOM 7068 N N . GLN B 1 338 ? -0.29 -34.219 -36.938 1 95.88 338 GLN B N 1
ATOM 7069 C CA . GLN B 1 338 ? -1.023 -35.062 -37.875 1 95.88 338 GLN B CA 1
ATOM 7070 C C . GLN B 1 338 ? -2.381 -35.469 -37.281 1 95.88 338 GLN B C 1
ATOM 7072 O O . GLN B 1 338 ? -3.174 -36.125 -37.969 1 95.88 338 GLN B O 1
ATOM 7077 N N . ASP B 1 339 ? -2.627 -35.156 -36.125 1 96.12 339 ASP B N 1
ATOM 7078 C CA . ASP B 1 339 ? -3.961 -35.281 -35.531 1 96.12 339 ASP B CA 1
ATOM 7079 C C . ASP B 1 339 ? -4.664 -33.938 -35.5 1 96.12 339 ASP B C 1
ATOM 7081 O O . ASP B 1 339 ? -4.09 -32.938 -35.031 1 96.12 339 ASP B O 1
ATOM 7085 N N . GLN B 1 340 ? -5.898 -33.844 -35.844 1 95.62 340 GLN B N 1
ATOM 7086 C CA . GLN B 1 340 ? -6.617 -32.562 -36.031 1 95.62 340 GLN B CA 1
ATOM 7087 C C . GLN B 1 340 ? -6.945 -31.922 -34.719 1 95.62 340 GLN B C 1
ATOM 7089 O O . GLN B 1 340 ? -7.273 -30.734 -34.656 1 95.62 340 GLN B O 1
ATOM 7094 N N . ALA B 1 341 ? -6.902 -32.719 -33.594 1 97.75 341 ALA B N 1
ATOM 7095 C CA . ALA B 1 341 ? -7.266 -32.188 -32.312 1 97.75 341 ALA B CA 1
ATOM 7096 C C . ALA B 1 341 ? -6.039 -31.656 -31.562 1 97.75 341 ALA B C 1
ATOM 7098 O O . ALA B 1 341 ? -6.156 -31.094 -30.469 1 97.75 341 ALA B O 1
ATOM 7099 N N . TRP B 1 342 ? -4.871 -31.812 -32.156 1 97.81 342 TRP B N 1
ATOM 7100 C CA . TRP B 1 342 ? -3.645 -31.438 -31.453 1 97.81 342 TRP B CA 1
ATOM 7101 C C . TRP B 1 342 ? -2.818 -30.469 -32.281 1 97.81 342 TRP B C 1
ATOM 7103 O O . TRP B 1 342 ? -2.73 -30.594 -33.5 1 97.81 342 TRP B O 1
ATOM 7113 N N . HIS B 1 343 ? -2.283 -29.5 -31.641 1 97.69 343 HIS B N 1
ATOM 7114 C CA . HIS B 1 343 ? -1.345 -28.578 -32.25 1 97.69 343 HIS B CA 1
ATOM 7115 C C . HIS B 1 343 ? -0.133 -28.344 -31.359 1 97.69 343 HIS B C 1
ATOM 7117 O O . HIS B 1 343 ? -0.234 -27.656 -30.344 1 97.69 343 HIS B O 1
ATOM 7123 N N . PHE B 1 344 ? 0.994 -28.875 -31.766 1 95.25 344 PHE B N 1
ATOM 7124 C CA . PHE B 1 344 ? 2.252 -28.688 -31.062 1 95.25 344 PHE B CA 1
ATOM 7125 C C . PHE B 1 344 ? 3.092 -27.609 -31.719 1 95.25 344 PHE B C 1
ATOM 7127 O O . PHE B 1 344 ? 3.127 -27.5 -32.938 1 95.25 344 PHE B O 1
ATOM 7134 N N . ALA B 1 345 ? 3.691 -26.766 -30.891 1 93.38 345 ALA B N 1
ATOM 7135 C CA . ALA B 1 345 ? 4.637 -25.75 -31.359 1 93.38 345 ALA B CA 1
ATOM 7136 C C . ALA B 1 345 ? 5.723 -25.5 -30.328 1 93.38 345 ALA B C 1
ATOM 7138 O O . ALA B 1 345 ? 5.516 -25.719 -29.141 1 93.38 345 ALA B O 1
ATOM 7139 N N . THR B 1 346 ? 6.859 -25.047 -30.75 1 89.5 346 THR B N 1
ATOM 7140 C CA . THR B 1 346 ? 7.941 -24.719 -29.844 1 89.5 346 THR B CA 1
ATOM 7141 C C . THR B 1 346 ? 7.652 -23.422 -29.094 1 89.5 346 THR B C 1
ATOM 7143 O O . THR B 1 346 ? 8.156 -23.203 -28 1 89.5 346 THR B O 1
ATOM 7146 N N . TRP B 1 347 ? 6.875 -22.656 -29.75 1 89.81 347 TRP B N 1
ATOM 7147 C CA . TRP B 1 347 ? 6.465 -21.391 -29.156 1 89.81 347 TRP B CA 1
ATOM 7148 C C . TRP B 1 347 ? 5.047 -21.016 -29.594 1 89.81 347 TRP B C 1
ATOM 7150 O O . TRP B 1 347 ? 4.668 -21.234 -30.75 1 89.81 347 TRP B O 1
ATOM 7160 N N . VAL B 1 348 ? 4.262 -20.484 -28.672 1 93.62 348 VAL B N 1
ATOM 7161 C CA . VAL B 1 348 ? 2.91 -20 -28.953 1 93.62 348 VAL B CA 1
ATOM 7162 C C . VAL B 1 348 ? 2.707 -18.609 -28.359 1 93.62 348 VAL B C 1
ATOM 7164 O O . VAL B 1 348 ? 3.271 -18.297 -27.297 1 93.62 348 VAL B O 1
ATOM 7167 N N . PRO B 1 349 ? 2.02 -17.703 -29.062 1 95.56 349 PRO B N 1
ATOM 7168 C CA . PRO B 1 349 ? 1.64 -16.438 -28.422 1 95.56 349 PRO B CA 1
ATOM 7169 C C . PRO B 1 349 ? 0.626 -16.625 -27.297 1 95.56 349 PRO B C 1
ATOM 7171 O O . PRO B 1 349 ? -0.574 -16.422 -27.5 1 95.56 349 PRO B O 1
ATOM 7174 N N . GLN B 1 350 ? 1.089 -16.906 -26.203 1 95.81 350 GLN B N 1
ATOM 7175 C CA . GLN B 1 350 ? 0.303 -17.391 -25.062 1 95.81 350 GLN B CA 1
ATOM 7176 C C . GLN B 1 350 ? -0.834 -16.438 -24.734 1 95.81 350 GLN B C 1
ATOM 7178 O O . GLN B 1 350 ? -1.978 -16.859 -24.547 1 95.81 350 GLN B O 1
ATOM 7183 N N . ARG B 1 351 ? -0.622 -15.102 -24.703 1 96.81 351 ARG B N 1
ATOM 7184 C CA . ARG B 1 351 ? -1.625 -14.109 -24.344 1 96.81 351 ARG B CA 1
ATOM 7185 C C . ARG B 1 351 ? -2.785 -14.117 -25.344 1 96.81 351 ARG B C 1
ATOM 7187 O O . ARG B 1 351 ? -3.949 -14.055 -24.938 1 96.81 351 ARG B O 1
ATOM 7194 N N . SER B 1 352 ? -2.439 -14.242 -26.609 1 97.5 352 SER B N 1
ATOM 7195 C CA . SER B 1 352 ? -3.477 -14.219 -27.641 1 97.5 352 SER B CA 1
ATOM 7196 C C . SER B 1 352 ? -4.309 -15.5 -27.609 1 97.5 352 SER B C 1
ATOM 7198 O O . SER B 1 352 ? -5.516 -15.469 -27.859 1 97.5 352 SER B O 1
ATOM 7200 N N . VAL B 1 353 ? -3.625 -16.594 -27.297 1 98 353 VAL B N 1
ATOM 7201 C CA . VAL B 1 353 ? -4.348 -17.859 -27.188 1 98 353 VAL B CA 1
ATOM 7202 C C . VAL B 1 353 ? -5.285 -17.812 -25.984 1 98 353 VAL B C 1
ATOM 7204 O O . VAL B 1 353 ? -6.449 -18.203 -26.078 1 98 353 VAL B O 1
ATOM 7207 N N . LEU B 1 354 ? -4.785 -17.281 -24.891 1 98.19 354 LEU B N 1
ATOM 7208 C CA . LEU B 1 354 ? -5.578 -17.188 -23.672 1 98.19 354 LEU B CA 1
ATOM 7209 C C . LEU B 1 354 ? -6.738 -16.203 -23.859 1 98.19 354 LEU B C 1
ATOM 7211 O O . LEU B 1 354 ? -7.801 -16.391 -23.266 1 98.19 354 LEU B O 1
ATOM 7215 N N . GLU B 1 355 ? -6.535 -15.211 -24.625 1 97.31 355 GLU B N 1
ATOM 7216 C CA . GLU B 1 355 ? -7.547 -14.188 -24.859 1 97.31 355 GLU B CA 1
ATOM 7217 C C . GLU B 1 355 ? -8.695 -14.719 -25.703 1 97.31 355 GLU B C 1
ATOM 7219 O O . GLU B 1 355 ? -9.836 -14.273 -25.578 1 97.31 355 GLU B O 1
ATOM 7224 N N . HIS B 1 356 ? -8.414 -15.68 -26.562 1 97.88 356 HIS B N 1
ATOM 7225 C CA . HIS B 1 356 ? -9.422 -16.188 -27.484 1 97.88 356 HIS B CA 1
ATOM 7226 C C . HIS B 1 356 ? -10.508 -16.969 -26.734 1 97.88 356 HIS B C 1
ATOM 7228 O O . HIS B 1 356 ? -10.211 -17.734 -25.828 1 97.88 356 HIS B O 1
ATOM 7234 N N . ASP B 1 357 ? -11.758 -16.875 -27.156 1 96.75 357 ASP B N 1
ATOM 7235 C CA . ASP B 1 357 ? -12.914 -17.438 -26.469 1 96.75 357 ASP B CA 1
ATOM 7236 C C . ASP B 1 357 ? -12.883 -18.969 -26.5 1 96.75 357 ASP B C 1
ATOM 7238 O O . ASP B 1 357 ? -13.461 -19.625 -25.641 1 96.75 357 ASP B O 1
ATOM 7242 N N . SER B 1 358 ? -12.141 -19.484 -27.422 1 98.12 358 SER B N 1
ATOM 7243 C CA . SER B 1 358 ? -12.102 -20.938 -27.562 1 98.12 358 SER B CA 1
ATOM 7244 C C . SER B 1 358 ? -11.211 -21.578 -26.5 1 98.12 358 SER B C 1
ATOM 7246 O O . SER B 1 358 ? -11.273 -22.781 -26.281 1 98.12 358 SER B O 1
ATOM 7248 N N . THR B 1 359 ? -10.305 -20.828 -25.922 1 98.69 359 THR B N 1
ATOM 7249 C CA . THR B 1 359 ? -9.438 -21.375 -24.875 1 98.69 359 THR B CA 1
ATOM 7250 C C . THR B 1 359 ? -10.172 -21.406 -23.531 1 98.69 359 THR B C 1
ATOM 7252 O O . THR B 1 359 ? -10.43 -20.359 -22.922 1 98.69 359 THR B O 1
ATOM 7255 N N . ILE B 1 360 ? -10.414 -22.609 -23.062 1 98.62 360 ILE B N 1
ATOM 7256 C CA . ILE B 1 360 ? -11.328 -22.672 -21.938 1 98.62 360 ILE B CA 1
ATOM 7257 C C . ILE B 1 360 ? -10.602 -23.234 -20.703 1 98.62 360 ILE B C 1
ATOM 7259 O O . ILE B 1 360 ? -11.141 -23.219 -19.594 1 98.62 360 ILE B O 1
ATOM 7263 N N . ILE B 1 361 ? -9.383 -23.719 -20.875 1 98.81 361 ILE B N 1
ATOM 7264 C CA . ILE B 1 361 ? -8.617 -24.234 -19.75 1 98.81 361 ILE B CA 1
ATOM 7265 C C . ILE B 1 361 ? -7.121 -24.156 -20.062 1 98.81 361 ILE B C 1
ATOM 7267 O O . ILE B 1 361 ? -6.715 -24.25 -21.219 1 98.81 361 ILE B O 1
ATOM 7271 N N . PHE B 1 362 ? -6.285 -23.891 -19.109 1 98.81 362 PHE B N 1
ATOM 7272 C CA . PHE B 1 362 ? -4.836 -23.797 -19.25 1 98.81 362 PHE B CA 1
ATOM 7273 C C . PHE B 1 362 ? -4.137 -24.766 -18.312 1 98.81 362 PHE B C 1
ATOM 7275 O O . PHE B 1 362 ? -4.266 -24.672 -17.094 1 98.81 362 PHE B O 1
ATOM 7282 N N . VAL B 1 363 ? -3.471 -25.75 -18.812 1 98.5 363 VAL B N 1
ATOM 7283 C CA . VAL B 1 363 ? -2.625 -26.656 -18.047 1 98.5 363 VAL B CA 1
ATOM 7284 C C . VAL B 1 363 ? -1.209 -26.094 -17.953 1 98.5 363 VAL B C 1
ATOM 7286 O O . VAL B 1 363 ? -0.51 -25.984 -18.969 1 98.5 363 VAL B O 1
ATOM 7289 N N . THR B 1 364 ? -0.763 -25.781 -16.734 1 97.06 364 THR B N 1
ATOM 7290 C CA . THR B 1 364 ? 0.447 -24.969 -16.609 1 97.06 364 THR B CA 1
ATOM 7291 C C . THR B 1 364 ? 1.252 -25.406 -15.383 1 97.06 364 THR B C 1
ATOM 7293 O O . THR B 1 364 ? 0.719 -26.047 -14.484 1 97.06 364 THR B O 1
ATOM 7296 N N . HIS B 1 365 ? 2.506 -25.141 -15.391 1 94.75 365 HIS B N 1
ATOM 7297 C CA . HIS B 1 365 ? 3.367 -25.375 -14.242 1 94.75 365 HIS B CA 1
ATOM 7298 C C . HIS B 1 365 ? 3.234 -24.25 -13.219 1 94.75 365 HIS B C 1
ATOM 7300 O O . HIS B 1 365 ? 3.906 -24.25 -12.188 1 94.75 365 HIS B O 1
ATOM 7306 N N . ALA B 1 366 ? 2.443 -23.234 -13.547 1 95.56 366 ALA B N 1
ATOM 7307 C CA . ALA B 1 366 ? 2.09 -22.156 -12.625 1 95.56 366 ALA B CA 1
ATOM 7308 C C . ALA B 1 366 ? 3.271 -21.219 -12.398 1 95.56 366 ALA B C 1
ATOM 7310 O O . ALA B 1 366 ? 3.529 -20.797 -11.266 1 95.56 366 ALA B O 1
ATOM 7311 N N . GLY B 1 367 ? 3.994 -20.938 -13.477 1 93.75 367 GLY B N 1
ATOM 7312 C CA . GLY B 1 367 ? 4.926 -19.828 -13.398 1 93.75 367 GLY B CA 1
ATOM 7313 C C . GLY B 1 367 ? 4.234 -18.484 -13.219 1 93.75 367 GLY B C 1
ATOM 7314 O O . GLY B 1 367 ? 3.088 -18.312 -13.641 1 93.75 367 GLY B O 1
ATOM 7315 N N . PRO B 1 368 ? 4.898 -17.562 -12.656 1 92.81 368 PRO B N 1
ATOM 7316 C CA . PRO B 1 368 ? 4.262 -16.297 -12.344 1 92.81 368 PRO B CA 1
ATOM 7317 C C . PRO B 1 368 ? 3.656 -15.609 -13.57 1 92.81 368 PRO B C 1
ATOM 7319 O O . PRO B 1 368 ? 2.539 -15.094 -13.508 1 92.81 368 PRO B O 1
ATOM 7322 N N . SER B 1 369 ? 4.332 -15.578 -14.664 1 93.06 369 SER B N 1
ATOM 7323 C CA . SER B 1 369 ? 3.818 -14.938 -15.875 1 93.06 369 SER B CA 1
ATOM 7324 C C . SER B 1 369 ? 2.57 -15.648 -16.391 1 93.06 369 SER B C 1
ATOM 7326 O O . SER B 1 369 ? 1.581 -15.008 -16.734 1 93.06 369 SER B O 1
ATOM 7328 N N . SER B 1 370 ? 2.666 -16.984 -16.453 1 95.69 370 SER B N 1
ATOM 7329 C CA . SER B 1 370 ? 1.541 -17.781 -16.953 1 95.69 370 SER B CA 1
ATOM 7330 C C . SER B 1 370 ? 0.308 -17.578 -16.078 1 95.69 370 SER B C 1
ATOM 7332 O O . SER B 1 370 ? -0.803 -17.422 -16.578 1 95.69 370 SER B O 1
ATOM 7334 N N . VAL B 1 371 ? 0.542 -17.609 -14.812 1 97.31 371 VAL B N 1
ATOM 7335 C CA . VAL B 1 371 ? -0.551 -17.453 -13.859 1 97.31 371 VAL B CA 1
ATOM 7336 C C . VAL B 1 371 ? -1.189 -16.078 -14 1 97.31 371 VAL B C 1
ATOM 7338 O O . VAL B 1 371 ? -2.414 -15.961 -14.086 1 97.31 371 VAL B O 1
ATOM 7341 N N . ASN B 1 372 ? -0.375 -15.031 -14.023 1 97.69 372 ASN B N 1
ATOM 7342 C CA . ASN B 1 372 ? -0.873 -13.664 -14.164 1 97.69 372 ASN B CA 1
ATOM 7343 C C . ASN B 1 372 ? -1.653 -13.484 -15.461 1 97.69 372 ASN B C 1
ATOM 7345 O O . ASN B 1 372 ? -2.73 -12.883 -15.469 1 97.69 372 ASN B O 1
ATOM 7349 N N . GLU B 1 373 ? -1.122 -14.047 -16.547 1 97.75 373 GLU B N 1
ATOM 7350 C CA . GLU B 1 373 ? -1.778 -13.93 -17.844 1 97.75 373 GLU B CA 1
ATOM 7351 C C . GLU B 1 373 ? -3.104 -14.688 -17.859 1 97.75 373 GLU B C 1
ATOM 7353 O O . GLU B 1 373 ? -4.105 -14.18 -18.359 1 97.75 373 GLU B O 1
ATOM 7358 N N . SER B 1 374 ? -3.068 -15.883 -17.328 1 98.38 374 SER B N 1
ATOM 7359 C CA . SER B 1 374 ? -4.277 -16.703 -17.312 1 98.38 374 SER B CA 1
ATOM 7360 C C . SER B 1 374 ? -5.391 -16.031 -16.516 1 98.38 374 SER B C 1
ATOM 7362 O O . SER B 1 374 ? -6.527 -15.953 -16.969 1 98.38 374 SER B O 1
ATOM 7364 N N . ILE B 1 375 ? -5.07 -15.539 -15.344 1 98.44 375 ILE B N 1
ATOM 7365 C CA . ILE B 1 375 ? -6.062 -14.883 -14.5 1 98.44 375 ILE B CA 1
ATOM 7366 C C . ILE B 1 375 ? -6.574 -13.625 -15.188 1 98.44 375 ILE B C 1
ATOM 7368 O O . ILE B 1 375 ? -7.777 -13.359 -15.195 1 98.44 375 ILE B O 1
ATOM 7372 N N . PHE B 1 376 ? -5.703 -12.844 -15.766 1 98.19 376 PHE B N 1
ATOM 7373 C CA . PHE B 1 376 ? -6.07 -11.609 -16.453 1 98.19 376 PHE B CA 1
ATOM 7374 C C . PHE B 1 376 ? -7.051 -11.891 -17.578 1 98.19 376 PHE B C 1
ATOM 7376 O O . PHE B 1 376 ? -7.992 -11.125 -17.797 1 98.19 376 PHE B O 1
ATOM 7383 N N . HIS B 1 377 ? -6.848 -12.984 -18.281 1 98.12 377 HIS B N 1
ATOM 7384 C CA . HIS B 1 377 ? -7.688 -13.305 -19.422 1 98.12 377 HIS B CA 1
ATOM 7385 C C . HIS B 1 377 ? -8.867 -14.172 -19.016 1 98.12 377 HIS B C 1
ATOM 7387 O O . HIS B 1 377 ? -9.711 -14.516 -19.859 1 98.12 377 HIS B O 1
ATOM 7393 N N . GLY B 1 378 ? -8.93 -14.609 -17.781 1 98.06 378 GLY B N 1
ATOM 7394 C CA . GLY B 1 378 ? -10.086 -15.312 -17.25 1 98.06 378 GLY B CA 1
ATOM 7395 C C . GLY B 1 378 ? -10.148 -16.766 -17.656 1 98.06 378 GLY B C 1
ATOM 7396 O O . GLY B 1 378 ? -11.219 -17.297 -17.969 1 98.06 378 GLY B O 1
ATOM 7397 N N . VAL B 1 379 ? -9.008 -17.422 -17.703 1 98.81 379 VAL B N 1
ATOM 7398 C CA . VAL B 1 379 ? -8.969 -18.828 -18.078 1 98.81 379 VAL B CA 1
ATOM 7399 C C . VAL B 1 379 ? -8.602 -19.672 -16.859 1 98.81 379 VAL B C 1
ATOM 7401 O O . VAL B 1 379 ? -7.551 -19.469 -16.25 1 98.81 379 VAL B O 1
ATOM 7404 N N . PRO B 1 380 ? -9.469 -20.594 -16.453 1 98.81 380 PRO B N 1
ATOM 7405 C CA . PRO B 1 380 ? -9.125 -21.453 -15.32 1 98.81 380 PRO B CA 1
ATOM 7406 C C . PRO B 1 380 ? -7.953 -22.391 -15.633 1 98.81 380 PRO B C 1
ATOM 7408 O O . PRO B 1 380 ? -7.59 -22.562 -16.797 1 98.81 380 PRO B O 1
ATOM 7411 N N . MET B 1 381 ? -7.418 -23.031 -14.539 1 98.88 381 MET B N 1
ATOM 7412 C CA . MET B 1 381 ? -6.156 -23.734 -14.766 1 98.88 381 MET B CA 1
ATOM 7413 C C . MET B 1 381 ? -6.16 -25.094 -14.086 1 98.88 381 MET B C 1
ATOM 7415 O O . MET B 1 381 ? -6.871 -25.312 -13.102 1 98.88 381 MET B O 1
ATOM 7419 N N . VAL B 1 382 ? -5.488 -26.016 -14.648 1 98.81 382 VAL B N 1
ATOM 7420 C CA . VAL B 1 382 ? -4.895 -27.156 -13.938 1 98.81 382 VAL B CA 1
ATOM 7421 C C . VAL B 1 382 ? -3.414 -26.875 -13.672 1 98.81 382 VAL B C 1
ATOM 7423 O O . VAL B 1 382 ? -2.615 -26.797 -14.609 1 98.81 382 VAL B O 1
ATOM 7426 N N . ALA B 1 383 ? -3.104 -26.719 -12.43 1 98.19 383 ALA B N 1
ATOM 7427 C CA . ALA B 1 383 ? -1.771 -26.234 -12.078 1 98.19 383 ALA B CA 1
ATOM 7428 C C . ALA B 1 383 ? -0.936 -27.328 -11.445 1 98.19 383 ALA B C 1
ATOM 7430 O O . ALA B 1 383 ? -1.388 -28 -10.508 1 98.19 383 ALA B O 1
ATOM 7431 N N . MET B 1 384 ? 0.206 -27.516 -11.945 1 96.44 384 MET B N 1
ATOM 7432 C CA . MET B 1 384 ? 1.169 -28.469 -11.414 1 96.44 384 MET B CA 1
ATOM 7433 C C . MET B 1 384 ? 2.535 -27.828 -11.219 1 96.44 384 MET B C 1
ATOM 7435 O O . MET B 1 384 ? 3.32 -27.719 -12.164 1 96.44 384 MET B O 1
ATOM 7439 N N . GLY B 1 385 ? 2.803 -27.484 -9.992 1 94.5 385 GLY B N 1
ATOM 7440 C CA . GLY B 1 385 ? 4.094 -26.891 -9.695 1 94.5 385 GLY B CA 1
ATOM 7441 C C . GLY B 1 385 ? 5.25 -27.859 -9.844 1 94.5 385 GLY B C 1
ATOM 7442 O O . GLY B 1 385 ? 5.137 -29.031 -9.461 1 94.5 385 GLY B O 1
ATOM 7443 N N . ILE B 1 386 ? 6.312 -27.344 -10.383 1 92.62 386 ILE B N 1
ATOM 7444 C CA . ILE B 1 386 ? 7.461 -28.219 -10.625 1 92.62 386 ILE B CA 1
ATOM 7445 C C . ILE B 1 386 ? 8.594 -27.859 -9.664 1 92.62 386 ILE B C 1
ATOM 7447 O O . ILE B 1 386 ? 9.18 -28.734 -9.031 1 92.62 386 ILE B O 1
ATOM 7451 N N . PHE B 1 387 ? 8.883 -26.562 -9.516 1 90 387 PHE B N 1
ATOM 7452 C CA . PHE B 1 387 ? 9.938 -26.156 -8.586 1 90 387 PHE B CA 1
ATOM 7453 C C . PHE B 1 387 ? 9.734 -24.719 -8.117 1 90 387 PHE B C 1
ATOM 7455 O O . PHE B 1 387 ? 8.984 -23.969 -8.734 1 90 387 PHE B O 1
ATOM 7462 N N . GLY B 1 388 ? 10.297 -24.359 -7 1 88.94 388 GLY B N 1
ATOM 7463 C CA . GLY B 1 388 ? 10.383 -22.984 -6.52 1 88.94 388 GLY B CA 1
ATOM 7464 C C . GLY B 1 388 ? 9.047 -22.406 -6.09 1 88.94 388 GLY B C 1
ATOM 7465 O O . GLY B 1 388 ? 8.297 -23.062 -5.355 1 88.94 388 GLY B O 1
ATOM 7466 N N . ASP 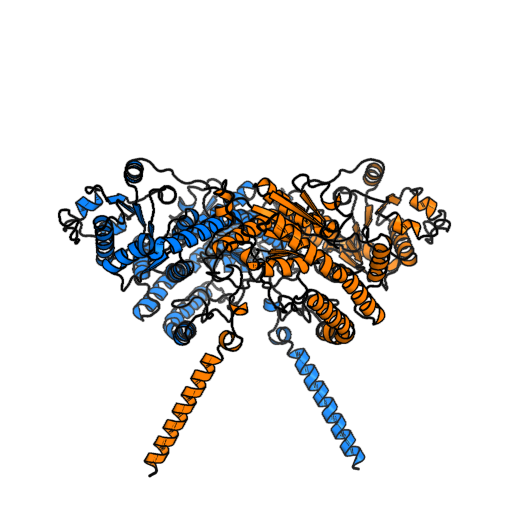B 1 389 ? 8.781 -21.219 -6.562 1 90 389 ASP B N 1
ATOM 7467 C CA . ASP B 1 389 ? 7.586 -20.484 -6.148 1 90 389 ASP B CA 1
ATOM 7468 C C . ASP B 1 389 ? 6.324 -21.141 -6.723 1 90 389 ASP B C 1
ATOM 7470 O O . ASP B 1 389 ? 5.223 -20.922 -6.219 1 90 389 ASP B O 1
ATOM 7474 N N . GLN B 1 390 ? 6.508 -21.984 -7.719 1 92.88 390 GLN B N 1
ATOM 7475 C CA . GLN B 1 390 ? 5.371 -22.656 -8.352 1 92.88 390 GLN B CA 1
ATOM 7476 C C . GLN B 1 390 ? 4.625 -23.531 -7.348 1 92.88 390 GLN B C 1
ATOM 7478 O O . GLN B 1 390 ? 3.4 -23.672 -7.426 1 92.88 390 GLN B O 1
ATOM 7483 N N . MET B 1 391 ? 5.43 -24.031 -6.445 1 91.31 391 MET B N 1
ATOM 7484 C CA . MET B 1 391 ? 4.84 -24.938 -5.473 1 91.31 391 MET B CA 1
ATOM 7485 C C . MET B 1 391 ? 3.816 -24.219 -4.602 1 91.31 391 MET B C 1
ATOM 7487 O O . MET B 1 391 ? 2.697 -24.703 -4.422 1 91.31 391 MET B O 1
ATOM 7491 N N . VAL B 1 392 ? 4.141 -23.094 -4.121 1 94.19 392 VAL B N 1
ATOM 7492 C CA . VAL B 1 392 ? 3.24 -22.344 -3.254 1 94.19 392 VAL B CA 1
ATOM 7493 C C . VAL B 1 392 ? 2.148 -21.688 -4.09 1 94.19 392 VAL B C 1
ATOM 7495 O O . VAL B 1 392 ? 1.006 -21.547 -3.643 1 94.19 392 VAL B O 1
ATOM 7498 N N . THR B 1 393 ? 2.521 -21.297 -5.277 1 96.38 393 THR B N 1
ATOM 7499 C CA . THR B 1 393 ? 1.577 -20.625 -6.16 1 96.38 393 THR B CA 1
ATOM 7500 C C . THR B 1 393 ? 0.392 -21.531 -6.48 1 96.38 393 THR B C 1
ATOM 7502 O O . THR B 1 393 ? -0.749 -21.062 -6.547 1 96.38 393 THR B O 1
ATOM 7505 N N . THR B 1 394 ? 0.654 -22.828 -6.695 1 97.06 394 THR B N 1
ATOM 7506 C CA . THR B 1 394 ? -0.441 -23.734 -7.008 1 97.06 394 THR B CA 1
ATOM 7507 C C . THR B 1 394 ? -1.412 -23.844 -5.836 1 97.06 394 THR B C 1
ATOM 7509 O O . THR B 1 394 ? -2.621 -23.969 -6.035 1 97.06 394 THR B O 1
ATOM 7512 N N . LEU B 1 395 ? -0.874 -23.734 -4.582 1 96.44 395 LEU B N 1
ATOM 7513 C CA . LEU B 1 395 ? -1.727 -23.688 -3.4 1 96.44 395 LEU B CA 1
ATOM 7514 C C . LEU B 1 395 ? -2.596 -22.438 -3.4 1 96.44 395 LEU B C 1
ATOM 7516 O O . LEU B 1 395 ? -3.779 -22.5 -3.062 1 96.44 395 LEU B O 1
ATOM 7520 N N . ARG B 1 396 ? -2.057 -21.375 -3.752 1 97.19 396 ARG B N 1
ATOM 7521 C CA . ARG B 1 396 ? -2.764 -20.094 -3.797 1 97.19 396 ARG B CA 1
ATOM 7522 C C . ARG B 1 396 ? -3.863 -20.125 -4.852 1 97.19 396 ARG B C 1
ATOM 7524 O O . ARG B 1 396 ? -4.961 -19.609 -4.625 1 97.19 396 ARG B O 1
ATOM 7531 N N . LEU B 1 397 ? -3.52 -20.703 -5.996 1 97.94 397 LEU B N 1
ATOM 7532 C CA . LEU B 1 397 ? -4.484 -20.797 -7.086 1 97.94 397 LEU B CA 1
ATOM 7533 C C . LEU B 1 397 ? -5.68 -21.656 -6.684 1 97.94 397 LEU B C 1
ATOM 7535 O O . LEU B 1 397 ? -6.828 -21.297 -6.961 1 97.94 397 LEU B O 1
ATOM 7539 N N . GLU B 1 398 ? -5.363 -22.719 -6.059 1 97.56 398 GLU B N 1
ATOM 7540 C CA . GLU B 1 398 ? -6.434 -23.609 -5.598 1 97.56 398 GLU B CA 1
ATOM 7541 C C . GLU B 1 398 ? -7.316 -22.906 -4.57 1 97.56 398 GLU B C 1
ATOM 7543 O O . GLU B 1 398 ? -8.547 -22.969 -4.652 1 97.56 398 GLU B O 1
ATOM 7548 N N . ARG B 1 399 ? -6.707 -22.203 -3.662 1 96.06 399 ARG B N 1
ATOM 7549 C CA . ARG B 1 399 ? -7.453 -21.484 -2.641 1 96.06 399 ARG B CA 1
ATOM 7550 C C . ARG B 1 399 ? -8.336 -20.406 -3.266 1 96.06 399 ARG B C 1
ATOM 7552 O O . ARG B 1 399 ? -9.445 -20.156 -2.795 1 96.06 399 ARG B O 1
ATOM 7559 N N . SER B 1 400 ? -7.867 -19.781 -4.332 1 96.75 400 SER B N 1
ATOM 7560 C CA . SER B 1 400 ? -8.609 -18.703 -4.988 1 96.75 400 SER B CA 1
ATOM 7561 C C . SER B 1 400 ? -9.758 -19.266 -5.82 1 96.75 400 SER B C 1
ATOM 7563 O O . SER B 1 400 ? -10.625 -18.5 -6.266 1 96.75 400 SER B O 1
ATOM 7565 N N . GLY B 1 401 ? -9.742 -20.562 -6.102 1 97.38 401 GLY B N 1
ATOM 7566 C CA . GLY B 1 401 ? -10.836 -21.219 -6.801 1 97.38 401 GLY B CA 1
ATOM 7567 C C . GLY B 1 401 ? -10.695 -21.172 -8.312 1 97.38 401 GLY B C 1
ATOM 7568 O O . GLY B 1 401 ? -11.68 -21.359 -9.039 1 97.38 401 GLY B O 1
ATOM 7569 N N . VAL B 1 402 ? -9.453 -20.922 -8.773 1 98.5 402 VAL B N 1
ATOM 7570 C CA . VAL B 1 402 ? -9.328 -20.734 -10.219 1 98.5 402 VAL B CA 1
ATOM 7571 C C . VAL B 1 402 ? -8.516 -21.891 -10.82 1 98.5 402 VAL B C 1
ATOM 7573 O O . VAL B 1 402 ? -8.266 -21.922 -12.023 1 98.5 402 VAL B O 1
ATOM 7576 N N . ALA B 1 403 ? -8.125 -22.859 -9.961 1 98.81 403 ALA B N 1
ATOM 7577 C CA . ALA B 1 403 ? -7.344 -23.984 -10.484 1 98.81 403 ALA B CA 1
ATOM 7578 C C . ALA B 1 403 ? -7.547 -25.234 -9.641 1 98.81 403 ALA B C 1
ATOM 7580 O O . ALA B 1 403 ? -7.938 -25.156 -8.477 1 98.81 403 ALA B O 1
ATOM 7581 N N . VAL B 1 404 ? -7.391 -26.328 -10.266 1 98.69 404 VAL B N 1
ATOM 7582 C CA . VAL B 1 404 ? -7.164 -27.594 -9.562 1 98.69 404 VAL B CA 1
ATOM 7583 C C . VAL B 1 404 ? -5.668 -27.906 -9.531 1 98.69 404 VAL B C 1
ATOM 7585 O O . VAL B 1 404 ? -4.984 -27.781 -10.555 1 98.69 404 VAL B O 1
ATOM 7588 N N . ARG B 1 405 ? -5.215 -28.203 -8.414 1 98.06 405 ARG B N 1
ATOM 7589 C CA . ARG B 1 405 ? -3.795 -28.484 -8.211 1 98.06 405 ARG B CA 1
ATOM 7590 C C . ARG B 1 405 ? -3.494 -29.969 -8.336 1 98.06 405 ARG B C 1
ATOM 7592 O O . ARG B 1 405 ? -4.207 -30.797 -7.766 1 98.06 405 ARG B O 1
ATOM 7599 N N . LEU B 1 406 ? -2.494 -30.266 -9.109 1 97.38 406 LEU B N 1
ATOM 7600 C CA . LEU B 1 406 ? -1.992 -31.641 -9.227 1 97.38 406 LEU B CA 1
ATOM 7601 C C . LEU B 1 406 ? -0.587 -31.75 -8.641 1 97.38 406 LEU B C 1
ATOM 7603 O O . LEU B 1 406 ? 0.22 -30.828 -8.781 1 97.38 406 LEU B O 1
ATOM 7607 N N . ASP B 1 407 ? -0.309 -32.844 -8.055 1 95.12 407 ASP B N 1
ATOM 7608 C CA . ASP B 1 407 ? 1.018 -33.125 -7.512 1 95.12 407 ASP B CA 1
ATOM 7609 C C . ASP B 1 407 ? 1.902 -33.781 -8.555 1 95.12 407 ASP B C 1
ATOM 7611 O O . ASP B 1 407 ? 1.568 -34.875 -9.055 1 95.12 407 ASP B O 1
ATOM 7615 N N . LYS B 1 408 ? 2.992 -33.281 -8.852 1 93.12 408 LYS B N 1
ATOM 7616 C CA . LYS B 1 408 ? 3.844 -33.75 -9.938 1 93.12 408 LYS B CA 1
ATOM 7617 C C . LYS B 1 408 ? 4.34 -35.188 -9.68 1 93.12 408 LYS B C 1
ATOM 7619 O O . LYS B 1 408 ? 4.711 -35.875 -10.609 1 93.12 408 LYS B O 1
ATOM 7624 N N . GLU B 1 409 ? 4.355 -35.594 -8.422 1 92.19 409 GLU B N 1
ATOM 7625 C CA . GLU B 1 409 ? 4.898 -36.906 -8.078 1 92.19 409 GLU B CA 1
ATOM 7626 C C . GLU B 1 409 ? 3.824 -37.969 -8.156 1 92.19 409 GLU B C 1
ATOM 7628 O O . GLU B 1 409 ? 4.129 -39.156 -8.398 1 92.19 409 GLU B O 1
ATOM 7633 N N . THR B 1 410 ? 2.598 -37.562 -8.008 1 94.56 410 THR B N 1
ATOM 7634 C CA . THR B 1 410 ? 1.592 -38.594 -7.832 1 94.56 410 THR B CA 1
ATOM 7635 C C . THR B 1 410 ? 0.525 -38.5 -8.922 1 94.56 410 THR B C 1
ATOM 7637 O O . THR B 1 410 ? -0.279 -39.438 -9.086 1 94.56 410 THR B O 1
ATOM 7640 N N . PHE B 1 411 ? 0.504 -37.5 -9.75 1 96.44 411 PHE B N 1
ATOM 7641 C CA . PHE B 1 411 ? -0.567 -37.344 -10.727 1 96.44 411 PHE B CA 1
ATOM 7642 C C . PHE B 1 411 ? -0.49 -38.438 -11.789 1 96.44 411 PHE B C 1
ATOM 7644 O O . PHE B 1 411 ? 0.558 -39.062 -11.969 1 96.44 411 PHE B O 1
ATOM 7651 N N . ASP B 1 412 ? -1.573 -38.719 -12.43 1 97.12 412 ASP B N 1
ATOM 7652 C CA . ASP B 1 412 ? -1.67 -39.625 -13.586 1 97.12 412 ASP B CA 1
ATOM 7653 C C . ASP B 1 412 ? -2.662 -39.062 -14.617 1 97.12 412 ASP B C 1
ATOM 7655 O O . ASP B 1 412 ? -3.18 -37.969 -14.461 1 97.12 412 ASP B O 1
ATOM 7659 N N . ALA B 1 413 ? -2.818 -39.844 -15.648 1 97.56 413 ALA B N 1
ATOM 7660 C CA . ALA B 1 413 ? -3.705 -39.406 -16.734 1 97.56 413 ALA B CA 1
ATOM 7661 C C . ALA B 1 413 ? -5.129 -39.219 -16.219 1 97.56 413 ALA B C 1
ATOM 7663 O O . ALA B 1 413 ? -5.777 -38.219 -16.562 1 97.56 413 ALA B O 1
ATOM 7664 N N . ALA B 1 414 ? -5.586 -40.094 -15.375 1 97.62 414 ALA B N 1
ATOM 7665 C CA . ALA B 1 414 ? -6.949 -40.031 -14.859 1 97.62 414 ALA B CA 1
ATOM 7666 C C . ALA B 1 414 ? -7.16 -38.781 -13.992 1 97.62 414 ALA B C 1
ATOM 7668 O O . ALA B 1 414 ? -8.219 -38.156 -14.047 1 97.62 414 ALA B O 1
ATOM 7669 N N . SER B 1 415 ? -6.207 -38.469 -13.164 1 98 415 SER B N 1
ATOM 7670 C CA . SER B 1 415 ? -6.34 -37.312 -12.305 1 98 415 SER B CA 1
ATOM 7671 C C . SER B 1 415 ? -6.387 -36.031 -13.125 1 98 415 SER B C 1
ATOM 7673 O O . SER B 1 415 ? -7.082 -35.062 -12.758 1 98 415 SER B O 1
ATOM 7675 N N . LEU B 1 416 ? -5.574 -35.969 -14.188 1 98.44 416 LEU B N 1
ATOM 7676 C CA . LEU B 1 416 ? -5.625 -34.781 -15.062 1 98.44 416 LEU B CA 1
ATOM 7677 C C . LEU B 1 416 ? -7 -34.656 -15.711 1 98.44 416 LEU B C 1
ATOM 7679 O O . LEU B 1 416 ? -7.582 -33.594 -15.727 1 98.44 416 LEU B O 1
ATOM 7683 N N . THR B 1 417 ? -7.535 -35.781 -16.266 1 98.44 417 THR B N 1
ATOM 7684 C CA . THR B 1 417 ? -8.859 -35.781 -16.875 1 98.44 417 THR B CA 1
ATOM 7685 C C . THR B 1 417 ? -9.922 -35.344 -15.859 1 98.44 417 THR B C 1
ATOM 7687 O O . THR B 1 417 ? -10.797 -34.531 -16.188 1 98.44 417 THR B O 1
ATOM 7690 N N . THR B 1 418 ? -9.797 -35.875 -14.68 1 98.56 418 THR B N 1
ATOM 7691 C CA . THR B 1 418 ? -10.742 -35.562 -13.625 1 98.56 418 THR B CA 1
ATOM 7692 C C . THR B 1 418 ? -10.672 -34.094 -13.266 1 98.56 418 THR B C 1
ATOM 7694 O O . THR B 1 418 ? -11.703 -33.438 -13.031 1 98.56 418 THR B O 1
ATOM 7697 N N . ALA B 1 419 ? -9.453 -33.531 -13.172 1 98.75 419 ALA B N 1
ATOM 7698 C CA . ALA B 1 419 ? -9.281 -32.125 -12.883 1 98.75 419 ALA B CA 1
ATOM 7699 C C . ALA B 1 419 ? -9.969 -31.266 -13.938 1 98.75 419 ALA B C 1
ATOM 7701 O O . ALA B 1 419 ? -10.68 -30.312 -13.602 1 98.75 419 ALA B O 1
ATOM 7702 N N . ILE B 1 420 ? -9.797 -31.609 -15.195 1 98.81 420 ILE B N 1
ATOM 7703 C CA . ILE B 1 420 ? -10.398 -30.875 -16.297 1 98.81 420 ILE B CA 1
ATOM 7704 C C . ILE B 1 420 ? -11.922 -30.969 -16.203 1 98.81 420 ILE B C 1
ATOM 7706 O O . ILE B 1 420 ? -12.617 -29.953 -16.328 1 98.81 420 ILE B O 1
ATOM 7710 N N . ARG B 1 421 ? -12.461 -32.125 -15.922 1 98.62 421 ARG B N 1
ATOM 7711 C CA . ARG B 1 421 ? -13.898 -32.344 -15.789 1 98.62 421 ARG B CA 1
ATOM 7712 C C . ARG B 1 421 ? -14.461 -31.562 -14.602 1 98.62 421 ARG B C 1
ATOM 7714 O O . ARG B 1 421 ? -15.555 -31 -14.68 1 98.62 421 ARG B O 1
ATOM 7721 N N . THR B 1 422 ? -13.719 -31.547 -13.555 1 98.62 422 THR B N 1
ATOM 7722 C CA . THR B 1 422 ? -14.148 -30.812 -12.367 1 98.62 422 THR B CA 1
ATOM 7723 C C . THR B 1 422 ? -14.328 -29.328 -12.68 1 98.62 422 THR B C 1
ATOM 7725 O O . THR B 1 422 ? -15.352 -28.734 -12.32 1 98.62 422 THR B O 1
ATOM 7728 N N . ILE B 1 423 ? -13.422 -28.75 -13.367 1 98.75 423 ILE B N 1
ATOM 7729 C CA . ILE B 1 423 ? -13.414 -27.328 -13.664 1 98.75 423 ILE B CA 1
ATOM 7730 C C . ILE B 1 423 ? -14.523 -27 -14.664 1 98.75 423 ILE B C 1
ATOM 7732 O O . ILE B 1 423 ? -15.258 -26.016 -14.492 1 98.75 423 ILE B O 1
ATOM 7736 N N . LEU B 1 424 ? -14.664 -27.875 -15.719 1 98.38 424 LEU B N 1
ATOM 7737 C CA . LEU B 1 424 ? -15.477 -27.5 -16.875 1 98.38 424 LEU B CA 1
ATOM 7738 C C . LEU B 1 424 ? -16.891 -28.062 -16.75 1 98.38 424 LEU B C 1
ATOM 7740 O O . LEU B 1 424 ? -17.797 -27.594 -17.438 1 98.38 424 LEU B O 1
ATOM 7744 N N . LEU B 1 425 ? -17.109 -29.109 -15.836 1 97.75 425 LEU B N 1
ATOM 7745 C CA . LEU B 1 425 ? -18.422 -29.75 -15.773 1 97.75 425 LEU B CA 1
ATOM 7746 C C . LEU B 1 425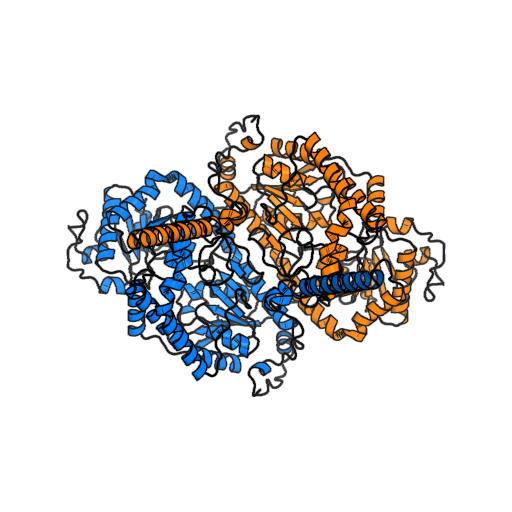 ? -18.938 -29.781 -14.344 1 97.75 425 LEU B C 1
ATOM 7748 O O . LEU B 1 425 ? -19.953 -29.141 -14.031 1 97.75 425 LEU B O 1
ATOM 7752 N N . PHE B 1 426 ? -18.266 -30.391 -13.406 1 97.38 426 PHE B N 1
ATOM 7753 C CA . PHE B 1 426 ? -18.812 -30.703 -12.086 1 97.38 426 PHE B CA 1
ATOM 7754 C C . PHE B 1 426 ? -18.922 -29.453 -11.234 1 97.38 426 PHE B C 1
ATOM 7756 O O . PHE B 1 426 ? -19.922 -29.25 -10.539 1 97.38 426 PHE B O 1
ATOM 7763 N N . ASP B 1 427 ? -17.891 -28.625 -11.227 1 97.75 427 ASP B N 1
ATOM 7764 C CA . ASP B 1 427 ? -17.875 -27.406 -10.43 1 97.75 427 ASP B CA 1
ATOM 7765 C C . ASP B 1 427 ? -17.844 -26.156 -11.32 1 97.75 427 ASP B C 1
ATOM 7767 O O . ASP B 1 427 ? -17.234 -25.156 -10.977 1 97.75 427 ASP B O 1
ATOM 7771 N N . LYS B 1 428 ? -18.422 -26.266 -12.469 1 97.62 428 LYS B N 1
ATOM 7772 C CA . LYS B 1 428 ? -18.359 -25.25 -13.516 1 97.62 428 LYS B CA 1
ATOM 7773 C C . LYS B 1 428 ? -18.797 -23.891 -12.984 1 97.62 428 LYS B C 1
ATOM 7775 O O . LYS B 1 428 ? -18.125 -22.891 -13.195 1 97.62 428 LYS B O 1
ATOM 7780 N N . GLU B 1 429 ? -19.875 -23.828 -12.25 1 96.25 429 GLU B N 1
ATOM 7781 C CA . GLU B 1 429 ? -20.422 -22.562 -11.781 1 96.25 429 GLU B CA 1
ATOM 7782 C C . GLU B 1 429 ? -19.5 -21.891 -10.781 1 96.25 429 GLU B C 1
ATOM 7784 O O . GLU B 1 429 ? -19.281 -20.672 -10.844 1 96.25 429 GLU B O 1
ATOM 7789 N N . SER B 1 430 ? -18.984 -22.688 -9.875 1 96.94 430 SER B N 1
ATOM 7790 C CA . SER B 1 430 ? -18.062 -22.172 -8.875 1 96.94 430 SER B CA 1
ATOM 7791 C C . SER B 1 430 ? -16.797 -21.625 -9.523 1 96.94 430 SER B C 1
ATOM 7793 O O . SER B 1 430 ? -16.344 -20.531 -9.18 1 96.94 430 SER B O 1
ATOM 7795 N N . PHE B 1 431 ? -16.281 -22.344 -10.469 1 98.19 431 PHE B N 1
ATOM 7796 C CA . PHE B 1 431 ? -15.078 -21.906 -11.156 1 98.19 431 PHE B CA 1
ATOM 7797 C C . PHE B 1 431 ? -15.352 -20.656 -11.992 1 98.19 431 PHE B C 1
ATOM 7799 O O . PHE B 1 431 ? -14.547 -19.719 -12.008 1 98.19 431 PHE B O 1
ATOM 7806 N N . GLN B 1 432 ? -16.453 -20.609 -12.648 1 97.19 432 GLN B N 1
ATOM 7807 C CA . GLN B 1 432 ? -16.797 -19.453 -13.453 1 97.19 432 GLN B CA 1
ATOM 7808 C C . GLN B 1 432 ? -16.891 -18.188 -12.594 1 97.19 432 GLN B C 1
ATOM 7810 O O . GLN B 1 432 ? -16.391 -17.125 -12.969 1 97.19 432 GLN B O 1
ATOM 7815 N N . ARG B 1 433 ? -17.484 -18.312 -11.445 1 96.69 433 ARG B N 1
ATOM 7816 C CA . ARG B 1 433 ? -17.625 -17.188 -10.523 1 96.69 433 ARG B CA 1
ATOM 7817 C C . ARG B 1 433 ? -16.266 -16.719 -10.016 1 96.69 433 ARG B C 1
ATOM 7819 O O . ARG B 1 433 ? -15.992 -15.516 -10.023 1 96.69 433 ARG B O 1
ATOM 7826 N N . ASN B 1 434 ? -15.453 -17.641 -9.633 1 98.06 434 ASN B N 1
ATOM 7827 C CA . ASN B 1 434 ? -14.148 -17.312 -9.086 1 98.06 434 ASN B CA 1
ATOM 7828 C C . ASN B 1 434 ? -13.227 -16.734 -10.148 1 98.06 434 ASN B C 1
ATOM 7830 O O . ASN B 1 434 ? -12.469 -15.797 -9.891 1 98.06 434 ASN B O 1
ATOM 7834 N N . VAL B 1 435 ? -13.297 -17.312 -11.328 1 98.25 435 VAL B N 1
ATOM 7835 C CA . VAL B 1 435 ? -12.461 -16.828 -12.43 1 98.25 435 VAL B CA 1
ATOM 7836 C C . VAL B 1 435 ? -12.867 -15.406 -12.805 1 98.25 435 VAL B C 1
ATOM 7838 O O . VAL B 1 435 ? -12.008 -14.555 -13.039 1 98.25 435 VAL B O 1
ATOM 7841 N N . LYS B 1 436 ? -14.133 -15.164 -12.852 1 97.19 436 LYS B N 1
ATOM 7842 C CA . LYS B 1 436 ? -14.617 -13.82 -13.164 1 97.19 436 LYS B CA 1
ATOM 7843 C C . LYS B 1 436 ? -14.172 -12.82 -12.109 1 97.19 436 LYS B C 1
ATOM 7845 O O . LYS B 1 436 ? -13.711 -11.727 -12.438 1 97.19 436 LYS B O 1
ATOM 7850 N N . ARG B 1 437 ? -14.32 -13.164 -10.836 1 97.75 437 ARG B N 1
ATOM 7851 C CA . ARG B 1 437 ? -13.883 -12.32 -9.727 1 97.75 437 ARG B CA 1
ATOM 7852 C C . ARG B 1 437 ? -12.398 -12 -9.828 1 97.75 437 ARG B C 1
ATOM 7854 O O . ARG B 1 437 ? -12.008 -10.828 -9.797 1 97.75 437 ARG B O 1
ATOM 7861 N N . MET B 1 438 ? -11.594 -13.055 -10.023 1 98.19 438 MET B N 1
ATOM 7862 C CA . MET B 1 438 ? -10.148 -12.891 -10.062 1 98.19 438 MET B CA 1
ATOM 7863 C C . MET B 1 438 ? -9.727 -12.125 -11.312 1 98.19 438 MET B C 1
ATOM 7865 O O . MET B 1 438 ? -8.758 -11.359 -11.289 1 98.19 438 MET B O 1
ATOM 7869 N N . LYS B 1 439 ? -10.422 -12.359 -12.414 1 98.12 439 LYS B N 1
ATOM 7870 C CA . LYS B 1 439 ? -10.148 -11.633 -13.656 1 98.12 439 LYS B CA 1
ATOM 7871 C C . LYS B 1 439 ? -10.344 -10.133 -13.461 1 98.12 439 LYS B C 1
ATOM 7873 O O . LYS B 1 439 ? -9.492 -9.336 -13.859 1 98.12 439 LYS B O 1
ATOM 7878 N N . ARG B 1 440 ? -11.453 -9.734 -12.836 1 98 440 ARG B N 1
ATOM 7879 C CA . ARG B 1 440 ? -11.742 -8.328 -12.609 1 98 440 ARG B CA 1
ATOM 7880 C C . ARG B 1 440 ? -10.703 -7.695 -11.695 1 98 440 ARG B C 1
ATOM 7882 O O . ARG B 1 440 ? -10.242 -6.578 -11.945 1 98 440 ARG B O 1
ATOM 7889 N N . ILE B 1 441 ? -10.289 -8.414 -10.664 1 98 441 ILE B N 1
ATOM 7890 C CA . ILE B 1 441 ? -9.258 -7.941 -9.742 1 98 441 ILE B CA 1
ATOM 7891 C C . ILE B 1 441 ? -7.941 -7.762 -10.5 1 98 441 ILE B C 1
ATOM 7893 O O . ILE B 1 441 ? -7.262 -6.746 -10.344 1 98 441 ILE B O 1
ATOM 7897 N N . ALA B 1 442 ? -7.648 -8.727 -11.312 1 97.88 442 ALA B N 1
ATOM 7898 C CA . ALA B 1 442 ? -6.398 -8.695 -12.062 1 97.88 442 ALA B CA 1
ATOM 7899 C C . ALA B 1 442 ? -6.402 -7.562 -13.086 1 97.88 442 ALA B C 1
ATOM 7901 O O . ALA B 1 442 ? -5.375 -6.914 -13.305 1 97.88 442 ALA B O 1
ATOM 7902 N N . MET B 1 443 ? -7.512 -7.34 -13.742 1 97.56 443 MET B N 1
ATOM 7903 C CA . MET B 1 443 ? -7.617 -6.254 -14.711 1 97.56 443 MET B CA 1
ATOM 7904 C C . MET B 1 443 ? -7.336 -4.906 -14.055 1 97.56 443 MET B C 1
ATOM 7906 O O . MET B 1 443 ? -6.578 -4.094 -14.586 1 97.56 443 MET B O 1
ATOM 7910 N N . VAL B 1 444 ? -7.922 -4.691 -12.891 1 97.81 444 VAL B N 1
ATOM 7911 C CA . VAL B 1 444 ? -7.656 -3.463 -12.148 1 97.81 444 VAL B CA 1
ATOM 7912 C C . VAL B 1 444 ? -6.199 -3.436 -11.695 1 97.81 444 VAL B C 1
ATOM 7914 O O . VAL B 1 444 ? -5.523 -2.414 -11.82 1 97.81 444 VAL B O 1
ATOM 7917 N N . GLY B 1 445 ? -5.73 -4.629 -11.188 1 97.19 445 GLY B N 1
ATOM 7918 C CA . GLY B 1 445 ? -4.383 -4.746 -10.664 1 97.19 445 GLY B CA 1
ATOM 7919 C C . GLY B 1 445 ? -3.311 -4.473 -11.703 1 97.19 445 GLY B C 1
ATOM 7920 O O . GLY B 1 445 ? -2.211 -4.027 -11.359 1 97.19 445 GLY B O 1
ATOM 7921 N N . SER B 1 446 ? -3.611 -4.73 -12.938 1 97.44 446 SER B N 1
ATOM 7922 C CA . SER B 1 446 ? -2.629 -4.562 -14 1 97.44 446 SER B CA 1
ATOM 7923 C C . SER B 1 446 ? -2.244 -3.098 -14.172 1 97.44 446 SER B C 1
ATOM 7925 O O . SER B 1 446 ? -1.238 -2.785 -14.812 1 97.44 446 SER B O 1
ATOM 7927 N N . ARG B 1 447 ? -2.971 -2.152 -13.539 1 97.56 447 ARG B N 1
ATOM 7928 C CA . ARG B 1 447 ? -2.674 -0.725 -13.586 1 97.56 447 ARG B CA 1
ATOM 7929 C C . ARG B 1 447 ? -1.63 -0.35 -12.539 1 97.56 447 ARG B C 1
ATOM 7931 O O . ARG B 1 447 ? -1.07 0.748 -12.578 1 97.56 447 ARG B O 1
ATOM 7938 N N . LYS B 1 448 ? -1.331 -1.231 -11.633 1 98.06 448 LYS B N 1
ATOM 7939 C CA . LYS B 1 448 ? -0.519 -0.909 -10.461 1 98.06 448 LYS B CA 1
ATOM 7940 C C . LYS B 1 448 ? 0.939 -0.684 -10.852 1 98.06 448 LYS B C 1
ATOM 7942 O O . LYS B 1 448 ? 1.726 -0.165 -10.055 1 98.06 448 LYS B O 1
ATOM 7947 N N . LYS B 1 449 ? 1.325 -1.078 -12.07 1 98.19 449 LYS B N 1
ATOM 7948 C CA . LYS B 1 449 ? 2.691 -0.786 -12.492 1 98.19 449 LYS B CA 1
ATOM 7949 C C . LYS B 1 449 ? 2.957 0.717 -12.5 1 98.19 449 LYS B C 1
ATOM 7951 O O . LYS B 1 449 ? 4.082 1.155 -12.242 1 98.19 449 LYS B O 1
ATOM 7956 N N . HIS B 1 450 ? 1.943 1.582 -12.727 1 98.38 450 HIS B N 1
ATOM 7957 C CA . HIS B 1 450 ? 2.092 3.029 -12.609 1 98.38 450 HIS B CA 1
ATOM 7958 C C . HIS B 1 450 ? 2.361 3.443 -11.172 1 98.38 450 HIS B C 1
ATOM 7960 O O . HIS B 1 450 ? 3.182 4.328 -10.914 1 98.38 450 HIS B O 1
ATOM 7966 N N . PHE B 1 451 ? 1.621 2.801 -10.312 1 98.44 451 PHE B N 1
ATOM 7967 C CA . PHE B 1 451 ? 1.844 3.029 -8.891 1 98.44 451 PHE B CA 1
ATOM 7968 C C . PHE B 1 451 ? 3.268 2.654 -8.492 1 98.44 451 PHE B C 1
ATOM 7970 O O . PHE B 1 451 ? 3.92 3.379 -7.742 1 98.44 451 PHE B O 1
ATOM 7977 N N . ALA B 1 452 ? 3.744 1.525 -8.969 1 98.81 452 ALA B N 1
ATOM 7978 C CA . ALA B 1 452 ? 5.113 1.099 -8.688 1 98.81 452 ALA B CA 1
ATOM 7979 C C . ALA B 1 452 ? 6.121 2.146 -9.148 1 98.81 452 ALA B C 1
ATOM 7981 O O . ALA B 1 452 ? 7.074 2.459 -8.43 1 98.81 452 ALA B O 1
ATOM 7982 N N . ALA B 1 453 ? 5.93 2.676 -10.336 1 98.88 453 ALA B N 1
ATOM 7983 C CA . ALA B 1 453 ? 6.805 3.729 -10.844 1 98.88 453 ALA B CA 1
ATOM 7984 C C . ALA B 1 453 ? 6.793 4.945 -9.922 1 98.88 453 ALA B C 1
ATOM 7986 O O . ALA B 1 453 ? 7.844 5.539 -9.656 1 98.88 453 ALA B O 1
ATOM 7987 N N . ASN B 1 454 ? 5.621 5.348 -9.43 1 98.62 454 ASN B N 1
ATOM 7988 C CA . ASN B 1 454 ? 5.516 6.441 -8.469 1 98.62 454 ASN B CA 1
ATOM 7989 C C . ASN B 1 454 ? 6.312 6.152 -7.203 1 98.62 454 ASN B C 1
ATOM 7991 O O . ASN B 1 454 ? 7.012 7.031 -6.695 1 98.62 454 ASN B O 1
ATOM 7995 N N . VAL B 1 455 ? 6.199 4.926 -6.723 1 98.62 455 VAL B N 1
ATOM 7996 C CA . VAL B 1 455 ? 6.863 4.566 -5.473 1 98.62 455 VAL B CA 1
ATOM 7997 C C . VAL B 1 455 ? 8.375 4.621 -5.652 1 98.62 455 VAL B C 1
ATOM 7999 O O . VAL B 1 455 ? 9.102 5.027 -4.742 1 98.62 455 VAL B O 1
ATOM 8002 N N . ILE B 1 456 ? 8.844 4.227 -6.789 1 98.88 456 ILE B N 1
ATOM 8003 C CA . ILE B 1 456 ? 10.273 4.297 -7.082 1 98.88 456 ILE B CA 1
ATOM 8004 C C . ILE B 1 456 ? 10.734 5.754 -7.051 1 98.88 456 ILE B C 1
ATOM 8006 O O . ILE B 1 456 ? 11.742 6.078 -6.418 1 98.88 456 ILE B O 1
ATOM 8010 N N . GLU B 1 457 ? 10 6.625 -7.711 1 98.69 457 GLU B N 1
ATOM 8011 C CA . GLU B 1 457 ? 10.344 8.047 -7.715 1 98.69 457 GLU B CA 1
ATOM 8012 C C . GLU B 1 457 ? 10.305 8.625 -6.305 1 98.69 457 GLU B C 1
ATOM 8014 O O . GLU B 1 457 ? 11.203 9.367 -5.91 1 98.69 457 GLU B O 1
ATOM 8019 N N . GLU B 1 458 ? 9.25 8.297 -5.605 1 98.38 458 GLU B N 1
ATOM 8020 C CA . GLU B 1 458 ? 9.117 8.773 -4.23 1 98.38 458 GLU B CA 1
ATOM 8021 C C . GLU B 1 458 ? 10.32 8.359 -3.387 1 98.38 458 GLU B C 1
ATOM 8023 O O . GLU B 1 458 ? 10.883 9.18 -2.66 1 98.38 458 GLU B O 1
ATOM 8028 N N . HIS B 1 459 ? 10.648 7.082 -3.492 1 98.31 459 HIS B N 1
ATOM 8029 C CA . HIS B 1 459 ? 11.781 6.547 -2.744 1 98.31 459 HIS B CA 1
ATOM 8030 C C . HIS B 1 459 ? 13.086 7.211 -3.17 1 98.31 459 HIS B C 1
ATOM 8032 O O . HIS B 1 459 ? 13.93 7.535 -2.326 1 98.31 459 HIS B O 1
ATOM 8038 N N . LEU B 1 460 ? 13.25 7.445 -4.449 1 98.44 460 LEU B N 1
ATOM 8039 C CA . LEU B 1 460 ? 14.43 8.102 -5.008 1 98.44 460 LEU B CA 1
ATOM 8040 C C . LEU B 1 460 ? 14.578 9.508 -4.449 1 98.44 460 LEU B C 1
ATOM 8042 O O . LEU B 1 460 ? 15.664 9.883 -3.984 1 98.44 460 LEU B O 1
ATOM 8046 N N . TYR B 1 461 ? 13.57 10.266 -4.422 1 97.88 461 TYR B N 1
ATOM 8047 C CA . TYR B 1 461 ? 13.633 11.664 -4.016 1 97.88 461 TYR B CA 1
ATOM 8048 C C . TYR B 1 461 ? 13.797 11.789 -2.506 1 97.88 461 TYR B C 1
ATOM 8050 O O . TYR B 1 461 ? 14.508 12.672 -2.021 1 97.88 461 TYR B O 1
ATOM 8058 N N . ASP B 1 462 ? 13.102 10.938 -1.776 1 97.62 462 ASP B N 1
ATOM 8059 C CA . ASP B 1 462 ? 13.352 10.922 -0.339 1 97.62 462 ASP B CA 1
ATOM 8060 C C . ASP B 1 462 ? 14.812 10.578 -0.045 1 97.62 462 ASP B C 1
ATOM 8062 O O . ASP B 1 462 ? 15.453 11.234 0.779 1 97.62 462 ASP B O 1
ATOM 8066 N N . TRP B 1 463 ? 15.297 9.516 -0.731 1 97.56 463 TRP B N 1
ATOM 8067 C CA . TRP B 1 463 ? 16.672 9.07 -0.519 1 97.56 463 TRP B CA 1
ATOM 8068 C C . TRP B 1 463 ? 17.656 10.203 -0.775 1 97.56 463 TRP B C 1
ATOM 8070 O O . TRP B 1 463 ? 18.562 10.445 0.033 1 97.56 463 TRP B O 1
ATOM 8080 N N . ASP B 1 464 ? 17.453 10.883 -1.847 1 96.69 464 ASP B N 1
ATOM 8081 C CA . ASP B 1 464 ? 18.344 11.961 -2.234 1 96.69 464 ASP B CA 1
ATOM 8082 C C . ASP B 1 464 ? 18.281 13.117 -1.235 1 96.69 464 ASP B C 1
ATOM 8084 O O . ASP B 1 464 ? 19.297 13.742 -0.938 1 96.69 464 ASP B O 1
ATOM 8088 N N . GLY B 1 465 ? 17.141 13.359 -0.686 1 96 465 GLY B N 1
ATOM 8089 C CA . GLY B 1 465 ? 16.922 14.516 0.177 1 96 465 GLY B CA 1
ATOM 8090 C C . GLY B 1 465 ? 17.266 14.242 1.631 1 96 465 GLY B C 1
ATOM 8091 O O . GLY B 1 465 ? 17.297 15.156 2.451 1 96 465 GLY B O 1
ATOM 8092 N N . ARG B 1 466 ? 17.562 13.008 1.957 1 95.75 466 ARG B N 1
ATOM 8093 C CA . ARG B 1 466 ? 17.797 12.68 3.361 1 95.75 466 ARG B CA 1
ATOM 8094 C C . ARG B 1 466 ? 19.25 12.898 3.74 1 95.75 466 ARG B C 1
ATOM 8096 O O . ARG B 1 466 ? 19.641 12.688 4.891 1 95.75 466 ARG B O 1
ATOM 8103 N N . PHE B 1 467 ? 20.125 13.25 2.709 1 95.88 467 PHE B N 1
ATOM 8104 C CA . PHE B 1 467 ? 21.531 13.523 2.936 1 95.88 467 PHE B CA 1
ATOM 8105 C C . PHE B 1 467 ? 21.828 15.016 2.844 1 95.88 467 PHE B C 1
ATOM 8107 O O . PHE B 1 467 ? 20.969 15.789 2.4 1 95.88 467 PHE B O 1
ATOM 8114 N N . GLU B 1 468 ? 23.016 15.367 3.248 1 95 468 GLU B N 1
ATOM 8115 C CA . GLU B 1 468 ? 23.453 16.766 3.24 1 95 468 GLU B CA 1
ATOM 8116 C C . GLU B 1 468 ? 23.438 17.328 1.826 1 95 468 GLU B C 1
ATOM 8118 O O . GLU B 1 468 ? 23.031 18.469 1.618 1 95 468 GLU B O 1
ATOM 8123 N N . ASN B 1 469 ? 23.859 16.438 0.862 1 93.88 469 ASN B N 1
ATOM 8124 C CA . ASN B 1 469 ? 23.953 16.891 -0.52 1 93.88 469 ASN B CA 1
ATOM 8125 C C . ASN B 1 469 ? 23.094 16.047 -1.451 1 93.88 469 ASN B C 1
ATOM 8127 O O . ASN B 1 469 ? 23.141 14.812 -1.398 1 93.88 469 ASN B O 1
ATOM 8131 N N . SER B 1 470 ? 22.312 16.766 -2.238 1 93.19 470 SER B N 1
ATOM 8132 C CA . SER B 1 470 ? 21.516 16.109 -3.27 1 93.19 470 SER B CA 1
ATOM 8133 C C . SER B 1 470 ? 22.375 15.789 -4.496 1 93.19 470 SER B C 1
ATOM 8135 O O . SER B 1 470 ? 22.922 16.688 -5.129 1 93.19 470 SER B O 1
ATOM 8137 N N . ILE B 1 471 ? 22.406 14.562 -4.859 1 93.31 471 ILE B N 1
ATOM 8138 C CA . ILE B 1 471 ? 23.172 14.148 -6.031 1 93.31 471 ILE B CA 1
ATOM 8139 C C . ILE B 1 471 ? 22.422 14.523 -7.305 1 93.31 471 ILE B C 1
ATOM 8141 O O . ILE B 1 471 ? 23.031 14.914 -8.305 1 93.31 471 ILE B O 1
ATOM 8145 N N . LEU B 1 472 ? 21.141 14.406 -7.254 1 94.12 472 LEU B N 1
ATOM 8146 C CA . LEU B 1 472 ? 20.297 14.719 -8.414 1 94.12 472 LEU B CA 1
ATOM 8147 C C . LEU B 1 472 ? 20.422 16.188 -8.781 1 94.12 472 LEU B C 1
ATOM 8149 O O . LEU B 1 472 ? 20.469 16.547 -9.969 1 94.12 472 LEU B O 1
ATOM 8153 N N . ASP B 1 473 ? 20.516 17.062 -7.812 1 89.56 473 ASP B N 1
ATOM 8154 C CA . ASP B 1 473 ? 20.656 18.484 -8.062 1 89.56 473 ASP B CA 1
ATOM 8155 C C . ASP B 1 473 ? 22.062 18.812 -8.562 1 89.56 473 ASP B C 1
ATOM 8157 O O . ASP B 1 473 ? 22.234 19.688 -9.406 1 89.56 473 ASP B O 1
ATOM 8161 N N . LEU B 1 474 ? 23.031 18.141 -8.055 1 86.38 474 LEU B N 1
ATOM 8162 C CA . LEU B 1 474 ? 24.406 18.344 -8.477 1 86.38 474 LEU B CA 1
ATOM 8163 C C . LEU B 1 474 ? 24.594 17.953 -9.938 1 86.38 474 LEU B C 1
ATOM 8165 O O . LEU B 1 474 ? 25.281 18.641 -10.688 1 86.38 474 LEU B O 1
ATOM 8169 N N . LYS B 1 475 ? 24.016 16.938 -10.266 1 82.19 475 LYS B N 1
ATOM 8170 C CA . LYS B 1 475 ? 24.125 16.453 -11.648 1 82.19 475 LYS B CA 1
ATOM 8171 C C . LYS B 1 475 ? 23.406 17.406 -12.609 1 82.19 475 LYS B C 1
ATOM 8173 O O . LYS B 1 475 ? 23.828 17.562 -13.758 1 82.19 475 LYS B O 1
ATOM 8178 N N . ALA B 1 476 ? 22.328 17.969 -12.148 1 74.38 476 ALA B N 1
ATOM 8179 C CA . ALA B 1 476 ? 21.578 18.891 -12.992 1 74.38 476 ALA B CA 1
ATOM 8180 C C . ALA B 1 476 ? 22.359 20.172 -13.227 1 74.38 476 ALA B C 1
ATOM 8182 O O . ALA B 1 476 ? 22.234 20.797 -14.281 1 74.38 476 ALA B O 1
ATOM 8183 N N . CYS B 1 477 ? 22.953 20.719 -12.188 1 67.69 477 CYS B N 1
ATOM 8184 C CA . CYS B 1 477 ? 23.75 21.938 -12.305 1 67.69 477 CYS B CA 1
ATOM 8185 C C . CYS B 1 477 ? 25.031 21.688 -13.078 1 67.69 477 CYS B C 1
ATOM 8187 O O . CYS B 1 477 ? 25.562 22.594 -13.727 1 67.69 477 CYS B O 1
ATOM 8189 N N . SER B 1 478 ? 25.844 20.703 -12.781 1 57.44 478 SER B N 1
ATOM 8190 C CA . SER B 1 478 ? 27.188 20.453 -13.289 1 57.44 478 SER B CA 1
ATOM 8191 C C . SER B 1 478 ? 27.188 20.25 -14.797 1 57.44 478 SER B C 1
ATOM 8193 O O . SER B 1 478 ? 26.734 19.219 -15.289 1 57.44 478 SER B O 1
ATOM 8195 N N . ASN B 1 479 ? 26.828 21.219 -15.656 1 45.75 479 ASN B N 1
ATOM 8196 C CA . ASN B 1 479 ? 27.797 21.156 -16.75 1 45.75 479 ASN B CA 1
ATOM 8197 C C . ASN B 1 479 ? 29.203 20.891 -16.219 1 45.75 479 ASN B C 1
ATOM 8199 O O . ASN B 1 479 ? 30.156 20.859 -17 1 45.75 479 ASN B O 1
ATOM 8203 N N . ARG B 1 480 ? 29.578 21.5 -15.086 1 40.31 480 ARG B N 1
ATOM 8204 C CA . ARG B 1 480 ? 30.969 21.547 -14.633 1 40.31 480 ARG B CA 1
ATOM 8205 C C . ARG B 1 480 ? 31.406 20.188 -14.094 1 40.31 480 ARG B C 1
ATOM 8207 O O . ARG B 1 480 ? 30.672 19.531 -13.359 1 40.31 480 ARG B O 1
ATOM 8214 N N . LYS B 1 481 ? 32.188 19.531 -14.672 1 39.34 481 LYS B N 1
ATOM 8215 C CA . LYS B 1 481 ? 33.062 18.375 -14.422 1 39.34 481 LYS B CA 1
ATOM 8216 C C . LYS B 1 481 ? 33.5 18.328 -12.969 1 39.34 481 LYS B C 1
ATOM 8218 O O . LYS B 1 481 ? 34.719 18.469 -12.68 1 39.34 481 LYS B O 1
ATOM 8223 N N . ARG B 1 482 ? 32.906 18.938 -12.055 1 41.81 482 ARG B N 1
ATOM 8224 C CA . ARG B 1 482 ? 33.625 18.812 -10.781 1 41.81 482 ARG B CA 1
ATOM 8225 C C . ARG B 1 482 ? 33.844 17.344 -10.422 1 41.81 482 ARG B C 1
ATOM 8227 O O . ARG B 1 482 ? 33.031 16.484 -10.742 1 41.81 482 ARG B O 1
ATOM 8234 N N . GLY B 1 483 ? 34.938 16.922 -9.883 1 42.78 483 GLY B N 1
ATOM 8235 C CA . GLY B 1 483 ? 35.844 15.797 -9.672 1 42.78 483 GLY B CA 1
ATOM 8236 C C . GLY B 1 483 ? 35.219 14.695 -8.836 1 42.78 483 GLY B C 1
ATOM 8237 O O . GLY B 1 483 ? 35.094 14.828 -7.617 1 42.78 483 GLY B O 1
ATOM 8238 N N . PHE B 1 484 ? 33.938 14.086 -9.328 1 49.41 484 PHE B N 1
ATOM 8239 C CA . PHE B 1 484 ? 33.906 12.797 -8.648 1 49.41 484 PHE B CA 1
ATOM 8240 C C . PHE B 1 484 ? 35.344 12.336 -8.312 1 49.41 484 PHE B C 1
ATOM 8242 O O . PHE B 1 484 ? 36.125 12.07 -9.211 1 49.41 484 PHE B O 1
ATOM 8249 N N . LEU B 1 485 ? 35.969 13.062 -7.461 1 46.69 485 LEU B N 1
ATOM 8250 C CA . LEU B 1 485 ? 37.312 12.68 -7.062 1 46.69 485 LEU B CA 1
ATOM 8251 C C . LEU B 1 485 ? 37.406 11.18 -6.812 1 46.69 485 LEU B C 1
ATOM 8253 O O . LEU B 1 485 ? 36.406 10.547 -6.449 1 46.69 485 LEU B O 1
ATOM 8257 N N . GLN B 1 486 ? 38.312 10.57 -7.387 1 51.81 486 GLN B N 1
ATOM 8258 C CA . GLN B 1 486 ? 38.75 9.219 -7.105 1 51.81 486 GLN B CA 1
ATOM 8259 C C . GLN B 1 486 ? 38.688 8.906 -5.613 1 51.81 486 GLN B C 1
ATOM 8261 O O . GLN B 1 486 ? 39.531 9.344 -4.836 1 51.81 486 GLN B O 1
ATOM 8266 N N . ALA B 1 487 ? 37.406 8.844 -5.121 1 57.72 487 ALA B N 1
ATOM 8267 C CA . ALA B 1 487 ? 37.281 8.516 -3.703 1 57.72 487 ALA B CA 1
ATOM 8268 C C . ALA B 1 487 ? 37.812 7.117 -3.408 1 57.72 487 ALA B C 1
ATOM 8270 O O . ALA B 1 487 ? 37.594 6.188 -4.188 1 57.72 487 ALA B O 1
ATOM 8271 N N . SER B 1 488 ? 38.688 6.988 -2.461 1 63.62 488 SER B N 1
ATOM 8272 C CA . SER B 1 488 ? 39.281 5.738 -2.01 1 63.62 488 SER B CA 1
ATOM 8273 C C . SER B 1 488 ? 38.25 4.82 -1.374 1 63.62 488 SER B C 1
ATOM 8275 O O . SER B 1 488 ? 38.375 3.594 -1.437 1 63.62 488 SER B O 1
ATOM 8277 N N . ASN B 1 489 ? 37 5.512 -0.954 1 80.75 489 ASN B N 1
ATOM 8278 C CA . ASN B 1 489 ? 36 4.707 -0.28 1 80.75 489 ASN B CA 1
ATOM 8279 C C . ASN B 1 489 ? 34.656 4.73 -1.037 1 80.75 489 ASN B C 1
ATOM 8281 O O . ASN B 1 489 ? 34.25 5.777 -1.529 1 80.75 489 ASN B O 1
ATOM 8285 N N . SER B 1 490 ? 34.156 3.627 -1.286 1 83.81 490 SER B N 1
ATOM 8286 C CA . SER B 1 490 ? 32.906 3.436 -2.043 1 83.81 490 SER B CA 1
ATOM 8287 C C . SER B 1 490 ? 31.812 4.352 -1.533 1 83.81 490 SER B C 1
ATOM 8289 O O . SER B 1 490 ? 31 4.852 -2.318 1 83.81 490 SER B O 1
ATOM 8291 N N . LYS B 1 491 ? 31.812 4.664 -0.237 1 80.44 491 LYS B N 1
ATOM 8292 C CA . LYS B 1 491 ? 30.766 5.484 0.366 1 80.44 491 LYS B CA 1
ATOM 8293 C C . LYS B 1 491 ? 30.875 6.934 -0.092 1 80.44 491 LYS B C 1
ATOM 8295 O O . LYS B 1 491 ? 29.875 7.672 -0.068 1 80.44 491 LYS B O 1
ATOM 8300 N N . ASP B 1 492 ? 32.031 7.246 -0.593 1 85.19 492 ASP B N 1
ATOM 8301 C CA . ASP B 1 492 ? 32.281 8.648 -0.937 1 85.19 492 ASP B CA 1
ATOM 8302 C C . ASP B 1 492 ? 32.219 8.852 -2.449 1 85.19 492 ASP B C 1
ATOM 8304 O O . ASP B 1 492 ? 32.469 9.953 -2.938 1 85.19 492 ASP B O 1
ATOM 8308 N N . MET B 1 493 ? 31.891 7.742 -3.072 1 88.38 493 MET B N 1
ATOM 8309 C CA . MET B 1 493 ? 31.781 7.867 -4.523 1 88.38 493 MET B CA 1
ATOM 8310 C C . MET B 1 493 ? 30.703 8.875 -4.898 1 88.38 493 MET B C 1
ATOM 8312 O O . MET B 1 493 ? 30.859 9.625 -5.867 1 88.38 493 MET B O 1
ATOM 8316 N N . TYR B 1 494 ? 29.656 8.805 -4.098 1 92.62 494 TYR B N 1
ATOM 8317 C CA . TYR B 1 494 ? 28.625 9.82 -4.203 1 92.62 494 TYR B CA 1
ATOM 8318 C C . TYR B 1 494 ? 28.766 10.867 -3.109 1 92.62 494 TYR B C 1
ATOM 8320 O O . TYR B 1 494 ? 28.672 10.555 -1.921 1 92.62 494 TYR B O 1
ATOM 8328 N N . PRO B 1 495 ? 29.094 12.055 -3.414 1 92.06 495 PRO B N 1
ATOM 8329 C CA . PRO B 1 495 ? 29.344 13.07 -2.391 1 92.06 495 PRO B CA 1
ATOM 8330 C C . PRO B 1 495 ? 28.078 13.531 -1.674 1 92.06 495 PRO B C 1
ATOM 8332 O O . PRO B 1 495 ? 27.734 14.711 -1.72 1 92.06 495 PRO B O 1
ATOM 8335 N N . ARG B 1 496 ? 27.484 12.625 -0.947 1 93.44 496 ARG B N 1
ATOM 8336 C CA . ARG B 1 496 ? 26.203 12.875 -0.289 1 93.44 496 ARG B CA 1
ATOM 8337 C C . ARG B 1 496 ? 26.406 13.562 1.057 1 93.44 496 ARG B C 1
ATOM 8339 O O . ARG B 1 496 ? 25.484 14.195 1.58 1 93.44 496 ARG B O 1
ATOM 8346 N N . GLY B 1 497 ? 27.516 13.438 1.655 1 93.19 497 GLY B N 1
ATOM 8347 C CA . GLY B 1 497 ? 27.719 13.969 2.992 1 93.19 497 GLY B CA 1
ATOM 8348 C C . GLY B 1 497 ? 27.047 13.148 4.078 1 93.19 497 GLY B C 1
ATOM 8349 O O . GLY B 1 497 ? 26.906 11.938 3.943 1 93.19 497 GLY B O 1
ATOM 8350 N N . LYS B 1 498 ? 26.703 13.719 5.121 1 94.75 498 LYS B N 1
ATOM 8351 C CA . LYS B 1 498 ? 26.141 13.039 6.285 1 94.75 498 LYS B CA 1
ATOM 8352 C C . LYS B 1 498 ? 24.688 12.672 6.047 1 94.75 498 LYS B C 1
ATOM 8354 O O . LYS B 1 498 ? 23.938 13.414 5.391 1 94.75 498 LYS B O 1
ATOM 8359 N N . GLU B 1 499 ? 24.328 11.523 6.543 1 95 499 GLU B N 1
ATOM 8360 C CA . GLU B 1 499 ? 22.922 11.141 6.578 1 95 499 GLU B CA 1
ATOM 8361 C C . GLU B 1 499 ? 22.156 11.914 7.648 1 95 499 GLU B C 1
ATOM 8363 O O . GLU B 1 499 ? 22.516 11.867 8.828 1 95 499 GLU B O 1
ATOM 8368 N N . LEU B 1 500 ? 21.125 12.586 7.281 1 96.12 500 LEU B N 1
ATOM 8369 C CA . LEU B 1 500 ? 20.469 13.523 8.188 1 96.12 500 LEU B CA 1
ATOM 8370 C C . LEU B 1 500 ? 19.188 12.922 8.75 1 96.12 500 LEU B C 1
ATOM 8372 O O . LEU B 1 500 ? 18.703 13.352 9.797 1 96.12 500 LEU B O 1
ATOM 8376 N N . ARG B 1 501 ? 18.594 11.984 8.055 1 94.56 501 ARG B N 1
ATOM 8377 C CA . ARG B 1 501 ? 17.344 11.352 8.484 1 94.56 501 ARG B CA 1
ATOM 8378 C C . ARG B 1 501 ? 17.25 9.93 7.953 1 94.56 501 ARG B C 1
ATOM 8380 O O . ARG B 1 501 ? 17.875 9.586 6.945 1 94.56 501 ARG B O 1
ATOM 8387 N N . PRO B 1 502 ? 16.438 9.117 8.617 1 94.31 502 PRO B N 1
ATOM 8388 C CA . PRO B 1 502 ? 16.188 7.785 8.07 1 94.31 502 PRO B CA 1
ATOM 8389 C C . PRO B 1 502 ? 15.25 7.805 6.863 1 94.31 502 PRO B C 1
ATOM 8391 O O . PRO B 1 502 ? 14.648 8.836 6.566 1 94.31 502 PRO B O 1
ATOM 8394 N N . MET B 1 503 ? 15.141 6.652 6.211 1 94.62 503 MET B N 1
ATOM 8395 C CA . MET B 1 503 ? 14.188 6.484 5.117 1 94.62 503 MET B CA 1
ATOM 8396 C C . MET B 1 503 ? 12.758 6.727 5.598 1 94.62 503 MET B C 1
ATOM 8398 O O . MET B 1 503 ? 12.352 6.203 6.633 1 94.62 503 MET B O 1
ATOM 8402 N N . HIS B 1 504 ? 12.016 7.453 4.855 1 95.56 504 HIS B N 1
ATOM 8403 C CA . HIS B 1 504 ? 10.68 7.859 5.289 1 95.56 504 HIS B CA 1
ATOM 8404 C C . HIS B 1 504 ? 9.719 6.68 5.293 1 95.56 504 HIS B C 1
ATOM 8406 O O . HIS B 1 504 ? 8.688 6.719 5.961 1 95.56 504 HIS B O 1
ATOM 8412 N N . LEU B 1 505 ? 10.055 5.59 4.555 1 97.56 505 LEU B N 1
ATOM 8413 C CA . LEU B 1 505 ? 9.164 4.438 4.465 1 97.56 505 LEU B CA 1
ATOM 8414 C C . LEU B 1 505 ? 9.578 3.352 5.449 1 97.56 505 LEU B C 1
ATOM 8416 O O . LEU B 1 505 ? 8.875 2.357 5.617 1 97.56 505 LEU B O 1
ATOM 8420 N N . GLN B 1 506 ? 10.695 3.479 6.105 1 96.25 506 GLN B N 1
ATOM 8421 C CA . GLN B 1 506 ? 11.18 2.482 7.055 1 96.25 506 GLN B CA 1
ATOM 8422 C C . GLN B 1 506 ? 10.57 2.699 8.438 1 96.25 506 GLN B C 1
ATOM 8424 O O . GLN B 1 506 ? 10.516 3.826 8.93 1 96.25 506 GLN B O 1
ATOM 8429 N N . THR B 1 507 ? 10.086 1.675 9.031 1 96.88 507 THR B N 1
ATOM 8430 C CA . THR B 1 507 ? 9.469 1.782 10.352 1 96.88 507 THR B CA 1
ATOM 8431 C C . THR B 1 507 ? 10.531 1.886 11.438 1 96.88 507 THR B C 1
ATOM 8433 O O . THR B 1 507 ? 11.586 1.255 11.344 1 96.88 507 THR B O 1
ATOM 8436 N N . PRO B 1 508 ? 10.281 2.609 12.484 1 96.44 508 PRO B N 1
ATOM 8437 C CA . PRO B 1 508 ? 11.289 2.891 13.508 1 96.44 508 PRO B CA 1
ATOM 8438 C C . PRO B 1 508 ? 11.734 1.638 14.258 1 96.44 508 PRO B C 1
ATOM 8440 O O . PRO B 1 508 ? 12.828 1.612 14.836 1 96.44 508 PRO B O 1
ATOM 8443 N N . ASP B 1 509 ? 10.906 0.598 14.328 1 95.69 509 ASP B N 1
ATOM 8444 C CA . ASP B 1 509 ? 11.211 -0.591 15.117 1 95.69 509 ASP B CA 1
ATOM 8445 C C . ASP B 1 509 ? 12.523 -1.231 14.672 1 95.69 509 ASP B C 1
ATOM 8447 O O . ASP B 1 509 ? 13.242 -1.81 15.492 1 95.69 509 ASP B O 1
ATOM 8451 N N . VAL B 1 510 ? 12.875 -1.065 13.414 1 94.12 510 VAL B N 1
ATOM 8452 C CA . VAL B 1 510 ? 14.055 -1.74 12.891 1 94.12 510 VAL B CA 1
ATOM 8453 C C . VAL B 1 510 ? 15.312 -1.003 13.344 1 94.12 510 VAL B C 1
ATOM 8455 O O . VAL B 1 510 ? 16.422 -1.518 13.211 1 94.12 510 VAL B O 1
ATOM 8458 N N . ARG B 1 511 ? 15.164 0.196 13.898 1 94.12 511 ARG B N 1
ATOM 8459 C CA . ARG B 1 511 ? 16.297 0.999 14.352 1 94.12 511 ARG B CA 1
ATOM 8460 C C . ARG B 1 511 ? 16.328 1.091 15.867 1 94.12 511 ARG B C 1
ATOM 8462 O O . ARG B 1 511 ? 17.141 1.832 16.438 1 94.12 511 ARG B O 1
ATOM 8469 N N . MET B 1 512 ? 15.469 0.402 16.516 1 95.31 512 MET B N 1
ATOM 8470 C CA . MET B 1 512 ? 15.359 0.489 17.969 1 95.31 512 MET B CA 1
ATOM 8471 C C . MET B 1 512 ? 15.891 -0.78 18.625 1 95.31 512 MET B C 1
ATOM 8473 O O . MET B 1 512 ? 15.844 -1.859 18.031 1 95.31 512 MET B O 1
ATOM 8477 N N . SER B 1 513 ? 16.328 -0.653 19.891 1 95.38 513 SER B N 1
ATOM 8478 C CA . SER B 1 513 ? 16.688 -1.823 20.688 1 95.38 513 SER B CA 1
ATOM 8479 C C . SER B 1 513 ? 15.453 -2.57 21.172 1 95.38 513 SER B C 1
ATOM 8481 O O . SER B 1 513 ? 14.383 -1.977 21.328 1 95.38 513 SER B O 1
ATOM 8483 N N . TRP B 1 514 ? 15.648 -3.838 21.375 1 94.69 514 TRP B N 1
ATOM 8484 C CA . TRP B 1 514 ? 14.562 -4.672 21.875 1 94.69 514 TRP B CA 1
ATOM 8485 C C . TRP B 1 514 ? 14.047 -4.148 23.219 1 94.69 514 TRP B C 1
ATOM 8487 O O . TRP B 1 514 ? 12.844 -4.164 23.469 1 94.69 514 TRP B O 1
ATOM 8497 N N . ILE B 1 515 ? 14.883 -3.607 24.047 1 95.94 515 ILE B N 1
ATOM 8498 C CA . ILE B 1 515 ? 14.57 -3.096 25.375 1 95.94 515 ILE B CA 1
ATOM 8499 C C . ILE B 1 515 ? 13.641 -1.89 25.25 1 95.94 515 ILE B C 1
ATOM 8501 O O . ILE B 1 515 ? 12.586 -1.846 25.891 1 95.94 515 ILE B O 1
ATOM 8505 N N . LYS B 1 516 ? 13.945 -0.967 24.438 1 96.06 516 LYS B N 1
ATOM 8506 C CA . LYS B 1 516 ? 13.148 0.247 24.297 1 96.06 516 LYS B CA 1
ATOM 8507 C C . LYS B 1 516 ? 11.852 -0.034 23.547 1 96.06 516 LYS B C 1
ATOM 8509 O O . LYS B 1 516 ? 10.797 0.499 23.891 1 96.06 516 LYS B O 1
ATOM 8514 N N . LEU B 1 517 ? 11.969 -0.892 22.484 1 96.06 517 LEU B N 1
ATOM 8515 C CA . LEU B 1 517 ? 10.797 -1.231 21.688 1 96.06 517 LEU B CA 1
ATOM 8516 C C . LEU B 1 517 ? 9.703 -1.85 22.547 1 96.06 517 LEU B C 1
ATOM 8518 O O . LEU B 1 517 ? 8.516 -1.619 22.312 1 96.06 517 LEU B O 1
ATOM 8522 N N . ASN B 1 518 ? 10.125 -2.566 23.594 1 95.75 518 ASN B N 1
ATOM 8523 C CA . ASN B 1 518 ? 9.156 -3.26 24.438 1 95.75 518 ASN B CA 1
ATOM 8524 C C . ASN B 1 518 ? 8.977 -2.559 25.781 1 95.75 518 ASN B C 1
ATOM 8526 O O . ASN B 1 518 ? 8.414 -3.131 26.719 1 95.75 518 ASN B O 1
ATOM 8530 N N . ASN B 1 519 ? 9.492 -1.373 25.922 1 96.12 519 ASN B N 1
ATOM 8531 C CA . ASN B 1 519 ? 9.344 -0.529 27.094 1 96.12 519 ASN B CA 1
ATOM 8532 C C . ASN B 1 519 ? 9.836 -1.233 28.359 1 96.12 519 ASN B C 1
ATOM 8534 O O . ASN B 1 519 ? 9.242 -1.092 29.422 1 96.12 519 ASN B O 1
ATOM 8538 N N . ILE B 1 520 ? 10.812 -2.049 28.203 1 95.94 520 ILE B N 1
ATOM 8539 C CA . ILE B 1 520 ? 11.406 -2.732 29.344 1 95.94 520 ILE B CA 1
ATOM 8540 C C . ILE B 1 520 ? 12.07 -1.712 30.266 1 95.94 520 ILE B C 1
ATOM 8542 O O . ILE B 1 520 ? 12.047 -1.863 31.484 1 95.94 520 ILE B O 1
ATOM 8546 N N . ASP B 1 521 ? 12.688 -0.706 29.688 1 95.06 521 ASP B N 1
ATOM 8547 C CA . ASP B 1 521 ? 13.305 0.363 30.469 1 95.06 521 ASP B CA 1
ATOM 8548 C C . ASP B 1 521 ? 12.258 1.075 31.328 1 95.06 521 ASP B C 1
ATOM 8550 O O . ASP B 1 521 ? 12.523 1.396 32.5 1 95.06 521 ASP B O 1
ATOM 8554 N N . VAL B 1 522 ? 11.102 1.303 30.797 1 94.25 522 VAL B N 1
ATOM 8555 C CA . VAL B 1 522 ? 10.016 1.927 31.547 1 94.25 522 VAL B CA 1
ATOM 8556 C C . VAL B 1 522 ? 9.562 0.997 32.656 1 94.25 522 VAL B C 1
ATOM 8558 O O . VAL B 1 522 ? 9.359 1.436 33.812 1 94.25 522 VAL B O 1
ATOM 8561 N N . ALA B 1 523 ? 9.383 -0.268 32.406 1 94.69 523 ALA B N 1
ATOM 8562 C CA . ALA B 1 523 ? 8.984 -1.252 33.406 1 94.69 523 ALA B CA 1
ATOM 8563 C C . ALA B 1 523 ? 10.008 -1.337 34.531 1 94.69 523 ALA B C 1
ATOM 8565 O O . ALA B 1 523 ? 9.641 -1.425 35.719 1 94.69 523 ALA B O 1
ATOM 8566 N N . LEU B 1 524 ? 11.234 -1.35 34.156 1 93.88 524 LEU B N 1
ATOM 8567 C CA . LEU B 1 524 ? 12.305 -1.417 35.156 1 93.88 524 LEU B CA 1
ATOM 8568 C C . LEU B 1 524 ? 12.281 -0.203 36.062 1 93.88 524 LEU B C 1
ATOM 8570 O O . LEU B 1 524 ? 12.539 -0.324 37.281 1 93.88 524 LEU B O 1
ATOM 8574 N N . LEU B 1 525 ? 12.023 0.9 35.469 1 92.19 525 LEU B N 1
ATOM 8575 C CA . LEU B 1 525 ? 11.914 2.113 36.281 1 92.19 525 LEU B CA 1
ATOM 8576 C C . LEU B 1 525 ? 10.797 1.982 37.312 1 92.19 525 LEU B C 1
ATOM 8578 O O . LEU B 1 525 ? 10.977 2.375 38.469 1 92.19 525 LEU B O 1
ATOM 8582 N N . PHE B 1 526 ? 9.734 1.39 36.906 1 91.94 526 PHE B N 1
ATOM 8583 C CA . PHE B 1 526 ? 8.617 1.195 37.812 1 91.94 526 PHE B CA 1
ATOM 8584 C C . PHE B 1 526 ? 8.969 0.183 38.906 1 91.94 526 PHE B C 1
ATOM 8586 O O . PHE B 1 526 ? 8.609 0.361 40.062 1 91.94 526 PHE B O 1
ATOM 8593 N N . PHE B 1 527 ? 9.617 -0.797 38.531 1 92.06 527 PHE B N 1
ATOM 8594 C CA . PHE B 1 527 ? 10.023 -1.815 39.5 1 92.06 527 PHE B CA 1
ATOM 8595 C C . PHE B 1 527 ? 10.984 -1.238 40.531 1 92.06 527 PHE B C 1
ATOM 8597 O O . PHE B 1 527 ? 10.891 -1.542 41.719 1 92.06 527 PHE B O 1
ATOM 8604 N N . ILE B 1 528 ? 11.867 -0.451 40.062 1 92.69 528 ILE B N 1
ATOM 8605 C CA . ILE B 1 528 ? 12.836 0.183 40.938 1 92.69 528 ILE B CA 1
ATOM 8606 C C . ILE B 1 528 ? 12.109 1.125 41.906 1 92.69 528 ILE B C 1
ATOM 8608 O O . ILE B 1 528 ? 12.375 1.113 43.125 1 92.69 528 ILE B O 1
ATOM 8612 N N . LEU B 1 529 ? 11.203 1.815 41.375 1 92 529 LEU B N 1
ATOM 8613 C CA . LEU B 1 529 ? 10.445 2.758 42.219 1 92 529 LEU B CA 1
ATOM 8614 C C . LEU B 1 529 ? 9.617 2.021 43.25 1 92 529 LEU B C 1
ATOM 8616 O O . LEU B 1 529 ? 9.547 2.441 44.406 1 92 529 LEU B O 1
ATOM 8620 N N . LEU B 1 530 ? 9.047 0.961 42.844 1 92.75 530 LEU B N 1
ATOM 8621 C CA . LEU B 1 530 ? 8.273 0.15 43.781 1 92.75 530 LEU B CA 1
ATOM 8622 C C . LEU B 1 530 ? 9.172 -0.479 44.844 1 92.75 530 LEU B C 1
ATOM 8624 O O . LEU B 1 530 ? 8.781 -0.591 46 1 92.75 530 LEU B O 1
ATOM 8628 N N . GLY B 1 531 ? 10.289 -0.817 44.406 1 92.94 531 GLY B N 1
ATOM 8629 C CA . GLY B 1 531 ? 11.273 -1.34 45.375 1 92.94 531 GLY B CA 1
ATOM 8630 C C . GLY B 1 531 ? 11.703 -0.32 46.406 1 92.94 531 GLY B C 1
ATOM 8631 O O . GLY B 1 531 ? 11.805 -0.637 47.594 1 92.94 531 GLY B O 1
ATOM 8632 N N . ILE B 1 532 ? 11.898 0.83 45.938 1 94 532 ILE B N 1
ATOM 8633 C CA . ILE B 1 532 ? 12.305 1.91 46.812 1 94 532 ILE B CA 1
ATOM 8634 C C . ILE B 1 532 ? 11.18 2.227 47.812 1 94 532 ILE B C 1
ATOM 8636 O O . ILE B 1 532 ? 11.422 2.395 49 1 94 532 ILE B O 1
ATOM 8640 N N . ILE B 1 533 ? 10.055 2.236 47.281 1 93.19 533 ILE B N 1
ATOM 8641 C CA . ILE B 1 533 ? 8.898 2.506 48.125 1 93.19 533 ILE B CA 1
ATOM 8642 C C . ILE B 1 533 ? 8.766 1.41 49.188 1 93.19 533 ILE B C 1
ATOM 8644 O O . ILE B 1 533 ? 8.531 1.697 50.375 1 93.19 533 ILE B O 1
ATOM 8648 N N . SER B 1 534 ? 8.969 0.246 48.75 1 93.81 534 SER B N 1
ATOM 8649 C CA . SER B 1 534 ? 8.898 -0.887 49.656 1 93.81 534 SER B CA 1
ATOM 8650 C C . SER B 1 534 ? 9.992 -0.811 50.719 1 93.81 534 SER B C 1
ATOM 8652 O O . SER B 1 534 ? 9.75 -1.092 51.875 1 93.81 534 SER B O 1
ATOM 8654 N N . TRP B 1 535 ? 11.102 -0.427 50.281 1 93.25 535 TRP B N 1
ATOM 8655 C CA . TRP B 1 535 ? 12.234 -0.305 51.188 1 93.25 535 TRP B CA 1
ATOM 8656 C C . TRP B 1 535 ? 11.992 0.8 52.219 1 93.25 535 TRP B C 1
ATOM 8658 O O . TRP B 1 535 ? 12.25 0.619 53.406 1 93.25 535 TRP B O 1
ATOM 8668 N N . ILE B 1 536 ? 11.469 1.868 51.781 1 93.94 536 ILE B N 1
ATOM 8669 C CA . ILE B 1 536 ? 11.203 3.01 52.625 1 93.94 536 ILE B CA 1
ATOM 8670 C C . ILE B 1 536 ? 10.117 2.648 53.656 1 93.94 536 ILE B C 1
ATOM 8672 O O . ILE B 1 536 ? 10.219 2.98 54.812 1 93.94 536 ILE B O 1
ATOM 8676 N N . THR B 1 537 ? 9.156 2.002 53.125 1 93.69 537 THR B N 1
ATOM 8677 C CA . THR B 1 537 ? 8.055 1.596 54 1 93.69 537 THR B CA 1
ATOM 8678 C C . THR B 1 537 ? 8.547 0.622 55.062 1 93.69 537 THR B C 1
ATOM 8680 O O . THR B 1 537 ? 8.148 0.72 56.219 1 93.69 537 THR B O 1
ATOM 8683 N N . ARG B 1 538 ? 9.336 -0.237 54.656 1 93.69 538 ARG B N 1
ATOM 8684 C CA . ARG B 1 538 ? 9.898 -1.192 55.594 1 93.69 538 ARG B CA 1
ATOM 8685 C C . ARG B 1 538 ? 10.789 -0.49 56.625 1 93.69 538 ARG B C 1
ATOM 8687 O O . ARG B 1 538 ? 10.742 -0.802 57.812 1 93.69 538 ARG B O 1
ATOM 8694 N N . ALA B 1 539 ? 11.523 0.409 56.156 1 93.44 539 ALA B N 1
ATOM 8695 C CA . ALA B 1 539 ? 12.398 1.172 57.031 1 93.44 539 ALA B CA 1
ATOM 8696 C C . ALA B 1 539 ? 11.586 2.002 58.031 1 93.44 539 ALA B C 1
ATOM 8698 O O . ALA B 1 539 ? 11.93 2.08 59.188 1 93.44 539 ALA B O 1
ATOM 8699 N N . ALA B 1 540 ? 10.578 2.525 57.625 1 93.88 540 ALA B N 1
ATOM 8700 C CA . ALA B 1 540 ? 9.703 3.328 58.469 1 93.88 540 ALA B CA 1
ATOM 8701 C C . ALA B 1 540 ? 8.992 2.455 59.5 1 93.88 540 ALA B C 1
ATOM 8703 O O . ALA B 1 540 ? 8.883 2.832 60.688 1 93.88 540 ALA B O 1
ATOM 8704 N N . ALA B 1 541 ? 8.602 1.359 59.031 1 93.56 541 ALA B N 1
ATOM 8705 C CA . ALA B 1 541 ? 7.949 0.42 59.938 1 93.56 541 ALA B CA 1
ATOM 8706 C C . ALA B 1 541 ? 8.906 -0.05 61.031 1 93.56 541 ALA B C 1
ATOM 8708 O O . ALA B 1 541 ? 8.516 -0.164 62.188 1 93.56 541 ALA B O 1
ATOM 8709 N N . ASN B 1 542 ? 10.078 -0.215 60.656 1 93.19 542 ASN B N 1
ATOM 8710 C CA . ASN B 1 542 ? 11.086 -0.639 61.625 1 93.19 542 ASN B CA 1
ATOM 8711 C C . ASN B 1 542 ? 11.414 0.473 62.625 1 93.19 542 ASN B C 1
ATOM 8713 O O . ASN B 1 542 ? 11.68 0.205 63.812 1 93.19 542 ASN B O 1
ATOM 8717 N N . MET B 1 543 ? 11.32 1.644 62.219 1 92.25 543 MET B N 1
ATOM 8718 C CA . MET B 1 543 ? 11.609 2.783 63.094 1 92.25 543 MET B CA 1
ATOM 8719 C C . MET B 1 543 ? 10.484 2.984 64.125 1 92.25 543 MET B C 1
ATOM 8721 O O . MET B 1 543 ? 10.742 3.369 65.25 1 92.25 543 MET B O 1
ATOM 8725 N N . VAL B 1 544 ? 9.359 2.684 63.719 1 91.69 544 VAL B N 1
ATOM 8726 C CA . VAL B 1 544 ? 8.219 2.84 64.625 1 91.69 544 VAL B CA 1
ATOM 8727 C C . VAL B 1 544 ? 8.219 1.716 65.688 1 91.69 544 VAL B C 1
ATOM 8729 O O . VAL B 1 544 ? 7.805 1.915 66.812 1 91.69 544 VAL B O 1
ATOM 8732 N N . ARG B 1 545 ? 8.719 0.667 65.375 1 88.69 545 ARG B N 1
ATOM 8733 C CA . ARG B 1 545 ? 8.781 -0.479 66.25 1 88.69 545 ARG B CA 1
ATOM 8734 C C . ARG B 1 545 ? 9.891 -0.302 67.25 1 88.69 545 ARG B C 1
ATOM 8736 O O . ARG B 1 545 ? 9.828 -0.882 68.375 1 88.69 545 ARG B O 1
ATOM 8743 N N . LEU B 1 546 ? 10.703 0.624 67.062 1 73.81 546 LEU B N 1
ATOM 8744 C CA . LEU B 1 546 ? 11.695 0.969 68.062 1 73.81 546 LEU B CA 1
ATOM 8745 C C . LEU B 1 546 ? 11.219 2.133 68.938 1 73.81 546 LEU B C 1
ATOM 8747 O O . LEU B 1 546 ? 11.531 2.195 70.125 1 73.81 546 LEU B O 1
#